Protein AF-0000000085218684 (afdb_homodimer)

Structure (mmCIF, N/CA/C/O backbone):
data_AF-0000000085218684-model_v1
#
loop_
_entity.id
_entity.type
_entity.pdbx_description
1 polymer 'NAD(+) kinase'
#
loop_
_atom_site.group_PDB
_atom_site.id
_atom_site.type_symbol
_atom_site.label_atom_id
_atom_site.label_alt_id
_atom_site.label_comp_id
_atom_site.label_asym_id
_atom_site.label_entity_id
_atom_site.label_seq_id
_atom_site.pdbx_PDB_ins_code
_atom_site.Cartn_x
_atom_site.Cartn_y
_atom_site.Cartn_z
_atom_site.occupancy
_atom_site.B_iso_or_equiv
_atom_site.auth_seq_id
_atom_site.auth_comp_id
_atom_site.auth_asym_id
_atom_site.auth_atom_id
_atom_site.pdbx_PDB_model_num
ATOM 1 N N . MET A 1 1 ? -45.062 -2.961 -18.984 1 17.36 1 MET A N 1
ATOM 2 C CA . MET A 1 1 ? -44.469 -3.299 -20.281 1 17.36 1 MET A CA 1
ATOM 3 C C . MET A 1 1 ? -45.031 -2.42 -21.391 1 17.36 1 MET A C 1
ATOM 5 O O . MET A 1 1 ? -44.969 -2.783 -22.562 1 17.36 1 MET A O 1
ATOM 9 N N . GLU A 1 2 ? -45.312 -1.374 -21.031 1 16.19 2 GLU A N 1
ATOM 10 C CA . GLU A 1 2 ? -46.094 -0.461 -21.875 1 16.19 2 GLU A CA 1
ATOM 11 C C . GLU A 1 2 ? -45.25 0.004 -23.078 1 16.19 2 GLU A C 1
ATOM 13 O O . GLU A 1 2 ? -44.031 0.17 -22.969 1 16.19 2 GLU A O 1
ATOM 18 N N . ASN A 1 3 ? -45.75 0.349 -24.219 1 16.25 3 ASN A N 1
ATOM 19 C CA . ASN A 1 3 ? -45.938 0.4 -25.672 1 16.25 3 ASN A CA 1
ATOM 20 C C . ASN A 1 3 ? -45.25 1.626 -26.281 1 16.25 3 ASN A C 1
ATOM 22 O O . ASN A 1 3 ? -45.125 1.727 -27.5 1 16.25 3 ASN A O 1
ATOM 26 N N . SER A 1 4 ? -45.125 2.756 -25.594 1 16.97 4 SER A N 1
ATOM 27 C CA . SER A 1 4 ? -45.562 3.881 -26.406 1 16.97 4 SER A CA 1
ATOM 28 C C . SER A 1 4 ? -44.5 4.262 -27.438 1 16.97 4 SER A C 1
ATOM 30 O O . SER A 1 4 ? -43.281 4.211 -27.141 1 16.97 4 SER A O 1
ATOM 32 N N . GLU A 1 5 ? -44.719 4.805 -28.719 1 16.39 5 GLU A N 1
ATOM 33 C CA . GLU A 1 5 ? -44.5 4.762 -30.156 1 16.39 5 GLU A CA 1
ATOM 34 C C . GLU A 1 5 ? -43.5 5.816 -30.594 1 16.39 5 GLU A C 1
ATOM 36 O O . GLU A 1 5 ? -42.656 5.555 -31.453 1 16.39 5 GLU A O 1
ATOM 41 N N . THR A 1 6 ? -43.531 7.148 -30.031 1 16.45 6 THR A N 1
ATOM 42 C CA . THR A 1 6 ? -43.781 8.109 -31.094 1 16.45 6 THR A CA 1
ATOM 43 C C . THR A 1 6 ? -42.531 8.422 -31.875 1 16.45 6 THR A C 1
ATOM 45 O O . THR A 1 6 ? -41.406 8.25 -31.359 1 16.45 6 THR A O 1
ATOM 48 N N . SER A 1 7 ? -42.469 9.562 -32.875 1 16.61 7 SER A N 1
ATOM 49 C CA . SER A 1 7 ? -42.281 9.781 -34.312 1 16.61 7 SER A CA 1
ATOM 50 C C . SER A 1 7 ? -40.938 10.477 -34.594 1 16.61 7 SER A C 1
ATOM 52 O O . SER A 1 7 ? -40.531 11.375 -33.844 1 16.61 7 SER A O 1
ATOM 54 N N . PRO A 1 8 ? -39.938 10.148 -35.562 1 18.09 8 PRO A N 1
ATOM 55 C CA . PRO A 1 8 ? -38.5 10.195 -35.875 1 18.09 8 PRO A CA 1
ATOM 56 C C . PRO A 1 8 ? -38.125 11.422 -36.688 1 18.09 8 PRO A C 1
ATOM 58 O O . PRO A 1 8 ? -36.969 11.57 -37.094 1 18.09 8 PRO A O 1
ATOM 61 N N . SER A 1 9 ? -38.75 12.617 -36.594 1 15.48 9 SER A N 1
ATOM 62 C CA . SER A 1 9 ? -38.719 13.227 -37.906 1 15.48 9 SER A CA 1
ATOM 63 C C . SER A 1 9 ? -37.312 13.688 -38.281 1 15.48 9 SER A C 1
ATOM 65 O O . SER A 1 9 ? -36.531 14.055 -37.406 1 15.48 9 SER A O 1
ATOM 67 N N . VAL A 1 10 ? -36.844 13.695 -39.625 1 16.7 10 VAL A N 1
ATOM 68 C CA . VAL A 1 10 ? -35.812 13.539 -40.656 1 16.7 10 VAL A CA 1
ATOM 69 C C . VAL A 1 10 ? -35.25 14.906 -41.031 1 16.7 10 VAL A C 1
ATOM 71 O O . VAL A 1 10 ? -34.438 15.016 -41.969 1 16.7 10 VAL A O 1
ATOM 74 N N . ARG A 1 11 ? -34.812 15.906 -40.156 1 15.86 11 ARG A N 1
ATOM 75 C CA . ARG A 1 11 ? -34.844 17.188 -40.875 1 15.86 11 ARG A CA 1
ATOM 76 C C . ARG A 1 11 ? -33.719 17.25 -41.906 1 15.86 11 ARG A C 1
ATOM 78 O O . ARG A 1 11 ? -32.625 16.75 -41.688 1 15.86 11 ARG A O 1
ATOM 85 N N . PRO A 1 12 ? -33.938 18.109 -43.094 1 16.27 12 PRO A N 1
ATOM 86 C CA . PRO A 1 12 ? -33.5 18.141 -44.5 1 16.27 12 PRO A CA 1
ATOM 87 C C . PRO A 1 12 ? -32.125 18.812 -44.688 1 16.27 12 PRO A C 1
ATOM 89 O O . PRO A 1 12 ? -31.672 19.531 -43.781 1 16.27 12 PRO A O 1
ATOM 92 N N . LEU A 1 13 ? -31.578 18.953 -45.969 1 16.33 13 LEU A N 1
ATOM 93 C CA . LEU A 1 13 ? -30.484 18.828 -46.906 1 16.33 13 LEU A CA 1
ATOM 94 C C . LEU A 1 13 ? -29.844 20.172 -47.219 1 16.33 13 LEU A C 1
ATOM 96 O O . LEU A 1 13 ? -28.625 20.266 -47.375 1 16.33 13 LEU A O 1
ATOM 100 N N . ALA A 1 14 ? -30.406 21.453 -47.219 1 15.35 14 ALA A N 1
ATOM 101 C CA . ALA A 1 14 ? -30.234 22.094 -48.531 1 15.35 14 ALA A CA 1
ATOM 102 C C . ALA A 1 14 ? -28.859 22.734 -48.625 1 15.35 14 ALA A C 1
ATOM 104 O O . ALA A 1 14 ? -28.234 23.078 -47.625 1 15.35 14 ALA A O 1
ATOM 105 N N . VAL A 1 15 ? -28.344 23.125 -49.969 1 16.92 15 VAL A N 1
ATOM 106 C CA . VAL A 1 15 ? -27.359 23.172 -51.031 1 16.92 15 VAL A CA 1
ATOM 107 C C . VAL A 1 15 ? -26.766 24.578 -51.125 1 16.92 15 VAL A C 1
ATOM 109 O O . VAL A 1 15 ? -25.75 24.781 -51.781 1 16.92 15 VAL A O 1
ATOM 112 N N . PRO A 1 16 ? -27 25.766 -50.25 1 15.36 16 PRO A N 1
ATOM 113 C CA . PRO A 1 16 ? -27.094 26.859 -51.219 1 15.36 16 PRO A CA 1
ATOM 114 C C . PRO A 1 16 ? -25.734 27.297 -51.75 1 15.36 16 PRO A C 1
ATOM 116 O O . PRO A 1 16 ? -24.719 27.078 -51.094 1 15.36 16 PRO A O 1
ATOM 119 N N . ASP A 1 17 ? -25.797 28.109 -52.844 1 15.56 17 ASP A N 1
ATOM 120 C CA . ASP A 1 17 ? -25.188 28.609 -54.094 1 15.56 17 ASP A CA 1
ATOM 121 C C . ASP A 1 17 ? -24.203 29.75 -53.781 1 15.56 17 ASP A C 1
ATOM 123 O O . ASP A 1 17 ? -24.5 30.625 -52.969 1 15.56 17 ASP A O 1
ATOM 127 N N . ARG A 1 18 ? -22.906 29.672 -54.219 1 17.03 18 ARG A N 1
ATOM 128 C CA . ARG A 1 18 ? -21.609 30.344 -54.188 1 17.03 18 ARG A CA 1
ATOM 129 C C . ARG A 1 18 ? -21.641 31.641 -54.969 1 17.03 18 ARG A C 1
ATOM 131 O O . ARG A 1 18 ? -20.594 32.156 -55.406 1 17.03 18 ARG A O 1
ATOM 138 N N . GLY A 1 19 ? -22.828 32.281 -55 1 14.34 19 GLY A N 1
ATOM 139 C CA . GLY A 1 19 ? -22.844 33.188 -56.125 1 14.34 19 GLY A CA 1
ATOM 140 C C . GLY A 1 19 ? -21.672 34.156 -56.125 1 14.34 19 GLY A C 1
ATOM 141 O O . GLY A 1 19 ? -20.953 34.281 -55.094 1 14.34 19 GLY A O 1
ATOM 142 N N . MET A 1 20 ? -21.938 35.344 -56.75 1 15.02 20 MET A N 1
ATOM 143 C CA . MET A 1 20 ? -21.594 36.125 -57.906 1 15.02 20 MET A CA 1
ATOM 144 C C . MET A 1 20 ? -20.609 37.25 -57.562 1 15.02 20 MET A C 1
ATOM 146 O O . MET A 1 20 ? -20.359 37.5 -56.375 1 15.02 20 MET A O 1
ATOM 150 N N . VAL A 1 21 ? -21.016 38.531 -57.875 1 15.02 21 VAL A N 1
ATOM 151 C CA . VAL A 1 21 ? -20.672 39.375 -59 1 15.02 21 VAL A CA 1
ATOM 152 C C . VAL A 1 21 ? -19.719 40.469 -58.562 1 15.02 21 VAL A C 1
ATOM 154 O O . VAL A 1 21 ? -18.641 40.656 -59.125 1 15.02 21 VAL A O 1
ATOM 157 N N . GLN A 1 22 ? -20.219 41.75 -58.469 1 14.76 22 GLN A N 1
ATOM 158 C CA . GLN A 1 22 ? -19.969 42.75 -59.5 1 14.76 22 GLN A CA 1
ATOM 159 C C . GLN A 1 22 ? -18.859 43.719 -59.062 1 14.76 22 GLN A C 1
ATOM 161 O O . GLN A 1 22 ? -18.531 43.812 -57.875 1 14.76 22 GLN A O 1
ATOM 166 N N . PRO A 1 23 ? -18.969 45.062 -59.5 1 14.96 23 PRO A N 1
ATOM 167 C CA . PRO A 1 23 ? -18.25 45.906 -60.438 1 14.96 23 PRO A CA 1
ATOM 168 C C . PRO A 1 23 ? -17.344 46.938 -59.75 1 14.96 23 PRO A C 1
ATOM 170 O O . PRO A 1 23 ? -16.156 47.031 -60.062 1 14.96 23 PRO A O 1
ATOM 173 N N . SER A 1 24 ? -17.953 48.062 -59.156 1 14.5 24 SER A N 1
ATOM 174 C CA . SER A 1 24 ? -17.875 49.312 -59.906 1 14.5 24 SER A CA 1
ATOM 175 C C . SER A 1 24 ? -16.672 50.156 -59.5 1 14.5 24 SER A C 1
ATOM 177 O O . SER A 1 24 ? -16.031 49.844 -58.5 1 14.5 24 SER A O 1
ATOM 179 N N . GLY A 1 25 ? -16.969 51.469 -59.156 1 14.05 25 GLY A N 1
ATOM 180 C CA . GLY A 1 25 ? -16.703 52.719 -59.844 1 14.05 25 GLY A CA 1
ATOM 181 C C . GLY A 1 25 ? -15.516 53.469 -59.281 1 14.05 25 GLY A C 1
ATOM 182 O O . GLY A 1 25 ? -14.367 53.094 -59.562 1 14.05 25 GLY A O 1
ATOM 183 N N . SER A 1 26 ? -15.773 54.625 -58.625 1 14.73 26 SER A N 1
ATOM 184 C CA . SER A 1 26 ? -15.523 55.938 -59.25 1 14.73 26 SER A CA 1
ATOM 185 C C . SER A 1 26 ? -14.195 56.531 -58.75 1 14.73 26 SER A C 1
ATOM 187 O O . SER A 1 26 ? -13.633 56.062 -57.75 1 14.73 26 SER A O 1
ATOM 189 N N . THR A 1 27 ? -14.203 57.844 -58.562 1 14.65 27 THR A N 1
ATOM 190 C CA . THR A 1 27 ? -13.625 59 -59.25 1 14.65 27 THR A CA 1
ATOM 191 C C . THR A 1 27 ? -12.43 59.531 -58.469 1 14.65 27 THR A C 1
ATOM 193 O O . THR A 1 27 ? -11.336 59.688 -59.031 1 14.65 27 THR A O 1
ATOM 196 N N . GLY A 1 28 ? -12.555 60.812 -57.875 1 14.15 28 GLY A N 1
ATOM 197 C CA . GLY A 1 28 ? -12.016 62.062 -58.406 1 14.15 28 GLY A CA 1
ATOM 198 C C . GLY A 1 28 ? -10.758 62.5 -57.656 1 14.15 28 GLY A C 1
ATOM 199 O O . GLY A 1 28 ? -9.648 62.281 -58.156 1 14.15 28 GLY A O 1
ATOM 200 N N . GLN A 1 29 ? -10.891 63.562 -56.688 1 14.84 29 GLN A N 1
ATOM 201 C CA . GLN A 1 29 ? -10.383 64.875 -56.969 1 14.84 29 GLN A CA 1
ATOM 202 C C . GLN A 1 29 ? -8.992 65.125 -56.375 1 14.84 29 GLN A C 1
ATOM 204 O O . GLN A 1 29 ? -8.602 64.375 -55.438 1 14.84 29 GLN A O 1
ATOM 209 N N . LEU A 1 30 ? -8.43 66.312 -56.5 1 15.15 30 LEU A N 1
ATOM 210 C CA . LEU A 1 30 ? -7.312 67.125 -57.031 1 15.15 30 LEU A CA 1
ATOM 211 C C . LEU A 1 30 ? -6.34 67.5 -55.906 1 15.15 30 LEU A C 1
ATOM 213 O O . LEU A 1 30 ? -5.133 67.312 -56.031 1 15.15 30 LEU A O 1
ATOM 217 N N . SER A 1 31 ? -6.719 68.375 -54.812 1 14.02 31 SER A N 1
ATOM 218 C CA . SER A 1 31 ? -6.086 69.688 -54.938 1 14.02 31 SER A CA 1
ATOM 219 C C . SER A 1 31 ? -4.734 69.688 -54.219 1 14.02 31 SER A C 1
ATOM 221 O O . SER A 1 31 ? -4.426 68.812 -53.438 1 14.02 31 SER A O 1
ATOM 223 N N . GLU A 1 32 ? -4.453 70.875 -53.406 1 14.28 32 GLU A N 1
ATOM 224 C CA . GLU A 1 32 ? -3.541 72 -53.688 1 14.28 32 GLU A CA 1
ATOM 225 C C . GLU A 1 32 ? -2.291 71.938 -52.812 1 14.28 32 GLU A C 1
ATOM 227 O O . GLU A 1 32 ? -1.17 71.938 -53.312 1 14.28 32 GLU A O 1
ATOM 232 N N . SER A 1 33 ? -2.215 72.75 -51.562 1 14.23 33 SER A N 1
ATOM 233 C CA . SER A 1 33 ? -1.42 74 -51.562 1 14.23 33 SER A CA 1
ATOM 234 C C . SER A 1 33 ? -0.083 73.75 -50.844 1 14.23 33 SER A C 1
ATOM 236 O O . SER A 1 33 ? 0.133 72.75 -50.219 1 14.23 33 SER A O 1
ATOM 238 N N . THR A 1 34 ? 0.212 74.688 -49.656 1 14.41 34 THR A N 1
ATOM 239 C CA . THR A 1 34 ? 1.141 75.812 -49.625 1 14.41 34 THR A CA 1
ATOM 240 C C . THR A 1 34 ? 2.426 75.438 -48.906 1 14.41 34 THR A C 1
ATOM 242 O O . THR A 1 34 ? 2.391 74.688 -47.938 1 14.41 34 THR A O 1
ATOM 245 N N . ARG A 1 35 ? 3.65 75.938 -49.25 1 15.3 35 ARG A N 1
ATOM 246 C CA . ARG A 1 35 ? 5.105 75.875 -49.281 1 15.3 35 ARG A CA 1
ATOM 247 C C . ARG A 1 35 ? 5.715 76.312 -47.969 1 15.3 35 ARG A C 1
ATOM 249 O O . ARG A 1 35 ? 6.883 76.062 -47.688 1 15.3 35 ARG A O 1
ATOM 256 N N . SER A 1 36 ? 5.133 77.25 -46.938 1 13.74 36 SER A N 1
ATOM 257 C CA . SER A 1 36 ? 5.891 78.5 -46.812 1 13.74 36 SER A CA 1
ATOM 258 C C . SER A 1 36 ? 7.184 78.25 -46.031 1 13.74 36 SER A C 1
ATOM 260 O O . SER A 1 36 ? 7.34 77.25 -45.375 1 13.74 36 SER A O 1
ATOM 262 N N . SER A 1 37 ? 7.613 79.375 -44.969 1 14.23 37 SER A N 1
ATOM 263 C CA . SER A 1 37 ? 8.594 80.5 -44.938 1 14.23 37 SER A CA 1
ATOM 264 C C . SER A 1 37 ? 9.734 80.125 -43.969 1 14.23 37 SER A C 1
ATOM 266 O O . SER A 1 37 ? 9.57 79.312 -43.062 1 14.23 37 SER A O 1
ATOM 268 N N . LYS A 1 38 ? 10.867 81.062 -43.938 1 16.23 38 LYS A N 1
ATOM 269 C CA . LYS A 1 38 ? 12.312 81.25 -43.938 1 16.23 38 LYS A CA 1
ATOM 270 C C . LYS A 1 38 ? 12.82 81.5 -42.5 1 16.23 38 LYS A C 1
ATOM 272 O O . LYS A 1 38 ? 13.859 80.938 -42.125 1 16.23 38 LYS A O 1
ATOM 277 N N . HIS A 1 39 ? 12.297 82.562 -41.594 1 14.15 39 HIS A N 1
ATOM 278 C CA . HIS A 1 39 ? 13.164 83.688 -41.312 1 14.15 39 HIS A CA 1
ATOM 279 C C . HIS A 1 39 ? 14.133 83.375 -40.188 1 14.15 39 HIS A C 1
ATOM 281 O O . HIS A 1 39 ? 13.914 82.438 -39.406 1 14.15 39 HIS A O 1
ATOM 287 N N . ARG A 1 40 ? 14.406 84.562 -39.188 1 15.59 40 ARG A N 1
ATOM 288 C CA . ARG A 1 40 ? 15.5 85.5 -38.938 1 15.59 40 ARG A CA 1
ATOM 289 C C . ARG A 1 40 ? 16.188 85.188 -37.625 1 15.59 40 ARG A C 1
ATOM 291 O O . ARG A 1 40 ? 15.805 84.25 -36.906 1 15.59 40 ARG A O 1
ATOM 298 N N . GLU A 1 41 ? 16.141 86.125 -36.438 1 14.98 41 GLU A N 1
ATOM 299 C CA . GLU A 1 41 ? 17.109 87.125 -36 1 14.98 41 GLU A CA 1
ATOM 300 C C . GLU A 1 41 ? 17.828 86.688 -34.719 1 14.98 41 GLU A C 1
ATOM 302 O O . GLU A 1 41 ? 17.438 85.75 -34.094 1 14.98 41 GLU A O 1
ATOM 307 N N . GLN A 1 42 ? 17.891 87.688 -33.562 1 15.09 42 GLN A N 1
ATOM 308 C CA . GLN A 1 42 ? 18.938 88.562 -33 1 15.09 42 GLN A CA 1
ATOM 309 C C . GLN A 1 42 ? 19.406 88 -31.641 1 15.09 42 GLN A C 1
ATOM 311 O O . GLN A 1 42 ? 18.75 87.188 -31.031 1 15.09 42 GLN A O 1
ATOM 316 N N . PRO A 1 43 ? 19.688 89 -30.5 1 16.62 43 PRO A N 1
ATOM 317 C CA . PRO A 1 43 ? 20.906 89.5 -29.859 1 16.62 43 PRO A CA 1
ATOM 318 C C . PRO A 1 43 ? 21.078 88.938 -28.438 1 16.62 43 PRO A C 1
ATOM 320 O O . PRO A 1 43 ? 22.109 88.312 -28.125 1 16.62 43 PRO A O 1
ATOM 323 N N . SER A 1 44 ? 20.531 89.688 -27.219 1 14.55 44 SER A N 1
ATOM 324 C CA . SER A 1 44 ? 21.203 90.625 -26.328 1 14.55 44 SER A CA 1
ATOM 325 C C . SER A 1 44 ? 21.547 90 -24.984 1 14.55 44 SER A C 1
ATOM 327 O O . SER A 1 44 ? 20.938 88.938 -24.609 1 14.55 44 SER A O 1
ATOM 329 N N . LYS A 1 45 ? 22.234 90.75 -23.984 1 16.98 45 LYS A N 1
ATOM 330 C CA . LYS A 1 45 ? 23.312 91 -23.031 1 16.98 45 LYS A CA 1
ATOM 331 C C . LYS A 1 45 ? 22.844 90.75 -21.609 1 16.98 45 LYS A C 1
ATOM 333 O O . LYS A 1 45 ? 23.516 90.062 -20.859 1 16.98 45 LYS A O 1
ATOM 338 N N . SER A 1 46 ? 22.031 91.625 -20.688 1 14.68 46 SER A N 1
ATOM 339 C CA . SER A 1 46 ? 22.656 92.375 -19.594 1 14.68 46 SER A CA 1
ATOM 340 C C . SER A 1 46 ? 22.5 91.625 -18.266 1 14.68 46 SER A C 1
ATOM 342 O O . SER A 1 46 ? 23.484 91.375 -17.562 1 14.68 46 SER A O 1
ATOM 344 N N . PRO A 1 47 ? 21.578 92.125 -17.172 1 15.78 47 PRO A N 1
ATOM 345 C CA . PRO A 1 47 ? 21.891 93 -16.016 1 15.78 47 PRO A CA 1
ATOM 346 C C . PRO A 1 47 ? 21.922 92.188 -14.711 1 15.78 47 PRO A C 1
ATOM 348 O O . PRO A 1 47 ? 22.938 92.188 -14.016 1 15.78 47 PRO A O 1
ATOM 351 N N . ARG A 1 48 ? 20.812 92.375 -13.719 1 16.33 48 ARG A N 1
ATOM 352 C CA . ARG A 1 48 ? 20.797 93.062 -12.453 1 16.33 48 ARG A CA 1
ATOM 353 C C . ARG A 1 48 ? 21.016 92.125 -11.281 1 16.33 48 ARG A C 1
ATOM 355 O O . ARG A 1 48 ? 20.781 90.938 -11.406 1 16.33 48 ARG A O 1
ATOM 362 N N . ARG A 1 49 ? 20.75 92.625 -9.867 1 17.55 49 ARG A N 1
ATOM 363 C CA . ARG A 1 49 ? 21.359 93.062 -8.602 1 17.55 49 ARG A CA 1
ATOM 364 C C . ARG A 1 49 ? 20.969 92.125 -7.477 1 17.55 49 ARG A C 1
ATOM 366 O O . ARG A 1 49 ? 21.828 91.625 -6.734 1 17.55 49 ARG A O 1
ATOM 373 N N . ARG A 1 50 ? 19.672 92.062 -6.879 1 15.97 50 ARG A N 1
ATOM 374 C CA . ARG A 1 50 ? 19.5 92.625 -5.543 1 15.97 50 ARG A CA 1
ATOM 375 C C . ARG A 1 50 ? 19.703 91.562 -4.477 1 15.97 50 ARG A C 1
ATOM 377 O O . ARG A 1 50 ? 19.609 90.375 -4.766 1 15.97 50 ARG A O 1
ATOM 384 N N . ARG A 1 51 ? 18.844 91.5 -3.322 1 16.53 51 ARG A N 1
ATOM 385 C CA . ARG A 1 51 ? 19.047 91.938 -1.938 1 16.53 51 ARG A CA 1
ATOM 386 C C . ARG A 1 51 ? 19.203 90.75 -1.021 1 16.53 51 ARG A C 1
ATOM 388 O O . ARG A 1 51 ? 18.969 89.625 -1.438 1 16.53 51 ARG A O 1
ATOM 395 N N . GLU A 1 52 ? 18.266 90.562 0.068 1 15.76 52 GLU A N 1
ATOM 396 C CA . GLU A 1 52 ? 18.391 90.875 1.488 1 15.76 52 GLU A CA 1
ATOM 397 C C . GLU A 1 52 ? 18.578 89.625 2.32 1 15.76 52 GLU A C 1
ATOM 399 O O . GLU A 1 52 ? 18.438 88.5 1.806 1 15.76 52 GLU A O 1
ATOM 404 N N . GLY A 1 53 ? 17.641 89.25 3.451 1 15.27 53 GLY A N 1
ATOM 405 C CA . GLY A 1 53 ? 17.797 89.312 4.895 1 15.27 53 GLY A CA 1
ATOM 406 C C . GLY A 1 53 ? 18.016 87.938 5.539 1 15.27 53 GLY A C 1
ATOM 407 O O . GLY A 1 53 ? 17.641 86.938 4.98 1 15.27 53 GLY A O 1
ATOM 408 N N . LYS A 1 54 ? 18.938 87.75 6.617 1 17.92 54 LYS A N 1
ATOM 409 C CA . LYS A 1 54 ? 19.781 86.812 7.383 1 17.92 54 LYS A CA 1
ATOM 410 C C . LYS A 1 54 ? 18.953 86 8.406 1 17.92 54 LYS A C 1
ATOM 412 O O . LYS A 1 54 ? 19.469 85.125 9.07 1 17.92 54 LYS A O 1
ATOM 417 N N . ARG A 1 55 ? 17.641 86.125 8.867 1 16.23 55 ARG A N 1
ATOM 418 C CA . ARG A 1 55 ? 17.484 86.188 10.32 1 16.23 55 ARG A CA 1
ATOM 419 C C . ARG A 1 55 ? 17.641 84.75 10.906 1 16.23 55 ARG A C 1
ATOM 421 O O . ARG A 1 55 ? 17.328 83.75 10.242 1 16.23 55 ARG A O 1
ATOM 428 N N . SER A 1 56 ? 18.156 84.562 12.305 1 17.89 56 SER A N 1
ATOM 429 C CA . SER A 1 56 ? 18.938 83.875 13.328 1 17.89 56 SER A CA 1
ATOM 430 C C . SER A 1 56 ? 18.078 82.875 14.102 1 17.89 56 SER A C 1
ATOM 432 O O . SER A 1 56 ? 18.578 82.125 14.938 1 17.89 56 SER A O 1
ATOM 434 N N . GLN A 1 57 ? 16.734 82.688 13.977 1 17.08 57 GLN A N 1
ATOM 435 C CA . GLN A 1 57 ? 16.062 82.5 15.266 1 17.08 57 GLN A CA 1
ATOM 436 C C . GLN A 1 57 ? 16.453 81.188 15.906 1 17.08 57 GLN A C 1
ATOM 438 O O . GLN A 1 57 ? 16.609 80.188 15.211 1 17.08 57 GLN A O 1
ATOM 443 N N . ARG A 1 58 ? 16.578 81 17.359 1 17.8 58 ARG A N 1
ATOM 444 C CA . ARG A 1 58 ? 17.188 80.438 18.562 1 17.8 58 ARG A CA 1
ATOM 445 C C . ARG A 1 58 ? 16.531 79.125 18.953 1 17.8 58 ARG A C 1
ATOM 447 O O . ARG A 1 58 ? 17.125 78.312 19.672 1 17.8 58 ARG A O 1
ATOM 454 N N . ARG A 1 59 ? 15.242 78.75 18.703 1 17.91 59 ARG A N 1
ATOM 455 C CA . ARG A 1 59 ? 14.523 78.375 19.906 1 17.91 59 ARG A CA 1
ATOM 456 C C . ARG A 1 59 ? 15.062 77 20.453 1 17.91 59 ARG A C 1
ATOM 458 O O . ARG A 1 59 ? 15.664 76.25 19.703 1 17.91 59 ARG A O 1
ATOM 465 N N . GLY A 1 60 ? 14.477 76.438 21.688 1 17.94 60 GLY A N 1
ATOM 466 C CA . GLY A 1 60 ? 14.656 75.812 23 1 17.94 60 GLY A CA 1
ATOM 467 C C . GLY A 1 60 ? 14.828 74.312 22.984 1 17.94 60 GLY A C 1
ATOM 468 O O . GLY A 1 60 ? 14.406 73.688 22.031 1 17.94 60 GLY A O 1
ATOM 469 N N . ASP A 1 61 ? 15.625 73.562 23.906 1 18.22 61 ASP A N 1
ATOM 470 C CA . ASP A 1 61 ? 16.547 72.5 24.312 1 18.22 61 ASP A CA 1
ATOM 471 C C . ASP A 1 61 ? 15.797 71.25 24.703 1 18.22 61 ASP A C 1
ATOM 473 O O . ASP A 1 61 ? 16.359 70.125 24.656 1 18.22 61 ASP A O 1
ATOM 477 N N . GLY A 1 62 ? 14.688 71.188 25.547 1 17.73 62 GLY A N 1
ATOM 478 C CA . GLY A 1 62 ? 14.773 70.5 26.797 1 17.73 62 GLY A CA 1
ATOM 479 C C . GLY A 1 62 ? 14.664 69 26.625 1 17.73 62 GLY A C 1
ATOM 480 O O . GLY A 1 62 ? 15.508 68.25 27.109 1 17.73 62 GLY A O 1
ATOM 481 N N . HIS A 1 63 ? 13.359 68.25 26.781 1 18.7 63 HIS A N 1
ATOM 482 C CA . HIS A 1 63 ? 12.938 67.188 27.719 1 18.7 63 HIS A CA 1
ATOM 483 C C . HIS A 1 63 ? 13.195 65.812 27.141 1 18.7 63 HIS A C 1
ATOM 485 O O . HIS A 1 63 ? 12.414 65.312 26.328 1 18.7 63 HIS A O 1
ATOM 491 N N . GLU A 1 64 ? 14.367 65.25 26.797 1 18.97 64 GLU A N 1
ATOM 492 C CA . GLU A 1 64 ? 14.828 64.062 26.141 1 18.97 64 GLU A CA 1
ATOM 493 C C . GLU A 1 64 ? 14.484 62.812 26.969 1 18.97 64 GLU A C 1
ATOM 495 O O . GLU A 1 64 ? 14.453 61.719 26.453 1 18.97 64 GLU A O 1
ATOM 500 N N . GLN A 1 65 ? 14.68 62.75 28.344 1 19.73 65 GLN A N 1
ATOM 501 C CA . GLN A 1 65 ? 15.383 61.656 29 1 19.73 65 GLN A CA 1
ATOM 502 C C . GLN A 1 65 ? 14.492 60.438 29.109 1 19.73 65 GLN A C 1
ATOM 504 O O . GLN A 1 65 ? 14.984 59.312 29.281 1 19.73 65 GLN A O 1
ATOM 509 N N . LEU A 1 66 ? 13.242 60.406 29.594 1 19.73 66 LEU A N 1
ATOM 510 C CA . LEU A 1 66 ? 12.719 59.469 30.578 1 19.73 66 LEU A CA 1
ATOM 511 C C . LEU A 1 66 ? 12.445 58.094 29.969 1 19.73 66 LEU A C 1
ATOM 513 O O . LEU A 1 66 ? 12.125 57.156 30.672 1 19.73 66 LEU A O 1
ATOM 517 N N . LEU A 1 67 ? 12.188 57.812 28.719 1 18.55 67 LEU A N 1
ATOM 518 C CA . LEU A 1 67 ? 11.266 56.719 28.438 1 18.55 67 LEU A CA 1
ATOM 519 C C . LEU A 1 67 ? 11.977 55.375 28.531 1 18.55 67 LEU A C 1
ATOM 521 O O . LEU A 1 67 ? 11.43 54.344 28.125 1 18.55 67 LEU A O 1
ATOM 525 N N . TRP A 1 68 ? 13.32 55.125 28.875 1 20.81 68 TRP A N 1
ATOM 526 C CA . TRP A 1 68 ? 13.992 53.906 28.406 1 20.81 68 TRP A CA 1
ATOM 527 C C . TRP A 1 68 ? 13.578 52.719 29.25 1 20.81 68 TRP A C 1
ATOM 529 O O . TRP A 1 68 ? 13.914 51.562 28.906 1 20.81 68 TRP A O 1
ATOM 539 N N . GLU A 1 69 ? 13.195 52.75 30.547 1 21.61 69 GLU A N 1
ATOM 540 C CA . GLU A 1 69 ? 13.555 51.719 31.5 1 21.61 69 GLU A CA 1
ATOM 541 C C . GLU A 1 69 ? 12.719 50.469 31.297 1 21.61 69 GLU A C 1
ATOM 543 O O . GLU A 1 69 ? 12.469 49.719 32.25 1 21.61 69 GLU A O 1
ATOM 548 N N . ILE A 1 70 ? 11.789 50.281 30.422 1 22.14 70 ILE A N 1
ATOM 549 C CA . ILE A 1 70 ? 10.891 49.156 30.719 1 22.14 70 ILE A CA 1
ATOM 550 C C . ILE A 1 70 ? 11.688 47.844 30.797 1 22.14 70 ILE A C 1
ATOM 552 O O . ILE A 1 70 ? 12.312 47.438 29.828 1 22.14 70 ILE A O 1
ATOM 556 N N . VAL A 1 71 ? 12.125 47.281 32 1 23.81 71 VAL A N 1
ATOM 557 C CA . VAL A 1 71 ? 12.836 46.125 32.531 1 23.81 71 VAL A CA 1
ATOM 558 C C . VAL A 1 71 ? 12.297 44.844 31.906 1 23.81 71 VAL A C 1
ATOM 560 O O . VAL A 1 71 ? 11.109 44.562 32 1 23.81 71 VAL A O 1
ATOM 563 N N . ARG A 1 72 ? 12.891 44.219 30.906 1 24.03 72 ARG A N 1
ATOM 564 C CA . ARG A 1 72 ? 12.68 42.969 30.203 1 24.03 72 ARG A CA 1
ATOM 565 C C . ARG A 1 72 ? 12.617 41.812 31.188 1 24.03 72 ARG A C 1
ATOM 567 O O . ARG A 1 72 ? 13.617 41.469 31.828 1 24.03 72 ARG A O 1
ATOM 574 N N . ARG A 1 73 ? 11.516 41.5 31.875 1 26.72 73 ARG A N 1
ATOM 575 C CA . ARG A 1 73 ? 11.305 40.406 32.812 1 26.72 73 ARG A CA 1
ATOM 576 C C . ARG A 1 73 ? 11.82 39.094 32.25 1 26.72 73 ARG A C 1
ATOM 578 O O . ARG A 1 73 ? 11.383 38.656 31.188 1 26.72 73 ARG A O 1
ATOM 585 N N . ARG A 1 74 ? 13.094 38.688 32.5 1 26.3 74 ARG A N 1
ATOM 586 C CA . ARG A 1 74 ? 13.82 37.469 32.188 1 26.3 74 ARG A CA 1
ATOM 587 C C . ARG A 1 74 ? 13.047 36.25 32.688 1 26.3 74 ARG A C 1
ATOM 589 O O . ARG A 1 74 ? 12.383 36.281 33.719 1 26.3 74 ARG A O 1
ATOM 596 N N . LEU A 1 75 ? 12.734 35.375 31.859 1 24.33 75 LEU A N 1
ATOM 597 C CA . LEU A 1 75 ? 12.023 34.125 32.125 1 24.33 75 LEU A CA 1
ATOM 598 C C . LEU A 1 75 ? 12.773 33.281 33.156 1 24.33 75 LEU A C 1
ATOM 600 O O . LEU A 1 75 ? 13.984 33.125 33.031 1 24.33 75 LEU A O 1
ATOM 604 N N . PRO A 1 76 ? 12.469 33.219 34.5 1 24.38 76 PRO A N 1
ATOM 605 C CA . PRO A 1 76 ? 13.117 32.719 35.719 1 24.38 76 PRO A CA 1
ATOM 606 C C . PRO A 1 76 ? 13.75 31.344 35.5 1 24.38 76 PRO A C 1
ATOM 608 O O . PRO A 1 76 ? 14.75 31.031 36.156 1 24.38 76 PRO A O 1
ATOM 611 N N . GLY A 1 77 ? 13.164 30.359 35.125 1 25.53 77 GLY A N 1
ATOM 612 C CA . GLY A 1 77 ? 13.227 29.031 35.719 1 25.53 77 GLY A CA 1
ATOM 613 C C . GLY A 1 77 ? 14.516 28.297 35.438 1 25.53 77 GLY A C 1
ATOM 614 O O . GLY A 1 77 ? 14.562 27.078 35.469 1 25.53 77 GLY A O 1
ATOM 615 N N . GLN A 1 78 ? 15.625 28.969 35.188 1 23.59 78 GLN A N 1
ATOM 616 C CA . GLN A 1 78 ? 16.734 28.141 34.75 1 23.59 78 GLN A CA 1
ATOM 617 C C . GLN A 1 78 ? 17.359 27.375 35.906 1 23.59 78 GLN A C 1
ATOM 619 O O . GLN A 1 78 ? 18.031 27.953 36.75 1 23.59 78 GLN A O 1
ATOM 624 N N . HIS A 1 79 ? 16.625 26.641 36.688 1 22.92 79 HIS A N 1
ATOM 625 C CA . HIS A 1 79 ? 17.328 25.969 37.781 1 22.92 79 HIS A CA 1
ATOM 626 C C . HIS A 1 79 ? 18.562 25.25 37.25 1 22.92 79 HIS A C 1
ATOM 628 O O . HIS A 1 79 ? 18.547 24.672 36.156 1 22.92 79 HIS A O 1
ATOM 634 N N . GLU A 1 80 ? 19.719 25.641 37.75 1 26.56 80 GLU A N 1
ATOM 635 C CA . GLU A 1 80 ? 21.031 25.031 37.531 1 26.56 80 GLU A CA 1
ATOM 636 C C . GLU A 1 80 ? 21.047 23.578 37.969 1 26.56 80 GLU A C 1
ATOM 638 O O . GLU A 1 80 ? 20.844 23.266 39.156 1 26.56 80 GLU A O 1
ATOM 643 N N . HIS A 1 81 ? 20.375 22.672 37.344 1 23.59 81 HIS A N 1
ATOM 644 C CA . HIS A 1 81 ? 20.5 21.281 37.75 1 23.59 81 HIS A CA 1
ATOM 645 C C . HIS A 1 81 ? 21.969 20.891 37.938 1 23.59 81 HIS A C 1
ATOM 647 O O . HIS A 1 81 ? 22.812 21.219 37.094 1 23.59 81 HIS A O 1
ATOM 653 N N . LEU A 1 82 ? 22.469 20.969 39.125 1 24.69 82 LEU A N 1
ATOM 654 C CA . LEU A 1 82 ? 23.75 20.484 39.625 1 24.69 82 LEU A CA 1
ATOM 655 C C . LEU A 1 82 ? 24.141 19.172 38.938 1 24.69 82 LEU A C 1
ATOM 657 O O . LEU A 1 82 ? 23.281 18.328 38.656 1 24.69 82 LEU A O 1
ATOM 661 N N . GLU A 1 83 ? 25.359 19.141 38.438 1 25.58 83 GLU A N 1
ATOM 662 C CA . GLU A 1 83 ? 26.078 18.109 37.688 1 25.58 83 GLU A CA 1
ATOM 663 C C . GLU A 1 83 ? 26.172 16.828 38.5 1 25.58 83 GLU A C 1
ATOM 665 O O . GLU A 1 83 ? 26.766 16.812 39.594 1 25.58 83 GLU A O 1
ATOM 670 N N . PRO A 1 84 ? 25.109 16.141 38.844 1 26.75 84 PRO A N 1
ATOM 671 C CA . PRO A 1 84 ? 25.438 14.969 39.656 1 26.75 84 PRO A CA 1
ATOM 672 C C . PRO A 1 84 ? 26.703 14.266 39.188 1 26.75 84 PRO A C 1
ATOM 674 O O . PRO A 1 84 ? 27.109 14.398 38.031 1 26.75 84 PRO A O 1
ATOM 677 N N . SER A 1 85 ? 27.594 13.914 40.094 1 27.41 85 SER A N 1
ATOM 678 C CA . SER A 1 85 ? 28.844 13.148 40.094 1 27.41 85 SER A CA 1
ATOM 679 C C . SER A 1 85 ? 28.703 11.914 39.188 1 27.41 85 SER A C 1
ATOM 681 O O . SER A 1 85 ? 27.625 11.336 39.062 1 27.41 85 SER A O 1
ATOM 683 N N . GLY A 1 86 ? 29.719 11.688 38.312 1 24.83 86 GLY A N 1
ATOM 684 C CA . GLY A 1 86 ? 29.984 10.805 37.188 1 24.83 86 GLY A CA 1
ATOM 685 C C . GLY A 1 86 ? 29.922 9.336 37.562 1 24.83 86 GLY A C 1
ATOM 686 O O . GLY A 1 86 ? 30.875 8.773 38.094 1 24.83 86 GLY A O 1
ATOM 687 N N . SER A 1 87 ? 29 8.922 38.469 1 26.34 87 SER A N 1
ATOM 688 C CA . SER A 1 87 ? 29.188 7.488 38.656 1 26.34 87 SER A CA 1
ATOM 689 C C . SER A 1 87 ? 29.531 6.773 37.375 1 26.34 87 SER A C 1
ATOM 691 O O . SER A 1 87 ? 29.078 7.18 36.281 1 26.34 87 SER A O 1
ATOM 693 N N . THR A 1 88 ? 30.766 6.105 37.344 1 27.12 88 THR A N 1
ATOM 694 C CA . THR A 1 88 ? 31.391 5.258 36.344 1 27.12 88 THR A CA 1
ATOM 695 C C . THR A 1 88 ? 30.344 4.316 35.719 1 27.12 88 THR A C 1
ATOM 697 O O . THR A 1 88 ? 29.906 3.369 36.375 1 27.12 88 THR A O 1
ATOM 700 N N . SER A 1 89 ? 29.297 4.926 35.312 1 25.67 89 SER A N 1
ATOM 701 C CA . SER A 1 89 ? 28.297 4.031 34.75 1 25.67 89 SER A CA 1
ATOM 702 C C . SER A 1 89 ? 28.906 3.084 33.75 1 25.67 89 SER A C 1
ATOM 704 O O . SER A 1 89 ? 29.719 3.498 32.906 1 25.67 89 SER A O 1
ATOM 706 N N . ASP A 1 90 ? 29.125 1.811 34.219 1 26.73 90 ASP A N 1
ATOM 707 C CA . ASP A 1 90 ? 29.438 0.682 33.344 1 26.73 90 ASP A CA 1
ATOM 708 C C . ASP A 1 90 ? 28.766 0.843 31.969 1 26.73 90 ASP A C 1
ATOM 710 O O . ASP A 1 90 ? 27.547 0.79 31.859 1 26.73 90 ASP A O 1
ATOM 714 N N . THR A 1 91 ? 29.266 1.781 31.234 1 25.94 91 THR A N 1
ATOM 715 C CA . THR A 1 91 ? 28.953 2.027 29.828 1 25.94 91 THR A CA 1
ATOM 716 C C . THR A 1 91 ? 29 0.728 29.031 1 25.94 91 THR A C 1
ATOM 718 O O . THR A 1 91 ? 30.047 0.369 28.469 1 25.94 91 THR A O 1
ATOM 721 N N . ALA A 1 92 ? 28.781 -0.519 29.672 1 28.75 92 ALA A N 1
ATOM 722 C CA . ALA A 1 92 ? 28.656 -1.519 28.609 1 28.75 92 ALA A CA 1
ATOM 723 C C . ALA A 1 92 ? 27.969 -0.93 27.375 1 28.75 92 ALA A C 1
ATOM 725 O O . ALA A 1 92 ? 26.844 -0.442 27.453 1 28.75 92 ALA A O 1
ATOM 726 N N . GLU A 1 93 ? 28.703 -0.19 26.594 1 28.08 93 GLU A N 1
ATOM 727 C CA . GLU A 1 93 ? 28.375 0.213 25.234 1 28.08 93 GLU A CA 1
ATOM 728 C C . GLU A 1 93 ? 27.391 -0.756 24.594 1 28.08 93 GLU A C 1
ATOM 730 O O . GLU A 1 93 ? 27.75 -1.862 24.203 1 28.08 93 GLU A O 1
ATOM 735 N N . SER A 1 94 ? 26.312 -0.973 25.281 1 29.59 94 SER A N 1
ATOM 736 C CA . SER A 1 94 ? 25.359 -1.815 24.547 1 29.59 94 SER A CA 1
ATOM 737 C C . SER A 1 94 ? 25.375 -1.496 23.062 1 29.59 94 SER A C 1
ATOM 739 O O . SER A 1 94 ? 25.359 -0.326 22.672 1 29.59 94 SER A O 1
ATOM 741 N N . SER A 1 95 ? 26.25 -2.217 22.344 1 30.69 95 SER A N 1
ATOM 742 C CA . SER A 1 95 ? 26.25 -2.125 20.891 1 30.69 95 SER A CA 1
ATOM 743 C C . SER A 1 95 ? 24.922 -1.607 20.359 1 30.69 95 SER A C 1
ATOM 745 O O . SER A 1 95 ? 23.859 -1.94 20.906 1 30.69 95 SER A O 1
ATOM 747 N N . PRO A 1 96 ? 25 -0.381 19.891 1 33.59 96 PRO A N 1
ATOM 748 C CA . PRO A 1 96 ? 23.719 0.084 19.328 1 33.59 96 PRO A CA 1
ATOM 749 C C . PRO A 1 96 ? 22.859 -1.06 18.812 1 33.59 96 PRO A C 1
ATOM 751 O O . PRO A 1 96 ? 23.328 -1.901 18.047 1 33.59 96 PRO A O 1
ATOM 754 N N . LYS A 1 97 ? 22.172 -1.632 19.625 1 32.88 97 LYS A N 1
ATOM 755 C CA . LYS A 1 97 ? 21.25 -2.666 19.188 1 32.88 97 LYS A CA 1
ATOM 756 C C . LYS A 1 97 ? 20.766 -2.406 17.766 1 32.88 97 LYS A C 1
ATOM 758 O O . LYS A 1 97 ? 20.203 -1.348 17.469 1 32.88 97 LYS A O 1
ATOM 763 N N . ARG A 1 98 ? 21.5 -2.75 16.812 1 35.66 98 ARG A N 1
ATOM 764 C CA . ARG A 1 98 ? 21.031 -2.709 15.43 1 35.66 98 ARG A CA 1
ATOM 765 C C . ARG A 1 98 ? 19.516 -2.824 15.367 1 35.66 98 ARG A C 1
ATOM 767 O O . ARG A 1 98 ? 18.938 -3.824 15.805 1 35.66 98 ARG A O 1
ATOM 774 N N . ARG A 1 99 ? 18.734 -1.74 15.672 1 38.62 99 ARG A N 1
ATOM 775 C CA . ARG A 1 99 ? 17.281 -1.731 15.523 1 38.62 99 ARG A CA 1
ATOM 776 C C . ARG A 1 99 ? 16.844 -2.621 14.359 1 38.62 99 ARG A C 1
ATOM 778 O O . ARG A 1 99 ? 17.344 -2.479 13.242 1 38.62 99 ARG A O 1
ATOM 785 N N . ALA A 1 100 ? 16.422 -3.789 14.602 1 45.66 100 ALA A N 1
ATOM 786 C CA . ALA A 1 100 ? 15.945 -4.852 13.727 1 45.66 100 ALA A CA 1
ATOM 787 C C . ALA A 1 100 ? 15.102 -4.285 12.586 1 45.66 100 ALA A C 1
ATOM 789 O O . ALA A 1 100 ? 14.211 -3.465 12.812 1 45.66 100 ALA A O 1
ATOM 790 N N . HIS A 1 101 ? 15.727 -4.102 11.383 1 57.69 101 HIS A N 1
ATOM 791 C CA . HIS A 1 101 ? 15.094 -3.721 10.117 1 57.69 101 HIS A CA 1
ATOM 792 C C . HIS A 1 101 ? 13.789 -4.473 9.906 1 57.69 101 HIS A C 1
ATOM 794 O O . HIS A 1 101 ? 13.758 -5.707 9.969 1 57.69 101 HIS A O 1
ATOM 800 N N . PHE A 1 102 ? 12.625 -3.734 10.219 1 72 102 PHE A N 1
ATOM 801 C CA . PHE A 1 102 ? 11.312 -4.309 9.93 1 72 102 PHE A CA 1
ATOM 802 C C . PHE A 1 102 ? 10.797 -3.824 8.578 1 72 102 PHE A C 1
ATOM 804 O O . PHE A 1 102 ? 10.75 -2.619 8.32 1 72 102 PHE A O 1
ATOM 811 N N . LEU A 1 103 ? 10.555 -4.734 7.793 1 73.44 103 LEU A N 1
ATOM 812 C CA . LEU A 1 103 ? 10.156 -4.426 6.422 1 73.44 103 LEU A CA 1
ATOM 813 C C . LEU A 1 103 ? 8.906 -3.555 6.402 1 73.44 103 LEU A C 1
ATOM 815 O O . LEU A 1 103 ? 8.688 -2.789 5.461 1 73.44 103 LEU A O 1
ATOM 819 N N . HIS A 1 104 ? 8.133 -3.605 7.461 1 78 104 HIS A N 1
ATOM 820 C CA . HIS A 1 104 ? 6.914 -2.807 7.492 1 78 104 HIS A CA 1
ATOM 821 C C . HIS A 1 104 ? 7.176 -1.429 8.086 1 78 104 HIS A C 1
ATOM 823 O O . HIS A 1 104 ? 6.246 -0.628 8.234 1 78 104 HIS A O 1
ATOM 829 N N . GLY A 1 105 ? 8.422 -1.125 8.414 1 82.56 105 GLY A N 1
ATOM 830 C CA . GLY A 1 105 ? 8.773 0.192 8.922 1 82.56 105 GLY A CA 1
ATOM 831 C C . GLY A 1 105 ? 9.148 0.184 10.391 1 82.56 105 GLY A C 1
ATOM 832 O O . GLY A 1 105 ? 8.992 -0.833 11.07 1 82.56 105 GLY A O 1
ATOM 833 N N . PRO A 1 106 ? 9.68 1.286 10.844 1 83.81 106 PRO A N 1
ATOM 834 C CA . PRO A 1 106 ? 10.023 1.394 12.266 1 83.81 106 PRO A CA 1
ATOM 835 C C . PRO A 1 106 ? 8.789 1.486 13.164 1 83.81 106 PRO A C 1
ATOM 837 O O . PRO A 1 106 ? 7.719 1.885 12.703 1 83.81 106 PRO A O 1
ATOM 840 N N . TYR A 1 107 ? 8.984 1.052 14.344 1 82.69 107 TYR A N 1
ATOM 841 C CA . TYR A 1 107 ? 7.922 1.265 15.312 1 82.69 107 TYR A CA 1
ATOM 842 C C . TYR A 1 107 ? 7.703 2.752 15.562 1 82.69 107 TYR A C 1
ATOM 844 O O . TYR A 1 107 ? 8.648 3.479 15.883 1 82.69 107 TYR A O 1
ATOM 852 N N . PRO A 1 108 ? 6.547 3.135 15.43 1 88.25 108 PRO A N 1
ATOM 853 C CA . PRO A 1 108 ? 6.293 4.566 15.609 1 88.25 108 PRO A CA 1
ATOM 854 C C . PRO A 1 108 ? 6.398 5.004 17.062 1 88.25 108 PRO A C 1
ATOM 856 O O . PRO A 1 108 ? 6.066 4.234 17.969 1 88.25 108 PRO A O 1
ATOM 859 N N . ALA A 1 109 ? 6.902 6.215 17.234 1 90.56 109 ALA A N 1
ATOM 860 C CA . ALA A 1 109 ? 6.844 6.84 18.562 1 90.56 109 ALA A CA 1
ATOM 861 C C . ALA A 1 109 ? 5.402 6.977 19.031 1 90.56 109 ALA A C 1
ATOM 863 O O . ALA A 1 109 ? 4.512 7.32 18.25 1 90.56 109 ALA A O 1
ATOM 864 N N . THR A 1 110 ? 5.223 6.676 20.328 1 90.75 110 THR A N 1
ATOM 865 C CA . THR A 1 110 ? 3.859 6.664 20.844 1 90.75 110 THR A CA 1
ATOM 866 C C . THR A 1 110 ? 3.617 7.855 21.766 1 90.75 110 THR A C 1
ATOM 868 O O . THR A 1 110 ? 2.553 7.969 22.375 1 90.75 110 THR A O 1
ATOM 871 N N . HIS A 1 111 ? 4.605 8.695 21.922 1 93.88 111 HIS A N 1
ATOM 872 C CA . HIS A 1 111 ? 4.473 9.953 22.656 1 93.88 111 HIS A CA 1
ATOM 873 C C . HIS A 1 111 ? 4.438 11.141 21.703 1 93.88 111 HIS A C 1
ATOM 875 O O . HIS A 1 111 ? 5.242 11.219 20.766 1 93.88 111 HIS A O 1
ATOM 881 N N . PHE A 1 112 ? 3.547 11.977 21.969 1 96.81 112 PHE A N 1
ATOM 882 C CA . PHE A 1 112 ? 3.301 13.102 21.078 1 96.81 112 PHE A CA 1
ATOM 883 C C . PHE A 1 112 ? 3.393 14.422 21.828 1 96.81 112 PHE A C 1
ATOM 885 O O . PHE A 1 112 ? 2.498 14.766 22.609 1 96.81 112 PHE A O 1
ATOM 892 N N . GLY A 1 113 ? 4.41 15.18 21.516 1 95.44 113 GLY A N 1
ATOM 893 C CA . GLY A 1 113 ? 4.629 16.359 22.328 1 95.44 113 GLY A CA 1
ATOM 894 C C . GLY A 1 113 ? 4.895 16.047 23.781 1 95.44 113 GLY A C 1
ATOM 895 O O . GLY A 1 113 ? 5.344 14.945 24.109 1 95.44 113 GLY A O 1
ATOM 896 N N . PRO A 1 114 ? 4.637 17.031 24.594 1 95.81 114 PRO A N 1
ATOM 897 C CA . PRO A 1 114 ? 5.039 16.875 26 1 95.81 114 PRO A CA 1
ATOM 898 C C . PRO A 1 114 ? 4.035 16.062 26.812 1 95.81 114 PRO A C 1
ATOM 900 O O . PRO A 1 114 ? 4.402 15.438 27.812 1 95.81 114 PRO A O 1
ATOM 903 N N . LYS A 1 115 ? 2.799 16 26.344 1 97 115 LYS A N 1
ATOM 904 C CA . LYS A 1 115 ? 1.822 15.523 27.328 1 97 115 LYS A CA 1
ATOM 905 C C . LYS A 1 115 ? 0.895 14.477 26.719 1 97 115 LYS A C 1
ATOM 907 O O . LYS A 1 115 ? 0.046 13.914 27.406 1 97 115 LYS A O 1
ATOM 912 N N . ALA A 1 116 ? 1.011 14.18 25.453 1 96.81 116 ALA A N 1
ATOM 913 C CA . ALA A 1 116 ? 0.092 13.25 24.797 1 96.81 116 ALA A CA 1
ATOM 914 C C . ALA A 1 116 ? 0.782 11.93 24.484 1 96.81 116 ALA A C 1
ATOM 916 O O . ALA A 1 116 ? 1.982 11.898 24.203 1 96.81 116 ALA A O 1
ATOM 917 N N . CYS A 1 117 ? 0.015 10.82 24.531 1 94.5 117 CYS A N 1
ATOM 918 C CA . CYS A 1 117 ? 0.508 9.508 24.141 1 94.5 117 CYS A CA 1
ATOM 919 C C . CYS A 1 117 ? -0.637 8.602 23.703 1 94.5 117 CYS A C 1
ATOM 921 O O . CYS A 1 117 ? -1.803 9 23.766 1 94.5 117 CYS A O 1
ATOM 923 N N . ILE A 1 118 ? -0.306 7.5 23.172 1 90.38 118 ILE A N 1
ATOM 924 C CA . ILE A 1 118 ? -1.312 6.516 22.797 1 90.38 118 ILE A CA 1
ATOM 925 C C . ILE A 1 118 ? -1.833 5.809 24.047 1 90.38 118 ILE A C 1
ATOM 927 O O . ILE A 1 118 ? -1.057 5.457 24.938 1 90.38 118 ILE A O 1
ATOM 931 N N . LEU A 1 119 ? -3.098 5.605 24.078 1 85.38 119 LEU A N 1
ATOM 932 C CA . LEU A 1 119 ? -3.697 4.816 25.141 1 85.38 119 LEU A CA 1
ATOM 933 C C . LEU A 1 119 ? -3.297 3.35 25.031 1 85.38 119 LEU A C 1
ATOM 935 O O . LEU A 1 119 ? -3.51 2.725 24 1 85.38 119 LEU A O 1
ATOM 939 N N . PRO A 1 120 ? -2.646 2.861 26.047 1 77.19 120 PRO A N 1
ATOM 940 C CA . PRO A 1 120 ? -2.24 1.454 25.984 1 77.19 120 PRO A CA 1
ATOM 941 C C . PRO A 1 120 ? -3.43 0.5 25.891 1 77.19 120 PRO A C 1
ATOM 943 O O . PRO A 1 120 ? -4.473 0.739 26.5 1 77.19 120 PRO A O 1
ATOM 946 N N . ASN A 1 121 ? -3.453 -0.292 24.859 1 68.88 121 ASN A N 1
ATOM 947 C CA . ASN A 1 121 ? -4.457 -1.337 24.703 1 68.88 121 ASN A CA 1
ATOM 948 C C . ASN A 1 121 ? -3.914 -2.705 25.094 1 68.88 121 ASN A C 1
ATOM 950 O O . ASN A 1 121 ? -3.008 -3.23 24.453 1 68.88 121 ASN A O 1
ATOM 954 N N . PRO A 1 122 ? -4.402 -3.236 26.266 1 57.78 122 PRO A N 1
ATOM 955 C CA . PRO A 1 122 ? -3.896 -4.512 26.781 1 57.78 122 PRO A CA 1
ATOM 956 C C . PRO A 1 122 ? -4.023 -5.648 25.781 1 57.78 122 PRO A C 1
ATOM 958 O O . PRO A 1 122 ? -3.299 -6.645 25.875 1 57.78 122 PRO A O 1
ATOM 961 N N . THR A 1 123 ? -5.09 -5.574 25.047 1 52.72 123 THR A N 1
ATOM 962 C CA . THR A 1 123 ? -5.293 -6.688 24.125 1 52.72 123 THR A CA 1
ATOM 963 C C . THR A 1 123 ? -4.238 -6.684 23.016 1 52.72 123 THR A C 1
ATOM 965 O O . THR A 1 123 ? -4.176 -7.605 22.203 1 52.72 123 THR A O 1
ATOM 968 N N . SER A 1 124 ? -3.592 -5.602 23.062 1 50.97 124 SER A N 1
ATOM 969 C CA . SER A 1 124 ? -2.617 -5.543 21.984 1 50.97 124 SER A CA 1
ATOM 970 C C . SER A 1 124 ? -1.461 -6.508 22.219 1 50.97 124 SER A C 1
ATOM 972 O O . SER A 1 124 ? -0.743 -6.387 23.219 1 50.97 124 SER A O 1
ATOM 974 N N . VAL A 1 125 ? -1.797 -7.727 22.031 1 44.12 125 VAL A N 1
ATOM 975 C CA . VAL A 1 125 ? -0.757 -8.75 22.078 1 44.12 125 VAL A CA 1
ATOM 976 C C . VAL A 1 125 ? 0.472 -8.281 21.312 1 44.12 125 VAL A C 1
ATOM 978 O O . VAL A 1 125 ? 1.594 -8.703 21.594 1 44.12 125 VAL A O 1
ATOM 981 N N . MET A 1 126 ? 0.065 -7.449 20.281 1 48.41 126 MET A N 1
ATOM 982 C CA . MET A 1 126 ? 1.126 -7.156 19.328 1 48.41 126 MET A CA 1
ATOM 983 C C . MET A 1 126 ? 1.82 -5.844 19.672 1 48.41 126 MET A C 1
ATOM 985 O O . MET A 1 126 ? 1.227 -4.969 20.312 1 48.41 126 MET A O 1
ATOM 989 N N . HIS A 1 127 ? 3.109 -5.816 19.719 1 49.66 127 HIS A N 1
ATOM 990 C CA . HIS A 1 127 ? 3.902 -4.605 19.906 1 49.66 127 HIS A CA 1
ATOM 991 C C . HIS A 1 127 ? 3.34 -3.441 19.109 1 49.66 127 HIS A C 1
ATOM 993 O O . HIS A 1 127 ? 3.561 -2.279 19.453 1 49.66 127 HIS A O 1
ATOM 999 N N . ILE A 1 128 ? 2.715 -3.762 18 1 58.38 128 ILE A N 1
ATOM 1000 C CA . ILE A 1 128 ? 2.105 -2.643 17.281 1 58.38 128 ILE A CA 1
ATOM 1001 C C . ILE A 1 128 ? 0.587 -2.703 17.422 1 58.38 128 ILE A C 1
ATOM 1003 O O . ILE A 1 128 ? -0.037 -3.707 17.078 1 58.38 128 ILE A O 1
ATOM 1007 N N . GLN A 1 129 ? 0.063 -1.819 18.172 1 65.12 129 GLN A N 1
ATOM 1008 C CA . GLN A 1 129 ? -1.382 -1.718 18.344 1 65.12 129 GLN A CA 1
ATOM 1009 C C . GLN A 1 129 ? -2.092 -1.56 17 1 65.12 129 GLN A C 1
ATOM 1011 O O . GLN A 1 129 ? -1.578 -0.899 16.094 1 65.12 129 GLN A O 1
ATOM 1016 N N . ASP A 1 130 ? -3.119 -2.209 16.891 1 76.56 130 ASP A N 1
ATOM 1017 C CA . ASP A 1 130 ? -3.99 -2.029 15.734 1 76.56 130 ASP A CA 1
ATOM 1018 C C . ASP A 1 130 ? -4.363 -0.561 15.547 1 76.56 130 ASP A C 1
ATOM 1020 O O . ASP A 1 130 ? -4.855 0.082 16.484 1 76.56 130 ASP A O 1
ATOM 1024 N N . PRO A 1 131 ? -4.148 -0.082 14.375 1 78.88 131 PRO A N 1
ATOM 1025 C CA . PRO A 1 131 ? -4.473 1.325 14.133 1 78.88 131 PRO A CA 1
ATOM 1026 C C . PRO A 1 131 ? -5.926 1.66 14.453 1 78.88 131 PRO A C 1
ATOM 1028 O O . PRO A 1 131 ? -6.223 2.766 14.914 1 78.88 131 PRO A O 1
ATOM 1031 N N . ALA A 1 132 ? -6.789 0.771 14.305 1 79.44 132 ALA A N 1
ATOM 1032 C CA . ALA A 1 132 ? -8.211 1.021 14.539 1 79.44 132 ALA A CA 1
ATOM 1033 C C . ALA A 1 132 ? -8.492 1.215 16.031 1 79.44 132 ALA A C 1
ATOM 1035 O O . ALA A 1 132 ? -9.516 1.797 16.406 1 79.44 132 ALA A O 1
ATOM 1036 N N . SER A 1 133 ? -7.602 0.757 16.828 1 80.31 133 SER A N 1
ATOM 1037 C CA . SER A 1 133 ? -7.812 0.827 18.266 1 80.31 133 SER A CA 1
ATOM 1038 C C . SER A 1 133 ? -6.969 1.929 18.891 1 80.31 133 SER A C 1
ATOM 1040 O O . SER A 1 133 ? -7 2.123 20.109 1 80.31 133 SER A O 1
ATOM 1042 N N . GLN A 1 134 ? -6.316 2.666 18.109 1 85.56 134 GLN A N 1
ATOM 1043 C CA . GLN A 1 134 ? -5.434 3.697 18.641 1 85.56 134 GLN A CA 1
ATOM 1044 C C . GLN A 1 134 ? -6.223 4.93 19.078 1 85.56 134 GLN A C 1
ATOM 1046 O O . GLN A 1 134 ? -7.023 5.461 18.312 1 85.56 134 GLN A O 1
ATOM 1051 N N . ARG A 1 135 ? -5.938 5.281 20.375 1 91.94 135 ARG A N 1
ATOM 1052 C CA . ARG A 1 135 ? -6.594 6.445 20.969 1 91.94 135 ARG A CA 1
ATOM 1053 C C . ARG A 1 135 ? -5.582 7.355 21.656 1 91.94 135 ARG A C 1
ATOM 1055 O O . ARG A 1 135 ? -4.582 6.879 22.203 1 91.94 135 ARG A O 1
ATOM 1062 N N . LEU A 1 136 ? -5.93 8.617 21.594 1 93.88 136 LEU A N 1
ATOM 1063 C CA . LEU A 1 136 ? -5.105 9.633 22.25 1 93.88 136 LEU A CA 1
ATOM 1064 C C . LEU A 1 136 ? -5.465 9.766 23.719 1 93.88 136 LEU A C 1
ATOM 1066 O O . LEU A 1 136 ? -6.645 9.758 24.078 1 93.88 136 LEU A O 1
ATOM 1070 N N . THR A 1 137 ? -4.496 9.758 24.547 1 94.56 137 THR A N 1
ATOM 1071 C CA . THR A 1 137 ? -4.684 10.07 25.969 1 94.56 137 THR A CA 1
ATOM 1072 C C . THR A 1 137 ? -3.668 11.117 26.422 1 94.56 137 THR A C 1
ATOM 1074 O O . THR A 1 137 ? -2.641 11.32 25.781 1 94.56 137 THR A O 1
ATOM 1077 N N . TRP A 1 138 ? -4.09 11.859 27.484 1 96.56 138 TRP A N 1
ATOM 1078 C CA . TRP A 1 138 ? -3.223 12.883 28.062 1 96.56 138 TRP A CA 1
ATOM 1079 C C . TRP A 1 138 ? -2.613 12.398 29.375 1 96.56 138 TRP A C 1
ATOM 1081 O O . TRP A 1 138 ? -3.328 11.93 30.25 1 96.56 138 TRP A O 1
ATOM 1091 N N . ASN A 1 139 ? -1.337 12.484 29.484 1 94.69 139 ASN A N 1
ATOM 1092 C CA . ASN A 1 139 ? -0.698 12.242 30.766 1 94.69 139 ASN A CA 1
ATOM 1093 C C . ASN A 1 139 ? -0.998 13.359 31.766 1 94.69 139 ASN A C 1
ATOM 1095 O O . ASN A 1 139 ? -1.17 13.102 32.969 1 94.69 139 ASN A O 1
ATOM 1099 N N . LYS A 1 140 ? -0.915 14.539 31.312 1 95.62 140 LYS A N 1
ATOM 1100 C CA . LYS A 1 140 ? -1.35 15.766 31.984 1 95.62 140 LYS A CA 1
ATOM 1101 C C . LYS A 1 140 ? -2.26 16.594 31.078 1 95.62 140 LYS A C 1
ATOM 1103 O O . LYS A 1 140 ? -2.113 16.562 29.859 1 95.62 140 LYS A O 1
ATOM 1108 N N . PRO A 1 141 ? -3.139 17.203 31.672 1 95.31 141 PRO A N 1
ATOM 1109 C CA . PRO A 1 141 ? -4.043 18 30.844 1 95.31 141 PRO A CA 1
ATOM 1110 C C . PRO A 1 141 ? -3.299 19.016 29.969 1 95.31 141 PRO A C 1
ATOM 1112 O O . PRO A 1 141 ? -2.352 19.656 30.422 1 95.31 141 PRO A O 1
ATOM 1115 N N . PRO A 1 142 ? -3.703 19.094 28.766 1 97.31 142 PRO A N 1
ATOM 1116 C CA . PRO A 1 142 ? -3.053 20.062 27.891 1 97.31 142 PRO A CA 1
ATOM 1117 C C . PRO A 1 142 ? -3.32 21.516 28.312 1 97.31 142 PRO A C 1
ATOM 1119 O O . PRO A 1 142 ? -4.41 21.828 28.797 1 97.31 142 PRO A O 1
ATOM 1122 N N . VAL A 1 143 ? -2.352 22.375 28.078 1 97.75 143 VAL A N 1
ATOM 1123 C CA . VAL A 1 143 ? -2.457 23.781 28.469 1 97.75 143 VAL A CA 1
ATOM 1124 C C . VAL A 1 143 ? -2.02 24.688 27.312 1 97.75 143 VAL A C 1
ATOM 1126 O O . VAL A 1 143 ? -2.596 25.75 27.094 1 97.75 143 VAL A O 1
ATOM 1129 N N . ASN A 1 144 ? -0.996 24.344 26.562 1 98.38 144 ASN A N 1
ATOM 1130 C CA . ASN A 1 144 ? -0.438 25.125 25.469 1 98.38 144 ASN A CA 1
ATOM 1131 C C . ASN A 1 144 ? -0.964 24.656 24.109 1 98.38 144 ASN A C 1
ATOM 1133 O O . ASN A 1 144 ? -0.7 23.516 23.703 1 98.38 144 ASN A O 1
ATOM 1137 N N . VAL A 1 145 ? -1.628 25.516 23.469 1 98.62 145 VAL A N 1
ATOM 1138 C CA . VAL A 1 145 ? -2.221 25.188 22.172 1 98.62 145 VAL A CA 1
ATOM 1139 C C . VAL A 1 145 ? -1.627 26.078 21.078 1 98.62 145 VAL A C 1
ATOM 1141 O O . VAL A 1 145 ? -1.597 27.297 21.219 1 98.62 145 VAL A O 1
ATOM 1144 N N . LEU A 1 146 ? -1.103 25.453 20.062 1 98.62 146 LEU A N 1
ATOM 1145 C CA . LEU A 1 146 ? -0.654 26.188 18.875 1 98.62 146 LEU A CA 1
ATOM 1146 C C . LEU A 1 146 ? -1.767 26.281 17.844 1 98.62 146 LEU A C 1
ATOM 1148 O O . LEU A 1 146 ? -2.311 25.25 17.422 1 98.62 146 LEU A O 1
ATOM 1152 N N . VAL A 1 147 ? -2.123 27.484 17.453 1 97.94 147 VAL A N 1
ATOM 1153 C CA . VAL A 1 147 ? -3.113 27.688 16.406 1 97.94 147 VAL A CA 1
ATOM 1154 C C . VAL A 1 147 ? -2.42 28.156 15.125 1 97.94 147 VAL A C 1
ATOM 1156 O O . VAL A 1 147 ? -1.729 29.172 15.117 1 97.94 147 VAL A O 1
ATOM 1159 N N . ILE A 1 148 ? -2.596 27.312 14.07 1 96.12 148 ILE A N 1
ATOM 1160 C CA . ILE A 1 148 ? -2.006 27.594 12.773 1 96.12 148 ILE A CA 1
ATOM 1161 C C . ILE A 1 148 ? -3.102 27.984 11.781 1 96.12 148 ILE A C 1
ATOM 1163 O O . ILE A 1 148 ? -4.105 27.266 11.648 1 96.12 148 ILE A O 1
ATOM 1167 N N . ARG A 1 149 ? -2.975 29.047 11.148 1 91.44 149 ARG A N 1
ATOM 1168 C CA . ARG A 1 149 ? -3.889 29.453 10.086 1 91.44 149 ARG A CA 1
ATOM 1169 C C . ARG A 1 149 ? -3.123 29.859 8.828 1 91.44 149 ARG A C 1
ATOM 1171 O O . ARG A 1 149 ? -1.983 30.328 8.922 1 91.44 149 ARG A O 1
ATOM 1178 N N . LYS A 1 150 ? -3.764 29.625 7.688 1 82.25 150 LYS A N 1
ATOM 1179 C CA . LYS A 1 150 ? -3.195 30.156 6.445 1 82.25 150 LYS A CA 1
ATOM 1180 C C . LYS A 1 150 ? -3.154 31.688 6.461 1 82.25 150 LYS A C 1
ATOM 1182 O O . LYS A 1 150 ? -4.16 32.344 6.75 1 82.25 150 LYS A O 1
ATOM 1187 N N . ILE A 1 151 ? -2.035 32.188 6.023 1 76.06 151 ILE A N 1
ATOM 1188 C CA . ILE A 1 151 ? -1.85 33.625 6.094 1 76.06 151 ILE A CA 1
ATOM 1189 C C . ILE A 1 151 ? -2.527 34.281 4.898 1 76.06 151 ILE A C 1
ATOM 1191 O O . ILE A 1 151 ? -2.666 33.688 3.836 1 76.06 151 ILE A O 1
ATOM 1195 N N . ARG A 1 152 ? -3.059 35.406 5.004 1 74.31 152 ARG A N 1
ATOM 1196 C CA . ARG A 1 152 ? -3.58 36.312 3.967 1 74.31 152 ARG A CA 1
ATOM 1197 C C . ARG A 1 152 ? -4.957 35.844 3.498 1 74.31 152 ARG A C 1
ATOM 1199 O O . ARG A 1 152 ? -5.406 36.219 2.412 1 74.31 152 ARG A O 1
ATOM 1206 N N . ASP A 1 153 ? -5.422 34.875 4.098 1 81.62 153 ASP A N 1
ATOM 1207 C CA . ASP A 1 153 ? -6.805 34.5 3.809 1 81.62 153 ASP A CA 1
ATOM 1208 C C . ASP A 1 153 ? -7.773 35.219 4.754 1 81.62 153 ASP A C 1
ATOM 1210 O O . ASP A 1 153 ? -7.945 34.781 5.902 1 81.62 153 ASP A O 1
ATOM 1214 N N . GLU A 1 154 ? -8.422 36.125 4.285 1 83.06 154 GLU A N 1
ATOM 1215 C CA . GLU A 1 154 ? -9.305 37 5.082 1 83.06 154 GLU A CA 1
ATOM 1216 C C . GLU A 1 154 ? -10.492 36.188 5.613 1 83.06 154 GLU A C 1
ATOM 1218 O O . GLU A 1 154 ? -11.039 36.5 6.668 1 83.06 154 GLU A O 1
ATOM 1223 N N . SER A 1 155 ? -10.812 35.188 4.914 1 86.81 155 SER A N 1
ATOM 1224 C CA . SER A 1 155 ? -11.977 34.375 5.316 1 86.81 155 SER A CA 1
ATOM 1225 C C . SER A 1 155 ? -11.695 33.625 6.602 1 86.81 155 SER A C 1
ATOM 1227 O O . SER A 1 155 ? -12.625 33.156 7.273 1 86.81 155 SER A O 1
ATOM 1229 N N . LEU A 1 156 ? -10.484 33.562 6.953 1 91 156 LEU A N 1
ATOM 1230 C CA . LEU A 1 156 ? -10.109 32.781 8.109 1 91 156 LEU A CA 1
ATOM 1231 C C . LEU A 1 156 ? -9.953 33.656 9.352 1 91 156 LEU A C 1
ATOM 1233 O O . LEU A 1 156 ? -9.766 33.125 10.461 1 91 156 LEU A O 1
ATOM 1237 N N . VAL A 1 157 ? -10.117 34.938 9.219 1 90.19 157 VAL A N 1
ATOM 1238 C CA . VAL A 1 157 ? -9.867 35.844 10.32 1 90.19 157 VAL A CA 1
ATOM 1239 C C . VAL A 1 157 ? -10.922 35.656 11.406 1 90.19 157 VAL A C 1
ATOM 1241 O O . VAL A 1 157 ? -10.602 35.531 12.586 1 90.19 157 VAL A O 1
ATOM 1244 N N . GLU A 1 158 ? -12.133 35.625 10.992 1 92.19 158 GLU A N 1
ATOM 1245 C CA . GLU A 1 158 ? -13.211 35.531 11.977 1 92.19 158 GLU A CA 1
ATOM 1246 C C . GLU A 1 158 ? -13.172 34.188 12.711 1 92.19 158 GLU A C 1
ATOM 1248 O O . GLU A 1 158 ? -13.25 34.156 13.938 1 92.19 158 GLU A O 1
ATOM 1253 N N . PRO A 1 159 ? -13.086 33.062 11.922 1 94.5 159 PRO A N 1
ATOM 1254 C CA . PRO A 1 159 ? -12.953 31.797 12.625 1 94.5 159 PRO A CA 1
ATOM 1255 C C . PRO A 1 159 ? -11.758 31.766 13.578 1 94.5 159 PRO A C 1
ATOM 1257 O O . PRO A 1 159 ? -11.844 31.172 14.656 1 94.5 159 PRO A O 1
ATOM 1260 N N . PHE A 1 160 ? -10.766 32.375 13.219 1 95.25 160 PHE A N 1
ATOM 1261 C CA . PHE A 1 160 ? -9.562 32.438 14.047 1 95.25 160 PHE A CA 1
ATOM 1262 C C . PHE A 1 160 ? -9.844 33.188 15.344 1 95.25 160 PHE A C 1
ATOM 1264 O O . PHE A 1 160 ? -9.477 32.719 16.422 1 95.25 160 PHE A O 1
ATOM 1271 N N . LYS A 1 161 ? -10.469 34.281 15.258 1 94.44 161 LYS A N 1
ATOM 1272 C CA . LYS A 1 161 ? -10.828 35.062 16.422 1 94.44 161 LYS A CA 1
ATOM 1273 C C . LYS A 1 161 ? -11.742 34.281 17.359 1 94.44 161 LYS A C 1
ATOM 1275 O O . LYS A 1 161 ? -11.555 34.312 18.578 1 94.44 161 LYS A O 1
ATOM 1280 N N . GLU A 1 162 ? -12.68 33.656 16.75 1 95.69 162 GLU A N 1
ATOM 1281 C CA . GLU A 1 162 ? -13.641 32.875 17.531 1 95.69 162 GLU A CA 1
ATOM 1282 C C . GLU A 1 162 ? -12.953 31.75 18.297 1 95.69 162 GLU A C 1
ATOM 1284 O O . GLU A 1 162 ? -13.211 31.547 19.484 1 95.69 162 GLU A O 1
ATOM 1289 N N . LEU A 1 163 ? -12.102 31.078 17.609 1 97.38 163 LEU A N 1
ATOM 1290 C CA . LEU A 1 163 ? -11.391 29.969 18.234 1 97.38 163 LEU A CA 1
ATOM 1291 C C . LEU A 1 163 ? -10.492 30.469 19.359 1 97.38 163 LEU A C 1
ATOM 1293 O O . LEU A 1 163 ? -10.477 29.891 20.453 1 97.38 163 LEU A O 1
ATOM 1297 N N . CYS A 1 164 ? -9.781 31.562 19.141 1 96.44 164 CYS A N 1
ATOM 1298 C CA . CYS A 1 164 ? -8.883 32.094 20.156 1 96.44 164 CYS A CA 1
ATOM 1299 C C . CYS A 1 164 ? -9.656 32.562 21.375 1 96.44 164 CYS A C 1
ATOM 1301 O O . CYS A 1 164 ? -9.227 32.344 22.516 1 96.44 164 CYS A O 1
ATOM 1303 N N . ARG A 1 165 ? -10.773 33.188 21.141 1 96.06 165 ARG A N 1
ATOM 1304 C CA . ARG A 1 165 ? -11.625 33.594 22.25 1 96.06 165 ARG A CA 1
ATOM 1305 C C . ARG A 1 165 ? -12.07 32.406 23.094 1 96.06 165 ARG A C 1
ATOM 1307 O O . ARG A 1 165 ? -12 32.438 24.312 1 96.06 165 ARG A O 1
ATOM 1314 N N . PHE A 1 166 ? -12.531 31.453 22.422 1 97.69 166 PHE A N 1
ATOM 1315 C CA . PHE A 1 166 ? -13 30.25 23.094 1 97.69 166 PHE A CA 1
ATOM 1316 C C . PHE A 1 166 ? -11.883 29.609 23.906 1 97.69 166 PHE A C 1
ATOM 1318 O O . PHE A 1 166 ? -12.078 29.25 25.062 1 97.69 166 PHE A O 1
ATOM 1325 N N . LEU A 1 167 ? -10.664 29.453 23.312 1 98.25 167 LEU A N 1
ATOM 1326 C CA . LEU A 1 167 ? -9.531 28.797 23.953 1 98.25 167 LEU A CA 1
ATOM 1327 C C . LEU A 1 167 ? -9.031 29.609 25.141 1 98.25 167 LEU A C 1
ATOM 1329 O O . LEU A 1 167 ? -8.742 29.062 26.203 1 98.25 167 LEU A O 1
ATOM 1333 N N . VAL A 1 168 ? -8.961 30.969 25.031 1 96.94 168 VAL A N 1
ATOM 1334 C CA . VAL A 1 168 ? -8.375 31.844 26.047 1 96.94 168 VAL A CA 1
ATOM 1335 C C . VAL A 1 168 ? -9.383 32.094 27.172 1 96.94 168 VAL A C 1
ATOM 1337 O O . VAL A 1 168 ? -9.078 31.906 28.344 1 96.94 168 VAL A O 1
ATOM 1340 N N . GLU A 1 169 ? -10.562 32.375 26.797 1 95.69 169 GLU A N 1
ATOM 1341 C CA . GLU A 1 169 ? -11.531 32.844 27.781 1 95.69 169 GLU A CA 1
ATOM 1342 C C . GLU A 1 169 ? -12.305 31.688 28.391 1 95.69 169 GLU A C 1
ATOM 1344 O O . GLU A 1 169 ? -12.508 31.625 29.594 1 95.69 169 GLU A O 1
ATOM 1349 N N . GLU A 1 170 ? -12.75 30.781 27.578 1 96 170 GLU A N 1
ATOM 1350 C CA . GLU A 1 170 ? -13.617 29.719 28.094 1 96 170 GLU A CA 1
ATOM 1351 C C . GLU A 1 170 ? -12.797 28.531 28.578 1 96 170 GLU A C 1
ATOM 1353 O O . GLU A 1 170 ? -13.125 27.938 29.609 1 96 170 GLU A O 1
ATOM 1358 N N . LYS A 1 171 ? -11.734 28.172 27.906 1 96.81 171 LYS A N 1
ATOM 1359 C CA . LYS A 1 171 ? -10.977 26.984 28.25 1 96.81 171 LYS A CA 1
ATOM 1360 C C . LYS A 1 171 ? -9.703 27.344 29.016 1 96.81 171 LYS A C 1
ATOM 1362 O O . LYS A 1 171 ? -9.023 26.469 29.547 1 96.81 171 LYS A O 1
ATOM 1367 N N . GLN A 1 172 ? -9.336 28.625 29.141 1 96.25 172 GLN A N 1
ATOM 1368 C CA . GLN A 1 172 ? -8.195 29.141 29.875 1 96.25 172 GLN A CA 1
ATOM 1369 C C . GLN A 1 172 ? -6.895 28.5 29.406 1 96.25 172 GLN A C 1
ATOM 1371 O O . GLN A 1 172 ? -6.102 28.031 30.234 1 96.25 172 GLN A O 1
ATOM 1376 N N . MET A 1 173 ? -6.758 28.375 28.109 1 97.56 173 MET A N 1
ATOM 1377 C CA . MET A 1 173 ? -5.555 27.828 27.5 1 97.56 173 MET A CA 1
ATOM 1378 C C . MET A 1 173 ? -4.555 28.922 27.172 1 97.56 173 MET A C 1
ATOM 1380 O O . MET A 1 173 ? -4.934 30.078 27.016 1 97.56 173 MET A O 1
ATOM 1384 N N . MET A 1 174 ? -3.26 28.578 27.172 1 97.88 174 MET A N 1
ATOM 1385 C CA . MET A 1 174 ? -2.229 29.406 26.562 1 97.88 174 MET A CA 1
ATOM 1386 C C . MET A 1 174 ? -2.162 29.172 25.062 1 97.88 174 MET A C 1
ATOM 1388 O O . MET A 1 174 ? -1.873 28.062 24.609 1 97.88 174 MET A O 1
ATOM 1392 N N . VAL A 1 175 ? -2.377 30.234 24.281 1 98.06 175 VAL A N 1
ATOM 1393 C CA . VAL A 1 175 ? -2.492 30.094 22.844 1 98.06 175 VAL A CA 1
ATOM 1394 C C . VAL A 1 175 ? -1.246 30.656 22.156 1 98.06 175 VAL A C 1
ATOM 1396 O O . VAL A 1 175 ? -0.88 31.812 22.391 1 98.06 175 VAL A O 1
ATOM 1399 N N . TYR A 1 176 ? -0.569 29.812 21.406 1 97.5 176 TYR A N 1
ATOM 1400 C CA . TYR A 1 176 ? 0.603 30.188 20.625 1 97.5 176 TYR A CA 1
ATOM 1401 C C . TYR A 1 176 ? 0.229 30.453 19.172 1 97.5 17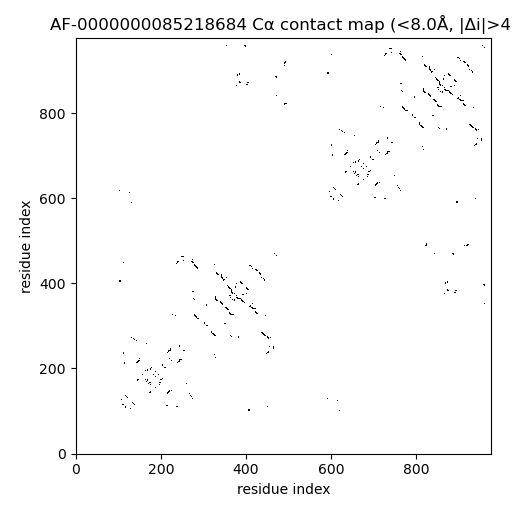6 TYR A C 1
ATOM 1403 O O . TYR A 1 176 ? -0.569 29.719 18.594 1 97.5 176 TYR A O 1
ATOM 1411 N N . VAL A 1 177 ? 0.743 31.547 18.562 1 95.62 177 VAL A N 1
ATOM 1412 C CA . VAL A 1 177 ? 0.536 31.891 17.156 1 95.62 177 VAL A CA 1
ATOM 1413 C C . VAL A 1 177 ? 1.834 32.438 16.562 1 95.62 177 VAL A C 1
ATOM 1415 O O . VAL A 1 177 ? 2.695 32.938 17.281 1 95.62 177 VAL A O 1
ATOM 1418 N N . GLU A 1 178 ? 1.955 32.25 15.273 1 93.88 178 GLU A N 1
ATOM 1419 C CA . GLU A 1 178 ? 3.098 32.875 14.609 1 93.88 178 GLU A CA 1
ATOM 1420 C C . GLU A 1 178 ? 3.021 34.375 14.672 1 93.88 178 GLU A C 1
ATOM 1422 O O . GLU A 1 178 ? 1.947 34.969 14.508 1 93.88 178 GLU A O 1
ATOM 1427 N N . ARG A 1 179 ? 4.109 35 14.797 1 91.5 179 ARG A N 1
ATOM 1428 C CA . ARG A 1 179 ? 4.164 36.469 14.969 1 91.5 179 ARG A CA 1
ATOM 1429 C C . ARG A 1 179 ? 3.494 37.188 13.805 1 91.5 179 ARG A C 1
ATOM 1431 O O . ARG A 1 179 ? 2.775 38.156 14 1 91.5 179 ARG A O 1
ATOM 1438 N N . ARG A 1 180 ? 3.707 36.688 12.664 1 87.62 180 ARG A N 1
ATOM 1439 C CA . ARG A 1 180 ? 3.15 37.312 11.477 1 87.62 180 ARG A CA 1
ATOM 1440 C C . ARG A 1 180 ? 1.626 37.281 11.508 1 87.62 180 ARG A C 1
ATOM 1442 O O . ARG A 1 180 ? 0.975 38.188 10.969 1 87.62 180 ARG A O 1
ATOM 1449 N N . VAL A 1 181 ? 1.109 36.312 12.094 1 87.06 181 VAL A N 1
ATOM 1450 C CA . VAL A 1 181 ? -0.339 36.156 12.203 1 87.06 181 VAL A CA 1
ATOM 1451 C C . VAL A 1 181 ? -0.877 37.156 13.234 1 87.06 181 VAL A C 1
ATOM 1453 O O . VAL A 1 181 ? -1.916 37.781 13.016 1 87.06 181 VAL A O 1
ATOM 1456 N N . ALA A 1 182 ? -0.21 37.344 14.297 1 83.88 182 ALA A N 1
ATOM 1457 C CA . ALA A 1 182 ? -0.611 38.281 15.344 1 83.88 182 ALA A CA 1
ATOM 1458 C C . ALA A 1 182 ? -0.517 39.719 14.859 1 83.88 182 ALA A C 1
ATOM 1460 O O . ALA A 1 182 ? -1.296 40.594 15.281 1 83.88 182 ALA A O 1
ATOM 1461 N N . ASP A 1 183 ? 0.434 39.906 13.945 1 81.62 183 ASP A N 1
ATOM 1462 C CA . ASP A 1 183 ? 0.674 41.281 13.461 1 81.62 183 ASP A CA 1
ATOM 1463 C C . ASP A 1 183 ? -0.231 41.594 12.273 1 81.62 183 ASP A C 1
ATOM 1465 O O . ASP A 1 183 ? -0.175 42.719 11.727 1 81.62 183 ASP A O 1
ATOM 1469 N N . ASP A 1 184 ? -0.936 40.688 11.977 1 80.38 184 ASP A N 1
ATOM 1470 C CA . ASP A 1 184 ? -1.867 40.906 10.875 1 80.38 184 ASP A CA 1
ATOM 1471 C C . ASP A 1 184 ? -2.729 42.125 11.117 1 80.38 184 ASP A C 1
ATOM 1473 O O . ASP A 1 184 ? -3.375 42.25 12.164 1 80.38 184 ASP A O 1
ATOM 1477 N N . ALA A 1 185 ? -2.799 43.031 10.273 1 69.69 185 ALA A N 1
ATOM 1478 C CA . ALA A 1 185 ? -3.451 44.344 10.375 1 69.69 185 ALA A CA 1
ATOM 1479 C C . ALA A 1 185 ? -4.938 44.188 10.68 1 69.69 185 ALA A C 1
ATOM 1481 O O . ALA A 1 185 ? -5.508 44.969 11.43 1 69.69 185 ALA A O 1
ATOM 1482 N N . THR A 1 186 ? -5.473 43.25 10.07 1 75.81 186 THR A N 1
ATOM 1483 C CA . THR A 1 186 ? -6.902 43.031 10.273 1 75.81 186 THR A CA 1
ATOM 1484 C C . THR A 1 186 ? -7.195 42.688 11.734 1 75.81 186 THR A C 1
ATOM 1486 O O . THR A 1 186 ? -8.219 43.125 12.281 1 75.81 186 THR A O 1
ATOM 1489 N N . LEU A 1 187 ? -6.344 42.062 12.32 1 79.38 187 LEU A N 1
ATOM 1490 C CA . LEU A 1 187 ? -6.52 41.688 13.719 1 79.38 187 LEU A CA 1
ATOM 1491 C C . LEU A 1 187 ? -6.234 42.875 14.648 1 79.38 187 LEU A C 1
ATOM 1493 O O . LEU A 1 187 ? -6.902 43.031 15.672 1 79.38 187 LEU A O 1
ATOM 1497 N N . SER A 1 188 ? -5.309 43.688 14.18 1 76.81 188 SER A N 1
ATOM 1498 C CA . SER A 1 188 ? -4.898 44.812 15.016 1 76.81 188 SER A CA 1
ATOM 1499 C C . SER A 1 188 ? -5.977 45.906 15.055 1 76.81 188 SER A C 1
ATOM 1501 O O . SER A 1 188 ? -6.07 46.656 16.031 1 76.81 188 SER A O 1
ATOM 1503 N N . LYS A 1 189 ? -6.707 45.875 14.062 1 78.81 189 LYS A N 1
ATOM 1504 C CA . LYS A 1 189 ? -7.715 46.906 13.953 1 78.81 189 LYS A CA 1
ATOM 1505 C C . LYS A 1 189 ? -8.977 46.531 14.727 1 78.81 189 LYS A C 1
ATOM 1507 O O . LYS A 1 189 ? -9.828 47.406 14.984 1 78.81 189 LYS A O 1
ATOM 1512 N N . ASP A 1 190 ? -9.055 45.344 15.055 1 82.38 190 ASP A N 1
ATOM 1513 C CA . ASP A 1 190 ? -10.242 44.906 15.781 1 82.38 190 ASP A CA 1
ATOM 1514 C C . ASP A 1 190 ? -10.078 45.125 17.281 1 82.38 190 ASP A C 1
ATOM 1516 O O . ASP A 1 190 ? -9.43 44.312 17.969 1 82.38 190 ASP A O 1
ATOM 1520 N N . GLU A 1 191 ? -10.703 46.094 17.828 1 81.5 191 GLU A N 1
ATOM 1521 C CA . GLU A 1 191 ? -10.586 46.469 19.234 1 81.5 191 GLU A CA 1
ATOM 1522 C C . GLU A 1 191 ? -11.133 45.375 20.141 1 81.5 191 GLU A C 1
ATOM 1524 O O . GLU A 1 191 ? -10.602 45.156 21.234 1 81.5 191 GLU A O 1
ATOM 1529 N N . ALA A 1 192 ? -12.133 44.75 19.594 1 80.31 192 ALA A N 1
ATOM 1530 C CA . ALA A 1 192 ? -12.758 43.688 20.406 1 80.31 192 ALA A CA 1
ATOM 1531 C C . ALA A 1 192 ? -11.812 42.5 20.594 1 80.31 192 ALA A C 1
ATOM 1533 O O . ALA A 1 192 ? -11.891 41.781 21.594 1 80.31 192 ALA A O 1
ATOM 1534 N N . PHE A 1 193 ? -10.914 42.375 19.672 1 88.56 193 PHE A N 1
ATOM 1535 C CA . PHE A 1 193 ? -9.977 41.25 19.734 1 88.56 193 PHE A CA 1
ATOM 1536 C C . PHE A 1 193 ? -8.68 41.656 20.422 1 88.56 193 PHE A C 1
ATOM 1538 O O . PHE A 1 193 ? -7.836 40.812 20.719 1 88.56 193 PHE A O 1
ATOM 1545 N N . GLY A 1 194 ? -8.578 42.938 20.703 1 85.38 194 GLY A N 1
ATOM 1546 C CA . GLY A 1 194 ? -7.355 43.469 21.281 1 85.38 194 GLY A CA 1
ATOM 1547 C C . GLY A 1 194 ? -6.98 42.844 22.609 1 85.38 194 GLY A C 1
ATOM 1548 O O . GLY A 1 194 ? -5.809 42.531 22.828 1 85.38 194 GLY A O 1
ATOM 1549 N N . SER A 1 195 ? -7.973 42.688 23.406 1 88.06 195 SER A N 1
ATOM 1550 C CA . SER A 1 195 ? -7.723 42.062 24.703 1 88.06 195 SER A CA 1
ATOM 1551 C C . SER A 1 195 ? -7.184 40.656 24.562 1 88.06 195 SER A C 1
ATOM 1553 O O . SER A 1 195 ? -6.289 40.25 25.297 1 88.06 195 SER A O 1
ATOM 1555 N N . ILE A 1 196 ? -7.73 39.938 23.672 1 91.56 196 ILE A N 1
ATOM 1556 C CA . ILE A 1 196 ? -7.305 38.562 23.422 1 91.56 196 ILE A CA 1
ATOM 1557 C C . ILE A 1 196 ? -5.926 38.562 22.766 1 91.56 196 ILE A C 1
ATOM 1559 O O . ILE A 1 196 ? -5.066 37.75 23.109 1 91.56 196 ILE A O 1
ATOM 1563 N N . ARG A 1 197 ? -5.73 39.438 21.844 1 90.5 197 ARG A N 1
ATOM 1564 C CA . ARG A 1 197 ? -4.465 39.531 21.125 1 90.5 197 ARG A CA 1
ATOM 1565 C C . ARG A 1 197 ? -3.295 39.719 22.078 1 90.5 197 ARG A C 1
ATOM 1567 O O . ARG A 1 197 ? -2.229 39.125 21.875 1 90.5 197 ARG A O 1
ATOM 1574 N N . ASN A 1 198 ? -3.537 40.438 23.125 1 89.5 198 ASN A N 1
ATOM 1575 C CA . ASN A 1 198 ? -2.494 40.719 24.109 1 89.5 198 ASN A CA 1
ATOM 1576 C C . ASN A 1 198 ? -2.178 39.5 24.953 1 89.5 198 ASN A C 1
ATOM 1578 O O . ASN A 1 198 ? -1.139 39.438 25.609 1 89.5 198 ASN A O 1
ATOM 1582 N N . GLN A 1 199 ? -3.045 38.531 24.891 1 93.25 199 GLN A N 1
ATOM 1583 C CA . GLN A 1 199 ? -2.867 37.344 25.703 1 93.25 199 GLN A CA 1
ATOM 1584 C C . GLN A 1 199 ? -2.248 36.219 24.875 1 93.25 199 GLN A C 1
ATOM 1586 O O . GLN A 1 199 ? -1.922 35.156 25.406 1 93.25 199 GLN A O 1
ATOM 1591 N N . LEU A 1 200 ? -2.086 36.406 23.609 1 94.62 200 LEU A N 1
ATOM 1592 C CA . LEU A 1 200 ? -1.525 35.375 22.734 1 94.62 200 LEU A CA 1
ATOM 1593 C C . LEU A 1 200 ? -0.007 35.312 22.875 1 94.62 200 LEU A C 1
ATOM 1595 O O . LEU A 1 200 ? 0.648 36.344 23.031 1 94.62 200 LEU A O 1
ATOM 1599 N N . CYS A 1 201 ? 0.522 34.094 22.922 1 95.56 201 CYS A N 1
ATOM 1600 C CA . CYS A 1 201 ? 1.965 33.906 22.844 1 95.56 201 CYS A CA 1
ATOM 1601 C C . CYS A 1 201 ? 2.422 33.812 21.391 1 95.56 201 CYS A C 1
ATOM 1603 O O . CYS A 1 201 ? 1.839 33.094 20.594 1 95.56 201 CYS A O 1
ATOM 1605 N N . THR A 1 202 ? 3.428 34.562 21.016 1 94.5 202 THR A N 1
ATOM 1606 C CA . THR A 1 202 ? 3.877 34.594 19.625 1 94.5 202 THR A CA 1
ATOM 1607 C C . THR A 1 202 ? 5.238 33.906 19.484 1 94.5 202 THR A C 1
ATOM 1609 O O . THR A 1 202 ? 6.016 33.875 20.438 1 94.5 202 THR A O 1
ATOM 1612 N N . PHE A 1 203 ? 5.43 33.281 18.344 1 94.69 203 PHE A N 1
ATOM 1613 C CA . PHE A 1 203 ? 6.727 32.719 18.031 1 94.69 203 PHE A CA 1
ATOM 1614 C C . PHE A 1 203 ? 7.121 33 16.594 1 94.69 203 PHE A C 1
ATOM 1616 O O . PHE A 1 203 ? 6.285 33.438 15.789 1 94.69 203 PHE A O 1
ATOM 1623 N N . ARG A 1 204 ? 8.438 32.969 16.328 1 93.19 204 ARG A N 1
ATOM 1624 C CA . ARG A 1 204 ? 8.977 33.125 14.984 1 93.19 204 ARG A CA 1
ATOM 1625 C C . ARG A 1 204 ? 9.641 31.828 14.508 1 93.19 204 ARG A C 1
ATOM 1627 O O . ARG A 1 204 ? 10.523 31.281 15.188 1 93.19 204 ARG A O 1
ATOM 1634 N N . GLU A 1 205 ? 9.164 31.375 13.352 1 88.5 205 GLU A N 1
ATOM 1635 C CA . GLU A 1 205 ? 9.734 30.156 12.758 1 88.5 205 GLU A CA 1
ATOM 1636 C C . GLU A 1 205 ? 11.242 30.312 12.562 1 88.5 205 GLU A C 1
ATOM 1638 O O . GLU A 1 205 ? 11.711 31.344 12.078 1 88.5 205 GLU A O 1
ATOM 1643 N N . GLY A 1 206 ? 12 29.312 12.875 1 85.19 206 GLY A N 1
ATOM 1644 C CA . GLY A 1 206 ? 13.445 29.312 12.688 1 85.19 206 GLY A CA 1
ATOM 1645 C C . GLY A 1 206 ? 14.188 29.984 13.836 1 85.19 206 GLY A C 1
ATOM 1646 O O . GLY A 1 206 ? 15.398 29.797 13.977 1 85.19 206 GLY A O 1
ATOM 1647 N N . TYR A 1 207 ? 13.461 30.781 14.656 1 85.75 207 TYR A N 1
ATOM 1648 C CA . TYR A 1 207 ? 14.102 31.516 15.742 1 85.75 207 TYR A CA 1
ATOM 1649 C C . TYR A 1 207 ? 13.719 30.938 17.094 1 85.75 207 TYR A C 1
ATOM 1651 O O . TYR A 1 207 ? 14.57 30.797 17.984 1 85.75 207 TYR A O 1
ATOM 1659 N N . ASP A 1 208 ? 12.516 30.625 17.188 1 91.31 208 ASP A N 1
ATOM 1660 C CA . ASP A 1 208 ? 12.016 30.094 18.453 1 91.31 208 ASP A CA 1
ATOM 1661 C C . ASP A 1 208 ? 11.742 28.594 18.359 1 91.31 208 ASP A C 1
ATOM 1663 O O . ASP A 1 208 ? 11.102 28.141 17.406 1 91.31 208 ASP A O 1
ATOM 1667 N N . ASP A 1 209 ? 12.266 27.828 19.312 1 92 209 ASP A N 1
ATOM 1668 C CA . ASP A 1 209 ? 11.977 26.406 19.391 1 92 209 ASP A CA 1
ATOM 1669 C C . ASP A 1 209 ? 10.781 26.125 20.281 1 92 209 ASP A C 1
ATOM 1671 O O . ASP A 1 209 ? 10.859 26.297 21.5 1 92 209 ASP A O 1
ATOM 1675 N N . ILE A 1 210 ? 9.727 25.672 19.734 1 93.62 210 ILE A N 1
ATOM 1676 C CA . ILE A 1 210 ? 8.5 25.453 20.484 1 93.62 210 ILE A CA 1
ATOM 1677 C C . ILE A 1 210 ? 8.25 23.953 20.609 1 93.62 210 ILE A C 1
ATOM 1679 O O . ILE A 1 210 ? 7.148 23.531 20.984 1 93.62 210 ILE A O 1
ATOM 1683 N N . SER A 1 211 ? 9.156 23.031 20.391 1 91.25 211 SER A N 1
ATOM 1684 C CA . SER A 1 211 ? 9 21.578 20.281 1 91.25 211 SER A CA 1
ATOM 1685 C C . SER A 1 211 ? 8.562 20.969 21.594 1 91.25 211 SER A C 1
ATOM 1687 O O . SER A 1 211 ? 7.781 20.016 21.625 1 91.25 211 SER A O 1
ATOM 1689 N N . ASP A 1 212 ? 8.984 21.531 22.672 1 92.31 212 ASP A N 1
ATOM 1690 C CA . ASP A 1 212 ? 8.68 20.938 23.969 1 92.31 212 ASP A CA 1
ATOM 1691 C C . ASP A 1 212 ? 7.641 21.766 24.734 1 92.31 212 ASP A C 1
ATOM 1693 O O . ASP A 1 212 ? 7.414 21.531 25.922 1 92.31 212 ASP A O 1
ATOM 1697 N N . CYS A 1 213 ? 7.004 22.672 24.031 1 94.81 213 CYS A N 1
ATOM 1698 C CA . CYS A 1 213 ? 6.094 23.578 24.703 1 94.81 213 CYS A CA 1
ATOM 1699 C C . CYS A 1 213 ? 4.652 23.312 24.297 1 94.81 213 CYS A C 1
ATOM 1701 O O . CYS A 1 213 ? 3.732 23.5 25.094 1 94.81 213 CYS A O 1
ATOM 1703 N N . ILE A 1 214 ? 4.457 22.812 23.156 1 98.31 214 ILE A N 1
ATOM 1704 C CA . ILE A 1 214 ? 3.115 22.75 22.578 1 98.31 214 ILE A CA 1
ATOM 1705 C C . ILE A 1 214 ? 2.484 21.406 22.891 1 98.31 214 ILE A C 1
ATOM 1707 O O . ILE A 1 214 ? 3.092 20.359 22.656 1 98.31 214 ILE A O 1
ATOM 1711 N N . ASP A 1 215 ? 1.27 21.422 23.375 1 98.19 215 ASP A N 1
ATOM 1712 C CA . ASP A 1 215 ? 0.56 20.188 23.719 1 98.19 215 ASP A CA 1
ATOM 1713 C C . ASP A 1 215 ? -0.371 19.766 22.594 1 98.19 215 ASP A C 1
ATOM 1715 O O . ASP A 1 215 ? -0.592 18.562 22.375 1 98.19 215 ASP A O 1
ATOM 1719 N N . LEU A 1 216 ? -0.922 20.672 22 1 98.44 216 LEU A N 1
ATOM 1720 C CA . LEU A 1 216 ? -1.921 20.438 20.969 1 98.44 216 LEU A CA 1
ATOM 1721 C C . LEU A 1 216 ? -1.788 21.469 19.844 1 98.44 216 LEU A C 1
ATOM 1723 O O . LEU A 1 216 ? -1.529 22.641 20.109 1 98.44 216 LEU A O 1
ATOM 1727 N N . ILE A 1 217 ? -1.975 21 18.656 1 98.69 217 ILE A N 1
ATOM 1728 C CA . ILE A 1 217 ? -1.98 21.891 17.484 1 98.69 217 ILE A CA 1
ATOM 1729 C C . ILE A 1 217 ? -3.377 21.922 16.875 1 98.69 217 ILE A C 1
ATOM 1731 O O . ILE A 1 217 ? -3.992 20.875 16.656 1 98.69 217 ILE A O 1
ATOM 1735 N N . ILE A 1 218 ? -3.879 23.094 16.641 1 98.44 218 ILE A N 1
ATOM 1736 C CA . ILE A 1 218 ? -5.133 23.266 15.906 1 98.44 218 ILE A CA 1
ATOM 1737 C C . ILE A 1 218 ? -4.875 24.016 14.602 1 98.44 218 ILE A C 1
ATOM 1739 O O . ILE A 1 218 ? -4.383 25.141 14.617 1 98.44 218 ILE A O 1
ATOM 1743 N N . CYS A 1 219 ? -5.227 23.359 13.523 1 96.62 219 CYS A N 1
ATOM 1744 C CA . CYS A 1 219 ? -5.035 23.938 12.195 1 96.62 219 CYS A CA 1
ATOM 1745 C C . CYS A 1 219 ? -6.352 24.469 11.641 1 96.62 219 CYS A C 1
ATOM 1747 O O . CYS A 1 219 ? -7.371 23.781 11.688 1 96.62 219 CYS A O 1
ATOM 1749 N N . LEU A 1 220 ? -6.277 25.719 11.156 1 95.19 220 LEU A N 1
ATOM 1750 C CA . LEU A 1 220 ? -7.395 26.344 10.453 1 95.19 220 LEU A CA 1
ATOM 1751 C C . LEU A 1 220 ? -7.051 26.594 8.992 1 95.19 220 LEU A C 1
ATOM 1753 O O . LEU A 1 220 ? -6.32 27.531 8.664 1 95.19 220 LEU A O 1
ATOM 1757 N N . GLY A 1 221 ? -7.582 25.781 8.125 1 92.25 221 GLY A N 1
ATOM 1758 C CA . GLY A 1 221 ? -7.293 25.922 6.707 1 92.25 221 GLY A CA 1
ATOM 1759 C C . GLY A 1 221 ? -7.277 24.594 5.969 1 92.25 221 GLY A C 1
ATOM 1760 O O . GLY A 1 221 ? -8.07 23.703 6.27 1 92.25 221 GLY A O 1
ATOM 1761 N N . GLY A 1 222 ? -6.441 24.531 4.918 1 91.19 222 GLY A N 1
ATOM 1762 C CA . GLY A 1 222 ? -6.332 23.312 4.121 1 91.19 222 GLY A CA 1
ATOM 1763 C C . GLY A 1 222 ? -5.145 22.453 4.512 1 91.19 222 GLY A C 1
ATOM 1764 O O . GLY A 1 222 ? -4.586 22.609 5.598 1 91.19 222 GLY A O 1
ATOM 1765 N N . ASP A 1 223 ? -4.777 21.516 3.574 1 92.75 223 ASP A N 1
ATOM 1766 C CA . ASP A 1 223 ? -3.713 20.547 3.824 1 92.75 223 ASP A CA 1
ATOM 1767 C C . ASP A 1 223 ? -2.385 21.25 4.098 1 92.75 223 ASP A C 1
ATOM 1769 O O . ASP A 1 223 ? -1.562 20.75 4.867 1 92.75 223 ASP A O 1
ATOM 1773 N N . GLY A 1 224 ? -2.24 22.406 3.523 1 92.88 224 GLY A N 1
ATOM 1774 C CA . GLY A 1 224 ? -1.001 23.141 3.707 1 92.88 224 GLY A CA 1
ATOM 1775 C C . GLY A 1 224 ? -0.708 23.469 5.16 1 92.88 224 GLY 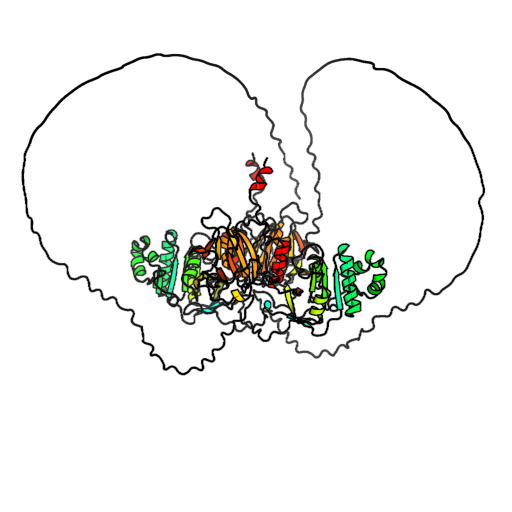A C 1
ATOM 1776 O O . GLY A 1 224 ? 0.455 23.562 5.559 1 92.88 224 GLY A O 1
ATOM 1777 N N . THR A 1 225 ? -1.683 23.688 5.988 1 93.62 225 THR A N 1
ATOM 1778 C CA . THR A 1 225 ? -1.491 24.016 7.398 1 93.62 225 THR A CA 1
ATOM 1779 C C . THR A 1 225 ? -0.916 22.828 8.156 1 93.62 225 THR A C 1
ATOM 1781 O O . THR A 1 225 ? -0.106 23 9.07 1 93.62 225 THR A O 1
ATOM 1784 N N . LEU A 1 226 ? -1.345 21.641 7.773 1 94.94 226 LEU A N 1
ATOM 1785 C CA . LEU A 1 226 ? -0.786 20.453 8.414 1 94.94 226 LEU A CA 1
ATOM 1786 C C . LEU A 1 226 ? 0.654 20.234 7.969 1 94.94 226 LEU A C 1
ATOM 1788 O O . LEU A 1 226 ? 1.488 19.781 8.758 1 94.94 226 LEU A O 1
ATOM 1792 N N . LEU A 1 227 ? 0.895 20.484 6.688 1 96.12 227 LEU A N 1
ATOM 1793 C CA . LEU A 1 227 ? 2.27 20.375 6.207 1 96.12 227 LEU A CA 1
ATOM 1794 C C . LEU A 1 227 ? 3.178 21.344 6.969 1 96.12 227 LEU A C 1
ATOM 1796 O O . LEU A 1 227 ? 4.301 20.984 7.328 1 96.12 227 LEU A O 1
ATOM 1800 N N . TYR A 1 228 ? 2.672 22.5 7.195 1 95.25 228 TYR A N 1
ATOM 1801 C CA . TYR A 1 228 ? 3.428 23.484 7.961 1 95.25 228 TYR A CA 1
ATOM 1802 C C . TYR A 1 228 ? 3.643 23.016 9.398 1 95.25 228 TYR A C 1
ATOM 1804 O O . TYR A 1 228 ? 4.75 23.109 9.93 1 95.25 228 TYR A O 1
ATOM 1812 N N . ALA A 1 229 ? 2.596 22.516 10.031 1 96 229 ALA A N 1
ATOM 1813 C CA . ALA A 1 229 ? 2.721 21.969 11.383 1 96 229 ALA A CA 1
ATOM 1814 C C . ALA A 1 229 ? 3.811 20.906 11.445 1 96 229 ALA A C 1
ATOM 1816 O O . ALA A 1 229 ? 4.645 20.906 12.352 1 96 229 ALA A O 1
ATOM 1817 N N . SER A 1 230 ? 3.744 19.969 10.469 1 96.94 230 SER A N 1
ATOM 1818 C CA . SER A 1 230 ? 4.75 18.922 10.398 1 96.94 230 SER A CA 1
ATOM 1819 C C . SER A 1 230 ? 6.156 19.5 10.289 1 96.94 230 SER A C 1
ATOM 1821 O O . SER A 1 230 ? 7.102 18.969 10.883 1 96.94 230 SER A O 1
ATOM 1823 N N . SER A 1 231 ? 6.324 20.594 9.578 1 95.56 231 SER A N 1
ATOM 1824 C CA . SER A 1 231 ? 7.633 21.188 9.344 1 95.56 231 SER A CA 1
ATOM 1825 C C . SER A 1 231 ? 8.156 21.859 10.609 1 95.56 231 SER A C 1
ATOM 1827 O O . SER A 1 231 ? 9.367 21.984 10.797 1 95.56 231 SER A O 1
ATOM 1829 N N . LEU A 1 232 ? 7.328 22.328 11.484 1 95.5 232 LEU A N 1
ATOM 1830 C CA . LEU A 1 232 ? 7.719 23.016 12.711 1 95.5 232 LEU A CA 1
ATOM 1831 C C . LEU A 1 232 ? 8.273 22.047 13.734 1 95.5 232 LEU A C 1
ATOM 1833 O O . LEU A 1 232 ? 9.094 22.422 14.578 1 95.5 232 LEU A O 1
ATOM 1837 N N . PHE A 1 233 ? 7.844 20.781 13.656 1 96.81 233 PHE A N 1
ATOM 1838 C CA . PHE A 1 233 ? 8.234 19.781 14.633 1 96.81 233 PHE A CA 1
ATOM 1839 C C . PHE A 1 233 ? 8.992 18.641 13.961 1 96.81 233 PHE A C 1
ATOM 1841 O O . PHE A 1 233 ? 8.383 17.781 13.328 1 96.81 233 PHE A O 1
ATOM 1848 N N . GLN A 1 234 ? 10.234 18.5 14.18 1 94.88 234 GLN A N 1
ATOM 1849 C CA . GLN A 1 234 ? 11.07 17.562 13.445 1 94.88 234 GLN A CA 1
ATOM 1850 C C . GLN A 1 234 ? 11.383 16.328 14.289 1 94.88 234 GLN A C 1
ATOM 1852 O O . GLN A 1 234 ? 12.148 15.461 13.867 1 94.88 234 GLN A O 1
ATOM 1857 N N . GLY A 1 235 ? 10.852 16.172 15.406 1 95.44 235 GLY A N 1
ATOM 1858 C CA . GLY A 1 235 ? 10.758 14.992 16.266 1 95.44 235 GLY A CA 1
ATOM 1859 C C . GLY A 1 235 ? 9.328 14.578 16.562 1 95.44 235 GLY A C 1
ATOM 1860 O O . GLY A 1 235 ? 8.531 14.391 15.641 1 95.44 235 GLY A O 1
ATOM 1861 N N . SER A 1 236 ? 9.141 14.547 17.812 1 96.12 236 SER A N 1
ATOM 1862 C CA . SER A 1 236 ? 7.773 14.25 18.234 1 96.12 236 SER A CA 1
ATOM 1863 C C . SER A 1 236 ? 6.824 15.391 17.875 1 96.12 236 SER A C 1
ATOM 1865 O O . SER A 1 236 ? 7.125 16.562 18.141 1 96.12 236 SER A O 1
ATOM 1867 N N . VAL A 1 237 ? 5.758 15.016 17.25 1 98 237 VAL A N 1
ATOM 1868 C CA . VAL A 1 237 ? 4.754 16.016 16.875 1 98 237 VAL A CA 1
ATOM 1869 C C . VAL A 1 237 ? 3.572 15.945 17.844 1 98 237 VAL A C 1
ATOM 1871 O O . VAL A 1 237 ? 3.051 14.859 18.125 1 98 237 VAL A O 1
ATOM 1874 N N . PRO A 1 238 ? 3.168 17.109 18.438 1 98.38 238 PRO A N 1
ATOM 1875 C CA . PRO A 1 238 ? 1.923 17.094 19.203 1 98.38 238 PRO A CA 1
ATOM 1876 C C . PRO A 1 238 ? 0.714 16.688 18.359 1 98.38 238 PRO A C 1
ATOM 1878 O O . PRO A 1 238 ? 0.752 16.781 17.141 1 98.38 238 PRO A O 1
ATOM 1881 N N . PRO A 1 239 ? -0.374 16.188 19.047 1 98.19 239 PRO A N 1
ATOM 1882 C CA . PRO A 1 239 ? -1.582 15.867 18.281 1 98.19 239 PRO A CA 1
ATOM 1883 C C . PRO A 1 239 ? -2.113 17.047 17.484 1 98.19 239 PRO A C 1
ATOM 1885 O O . PRO A 1 239 ? -2.066 18.188 17.953 1 98.19 239 PRO A O 1
ATOM 1888 N N . VAL A 1 240 ? -2.627 16.75 16.312 1 98.5 240 VAL A N 1
ATOM 1889 C CA . VAL A 1 240 ? -3.076 17.797 15.414 1 98.5 240 VAL A CA 1
ATOM 1890 C C . VAL A 1 240 ? -4.574 17.656 15.156 1 98.5 240 VAL A C 1
ATOM 1892 O O . VAL A 1 240 ? -5.039 16.594 14.734 1 98.5 240 VAL A O 1
ATOM 1895 N N . MET A 1 241 ? -5.27 18.625 15.469 1 98.06 241 MET A N 1
ATOM 1896 C CA . MET A 1 241 ? -6.668 18.766 15.078 1 98.06 241 MET A CA 1
ATOM 1897 C C . MET A 1 241 ? -6.816 19.75 13.914 1 98.06 241 MET A C 1
ATOM 1899 O O . MET A 1 241 ? -6.41 20.906 14.023 1 98.06 241 MET A O 1
ATOM 1903 N N . ALA A 1 242 ? -7.43 19.328 12.812 1 96.69 242 ALA A N 1
ATOM 1904 C CA . ALA A 1 242 ? -7.441 20.156 11.617 1 96.69 242 ALA A CA 1
ATOM 1905 C C . ALA A 1 242 ? -8.867 20.453 11.156 1 96.69 242 ALA A C 1
ATOM 1907 O O . ALA A 1 242 ? -9.625 19.531 10.828 1 96.69 242 ALA A O 1
ATOM 1908 N N . PHE A 1 243 ? -9.211 21.734 11.148 1 95.44 243 PHE A N 1
ATOM 1909 C CA . PHE A 1 243 ? -10.508 22.203 10.68 1 95.44 243 PHE A CA 1
ATOM 1910 C C . PHE A 1 243 ? -10.43 22.656 9.234 1 95.44 243 PHE A C 1
ATOM 1912 O O . PHE A 1 243 ? -9.531 23.422 8.867 1 95.44 243 PHE A O 1
ATOM 1919 N N . HIS A 1 244 ? -11.336 22.094 8.516 1 90.81 244 HIS A N 1
ATOM 1920 C CA . HIS A 1 244 ? -11.398 22.5 7.117 1 90.81 244 HIS A CA 1
ATOM 1921 C C . HIS A 1 244 ? -12.07 23.859 6.969 1 90.81 244 HIS A C 1
ATOM 1923 O O . HIS A 1 244 ? -13.25 24.016 7.297 1 90.81 244 HIS A O 1
ATOM 1929 N N . LEU A 1 245 ? -11.344 24.828 6.594 1 87.81 245 LEU A N 1
ATOM 1930 C CA . LEU A 1 245 ? -11.844 26.141 6.246 1 87.81 245 LEU A CA 1
ATOM 1931 C C . LEU A 1 245 ? -11.367 26.562 4.859 1 87.81 245 LEU A C 1
ATOM 1933 O O . LEU A 1 245 ? -10.164 26.578 4.59 1 87.81 245 LEU A O 1
ATOM 1937 N N . GLY A 1 246 ? -12.281 26.781 3.928 1 73.75 246 GLY A N 1
ATOM 1938 C CA . GLY A 1 246 ? -11.945 27.109 2.553 1 73.75 246 GLY A CA 1
ATOM 1939 C C . GLY A 1 246 ? -12.07 25.938 1.607 1 73.75 246 GLY A C 1
ATOM 1940 O O . GLY A 1 246 ? -13.109 25.281 1.559 1 73.75 246 GLY A O 1
ATOM 1941 N N . SER A 1 247 ? -10.906 25.719 0.979 1 68.88 247 SER A N 1
ATOM 1942 C CA . SER A 1 247 ? -10.938 24.641 -0.006 1 68.88 247 SER A CA 1
ATOM 1943 C C . SER A 1 247 ? -10.859 23.281 0.665 1 68.88 247 SER A C 1
ATOM 1945 O O . SER A 1 247 ? -10.227 23.141 1.713 1 68.88 247 SER A O 1
ATOM 1947 N N . LEU A 1 248 ? -11.555 22.312 0.099 1 71.62 248 LEU A N 1
ATOM 1948 C CA . LEU A 1 248 ? -11.617 20.953 0.617 1 71.62 248 LEU A CA 1
ATOM 1949 C C . LEU A 1 248 ? -10.234 20.312 0.603 1 71.62 248 LEU A C 1
ATOM 1951 O O . LEU A 1 248 ? -9.469 20.484 -0.349 1 71.62 248 LEU A O 1
ATOM 1955 N N . GLY A 1 249 ? -9.883 19.719 1.795 1 82.81 249 GLY A N 1
ATOM 1956 C CA . GLY A 1 249 ? -8.602 19.031 1.901 1 82.81 249 GLY A CA 1
ATOM 1957 C C . GLY A 1 249 ? -8.727 17.578 2.328 1 82.81 249 GLY A C 1
ATOM 1958 O O . GLY A 1 249 ? -9.781 17.156 2.809 1 82.81 249 GLY A O 1
ATOM 1959 N N . PHE A 1 250 ? -7.703 16.812 2.107 1 87.81 250 PHE A N 1
ATOM 1960 C CA . PHE A 1 250 ? -7.652 15.406 2.469 1 87.81 250 PHE A CA 1
ATOM 1961 C C . PHE A 1 250 ? -7.273 15.234 3.934 1 87.81 250 PHE A C 1
ATOM 1963 O O . PHE A 1 250 ? -7.555 14.195 4.535 1 87.81 250 PHE A O 1
ATOM 1970 N N . LEU A 1 251 ? -6.691 16.281 4.484 1 94.12 251 LEU A N 1
ATOM 1971 C CA . LEU A 1 251 ? -6.094 16.125 5.805 1 94.12 251 LEU A CA 1
ATOM 1972 C C . LEU A 1 251 ? -6.906 16.859 6.867 1 94.12 251 LEU A C 1
ATOM 1974 O O . LEU A 1 251 ? -6.531 16.875 8.039 1 94.12 251 LEU A O 1
ATOM 1978 N N . THR A 1 252 ? -8.016 17.484 6.516 1 94.06 252 THR A N 1
ATOM 1979 C CA . THR A 1 252 ? -8.75 18.344 7.441 1 94.06 252 THR A CA 1
ATOM 1980 C C . THR A 1 252 ? -10.172 17.828 7.637 1 94.06 252 THR A C 1
ATOM 1982 O O . THR A 1 252 ? -11.117 18.344 7.047 1 94.06 252 THR A O 1
ATOM 1985 N N . PRO A 1 253 ? -10.391 16.891 8.523 1 93.5 253 PRO A N 1
ATOM 1986 C CA . PRO A 1 253 ? -11.672 16.188 8.617 1 93.5 253 PRO A CA 1
ATOM 1987 C C . PRO A 1 253 ? -12.719 16.969 9.398 1 93.5 253 PRO A C 1
ATOM 1989 O O . PRO A 1 253 ? -13.914 16.688 9.297 1 93.5 253 PRO A O 1
ATOM 1992 N N . PHE A 1 254 ? -12.383 18.016 10.18 1 95.38 254 PHE A N 1
ATOM 1993 C CA . PHE A 1 254 ? -13.328 18.672 11.062 1 95.38 254 PHE A CA 1
ATOM 1994 C C . PHE A 1 254 ? -13.977 19.859 10.352 1 95.38 254 PHE A C 1
ATOM 1996 O O . PHE A 1 254 ? -13.312 20.594 9.625 1 95.38 254 PHE A O 1
ATOM 2003 N N . LYS A 1 255 ? -15.219 19.969 10.664 1 93.12 255 LYS A N 1
ATOM 2004 C CA . LYS A 1 255 ? -15.938 21.172 10.281 1 93.12 255 LYS A CA 1
ATOM 2005 C C . LYS A 1 255 ? -15.867 22.219 11.391 1 93.12 255 LYS A C 1
ATOM 2007 O O . LYS A 1 255 ? -15.984 21.891 12.57 1 93.12 255 LYS A O 1
ATOM 2012 N N . PHE A 1 256 ? -15.766 23.438 11.031 1 94.94 256 PHE A N 1
ATOM 2013 C CA . PHE A 1 256 ? -15.547 24.484 12.023 1 94.94 256 PHE A CA 1
ATOM 2014 C C . PHE A 1 256 ? -16.844 24.812 12.766 1 94.94 256 PHE A C 1
ATOM 2016 O O . PHE A 1 256 ? -16.812 25.359 13.867 1 94.94 256 PHE A O 1
ATOM 2023 N N . GLU A 1 257 ? -17.969 24.469 12.273 1 94.44 257 GLU A N 1
ATOM 2024 C CA . GLU A 1 257 ? -19.25 24.766 12.891 1 94.44 257 GLU A CA 1
ATOM 2025 C C . GLU A 1 257 ? -19.359 24.125 14.273 1 94.44 257 GLU A C 1
ATOM 2027 O O . GLU A 1 257 ? -20.016 24.656 15.164 1 94.44 257 GLU A O 1
ATOM 2032 N N . SER A 1 258 ? -18.688 23.031 14.391 1 94.44 258 SER A N 1
ATOM 2033 C CA . SER A 1 258 ? -18.781 22.312 15.648 1 94.44 258 SER A CA 1
ATOM 2034 C C . SER A 1 258 ? -17.469 22.375 16.422 1 94.44 258 SER A C 1
ATOM 2036 O O . SER A 1 258 ? -17.156 21.453 17.172 1 94.44 258 SER A O 1
ATOM 2038 N N . TYR A 1 259 ? -16.719 23.438 16.266 1 96.69 259 TYR A N 1
ATOM 2039 C CA . TYR A 1 259 ? -15.367 23.469 16.797 1 96.69 259 TYR A CA 1
ATOM 2040 C C . TYR A 1 259 ? -15.359 23.438 18.312 1 96.69 259 TYR A C 1
ATOM 2042 O O . TYR A 1 259 ? -14.508 22.781 18.922 1 96.69 259 TYR A O 1
ATOM 2050 N N . LYS A 1 260 ? -16.328 24.094 19.031 1 97.56 260 LYS A N 1
ATOM 2051 C CA . LYS A 1 260 ? -16.344 24.125 20.484 1 97.56 260 LYS A CA 1
ATOM 2052 C C . LYS A 1 260 ? -16.484 22.719 21.062 1 97.56 260 LYS A C 1
ATOM 2054 O O . LYS A 1 260 ? -15.719 22.312 21.938 1 97.56 260 LYS A O 1
ATOM 2059 N N . THR A 1 261 ? -17.422 22.031 20.469 1 96.25 261 THR A N 1
ATOM 2060 C CA . THR A 1 261 ? -17.703 20.672 20.953 1 96.25 261 THR A CA 1
ATOM 2061 C C . THR A 1 261 ? -16.547 19.734 20.641 1 96.25 261 THR A C 1
ATOM 2063 O O . THR A 1 261 ? -16.125 18.938 21.484 1 96.25 261 THR A O 1
ATOM 2066 N N . GLU A 1 262 ? -16.047 19.844 19.453 1 96.44 262 GLU A N 1
ATOM 2067 C CA . GLU A 1 262 ? -14.984 18.953 19 1 96.44 262 GLU A CA 1
ATOM 2068 C C . GLU A 1 262 ? -13.703 19.188 19.797 1 96.44 262 GLU A C 1
ATOM 2070 O O . GLU A 1 262 ? -13.023 18.234 20.188 1 96.44 262 GLU A O 1
ATOM 2075 N N . VAL A 1 263 ? -13.375 20.406 20.031 1 97.5 263 VAL A N 1
ATOM 2076 C CA . VAL A 1 263 ? -12.164 20.734 20.766 1 97.5 263 VAL A CA 1
ATOM 2077 C C . VAL A 1 263 ? -12.297 20.266 22.219 1 97.5 263 VAL A C 1
ATOM 2079 O O . VAL A 1 263 ? -11.344 19.719 22.797 1 97.5 263 VAL A O 1
ATOM 2082 N N . ALA A 1 264 ? -13.414 20.469 22.797 1 96.12 264 ALA A N 1
ATOM 2083 C CA . ALA A 1 264 ? -13.664 20.031 24.172 1 96.12 264 ALA A CA 1
ATOM 2084 C C . ALA A 1 264 ? -13.484 18.516 24.297 1 96.12 264 ALA A C 1
ATOM 2086 O O . ALA A 1 264 ? -12.906 18.031 25.281 1 96.12 264 ALA A O 1
ATOM 2087 N N . LYS A 1 265 ? -13.945 17.812 23.328 1 95.12 265 LYS A N 1
ATOM 2088 C CA . LYS A 1 265 ? -13.812 16.359 23.328 1 95.12 265 LYS A CA 1
ATOM 2089 C C . LYS A 1 265 ? -12.344 15.945 23.312 1 95.12 265 LYS A C 1
ATOM 2091 O O . LYS A 1 265 ? -11.953 14.992 23.984 1 95.12 265 LYS A O 1
ATOM 2096 N N . VAL A 1 266 ? -11.594 16.625 22.547 1 96.56 266 VAL A N 1
ATOM 2097 C CA . VAL A 1 266 ? -10.172 16.297 22.422 1 96.56 266 VAL A CA 1
ATOM 2098 C C . VAL A 1 266 ? -9.469 16.547 23.75 1 96.56 266 VAL A C 1
ATOM 2100 O O . VAL A 1 266 ? -8.586 15.789 24.156 1 96.56 266 VAL A O 1
ATOM 2103 N N . PHE A 1 267 ? -9.875 17.609 24.516 1 96.44 267 PHE A N 1
ATOM 2104 C CA . PHE A 1 267 ? -9.273 17.938 25.797 1 96.44 267 PHE A CA 1
ATOM 2105 C C . PHE A 1 267 ? -9.562 16.844 26.828 1 96.44 267 PHE A C 1
ATOM 2107 O O . PHE A 1 267 ? -8.773 16.625 27.75 1 96.44 267 PHE A O 1
ATOM 2114 N N . GLU A 1 268 ? -10.641 16.141 26.625 1 93.44 268 GLU A N 1
ATOM 2115 C CA . GLU A 1 268 ? -11.016 15.062 27.547 1 93.44 268 GLU A CA 1
ATOM 2116 C C . GLU A 1 268 ? -10.18 13.805 27.297 1 93.44 268 GLU A C 1
ATOM 2118 O O . GLU A 1 268 ? -10.086 12.938 28.172 1 93.44 268 GLU A O 1
ATOM 2123 N N . GLY A 1 269 ? -9.688 13.711 26.094 1 92.5 269 GLY A N 1
ATOM 2124 C CA . GLY A 1 269 ? -8.906 12.539 25.734 1 92.5 269 GLY A CA 1
ATOM 2125 C C . GLY A 1 269 ? -9.727 11.453 25.078 1 92.5 269 GLY A C 1
ATOM 2126 O O . GLY A 1 269 ? -10.828 11.711 24.578 1 92.5 269 GLY A O 1
ATOM 2127 N N . ASN A 1 270 ? -9.094 10.305 24.797 1 90.69 270 ASN A N 1
ATOM 2128 C CA . ASN A 1 270 ? -9.711 9.117 24.203 1 90.69 270 ASN A CA 1
ATOM 2129 C C . ASN A 1 270 ? -10.156 9.375 22.781 1 90.69 270 ASN A C 1
ATOM 2131 O O . ASN A 1 270 ? -11.219 8.906 22.359 1 90.69 270 ASN A O 1
ATOM 2135 N N . ALA A 1 271 ? -9.484 10.258 22.188 1 92.81 271 ALA A N 1
ATOM 2136 C CA . ALA A 1 271 ? -9.805 10.586 20.797 1 92.81 271 ALA A CA 1
ATOM 2137 C C . ALA A 1 271 ? -9.109 9.617 19.844 1 92.81 271 ALA A C 1
ATOM 2139 O O . ALA A 1 271 ? -7.957 9.242 20.047 1 92.81 271 ALA A O 1
ATOM 2140 N N . ALA A 1 272 ? -9.914 9.164 18.766 1 93.31 272 ALA A N 1
ATOM 2141 C CA . ALA A 1 272 ? -9.297 8.367 17.719 1 93.31 272 ALA A CA 1
ATOM 2142 C C . ALA A 1 272 ? -8.227 9.164 16.984 1 93.31 272 ALA A C 1
ATOM 2144 O O . ALA A 1 272 ? -8.406 10.352 16.703 1 93.31 272 ALA A O 1
ATOM 2145 N N . ILE A 1 273 ? -7.129 8.516 16.719 1 94.44 273 ILE A N 1
ATOM 2146 C CA . ILE A 1 273 ? -6.035 9.211 16.047 1 94.44 273 ILE A CA 1
ATOM 2147 C C . ILE A 1 273 ? -5.523 8.359 14.883 1 94.44 273 ILE A C 1
ATOM 2149 O O . ILE A 1 273 ? -5.578 7.133 14.93 1 94.44 273 ILE A O 1
ATOM 2153 N N . THR A 1 274 ? -5.156 8.953 13.844 1 94.75 274 THR A N 1
ATOM 2154 C CA . THR A 1 274 ? -4.414 8.359 12.742 1 94.75 274 THR A CA 1
ATOM 2155 C C . THR A 1 274 ? -2.947 8.781 12.781 1 94.75 274 THR A C 1
ATOM 2157 O O . THR A 1 274 ? -2.643 9.977 12.773 1 94.75 274 THR A O 1
ATOM 2160 N N . LEU A 1 275 ? -2.066 7.816 12.906 1 95.12 275 LEU A N 1
ATOM 2161 C CA . LEU A 1 275 ? -0.639 8.109 12.836 1 95.12 275 LEU A CA 1
ATOM 2162 C C . LEU A 1 275 ? -0.174 8.195 11.383 1 95.12 275 LEU A C 1
ATOM 2164 O O . LEU A 1 275 ? 0.032 7.172 10.727 1 95.12 275 LEU A O 1
ATOM 2168 N N . ARG A 1 276 ? -0.024 9.391 10.883 1 97.25 276 ARG A N 1
ATOM 2169 C CA . ARG A 1 276 ? 0.429 9.609 9.516 1 97.25 276 ARG A CA 1
ATOM 2170 C C . ARG A 1 276 ? 1.949 9.539 9.422 1 97.25 276 ARG A C 1
ATOM 2172 O O . ARG A 1 276 ? 2.65 10.344 10.039 1 97.25 276 ARG A O 1
ATOM 2179 N N . SER A 1 277 ? 2.398 8.57 8.633 1 97.25 277 SER A N 1
ATOM 2180 C CA . SER A 1 277 ? 3.838 8.359 8.516 1 97.25 277 SER A CA 1
ATOM 2181 C C . SER A 1 277 ? 4.52 9.555 7.852 1 97.25 277 SER A C 1
ATOM 2183 O O . SER A 1 277 ? 3.891 10.289 7.082 1 97.25 277 SER A O 1
ATOM 2185 N N . ARG A 1 278 ? 5.754 9.75 8.219 1 98.62 278 ARG A N 1
ATOM 2186 C CA . ARG A 1 278 ? 6.633 10.727 7.574 1 98.62 278 ARG A CA 1
ATOM 2187 C C . ARG A 1 278 ? 7.867 10.047 6.996 1 98.62 278 ARG A C 1
ATOM 2189 O O . ARG A 1 278 ? 8.172 8.898 7.336 1 98.62 278 ARG A O 1
ATOM 2196 N N . LEU A 1 279 ? 8.484 10.703 6.102 1 98.62 279 LEU A N 1
ATOM 2197 C CA . LEU A 1 279 ? 9.773 10.25 5.602 1 98.62 279 LEU A CA 1
ATOM 2198 C C . LEU A 1 279 ? 10.914 10.945 6.332 1 98.62 279 LEU A C 1
ATOM 2200 O O . LEU A 1 279 ? 10.852 12.156 6.586 1 98.62 279 LEU A O 1
ATOM 2204 N N . LYS A 1 280 ? 11.852 10.203 6.805 1 98.38 280 LYS A N 1
ATOM 2205 C CA . LYS A 1 280 ? 13.133 10.734 7.25 1 98.38 280 LYS A CA 1
ATOM 2206 C C . LYS A 1 280 ? 14.117 10.844 6.082 1 98.38 280 LYS A C 1
ATOM 2208 O O . LYS A 1 280 ? 14.445 9.844 5.441 1 98.38 280 LYS A O 1
ATOM 2213 N N . VAL A 1 281 ? 14.617 12.031 5.848 1 98.31 281 VAL A N 1
ATOM 2214 C CA . VAL A 1 281 ? 15.43 12.289 4.66 1 98.31 281 VAL A CA 1
ATOM 2215 C C . VAL A 1 281 ? 16.781 12.844 5.078 1 98.31 281 VAL A C 1
ATOM 2217 O O . VAL A 1 281 ? 16.875 13.703 5.957 1 98.31 281 VAL A O 1
ATOM 2220 N N . LYS A 1 282 ? 17.812 12.336 4.488 1 97.25 282 LYS A N 1
ATOM 2221 C CA . LYS A 1 282 ? 19.172 12.82 4.664 1 97.25 282 LYS A CA 1
ATOM 2222 C C . LYS A 1 282 ? 19.812 13.164 3.322 1 97.25 282 LYS A C 1
ATOM 2224 O O . LYS A 1 282 ? 19.797 12.359 2.395 1 97.25 282 LYS A O 1
ATOM 2229 N N . VAL A 1 283 ? 20.297 14.352 3.223 1 96.56 283 VAL A N 1
ATOM 2230 C CA . VAL A 1 283 ? 21.078 14.742 2.059 1 96.56 283 VAL A CA 1
ATOM 2231 C C . VAL A 1 283 ? 22.578 14.664 2.391 1 96.56 283 VAL A C 1
ATOM 2233 O O . VAL A 1 283 ? 23.031 15.32 3.326 1 96.56 283 VAL A O 1
ATOM 2236 N N . VAL A 1 284 ? 23.25 13.836 1.632 1 94.94 284 VAL A N 1
ATOM 2237 C CA . VAL A 1 284 ? 24.672 13.625 1.841 1 94.94 284 VAL A CA 1
ATOM 2238 C C . VAL A 1 284 ? 25.469 14.203 0.666 1 94.94 284 VAL A C 1
ATOM 2240 O O . VAL A 1 284 ? 25.188 13.875 -0.491 1 94.94 284 VAL A O 1
ATOM 2243 N N . LYS A 1 285 ? 26.422 15.031 0.98 1 91.19 285 LYS A N 1
ATOM 2244 C CA . LYS A 1 285 ? 27.25 15.641 -0.065 1 91.19 285 LYS A CA 1
ATOM 2245 C C . LYS A 1 285 ? 28.641 15.023 -0.097 1 91.19 285 LYS A C 1
ATOM 2247 O O . LYS A 1 285 ? 29.172 14.609 0.937 1 91.19 285 LYS A O 1
ATOM 2252 N N . ASP A 1 286 ? 29.344 14.977 -1.341 1 76.94 286 ASP A N 1
ATOM 2253 C CA . ASP A 1 286 ? 30.719 14.602 -1.642 1 76.94 286 ASP A CA 1
ATOM 2254 C C . ASP A 1 286 ? 30.984 13.156 -1.233 1 76.94 286 ASP A C 1
ATOM 2256 O O . ASP A 1 286 ? 31.969 12.875 -0.545 1 76.94 286 ASP A O 1
ATOM 2260 N N . MET A 1 287 ? 30.125 12.32 -1.49 1 63.44 287 MET A N 1
ATOM 2261 C CA . MET A 1 287 ? 30.359 10.922 -1.144 1 63.44 287 MET A CA 1
ATOM 2262 C C . MET A 1 287 ? 31.562 10.367 -1.902 1 63.44 287 MET A C 1
ATOM 2264 O O . MET A 1 287 ? 32.25 9.492 -1.398 1 63.44 287 MET A O 1
ATOM 2268 N N . LEU A 1 288 ? 31.891 10.727 -3.182 1 54.72 288 LEU A N 1
ATOM 2269 C CA . LEU A 1 288 ? 33.031 10.234 -3.973 1 54.72 288 LEU A CA 1
ATOM 2270 C C . LEU A 1 288 ? 34.312 10.891 -3.535 1 54.72 288 LEU A C 1
ATOM 2272 O O . LEU A 1 288 ? 35.406 10.367 -3.797 1 54.72 288 LEU A O 1
ATOM 2276 N N . GLN A 1 289 ? 34.344 12.219 -3.203 1 44.94 289 GLN A N 1
ATOM 2277 C CA . GLN A 1 289 ? 35.656 12.82 -3.109 1 44.94 289 GLN A CA 1
ATOM 2278 C C . GLN A 1 289 ? 36.562 12.039 -2.143 1 44.94 289 GLN A C 1
ATOM 2280 O O . GLN A 1 289 ? 37.781 12.18 -2.168 1 44.94 289 GLN A O 1
ATOM 2285 N N . ARG A 1 290 ? 36.188 11.656 -0.979 1 38.03 290 ARG A N 1
ATOM 2286 C CA . ARG A 1 290 ? 37.312 11.164 -0.169 1 38.03 290 ARG A CA 1
ATOM 2287 C C . ARG A 1 290 ? 37.75 9.781 -0.632 1 38.03 290 ARG A C 1
ATOM 2289 O O . ARG A 1 290 ? 38.562 9.125 0.034 1 38.03 290 ARG A O 1
ATOM 2296 N N . THR A 1 291 ? 36.938 9.039 -1.405 1 38.12 291 THR A N 1
ATOM 2297 C CA . THR A 1 291 ? 37.781 7.941 -1.908 1 38.12 291 THR A CA 1
ATOM 2298 C C . THR A 1 291 ? 38.906 8.477 -2.777 1 38.12 291 THR A C 1
ATOM 2300 O O . THR A 1 291 ? 38.656 9.148 -3.785 1 38.12 291 THR A O 1
ATOM 2303 N N . GLY A 1 292 ? 40.062 9.016 -2.361 1 33.41 292 GLY A N 1
ATOM 2304 C CA . GLY A 1 292 ? 41.25 9.25 -3.145 1 33.41 292 GLY A CA 1
ATOM 2305 C C . GLY A 1 292 ? 41.219 8.609 -4.52 1 33.41 292 GLY A C 1
ATOM 2306 O O . GLY A 1 292 ? 40.25 7.91 -4.852 1 33.41 292 GLY A O 1
ATOM 2307 N N . GLN A 1 293 ? 42.625 8.43 -5.191 1 32.44 293 GLN A N 1
ATOM 2308 C CA . GLN A 1 293 ? 43.312 7.988 -6.414 1 32.44 293 GLN A CA 1
ATOM 2309 C C . GLN A 1 293 ? 42.75 6.641 -6.875 1 32.44 293 GLN A C 1
ATOM 2311 O O . GLN A 1 293 ? 43.25 6.055 -7.836 1 32.44 293 GLN A O 1
ATOM 2316 N N . GLN A 1 294 ? 42.344 5.746 -6.094 1 32.28 294 GLN A N 1
ATOM 2317 C CA . GLN A 1 294 ? 42.219 4.516 -6.871 1 32.28 294 GLN A CA 1
ATOM 2318 C C . GLN A 1 294 ? 41.188 4.656 -7.977 1 32.28 294 GLN A C 1
ATOM 2320 O O . GLN A 1 294 ? 40.094 5.199 -7.746 1 32.28 294 GLN A O 1
ATOM 2325 N N . SER A 1 295 ? 41.656 4.84 -9.297 1 31.67 295 SER A N 1
ATOM 2326 C CA . SER A 1 295 ? 41.062 4.695 -10.617 1 31.67 295 SER A CA 1
ATOM 2327 C C . SER A 1 295 ? 39.812 3.82 -10.578 1 31.67 295 SER A C 1
ATOM 2329 O O . SER A 1 295 ? 39.906 2.623 -10.297 1 31.67 295 SER A O 1
ATOM 2331 N N . TYR A 1 296 ? 38.844 4.277 -10.055 1 30.67 296 TYR A N 1
ATOM 2332 C CA . TYR A 1 296 ? 37.594 3.537 -10.344 1 30.67 296 TYR A CA 1
ATOM 2333 C C . TYR A 1 296 ? 37.531 3.143 -11.812 1 30.67 296 TYR A C 1
ATOM 2335 O O . TYR A 1 296 ? 37.344 3.994 -12.68 1 30.67 296 TYR A O 1
ATOM 2343 N N . SER A 1 297 ? 38.562 2.48 -12.375 1 30.22 297 SER A N 1
ATOM 2344 C CA . SER A 1 297 ? 38.344 1.833 -13.664 1 30.22 297 SER A CA 1
ATOM 2345 C C . SER A 1 297 ? 36.906 1.396 -13.844 1 30.22 297 SER A C 1
ATOM 2347 O O . SER A 1 297 ? 36.281 0.927 -12.891 1 30.22 297 SER A O 1
ATOM 2349 N N . ARG A 1 298 ? 36.219 1.994 -14.758 1 33 298 ARG A N 1
ATOM 2350 C CA . ARG A 1 298 ? 34.938 1.687 -15.406 1 33 298 ARG A CA 1
ATOM 2351 C C . ARG A 1 298 ? 34.562 0.222 -15.203 1 33 298 ARG A C 1
ATOM 2353 O O . ARG A 1 298 ? 33.469 -0.197 -15.562 1 33 298 ARG A O 1
ATOM 2360 N N . GLU A 1 299 ? 35.594 -0.595 -15.125 1 30.88 299 GLU A N 1
ATOM 2361 C CA . GLU A 1 299 ? 35.281 -2.021 -15.07 1 30.88 299 GLU A CA 1
ATOM 2362 C C . GLU A 1 299 ? 34.656 -2.398 -13.727 1 30.88 299 GLU A C 1
ATOM 2364 O O . GLU A 1 299 ? 34.75 -3.547 -13.297 1 30.88 299 GLU A O 1
ATOM 2369 N N . GLN A 1 300 ? 34.625 -1.477 -12.789 1 32.78 300 GLN A N 1
ATOM 2370 C CA . GLN A 1 300 ? 34.125 -2.111 -11.562 1 32.78 300 GLN A CA 1
ATOM 2371 C C . GLN A 1 300 ? 32.812 -2.814 -11.805 1 32.78 300 GLN A C 1
ATOM 2373 O O . GLN A 1 300 ? 31.812 -2.174 -12.172 1 32.78 300 GLN A O 1
ATOM 2378 N N . GLN A 1 301 ? 32.875 -3.98 -12.094 1 30.78 301 GLN A N 1
ATOM 2379 C CA . GLN A 1 301 ? 31.859 -5.023 -12.273 1 30.78 301 GLN A CA 1
ATOM 2380 C C . GLN A 1 301 ? 30.734 -4.891 -11.258 1 30.78 301 GLN A C 1
ATOM 2382 O O . GLN A 1 301 ? 30.984 -4.902 -10.047 1 30.78 301 GLN A O 1
ATOM 2387 N N . HIS A 1 302 ? 29.766 -3.924 -11.398 1 33.72 302 HIS A N 1
ATOM 2388 C CA . HIS A 1 302 ? 28.547 -4.309 -10.688 1 33.72 302 HIS A CA 1
ATOM 2389 C C . HIS A 1 302 ? 28.625 -5.758 -10.227 1 33.72 302 HIS A C 1
ATOM 2391 O O . HIS A 1 302 ? 28.922 -6.652 -11.016 1 33.72 302 HIS A O 1
ATOM 2397 N N . GLU A 1 303 ? 29.156 -5.867 -9.094 1 37.5 303 GLU A N 1
ATOM 2398 C CA . GLU A 1 303 ? 29 -7.281 -8.758 1 37.5 303 GLU A CA 1
ATOM 2399 C C . GLU A 1 303 ? 27.703 -7.848 -9.336 1 37.5 303 GLU A C 1
ATOM 2401 O O . GLU A 1 303 ? 26.766 -7.105 -9.586 1 37.5 303 GLU A O 1
ATOM 2406 N N . GLN A 1 304 ? 27.812 -8.945 -9.969 1 37.75 304 GLN A N 1
ATOM 2407 C CA . GLN A 1 304 ? 26.703 -9.656 -10.602 1 37.75 304 GLN A CA 1
ATOM 2408 C C . GLN A 1 304 ? 25.391 -9.352 -9.898 1 37.75 304 GLN A C 1
ATOM 2410 O O . GLN A 1 304 ? 24.312 -9.422 -10.516 1 37.75 304 GLN A O 1
ATOM 2415 N N . ASN A 1 305 ? 25.406 -9.117 -8.523 1 41.09 305 ASN A N 1
ATOM 2416 C CA . ASN A 1 305 ? 24.109 -9.133 -7.871 1 41.09 305 ASN A CA 1
ATOM 2417 C C . ASN A 1 305 ? 23.578 -7.727 -7.633 1 41.09 305 ASN A C 1
ATOM 2419 O O . ASN A 1 305 ? 22.656 -7.531 -6.836 1 41.09 305 ASN A O 1
ATOM 2423 N N . GLY A 1 306 ? 24.031 -6.648 -8.391 1 44.81 306 GLY A N 1
ATOM 2424 C CA . GLY A 1 306 ? 23.469 -5.312 -8.336 1 44.81 306 GLY A CA 1
ATOM 2425 C C . GLY A 1 306 ? 23.766 -4.594 -7.035 1 44.81 306 GLY A C 1
ATOM 2426 O O . GLY A 1 306 ? 23.234 -3.518 -6.773 1 44.81 306 GLY A O 1
ATOM 2427 N N . LEU A 1 307 ? 24.344 -5.293 -6.098 1 43.22 307 LEU A N 1
ATOM 2428 C CA . LEU A 1 307 ? 24.625 -4.668 -4.809 1 43.22 307 LEU A CA 1
ATOM 2429 C C . LEU A 1 307 ? 25.75 -3.646 -4.93 1 43.22 307 LEU A C 1
ATOM 2431 O O . LEU A 1 307 ? 26.688 -3.836 -5.715 1 43.22 307 LEU A O 1
ATOM 2435 N N . LEU A 1 308 ? 25.5 -2.449 -4.539 1 46.97 308 LEU A N 1
ATOM 2436 C CA . LEU A 1 308 ? 26.578 -1.484 -4.426 1 46.97 308 LEU A CA 1
ATOM 2437 C C . LEU A 1 308 ? 27.75 -2.068 -3.631 1 46.97 308 LEU A C 1
ATOM 2439 O O . LEU A 1 308 ? 27.547 -2.861 -2.709 1 46.97 308 LEU A O 1
ATOM 2443 N N . PRO A 1 309 ? 28.938 -2.213 -4.145 1 40.25 309 PRO A N 1
ATOM 2444 C CA . PRO A 1 309 ? 30.062 -2.662 -3.316 1 40.25 309 PRO A CA 1
ATOM 2445 C C . PRO A 1 309 ? 30 -2.102 -1.896 1 40.25 309 PRO A C 1
ATOM 2447 O O . PRO A 1 309 ? 29.5 -0.994 -1.685 1 40.25 309 PRO A O 1
ATOM 2450 N N . HIS A 1 310 ? 29.812 -3.082 -0.847 1 38 310 HIS A N 1
ATOM 2451 C CA . HIS A 1 310 ? 29.797 -2.811 0.586 1 38 310 HIS A CA 1
ATOM 2452 C C . HIS A 1 310 ? 30.656 -1.6 0.927 1 38 310 HIS A C 1
ATOM 2454 O O . HIS A 1 310 ? 30.656 -1.141 2.072 1 38 310 HIS A O 1
ATOM 2460 N N . GLY A 1 311 ? 31.719 -1.333 0.17 1 38.28 311 GLY A N 1
ATOM 2461 C CA . GLY A 1 311 ? 32.562 -0.235 0.614 1 38.28 311 GLY A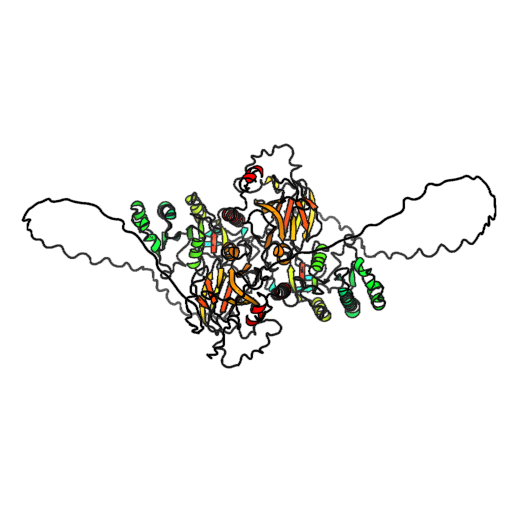 CA 1
ATOM 2462 C C . GLY A 1 311 ? 31.828 1.088 0.7 1 38.28 311 GLY A C 1
ATOM 2463 O O . GLY A 1 311 ? 32.375 2.084 1.168 1 38.28 311 GLY A O 1
ATOM 2464 N N . HIS A 1 312 ? 30.719 1.215 -0.068 1 38.34 312 HIS A N 1
ATOM 2465 C CA . HIS A 1 312 ? 30.062 2.514 -0.154 1 38.34 312 HIS A CA 1
ATOM 2466 C C . HIS A 1 312 ? 29.047 2.689 0.962 1 38.34 312 HIS A C 1
ATOM 2468 O O . HIS A 1 312 ? 28.391 3.734 1.057 1 38.34 312 HIS A O 1
ATOM 2474 N N . THR A 1 313 ? 28.531 1.682 1.585 1 38.06 313 THR A N 1
ATOM 2475 C CA . THR A 1 313 ? 27.531 1.842 2.621 1 38.06 313 THR A CA 1
ATOM 2476 C C . THR A 1 313 ? 28.109 2.516 3.855 1 38.06 313 THR A C 1
ATOM 2478 O O . THR A 1 313 ? 27.406 3.221 4.582 1 38.06 313 THR A O 1
ATOM 2481 N N . ASN A 1 314 ? 29.141 1.919 4.457 1 36.59 314 ASN A N 1
ATOM 2482 C CA . ASN A 1 314 ? 29.703 2.443 5.691 1 36.59 314 ASN A CA 1
ATOM 2483 C C . ASN A 1 314 ? 30.391 3.791 5.469 1 36.59 314 ASN A C 1
ATOM 2485 O O . ASN A 1 314 ? 31.172 4.242 6.309 1 36.59 314 ASN A O 1
ATOM 2489 N N . SER A 1 315 ? 30.844 4.098 4.25 1 38.91 315 SER A N 1
ATOM 2490 C CA . SER A 1 315 ? 31.703 5.277 4.25 1 38.91 315 SER A CA 1
ATOM 2491 C C . SER A 1 315 ? 30.922 6.523 4.672 1 38.91 315 SER A C 1
ATOM 2493 O O . SER A 1 315 ? 30.078 7.02 3.924 1 38.91 315 SER A O 1
ATOM 2495 N N . GLU A 1 316 ? 30.531 6.719 5.824 1 46.12 316 GLU A N 1
ATOM 2496 C CA . GLU A 1 316 ? 30.484 7.941 6.621 1 46.12 316 GLU A CA 1
ATOM 2497 C C . GLU A 1 316 ? 31.266 9.07 5.945 1 46.12 316 GLU A C 1
ATOM 2499 O O . GLU A 1 316 ? 31.578 10.078 6.578 1 46.12 316 GLU A O 1
ATOM 2504 N N . ALA A 1 317 ? 31.672 8.812 4.742 1 55.69 317 ALA A N 1
ATOM 2505 C CA . ALA A 1 317 ? 32.656 9.789 4.27 1 55.69 317 ALA A CA 1
ATOM 2506 C C . ALA A 1 317 ? 31.969 11.078 3.809 1 55.69 317 ALA A C 1
ATOM 2508 O O . ALA A 1 317 ? 32.562 12.156 3.887 1 55.69 317 ALA A O 1
ATOM 2509 N N . GLY A 1 318 ? 30.562 10.898 3.391 1 72.56 318 GLY A N 1
ATOM 2510 C CA . GLY A 1 318 ? 30 12.188 3.01 1 72.56 318 GLY A CA 1
ATOM 2511 C C . GLY A 1 318 ? 29.422 12.953 4.18 1 72.56 318 GLY A C 1
ATOM 2512 O O . GLY A 1 318 ? 29.328 12.43 5.289 1 72.56 318 GLY A O 1
ATOM 2513 N N . LYS A 1 319 ? 29.438 14.227 4.02 1 87.12 319 LYS A N 1
ATOM 2514 C CA . LYS A 1 319 ? 28.906 15.133 5.031 1 87.12 319 LYS A CA 1
ATOM 2515 C C . LYS A 1 319 ? 27.391 15.273 4.891 1 87.12 319 LYS A C 1
ATOM 2517 O O . LYS A 1 319 ? 26.891 15.625 3.818 1 87.12 319 LYS A O 1
ATOM 2522 N N . VAL A 1 320 ? 26.719 14.844 5.922 1 89.19 320 VAL A N 1
ATOM 2523 C CA . VAL A 1 320 ? 25.281 15.102 5.953 1 89.19 320 VAL A CA 1
ATOM 2524 C C . VAL A 1 320 ? 25.016 16.609 6.066 1 89.19 320 VAL A C 1
ATOM 2526 O O . VAL A 1 320 ? 25.391 17.234 7.062 1 89.19 320 VAL A O 1
ATOM 2529 N N . THR A 1 321 ? 24.422 17.156 5.062 1 90.69 321 THR A N 1
ATOM 2530 C CA . THR A 1 321 ? 24.219 18.609 5.035 1 90.69 321 THR A CA 1
ATOM 2531 C C . THR A 1 321 ? 22.797 18.953 5.457 1 90.69 321 THR A C 1
ATOM 2533 O O . THR A 1 321 ? 22.516 20.094 5.855 1 90.69 321 THR A O 1
ATOM 2536 N N . LEU A 1 322 ? 21.922 18 5.316 1 93.31 322 LEU A N 1
ATOM 2537 C CA . LEU A 1 322 ? 20.516 18.25 5.66 1 93.31 322 LEU A CA 1
ATOM 2538 C C . LEU A 1 322 ? 19.828 16.984 6.137 1 93.31 322 LEU A C 1
ATOM 2540 O O . LEU A 1 322 ? 20.031 15.906 5.562 1 93.31 322 LEU A O 1
ATOM 2544 N N . GLN A 1 323 ? 19.141 17.047 7.227 1 95.56 323 GLN A N 1
ATOM 2545 C CA . GLN A 1 323 ? 18.281 15.977 7.738 1 95.56 323 GLN A CA 1
ATOM 2546 C C . GLN A 1 323 ? 16.938 16.516 8.195 1 95.56 323 GLN A C 1
ATOM 2548 O O . GLN A 1 323 ? 16.875 17.469 8.977 1 95.56 323 GLN A O 1
ATOM 2553 N N . LEU A 1 324 ? 15.891 15.992 7.672 1 96.69 324 LEU A N 1
ATOM 2554 C CA . LEU A 1 324 ? 14.57 16.484 8.062 1 96.69 324 LEU A CA 1
ATOM 2555 C C . LEU A 1 324 ? 13.508 15.406 7.863 1 96.69 324 LEU A C 1
ATOM 2557 O O . LEU A 1 324 ? 13.766 14.391 7.215 1 96.69 324 LEU A O 1
ATOM 2561 N N . GLN A 1 325 ? 12.344 15.555 8.477 1 97.81 325 GLN A N 1
ATOM 2562 C CA . GLN A 1 325 ? 11.148 14.734 8.289 1 97.81 325 GLN A CA 1
ATOM 2563 C C . GLN A 1 325 ? 10.141 15.43 7.383 1 97.81 325 GLN A C 1
ATOM 2565 O O . GLN A 1 325 ? 9.953 16.641 7.473 1 97.81 325 GLN A O 1
ATOM 2570 N N . VAL A 1 326 ? 9.594 14.672 6.473 1 98.06 326 VAL A N 1
ATOM 2571 C CA . VAL A 1 326 ? 8.602 15.242 5.566 1 98.06 326 VAL A CA 1
ATOM 2572 C C . VAL A 1 326 ? 7.309 14.438 5.637 1 98.06 326 VAL A C 1
ATOM 2574 O O . VAL A 1 326 ? 7.344 13.203 5.758 1 98.06 326 VAL A O 1
ATOM 2577 N N . LEU A 1 327 ? 6.184 15.109 5.512 1 98.62 327 LEU A N 1
ATOM 2578 C CA . LEU A 1 327 ? 4.879 14.477 5.656 1 98.62 327 LEU A CA 1
ATOM 2579 C C . LEU A 1 327 ? 4.379 13.953 4.312 1 98.62 327 LEU A C 1
ATOM 2581 O O . LEU A 1 327 ? 3.82 12.852 4.242 1 98.62 327 LEU A O 1
ATOM 2585 N N . ASN A 1 328 ? 4.582 14.711 3.252 1 98.31 328 ASN A N 1
ATOM 2586 C CA . ASN A 1 328 ? 4.051 14.32 1.948 1 98.31 328 ASN A CA 1
ATOM 2587 C C . ASN A 1 328 ? 5.105 13.609 1.104 1 98.31 328 ASN A C 1
ATOM 2589 O O . ASN A 1 328 ? 5 12.406 0.856 1 98.31 328 ASN A O 1
ATOM 2593 N N . GLU A 1 329 ? 6.109 14.398 0.673 1 98.75 329 GLU A N 1
ATOM 2594 C CA . GLU A 1 329 ? 6.953 13.758 -0.331 1 98.75 329 GLU A CA 1
ATOM 2595 C C . GLU A 1 329 ? 8.305 14.461 -0.444 1 98.75 329 GLU A C 1
ATOM 2597 O O . GLU A 1 329 ? 8.461 15.594 0.009 1 98.75 329 GLU A O 1
ATOM 2602 N N . VAL A 1 330 ? 9.25 13.734 -0.961 1 98.75 330 VAL A N 1
ATOM 2603 C CA . VAL A 1 330 ? 10.508 14.211 -1.525 1 98.75 330 VAL A CA 1
ATOM 2604 C C . VAL A 1 330 ? 10.438 14.188 -3.051 1 98.75 330 VAL A C 1
ATOM 2606 O O . VAL A 1 330 ? 10.078 13.164 -3.646 1 98.75 330 VAL A O 1
ATOM 2609 N N . VAL A 1 331 ? 10.734 15.336 -3.662 1 98.69 331 VAL A N 1
ATOM 2610 C CA . VAL A 1 331 ? 10.688 15.414 -5.117 1 98.69 331 VAL A CA 1
ATOM 2611 C C . VAL A 1 331 ? 12.078 15.734 -5.668 1 98.69 331 VAL A C 1
ATOM 2613 O O . VAL A 1 331 ? 12.703 16.703 -5.25 1 98.69 331 VAL A O 1
ATOM 2616 N N . VAL A 1 332 ? 12.578 14.914 -6.504 1 98.31 332 VAL A N 1
ATOM 2617 C CA . VAL A 1 332 ? 13.789 15.195 -7.277 1 98.31 332 VAL A CA 1
ATOM 2618 C C . VAL A 1 332 ? 13.414 15.492 -8.727 1 98.31 332 VAL A C 1
ATOM 2620 O O . VAL A 1 332 ? 12.781 14.672 -9.398 1 98.31 332 VAL A O 1
ATOM 2623 N N . ASP A 1 333 ? 13.781 16.641 -9.188 1 97.31 333 ASP A N 1
ATOM 2624 C CA . ASP A 1 333 ? 13.383 17.031 -10.539 1 97.31 333 ASP A CA 1
ATOM 2625 C C . ASP A 1 333 ? 14.516 17.766 -11.258 1 97.31 333 ASP A C 1
ATOM 2627 O O . ASP A 1 333 ? 15.609 17.906 -10.711 1 97.31 333 ASP A O 1
ATOM 2631 N N . ARG A 1 334 ? 14.289 18.188 -12.461 1 95.19 334 ARG A N 1
ATOM 2632 C CA . ARG A 1 334 ? 15.312 18.75 -13.336 1 95.19 334 ARG A CA 1
ATOM 2633 C C . ARG A 1 334 ? 15.562 20.219 -13.016 1 95.19 334 ARG A C 1
ATOM 2635 O O . ARG A 1 334 ? 16.516 20.812 -13.531 1 95.19 334 ARG A O 1
ATOM 2642 N N . GLY A 1 335 ? 14.781 20.812 -12.211 1 94.44 335 GLY A N 1
ATOM 2643 C CA . GLY A 1 335 ? 14.953 22.219 -11.914 1 94.44 335 GLY A CA 1
ATOM 2644 C C . GLY A 1 335 ? 14.797 23.109 -13.133 1 94.44 335 GLY A C 1
ATOM 2645 O O . GLY A 1 335 ? 13.828 22.984 -13.883 1 94.44 335 GLY A O 1
ATOM 2646 N N . PRO A 1 336 ? 15.773 23.984 -13.203 1 90.19 336 PRO A N 1
ATOM 2647 C CA . PRO A 1 336 ? 15.672 24.938 -14.312 1 90.19 336 PRO A CA 1
ATOM 2648 C C . PRO A 1 336 ? 16.141 24.344 -15.641 1 90.19 336 PRO A C 1
ATOM 2650 O O . PRO A 1 336 ? 15.984 24.984 -16.688 1 90.19 336 PRO A O 1
ATOM 2653 N N . SER A 1 337 ? 16.562 23.203 -15.586 1 89.56 337 SER A N 1
ATOM 2654 C CA . SER A 1 337 ? 17.109 22.594 -16.797 1 89.56 337 SER A CA 1
ATOM 2655 C C . SER A 1 337 ? 16.016 22.297 -17.812 1 89.56 337 SER A C 1
ATOM 2657 O O . SER A 1 337 ? 14.922 21.875 -17.453 1 89.56 337 SER A O 1
ATOM 2659 N N . SER A 1 338 ? 16.281 22.469 -19.125 1 88.81 338 SER A N 1
ATOM 2660 C CA . SER A 1 338 ? 15.359 22.141 -20.203 1 88.81 338 SER A CA 1
ATOM 2661 C C . SER A 1 338 ? 15.453 20.672 -20.594 1 88.81 338 SER A C 1
ATOM 2663 O O . SER A 1 338 ? 14.672 20.188 -21.406 1 88.81 338 SER A O 1
ATOM 2665 N N . TYR A 1 339 ? 16.375 20.031 -20.062 1 88.62 339 TYR A N 1
ATOM 2666 C CA . TYR A 1 339 ? 16.609 18.641 -20.406 1 88.62 339 TYR A CA 1
ATOM 2667 C C . TYR A 1 339 ? 16.094 17.703 -19.328 1 88.62 339 TYR A C 1
ATOM 2669 O O . TYR A 1 339 ? 15.797 18.141 -18.219 1 88.62 339 TYR A O 1
ATOM 2677 N N . LEU A 1 340 ? 16.031 16.438 -19.672 1 91.12 340 LEU A N 1
ATOM 2678 C CA . LEU A 1 340 ? 15.555 15.414 -18.75 1 91.12 340 LEU A CA 1
ATOM 2679 C C . LEU A 1 340 ? 16.531 15.234 -17.578 1 91.12 340 LEU A C 1
ATOM 2681 O O . LEU A 1 340 ? 17.734 15.375 -17.75 1 91.12 340 LEU A O 1
ATOM 2685 N N . SER A 1 341 ? 15.945 14.938 -16.422 1 93.62 341 SER A N 1
ATOM 2686 C CA . SER A 1 341 ? 16.766 14.477 -15.312 1 93.62 341 SER A CA 1
ATOM 2687 C C . SER A 1 341 ? 17.094 12.992 -15.445 1 93.62 341 SER A C 1
ATOM 2689 O O . SER A 1 341 ? 16.312 12.227 -16.016 1 93.62 341 SER A O 1
ATOM 2691 N N . ASN A 1 342 ? 18.281 12.648 -15.047 1 94.94 342 ASN A N 1
ATOM 2692 C CA . ASN A 1 342 ? 18.75 11.266 -15.008 1 94.94 342 ASN A CA 1
ATOM 2693 C C . ASN A 1 342 ? 19.234 10.883 -13.609 1 94.94 342 ASN A C 1
ATOM 2695 O O . ASN A 1 342 ? 20.359 11.219 -13.234 1 94.94 342 ASN A O 1
ATOM 2699 N N . VAL A 1 343 ? 18.406 10.125 -12.922 1 95.44 343 VAL A N 1
ATOM 2700 C CA . VAL A 1 343 ? 18.75 9.797 -11.539 1 95.44 343 VAL A CA 1
ATOM 2701 C C . VAL A 1 343 ? 18.672 8.289 -11.336 1 95.44 343 VAL A C 1
ATOM 2703 O O . VAL A 1 343 ? 17.875 7.605 -11.984 1 95.44 343 VAL A O 1
ATOM 2706 N N . ASP A 1 344 ? 19.547 7.844 -10.461 1 94.31 344 ASP A N 1
ATOM 2707 C CA . ASP A 1 344 ? 19.531 6.438 -10.07 1 94.31 344 ASP A CA 1
ATOM 2708 C C . ASP A 1 344 ? 18.781 6.234 -8.758 1 94.31 344 ASP A C 1
ATOM 2710 O O . ASP A 1 344 ? 18.938 7.016 -7.82 1 94.31 344 ASP A O 1
ATOM 2714 N N . LEU A 1 345 ? 17.938 5.258 -8.797 1 94.44 345 LEU A N 1
ATOM 2715 C CA . LEU A 1 345 ? 17.188 4.875 -7.609 1 94.44 345 LEU A CA 1
ATOM 2716 C C . LEU A 1 345 ? 17.688 3.553 -7.043 1 94.44 345 LEU A C 1
ATOM 2718 O O . LEU A 1 345 ? 17.734 2.547 -7.754 1 94.44 345 LEU A O 1
ATOM 2722 N N . TYR A 1 346 ? 18.062 3.619 -5.781 1 93.06 346 TYR A N 1
ATOM 2723 C CA . TYR A 1 346 ? 18.531 2.434 -5.074 1 93.06 346 TYR A CA 1
ATOM 2724 C C . TYR A 1 346 ? 17.562 2.037 -3.969 1 93.06 346 TYR A C 1
ATOM 2726 O O . TYR A 1 346 ? 16.922 2.896 -3.354 1 93.06 346 TYR A O 1
ATOM 2734 N N . LEU A 1 347 ? 17.422 0.814 -3.76 1 91.62 347 LEU A N 1
ATOM 2735 C CA . LEU A 1 347 ? 16.672 0.258 -2.643 1 91.62 347 LEU A CA 1
ATOM 2736 C C . LEU A 1 347 ? 17.531 -0.71 -1.836 1 91.62 347 LEU A C 1
ATOM 2738 O O . LEU A 1 347 ? 17.984 -1.721 -2.365 1 91.62 347 LEU A O 1
ATOM 2742 N N . ASP A 1 348 ? 17.672 -0.367 -0.567 1 88.12 348 ASP A N 1
ATOM 2743 C CA . ASP A 1 348 ? 18.5 -1.167 0.329 1 88.12 348 ASP A CA 1
ATOM 2744 C C . ASP A 1 348 ? 19.859 -1.468 -0.302 1 88.12 348 ASP A C 1
ATOM 2746 O O . ASP A 1 348 ? 20.297 -2.619 -0.319 1 88.12 348 ASP A O 1
ATOM 2750 N N . GLY A 1 349 ? 20.406 -0.448 -0.941 1 86.5 349 GLY A N 1
ATOM 2751 C CA . GLY A 1 349 ? 21.766 -0.516 -1.457 1 86.5 349 GLY A CA 1
ATOM 2752 C C . GLY A 1 349 ? 21.844 -1.09 -2.859 1 86.5 349 GLY A C 1
ATOM 2753 O O . GLY A 1 349 ? 22.922 -1.098 -3.475 1 86.5 349 GLY A O 1
ATOM 2754 N N . ARG A 1 350 ? 20.75 -1.504 -3.355 1 86.62 350 ARG A N 1
ATOM 2755 C CA . ARG A 1 350 ? 20.734 -2.109 -4.684 1 86.62 350 ARG A CA 1
ATOM 2756 C C . ARG A 1 350 ? 20.125 -1.167 -5.711 1 86.62 350 ARG A C 1
ATOM 2758 O O . ARG A 1 350 ? 19.078 -0.559 -5.453 1 86.62 350 ARG A O 1
ATOM 2765 N N . LEU A 1 351 ? 20.781 -1.093 -6.848 1 88.69 351 LEU A N 1
ATOM 2766 C CA . LEU A 1 351 ? 20.25 -0.275 -7.926 1 88.69 351 LEU A CA 1
ATOM 2767 C C . LEU A 1 351 ? 18.984 -0.907 -8.508 1 88.69 351 LEU A C 1
ATOM 2769 O O . LEU A 1 351 ? 19.016 -2.045 -8.977 1 88.69 351 LEU A O 1
ATOM 2773 N N . ILE A 1 352 ? 17.969 -0.197 -8.438 1 86.69 352 ILE A N 1
ATOM 2774 C CA . ILE A 1 352 ? 16.703 -0.683 -8.945 1 86.69 352 ILE A CA 1
ATOM 2775 C C . ILE A 1 352 ? 16.5 -0.219 -10.391 1 86.69 352 ILE A C 1
ATOM 2777 O O . ILE A 1 352 ? 16.141 -1.015 -11.258 1 86.69 352 ILE A O 1
ATOM 2781 N N . THR A 1 353 ? 16.641 1.064 -10.539 1 87.06 353 THR A N 1
ATOM 2782 C CA . THR A 1 353 ? 16.453 1.614 -11.883 1 87.06 353 THR A CA 1
ATOM 2783 C C . THR A 1 353 ? 17.078 3.004 -11.984 1 87.06 353 THR A C 1
ATOM 2785 O O . THR A 1 353 ? 17.484 3.584 -10.984 1 87.06 353 THR A O 1
ATOM 2788 N N . SER A 1 354 ? 17.219 3.391 -13.25 1 90.25 354 SER A N 1
ATOM 2789 C CA . SER A 1 354 ? 17.531 4.781 -13.555 1 90.25 354 SER A CA 1
ATOM 2790 C C . SER A 1 354 ? 16.328 5.5 -14.156 1 90.25 354 SER A C 1
ATOM 2792 O O . SER A 1 354 ? 15.727 5.023 -15.117 1 90.25 354 SER A O 1
ATOM 2794 N N . VAL A 1 355 ? 16.016 6.59 -13.547 1 91.31 355 VAL A N 1
ATOM 2795 C CA . VAL A 1 355 ? 14.836 7.328 -13.977 1 91.31 355 VAL A CA 1
ATOM 2796 C C . VAL A 1 355 ? 15.25 8.5 -14.859 1 91.31 355 VAL A C 1
ATOM 2798 O O . VAL A 1 355 ? 15.945 9.414 -14.406 1 91.31 355 VAL A O 1
ATOM 2801 N N . GLN A 1 356 ? 14.859 8.406 -16.062 1 91.88 356 GLN A N 1
ATOM 2802 C CA . GLN A 1 356 ? 15.016 9.516 -17 1 91.88 356 GLN A CA 1
ATOM 2803 C C . GLN A 1 356 ? 13.68 10.188 -17.297 1 91.88 356 GLN A C 1
ATOM 2805 O O . GLN A 1 356 ? 12.734 9.531 -17.75 1 91.88 356 GLN A O 1
ATOM 2810 N N . GLY A 1 357 ? 13.555 11.398 -16.984 1 94 357 GLY A N 1
ATOM 2811 C CA . GLY A 1 357 ? 12.32 12.148 -17.141 1 94 357 GLY A CA 1
ATOM 2812 C C . GLY A 1 357 ? 12.359 13.508 -16.469 1 94 357 GLY A C 1
ATOM 2813 O O . GLY A 1 357 ? 13.43 14.102 -16.312 1 94 357 GLY A O 1
ATOM 2814 N N . ASP A 1 358 ? 11.188 14.023 -16.156 1 95.69 358 ASP A N 1
ATOM 2815 C CA . ASP A 1 358 ? 11.125 15.289 -15.43 1 95.69 358 ASP A CA 1
ATOM 2816 C C . ASP A 1 358 ? 11.586 15.117 -13.984 1 95.69 358 ASP A C 1
ATOM 2818 O O . ASP A 1 358 ? 12.031 16.078 -13.352 1 95.69 358 ASP A O 1
ATOM 2822 N N . GLY A 1 359 ? 11.367 13.938 -13.492 1 96.62 359 GLY A N 1
ATOM 2823 C CA . GLY A 1 359 ? 11.82 13.68 -12.133 1 96.62 359 GLY A CA 1
ATOM 2824 C C . GLY A 1 359 ? 11.18 12.461 -11.508 1 96.62 359 GLY A C 1
ATOM 2825 O O . GLY A 1 359 ? 10.664 11.586 -12.211 1 96.62 359 GLY A O 1
ATOM 2826 N N . VAL A 1 360 ? 11.312 12.398 -10.156 1 97.81 360 VAL A N 1
ATOM 2827 C CA . VAL A 1 360 ? 10.758 11.289 -9.391 1 97.81 360 VAL A CA 1
ATOM 2828 C C . VAL A 1 360 ? 10.25 11.789 -8.039 1 97.81 360 VAL A C 1
ATOM 2830 O O . VAL A 1 360 ? 10.875 12.648 -7.418 1 97.81 360 VAL A O 1
ATOM 2833 N N . ILE A 1 361 ? 9.109 11.281 -7.656 1 98.69 361 ILE A N 1
ATOM 2834 C CA . ILE A 1 361 ? 8.5 11.609 -6.371 1 98.69 361 ILE A CA 1
ATOM 2835 C C . ILE A 1 361 ? 8.586 10.406 -5.434 1 98.69 361 ILE A C 1
ATOM 2837 O O . ILE A 1 361 ? 8.242 9.289 -5.816 1 98.69 361 ILE A O 1
ATOM 2841 N N . VAL A 1 362 ? 9.125 10.539 -4.258 1 98.81 362 VAL A N 1
ATOM 2842 C CA . VAL A 1 362 ? 9.008 9.562 -3.172 1 98.81 362 VAL A CA 1
ATOM 2843 C C . VAL A 1 362 ? 8.039 10.086 -2.111 1 98.81 362 VAL A C 1
ATOM 2845 O O . VAL A 1 362 ? 8.312 11.094 -1.456 1 98.81 362 VAL A O 1
ATOM 2848 N N . SER A 1 363 ? 6.949 9.383 -1.953 1 98.81 363 SER A N 1
ATOM 2849 C CA . SER A 1 363 ? 5.91 9.961 -1.105 1 98.81 363 SER A CA 1
ATOM 2850 C C . SER A 1 363 ? 5.438 8.961 -0.056 1 98.81 363 SER A C 1
ATOM 2852 O O . SER A 1 363 ? 5.625 7.75 -0.211 1 98.81 363 SER A O 1
ATOM 2854 N N . THR A 1 364 ? 4.949 9.492 1.054 1 98.69 364 THR A N 1
ATOM 2855 C CA . THR A 1 364 ? 4.215 8.727 2.053 1 98.69 364 THR A CA 1
ATOM 2856 C C . THR A 1 364 ? 2.816 8.375 1.552 1 98.69 364 THR A C 1
ATOM 2858 O O . THR A 1 364 ? 2.385 8.875 0.51 1 98.69 364 THR A O 1
ATOM 2861 N N . PRO A 1 365 ? 2.09 7.496 2.311 1 98.19 365 PRO A N 1
ATOM 2862 C CA . PRO A 1 365 ? 0.677 7.297 1.979 1 98.19 365 PRO A CA 1
ATOM 2863 C C . PRO A 1 365 ? -0.126 8.594 2.018 1 98.19 365 PRO A C 1
ATOM 2865 O O . PRO A 1 365 ? -0.949 8.844 1.132 1 98.19 365 PRO A O 1
ATOM 2868 N N . THR A 1 366 ? 0.158 9.414 2.975 1 98.06 366 THR A N 1
ATOM 2869 C CA . THR A 1 366 ? -0.501 10.719 3.043 1 98.06 366 THR A CA 1
ATOM 2870 C C . THR A 1 366 ? -0.207 11.539 1.792 1 98.06 366 THR A C 1
ATOM 2872 O O . THR A 1 366 ? -1.117 12.117 1.191 1 98.06 366 THR A O 1
ATOM 2875 N N . GLY A 1 367 ? 1.028 11.547 1.382 1 98.19 367 GLY A N 1
ATOM 2876 C CA . GLY A 1 367 ? 1.446 12.312 0.217 1 98.19 367 GLY A CA 1
ATOM 2877 C C . GLY A 1 367 ? 0.936 11.727 -1.09 1 98.19 367 GLY A C 1
ATOM 2878 O O . GLY A 1 367 ? 0.978 12.391 -2.127 1 98.19 367 GLY A O 1
ATOM 2879 N N . SER A 1 368 ? 0.447 10.516 -1.082 1 97.81 368 SER A N 1
ATOM 2880 C CA . SER A 1 368 ? -0.034 9.867 -2.297 1 97.81 368 SER A CA 1
ATOM 2881 C C . SER A 1 368 ? -1.238 10.594 -2.877 1 97.81 368 SER A C 1
ATOM 2883 O O . SER A 1 368 ? -1.57 10.422 -4.051 1 97.81 368 SER A O 1
ATOM 2885 N N . THR A 1 369 ? -1.949 11.438 -2.121 1 94.81 369 THR A N 1
ATOM 2886 C CA . THR A 1 369 ? -3.129 12.156 -2.584 1 94.81 369 THR A CA 1
ATOM 2887 C C . THR A 1 369 ? -2.75 13.547 -3.086 1 94.81 369 THR A C 1
ATOM 2889 O O . THR A 1 369 ? -3.611 14.312 -3.531 1 94.81 369 THR A O 1
ATOM 2892 N N . ALA A 1 370 ? -1.546 13.844 -3.07 1 95.62 370 ALA A N 1
ATOM 2893 C CA . ALA A 1 370 ? -1.073 15.172 -3.469 1 95.62 370 ALA A CA 1
ATOM 2894 C C . ALA A 1 370 ? -0.385 15.125 -4.828 1 95.62 370 ALA A C 1
ATOM 2896 O O . ALA A 1 370 ? -0.988 14.711 -5.824 1 95.62 370 ALA A O 1
ATOM 2897 N N . TYR A 1 371 ? 0.954 15.484 -4.93 1 97 371 TYR A N 1
ATOM 2898 C CA . TYR A 1 371 ? 1.664 15.57 -6.199 1 97 371 TYR A CA 1
ATOM 2899 C C . TYR A 1 371 ? 1.739 14.203 -6.871 1 97 371 TYR A C 1
ATOM 2901 O O . TYR A 1 371 ? 1.645 14.094 -8.094 1 97 371 TYR A O 1
ATOM 2909 N N . ALA A 1 372 ? 1.915 13.148 -6.066 1 97.44 372 ALA A N 1
ATOM 2910 C CA . ALA A 1 372 ? 1.979 11.797 -6.617 1 97.44 372 ALA A CA 1
ATOM 2911 C C . ALA A 1 372 ? 0.707 11.453 -7.387 1 97.44 372 ALA A C 1
ATOM 2913 O O . ALA A 1 372 ? 0.768 10.875 -8.469 1 97.44 372 ALA A O 1
ATOM 2914 N N . ALA A 1 373 ? -0.391 11.781 -6.793 1 94.81 373 ALA A N 1
ATOM 2915 C CA . ALA A 1 373 ? -1.661 11.523 -7.469 1 94.81 373 ALA A CA 1
ATOM 2916 C C . ALA A 1 373 ? -1.733 12.273 -8.797 1 94.81 373 ALA A C 1
ATOM 2918 O O . ALA A 1 373 ? -2.195 11.719 -9.797 1 94.81 373 ALA A O 1
ATOM 2919 N N . ALA A 1 374 ? -1.332 13.508 -8.828 1 93.88 374 ALA A N 1
ATOM 2920 C CA . ALA A 1 374 ? -1.328 14.328 -10.031 1 93.88 374 ALA A CA 1
ATOM 2921 C C . ALA A 1 374 ? -0.414 13.734 -11.102 1 93.88 374 ALA A C 1
ATOM 2923 O O . ALA A 1 374 ? -0.656 13.906 -12.297 1 93.88 374 ALA A O 1
ATOM 2924 N N . ALA A 1 375 ? 0.585 13.023 -10.625 1 95.56 375 ALA A N 1
ATOM 2925 C CA . ALA A 1 375 ? 1.544 12.414 -11.539 1 95.56 375 ALA A CA 1
ATOM 2926 C C . ALA A 1 375 ? 1.091 11.016 -11.953 1 95.56 375 ALA A C 1
ATOM 2928 O O . ALA A 1 375 ? 1.829 10.289 -12.625 1 95.56 375 ALA A O 1
ATOM 2929 N N . GLY A 1 376 ? -0.037 10.562 -11.5 1 93.19 376 GLY A N 1
ATOM 2930 C CA . GLY A 1 376 ? -0.625 9.344 -12.023 1 93.19 376 GLY A CA 1
ATOM 2931 C C . GLY A 1 376 ? -0.571 8.18 -11.047 1 93.19 376 GLY A C 1
ATOM 2932 O O . GLY A 1 376 ? -0.926 7.055 -11.398 1 93.19 376 GLY A O 1
ATOM 2933 N N . ALA A 1 377 ? -0.17 8.391 -9.875 1 97 377 ALA A N 1
ATOM 2934 C CA . ALA A 1 377 ? -0.065 7.309 -8.898 1 97 377 ALA A CA 1
ATOM 2935 C C . ALA A 1 377 ? -1.418 7.023 -8.25 1 97 377 ALA A C 1
ATOM 2937 O O . ALA A 1 377 ? -2.305 7.879 -8.242 1 97 377 ALA A O 1
ATOM 2938 N N . SER A 1 378 ? -1.568 5.797 -7.73 1 97.44 378 SER A N 1
ATOM 2939 C CA . SER A 1 378 ? -2.715 5.43 -6.906 1 97.44 378 SER A CA 1
ATOM 2940 C C . SER A 1 378 ? -2.689 6.152 -5.566 1 97.44 378 SER A C 1
ATOM 2942 O O . SER A 1 378 ? -1.63 6.586 -5.109 1 97.44 378 SER A O 1
ATOM 2944 N N . MET A 1 379 ? -3.846 6.312 -5.027 1 97 379 MET A N 1
ATOM 2945 C CA . MET A 1 379 ? -3.93 6.918 -3.699 1 97 379 MET A CA 1
ATOM 2946 C C . MET A 1 379 ? -3.908 5.852 -2.611 1 97 379 MET A C 1
ATOM 2948 O O . MET A 1 379 ? -4.59 4.828 -2.725 1 97 379 MET A O 1
ATOM 2952 N N . ILE A 1 380 ? -3.15 6.086 -1.544 1 98.06 380 ILE A N 1
ATOM 2953 C CA . ILE A 1 380 ? -2.922 5.078 -0.515 1 98.06 380 ILE A CA 1
ATOM 2954 C C . ILE A 1 380 ? -3.486 5.562 0.819 1 98.06 380 ILE A C 1
ATOM 2956 O O . ILE A 1 380 ? -3.189 6.68 1.255 1 98.06 380 ILE A O 1
ATOM 2960 N N . HIS A 1 381 ? -4.262 4.746 1.417 1 96.62 381 HIS A N 1
ATOM 2961 C CA . HIS A 1 381 ? -4.727 5.039 2.768 1 96.62 381 HIS A CA 1
ATOM 2962 C C . HIS A 1 381 ? -3.559 5.211 3.729 1 96.62 381 HIS A C 1
ATOM 2964 O O . HIS A 1 381 ? -2.576 4.469 3.662 1 96.62 381 HIS A O 1
ATOM 2970 N N . PRO A 1 382 ? -3.658 6.121 4.711 1 96.12 382 PRO A N 1
ATOM 2971 C CA . PRO A 1 382 ? -2.529 6.453 5.582 1 96.12 382 PRO A CA 1
ATOM 2972 C C . PRO A 1 382 ? -2.074 5.27 6.438 1 96.12 382 PRO A C 1
ATOM 2974 O O . PRO A 1 382 ? -0.935 5.25 6.91 1 96.12 382 PRO A O 1
ATOM 2977 N N . ASN A 1 383 ? -2.879 4.305 6.648 1 93.31 383 ASN A N 1
ATOM 2978 C CA . ASN A 1 383 ? -2.527 3.197 7.527 1 93.31 383 ASN A CA 1
ATOM 2979 C C . ASN A 1 383 ? -1.919 2.035 6.75 1 93.31 383 ASN A C 1
ATOM 2981 O O . ASN A 1 383 ? -1.674 0.966 7.309 1 93.31 383 ASN A O 1
ATOM 2985 N N . VAL A 1 384 ? -1.732 2.129 5.52 1 95.25 384 VAL A N 1
ATOM 2986 C CA . VAL A 1 384 ? -0.938 1.176 4.754 1 95.25 384 VAL A CA 1
ATOM 2987 C C . VAL A 1 384 ? 0.548 1.493 4.914 1 95.25 384 VAL A C 1
ATOM 2989 O O . VAL A 1 384 ? 1.003 2.574 4.531 1 95.25 384 VAL A O 1
ATOM 2992 N N . PRO A 1 385 ? 1.301 0.618 5.547 1 94.31 385 PRO A N 1
ATOM 2993 C CA . PRO A 1 385 ? 2.729 0.885 5.734 1 94.31 385 PRO A CA 1
ATOM 2994 C C . PRO A 1 385 ? 3.529 0.765 4.441 1 94.31 385 PRO A C 1
ATOM 2996 O O . PRO A 1 385 ? 4.02 -0.319 4.113 1 94.31 385 PRO A O 1
ATOM 2999 N N . ALA A 1 386 ? 3.707 1.872 3.811 1 97.31 386 ALA A N 1
ATOM 3000 C CA . ALA A 1 386 ? 4.305 1.816 2.479 1 97.31 386 ALA A CA 1
ATOM 3001 C C . ALA A 1 386 ? 4.988 3.135 2.129 1 97.31 386 ALA A C 1
ATOM 3003 O O . ALA A 1 386 ? 4.797 4.141 2.814 1 97.31 386 ALA A O 1
ATOM 3004 N N . ILE A 1 387 ? 5.867 3.086 1.159 1 98.25 387 ILE A N 1
ATOM 3005 C CA . ILE A 1 387 ? 6.434 4.223 0.446 1 98.25 387 ILE A CA 1
ATOM 3006 C C . ILE A 1 387 ? 6.086 4.129 -1.038 1 98.25 387 ILE A C 1
ATOM 3008 O O . ILE A 1 387 ? 6.156 3.051 -1.631 1 98.25 387 ILE A O 1
ATOM 3012 N N . MET A 1 388 ? 5.668 5.215 -1.574 1 98.5 388 MET A N 1
ATOM 3013 C CA . MET A 1 388 ? 5.309 5.258 -2.988 1 98.5 388 MET A CA 1
ATOM 3014 C C . MET A 1 388 ? 6.375 5.977 -3.803 1 98.5 388 MET A C 1
ATOM 3016 O O . MET A 1 388 ? 6.836 7.055 -3.418 1 98.5 388 MET A O 1
ATOM 3020 N N . VAL A 1 389 ? 6.852 5.359 -4.883 1 97.94 389 VAL A N 1
ATOM 3021 C CA . VAL A 1 389 ? 7.773 5.965 -5.84 1 97.94 389 VAL A CA 1
ATOM 3022 C C . VAL A 1 389 ? 7.047 6.234 -7.156 1 97.94 389 VAL A C 1
ATOM 3024 O O . VAL A 1 389 ? 6.52 5.312 -7.781 1 97.94 389 VAL A O 1
ATOM 3027 N N . THR A 1 390 ? 7.023 7.5 -7.586 1 98 390 THR A N 1
ATOM 3028 C CA . THR A 1 390 ? 6.258 7.914 -8.758 1 98 390 THR A CA 1
ATOM 3029 C C . THR A 1 390 ? 7.141 8.695 -9.734 1 98 390 THR A C 1
ATOM 3031 O O . THR A 1 390 ? 7.598 9.797 -9.422 1 98 390 THR A O 1
ATOM 3034 N N . PRO A 1 391 ? 7.395 8.164 -10.914 1 96.19 391 PRO A N 1
ATOM 3035 C CA . PRO A 1 391 ? 8.102 8.953 -11.93 1 96.19 391 PRO A CA 1
ATOM 3036 C C . PRO A 1 391 ? 7.262 10.109 -12.477 1 96.19 391 PRO A C 1
ATOM 3038 O O . PRO A 1 391 ? 6.039 9.984 -12.578 1 96.19 391 PRO A O 1
ATOM 3041 N N . ILE A 1 392 ? 7.91 11.18 -12.758 1 96.44 392 ILE A N 1
ATOM 3042 C CA . ILE A 1 392 ? 7.25 12.312 -13.391 1 96.44 392 ILE A CA 1
ATOM 3043 C C . ILE A 1 392 ? 7.586 12.344 -14.875 1 96.44 392 ILE A C 1
ATOM 3045 O O . ILE A 1 392 ? 8.719 12.633 -15.258 1 96.44 392 ILE A O 1
ATOM 3049 N N . CYS A 1 393 ? 6.648 12.031 -15.75 1 93.31 393 CYS A N 1
ATOM 3050 C CA . CYS A 1 393 ? 6.805 12.039 -17.203 1 93.31 393 CYS A CA 1
ATOM 3051 C C . CYS A 1 393 ? 8.055 11.273 -17.609 1 93.31 393 CYS A C 1
ATOM 3053 O O . CYS A 1 393 ? 8.93 11.828 -18.297 1 93.31 393 CYS A O 1
ATOM 3055 N N . PRO A 1 394 ? 8.102 10.047 -17.25 1 92.12 394 PRO A N 1
ATOM 3056 C CA . PRO A 1 394 ? 9.289 9.266 -17.609 1 92.12 394 PRO A CA 1
ATOM 3057 C C . PRO A 1 394 ? 9.438 9.047 -19.109 1 92.12 394 PRO A C 1
ATOM 3059 O O . PRO A 1 394 ? 8.43 8.977 -19.828 1 92.12 394 PRO A O 1
ATOM 3062 N N . HIS A 1 395 ? 10.609 8.953 -19.469 1 87.56 395 HIS A N 1
ATOM 3063 C CA . HIS A 1 395 ? 10.906 8.641 -20.859 1 87.56 395 HIS A CA 1
ATOM 3064 C C . HIS A 1 395 ? 10.477 7.223 -21.219 1 87.56 395 HIS A C 1
ATOM 3066 O O . HIS A 1 395 ? 10.023 6.969 -22.344 1 87.56 395 HIS A O 1
ATOM 3072 N N . SER A 1 396 ? 10.727 6.34 -20.312 1 81.19 396 SER A N 1
ATOM 3073 C CA . SER A 1 396 ? 10.234 4.98 -20.516 1 81.19 396 SER A CA 1
ATOM 3074 C C . SER A 1 396 ? 8.727 4.91 -20.312 1 81.19 396 SER A C 1
ATOM 3076 O O . SER A 1 396 ? 8.219 5.242 -19.234 1 81.19 396 SER A O 1
ATOM 3078 N N . LEU A 1 397 ? 8.117 4.352 -21.219 1 70.31 397 LEU A N 1
ATOM 3079 C CA . LEU A 1 397 ? 6.656 4.293 -21.188 1 70.31 397 LEU A CA 1
ATOM 3080 C C . LEU A 1 397 ? 6.18 3.236 -20.188 1 70.31 397 LEU A C 1
ATOM 3082 O O . LEU A 1 397 ? 5.027 3.268 -19.75 1 70.31 397 LEU A O 1
ATOM 3086 N N . SER A 1 398 ? 7.074 2.461 -19.828 1 77.44 398 SER A N 1
ATOM 3087 C CA . SER A 1 398 ? 6.637 1.35 -18.984 1 77.44 398 SER A CA 1
ATOM 3088 C C . SER A 1 398 ? 6.926 1.618 -17.516 1 77.44 398 SER A C 1
ATOM 3090 O O . SER A 1 398 ? 6.523 0.841 -16.656 1 77.44 398 SER A O 1
ATOM 3092 N N . PHE A 1 399 ? 7.523 2.732 -17.344 1 83.44 399 PHE A N 1
ATOM 3093 C CA . PHE A 1 399 ? 7.793 3.033 -15.938 1 83.44 399 PHE A CA 1
ATOM 3094 C C . PHE A 1 399 ? 6.531 3.514 -15.234 1 83.44 399 PHE A C 1
ATOM 3096 O O . PHE A 1 399 ? 6.016 4.59 -15.539 1 83.44 399 PHE A O 1
ATOM 3103 N N . ARG A 1 400 ? 6.09 2.689 -14.273 1 90.75 400 ARG A N 1
ATOM 3104 C CA . ARG A 1 400 ? 4.875 2.959 -13.508 1 90.75 400 ARG A CA 1
ATOM 3105 C C . ARG A 1 400 ? 5.195 3.252 -12.047 1 90.75 400 ARG A C 1
ATOM 3107 O O . ARG A 1 400 ? 6.266 2.889 -11.562 1 90.75 400 ARG A O 1
ATOM 3114 N N . PRO A 1 401 ? 4.242 3.982 -11.422 1 96.44 401 PRO A N 1
ATOM 3115 C CA . PRO A 1 401 ? 4.422 4.137 -9.977 1 96.44 401 PRO A CA 1
ATOM 3116 C C . PRO A 1 401 ? 4.449 2.799 -9.242 1 96.44 401 PRO A C 1
ATOM 3118 O O . PRO A 1 401 ? 3.699 1.883 -9.594 1 96.44 401 PRO A O 1
ATOM 3121 N N . ILE A 1 402 ? 5.309 2.746 -8.266 1 96.56 402 ILE A N 1
ATOM 3122 C CA . ILE A 1 402 ? 5.422 1.511 -7.492 1 96.56 402 ILE A CA 1
ATOM 3123 C C . ILE A 1 402 ? 5.254 1.812 -6.008 1 96.56 402 ILE A C 1
ATOM 3125 O O . ILE A 1 402 ? 5.609 2.898 -5.543 1 96.56 402 ILE A O 1
ATOM 3129 N N . VAL A 1 403 ? 4.695 0.871 -5.293 1 98.06 403 VAL A N 1
ATOM 3130 C CA . VAL A 1 403 ? 4.527 0.926 -3.844 1 98.06 403 VAL A CA 1
ATOM 3131 C C . VAL A 1 403 ? 5.422 -0.122 -3.182 1 98.06 403 VAL A C 1
ATOM 3133 O O . VAL A 1 403 ? 5.324 -1.312 -3.49 1 98.06 403 VAL A O 1
ATOM 3136 N N . VAL A 1 404 ? 6.289 0.32 -2.289 1 96.88 404 VAL A N 1
ATOM 3137 C CA . VAL A 1 404 ? 7.215 -0.577 -1.604 1 96.88 404 VAL A CA 1
ATOM 3138 C C . VAL A 1 404 ? 6.957 -0.534 -0.099 1 96.88 404 VAL A C 1
ATOM 3140 O O . VAL A 1 404 ? 6.297 0.383 0.398 1 96.88 404 VAL A O 1
ATOM 3143 N N . PRO A 1 405 ? 7.43 -1.564 0.62 1 94.75 405 PRO A N 1
ATOM 3144 C CA . PRO A 1 405 ? 7.211 -1.581 2.068 1 94.75 405 PRO A CA 1
ATOM 3145 C C . PRO A 1 405 ? 7.832 -0.375 2.771 1 94.75 405 PRO A C 1
ATOM 3147 O O . PRO A 1 405 ? 8.867 0.133 2.338 1 94.75 405 PRO A O 1
ATOM 3150 N N . ALA A 1 406 ? 7.246 -0.011 3.852 1 94.88 406 ALA A N 1
ATOM 3151 C CA . ALA A 1 406 ? 7.66 1.177 4.594 1 94.88 406 ALA A CA 1
ATOM 3152 C C . ALA A 1 406 ? 9.055 0.995 5.188 1 94.88 406 ALA A C 1
ATOM 3154 O O . ALA A 1 406 ? 9.75 1.975 5.469 1 94.88 406 ALA A O 1
ATOM 3155 N N . GLY A 1 407 ? 9.516 -0.189 5.355 1 92.06 407 GLY A N 1
ATOM 3156 C CA . GLY A 1 407 ? 10.758 -0.451 6.062 1 92.06 407 GLY A CA 1
ATOM 3157 C C . GLY A 1 407 ? 11.977 -0.386 5.168 1 92.06 407 GLY A C 1
ATOM 3158 O O . GLY A 1 407 ? 13.109 -0.548 5.633 1 92.06 407 GLY A O 1
ATOM 3159 N N . VAL A 1 408 ? 11.812 -0.081 3.965 1 93.19 408 VAL A N 1
ATOM 3160 C CA . VAL A 1 408 ? 12.938 -0.063 3.035 1 93.19 408 VAL A CA 1
ATOM 3161 C C . VAL A 1 408 ? 13.688 1.258 3.164 1 93.19 408 VAL A C 1
ATOM 3163 O O . VAL A 1 408 ? 13.164 2.229 3.713 1 93.19 408 VAL A O 1
ATOM 3166 N N . GLU A 1 409 ? 14.906 1.244 2.707 1 94.88 409 GLU A N 1
ATOM 3167 C CA . GLU A 1 409 ? 15.703 2.461 2.547 1 94.88 409 GLU A CA 1
ATOM 3168 C C . GLU A 1 409 ? 15.938 2.779 1.073 1 94.88 409 GLU A C 1
ATOM 3170 O O . GLU A 1 409 ? 16.5 1.968 0.342 1 94.88 409 GLU A O 1
ATOM 3175 N N . LEU A 1 410 ? 15.523 3.928 0.679 1 96.94 410 LEU A N 1
ATOM 3176 C CA . LEU A 1 410 ? 15.719 4.391 -0.69 1 96.94 410 LEU A CA 1
ATOM 3177 C C . LEU A 1 410 ? 16.875 5.387 -0.765 1 96.94 410 LEU A C 1
ATOM 3179 O O . LEU A 1 410 ? 17.141 6.102 0.203 1 96.94 410 LEU A O 1
ATOM 3183 N N . MET A 1 411 ? 17.516 5.359 -1.85 1 97.19 411 MET A N 1
ATOM 3184 C CA . MET A 1 411 ? 18.578 6.324 -2.121 1 97.19 411 MET A CA 1
ATOM 3185 C C . MET A 1 411 ? 18.516 6.816 -3.562 1 97.19 411 MET A C 1
ATOM 3187 O O . MET A 1 411 ? 18.297 6.027 -4.484 1 97.19 411 MET A O 1
ATOM 3191 N N . ILE A 1 412 ? 18.609 8.086 -3.723 1 97.56 412 ILE A N 1
ATOM 3192 C CA . ILE A 1 412 ? 18.609 8.688 -5.051 1 97.56 412 ILE A CA 1
ATOM 3193 C C . ILE A 1 412 ? 19.922 9.43 -5.285 1 97.56 412 ILE A C 1
ATOM 3195 O O . ILE A 1 412 ? 20.375 10.188 -4.426 1 97.56 412 ILE A O 1
ATOM 3199 N N . THR A 1 413 ? 20.547 9.188 -6.395 1 96.56 413 THR A N 1
ATOM 3200 C CA . THR A 1 413 ? 21.75 9.883 -6.84 1 96.56 413 THR A CA 1
ATOM 3201 C C . THR A 1 413 ? 21.641 10.258 -8.312 1 96.56 413 THR A C 1
ATOM 3203 O O . THR A 1 413 ? 20.766 9.742 -9.031 1 96.56 413 THR A O 1
ATOM 3206 N N . LEU A 1 414 ? 22.5 11.195 -8.648 1 95.94 414 LEU A N 1
ATOM 3207 C CA . LEU A 1 414 ? 22.625 11.406 -10.086 1 95.94 414 LEU A CA 1
ATOM 3208 C C . LEU A 1 414 ? 23.266 10.203 -10.758 1 95.94 414 LEU A C 1
ATOM 3210 O O . LEU A 1 414 ? 24.219 9.617 -10.219 1 95.94 414 LEU A O 1
ATOM 3214 N N . SER A 1 415 ? 22.625 9.844 -11.875 1 93.94 415 SER A N 1
ATOM 3215 C CA . SER A 1 415 ? 23.281 8.797 -12.656 1 93.94 415 SER A CA 1
ATOM 3216 C C . SER A 1 415 ? 24.688 9.234 -13.102 1 93.94 415 SER A C 1
ATOM 3218 O O . SER A 1 415 ? 24.906 10.414 -13.367 1 93.94 415 SER A O 1
ATOM 3220 N N . PRO A 1 416 ? 25.609 8.352 -13.227 1 90.62 416 PRO A N 1
ATOM 3221 C CA . PRO A 1 416 ? 26.953 8.719 -13.688 1 90.62 416 PRO A CA 1
ATOM 3222 C C . PRO A 1 416 ? 26.953 9.383 -15.062 1 90.62 416 PRO A C 1
ATOM 3224 O O . PRO A 1 416 ? 27.812 10.227 -15.344 1 90.62 416 PRO A O 1
ATOM 3227 N N . ASP A 1 417 ? 26.016 9.055 -15.844 1 89.12 417 ASP A N 1
ATOM 3228 C CA . ASP A 1 417 ? 25.953 9.57 -17.219 1 89.12 417 ASP A CA 1
ATOM 3229 C C . ASP A 1 417 ? 25.078 10.812 -17.297 1 89.12 417 ASP A C 1
ATOM 3231 O O . ASP A 1 417 ? 24.797 11.32 -18.375 1 89.12 417 ASP A O 1
ATOM 3235 N N . ALA A 1 418 ? 24.688 11.258 -16.156 1 92.38 418 ALA A N 1
ATOM 3236 C CA . ALA A 1 418 ? 23.828 12.43 -16.172 1 92.38 418 ALA A CA 1
ATOM 3237 C C . ALA A 1 418 ? 24.578 13.664 -16.672 1 92.38 418 ALA A C 1
ATOM 3239 O O . ALA A 1 418 ? 25.672 13.961 -16.203 1 92.38 418 ALA A O 1
ATOM 3240 N N . ARG A 1 419 ? 24.016 14.367 -17.562 1 90.5 419 ARG A N 1
ATOM 3241 C CA . ARG A 1 419 ? 24.641 15.547 -18.141 1 90.5 419 ARG A CA 1
ATOM 3242 C C . ARG A 1 419 ? 24.328 16.797 -17.312 1 90.5 419 ARG A C 1
ATOM 3244 O O . ARG A 1 419 ? 25.078 17.766 -17.344 1 90.5 419 ARG A O 1
ATOM 3251 N N . ASN A 1 420 ? 23.188 16.75 -16.734 1 92.62 420 ASN A N 1
ATOM 3252 C CA . ASN A 1 420 ? 22.734 17.875 -15.938 1 92.62 420 ASN A CA 1
ATOM 3253 C C . ASN A 1 420 ? 22.531 17.484 -14.477 1 92.62 420 ASN A C 1
ATOM 3255 O O . ASN A 1 420 ? 22.406 16.312 -14.156 1 92.62 420 ASN A O 1
ATOM 3259 N N . THR A 1 421 ? 22.547 18.5 -13.672 1 95.06 421 THR A N 1
ATOM 3260 C CA . THR A 1 421 ? 22.25 18.297 -12.258 1 95.06 421 THR A CA 1
ATOM 3261 C C . THR A 1 421 ? 20.75 18.156 -12.031 1 95.06 421 THR A C 1
ATOM 3263 O O . THR A 1 421 ? 19.953 18.234 -12.984 1 95.06 421 THR A O 1
ATOM 3266 N N . ALA A 1 422 ? 20.375 17.828 -10.797 1 96.56 422 ALA A N 1
ATOM 3267 C CA . ALA A 1 422 ? 18.969 17.75 -10.391 1 96.56 422 ALA A CA 1
ATOM 3268 C C . ALA A 1 422 ? 18.703 18.609 -9.148 1 96.56 422 ALA A C 1
ATOM 3270 O O . ALA A 1 422 ? 19.625 19.188 -8.578 1 96.56 422 ALA A O 1
ATOM 3271 N N . TRP A 1 423 ? 17.5 18.75 -8.898 1 97.75 423 TRP A N 1
ATOM 3272 C CA . TRP A 1 423 ? 17.078 19.516 -7.73 1 97.75 423 TRP A CA 1
ATOM 3273 C C . TRP A 1 423 ? 16.156 18.672 -6.84 1 97.75 423 TRP A C 1
ATOM 3275 O O . TRP A 1 423 ? 15.391 17.844 -7.332 1 97.75 423 TRP A O 1
ATOM 3285 N N . VAL A 1 424 ? 16.25 18.922 -5.543 1 98 424 VAL A N 1
ATOM 3286 C CA . VAL A 1 424 ? 15.414 18.188 -4.598 1 98 424 VAL A CA 1
ATOM 3287 C C . VAL A 1 424 ? 14.602 19.172 -3.758 1 98 424 VAL A C 1
ATOM 3289 O O . VAL A 1 424 ? 15.078 20.266 -3.432 1 98 424 VAL A O 1
ATOM 3292 N N . SER A 1 425 ? 13.367 18.844 -3.506 1 98.06 425 SER A N 1
ATOM 3293 C CA . SER A 1 425 ? 12.484 19.609 -2.629 1 98.06 425 SER A CA 1
ATOM 3294 C C . SER A 1 425 ? 11.797 18.703 -1.609 1 98.06 425 SER A C 1
ATOM 3296 O O . SER A 1 425 ? 11.68 17.5 -1.823 1 98.06 425 SER A O 1
ATOM 3298 N N . PHE A 1 426 ? 11.406 19.25 -0.466 1 98.06 426 PHE A N 1
ATOM 3299 C CA . PHE A 1 426 ? 10.82 18.547 0.668 1 98.06 426 PHE A CA 1
ATOM 3300 C C . PHE A 1 426 ? 9.477 19.156 1.055 1 98.06 426 PHE A C 1
ATOM 3302 O O . PHE A 1 426 ? 9.43 20.25 1.626 1 98.06 426 PHE A O 1
ATOM 3309 N N . ASP A 1 427 ? 8.422 18.438 0.763 1 97.5 427 ASP A N 1
ATOM 3310 C CA . ASP A 1 427 ? 7.074 18.984 0.906 1 97.5 427 ASP A CA 1
ATOM 3311 C C . ASP A 1 427 ? 6.941 20.328 0.21 1 97.5 427 ASP A C 1
ATOM 3313 O O . ASP A 1 427 ? 6.332 21.266 0.75 1 97.5 427 ASP A O 1
ATOM 3317 N N . GLY A 1 428 ? 7.598 20.422 -0.88 1 94.94 428 GLY A N 1
ATOM 3318 C CA . GLY A 1 428 ? 7.512 21.625 -1.684 1 94.94 428 GLY A CA 1
ATOM 3319 C C . GLY A 1 428 ? 8.359 22.766 -1.14 1 94.94 428 GLY A C 1
ATOM 3320 O O . GLY A 1 428 ? 8.289 23.891 -1.637 1 94.94 428 GLY A O 1
ATOM 3321 N N . ARG A 1 429 ? 9.117 22.484 -0.16 1 92.44 429 ARG A N 1
ATOM 3322 C CA . ARG A 1 429 ? 9.945 23.5 0.486 1 92.44 429 ARG A CA 1
ATOM 3323 C C . ARG A 1 429 ? 11.422 23.125 0.426 1 92.44 429 ARG A C 1
ATOM 3325 O O . ARG A 1 429 ? 11.773 22.031 -0.02 1 92.44 429 ARG A O 1
ATOM 3332 N N . LYS A 1 430 ? 12.305 24.078 0.757 1 93.38 430 LYS A N 1
ATOM 3333 C CA . LYS A 1 430 ? 13.734 23.906 0.959 1 93.38 430 LYS A CA 1
ATOM 3334 C C . LYS A 1 430 ? 14.391 23.297 -0.274 1 93.38 430 LYS A C 1
ATOM 3336 O O . LYS A 1 430 ? 15.125 22.312 -0.167 1 93.38 430 LYS A O 1
ATOM 3341 N N . ARG A 1 431 ? 14.188 23.812 -1.327 1 95.31 431 ARG A N 1
ATOM 3342 C CA . ARG A 1 431 ? 14.719 23.328 -2.594 1 95.31 431 ARG A CA 1
ATOM 3343 C C . ARG A 1 431 ? 16.234 23.516 -2.652 1 95.31 431 ARG A C 1
ATOM 3345 O O . ARG A 1 431 ? 16.766 24.531 -2.213 1 95.31 431 ARG A O 1
ATOM 3352 N N . GLN A 1 432 ? 16.953 22.531 -3.131 1 95.44 432 GLN A N 1
ATOM 3353 C CA . GLN A 1 432 ? 18.391 22.641 -3.285 1 95.44 432 GLN A CA 1
ATOM 3354 C C . GLN A 1 432 ? 18.891 21.781 -4.445 1 95.44 432 GLN A C 1
ATOM 3356 O O . GLN A 1 432 ? 18.25 20.781 -4.805 1 95.44 432 GLN A O 1
ATOM 3361 N N . GLU A 1 433 ? 20.016 22.141 -4.941 1 95.94 433 GLU A N 1
ATOM 3362 C CA . GLU A 1 433 ? 20.625 21.438 -6.074 1 95.94 433 GLU A CA 1
ATOM 3363 C C . GLU A 1 433 ? 21.406 20.219 -5.613 1 95.94 433 GLU A C 1
ATOM 3365 O O . GLU A 1 433 ? 22.047 20.234 -4.559 1 95.94 433 GLU A O 1
ATOM 3370 N N . ILE A 1 434 ? 21.297 19.188 -6.395 1 94.38 434 ILE A N 1
ATOM 3371 C CA . ILE A 1 434 ? 22.047 17.953 -6.168 1 94.38 434 ILE A CA 1
ATOM 3372 C C . ILE A 1 434 ? 23.047 17.75 -7.297 1 94.38 434 ILE A C 1
ATOM 3374 O O . ILE A 1 434 ? 22.688 17.781 -8.477 1 94.38 434 ILE A O 1
ATOM 3378 N N . GLN A 1 435 ? 24.297 17.5 -6.891 1 94.31 435 GLN A N 1
ATOM 3379 C CA . GLN A 1 435 ? 25.391 17.312 -7.844 1 94.31 435 GLN A CA 1
ATOM 3380 C C . GLN A 1 435 ? 25.906 15.867 -7.809 1 94.31 435 GLN A C 1
ATOM 3382 O O . GLN A 1 435 ? 25.484 15.078 -6.965 1 94.31 435 GLN A O 1
ATOM 3387 N N . HIS A 1 436 ? 26.75 15.602 -8.852 1 93.69 436 HIS A N 1
ATOM 3388 C CA . HIS A 1 436 ? 27.375 14.281 -8.828 1 93.69 436 HIS A CA 1
ATOM 3389 C C . HIS A 1 436 ? 28.094 14.031 -7.504 1 93.69 436 HIS A C 1
ATOM 3391 O O . HIS A 1 436 ? 28.766 14.922 -6.977 1 93.69 436 HIS A O 1
ATOM 3397 N N . GLY A 1 437 ? 27.875 12.875 -6.961 1 91.5 437 GLY A N 1
ATOM 3398 C CA . GLY A 1 437 ? 28.484 12.555 -5.68 1 91.5 437 GLY A CA 1
ATOM 3399 C C . GLY A 1 437 ? 27.547 12.758 -4.508 1 91.5 437 GLY A C 1
ATOM 3400 O O . GLY A 1 437 ? 27.781 12.234 -3.416 1 91.5 437 GLY A O 1
ATOM 3401 N N . ASP A 1 438 ? 26.516 13.609 -4.707 1 94.81 438 ASP A N 1
ATOM 3402 C CA . ASP A 1 438 ? 25.516 13.797 -3.664 1 94.81 438 ASP A CA 1
ATOM 3403 C C . ASP A 1 438 ? 24.562 12.609 -3.611 1 94.81 438 ASP A C 1
ATOM 3405 O O . ASP A 1 438 ? 24.375 11.906 -4.609 1 94.81 438 ASP A O 1
ATOM 3409 N N . CYS A 1 439 ? 24 12.414 -2.439 1 95 439 CYS A N 1
ATOM 3410 C CA . CYS A 1 439 ? 23.031 11.336 -2.268 1 95 439 CYS A CA 1
ATOM 3411 C C . CYS A 1 439 ? 21.891 11.766 -1.344 1 95 439 CYS A C 1
ATOM 3413 O O . CYS A 1 439 ? 22.125 12.492 -0.374 1 95 439 CYS A O 1
ATOM 3415 N N . ILE A 1 440 ? 20.734 11.336 -1.725 1 97.75 440 ILE A N 1
ATOM 3416 C CA . ILE A 1 440 ? 19.562 11.562 -0.891 1 97.75 440 ILE A CA 1
ATOM 3417 C C . ILE A 1 440 ? 19.078 10.234 -0.318 1 97.75 440 ILE A C 1
ATOM 3419 O O . ILE A 1 440 ? 18.641 9.352 -1.062 1 97.75 440 ILE A O 1
ATOM 3423 N N . LYS A 1 441 ? 19.125 10.055 0.949 1 97.69 441 LYS A N 1
ATOM 3424 C CA . LYS A 1 441 ? 18.641 8.852 1.62 1 97.69 441 LYS A CA 1
ATOM 3425 C C . LYS A 1 441 ? 17.266 9.07 2.223 1 97.69 441 LYS A C 1
ATOM 3427 O O . LYS A 1 441 ? 17.016 10.078 2.883 1 97.69 441 LYS A O 1
ATOM 3432 N N . ILE A 1 442 ? 16.375 8.172 1.937 1 98.38 442 ILE A N 1
ATOM 3433 C CA . ILE A 1 442 ? 14.984 8.328 2.342 1 98.38 442 ILE A CA 1
ATOM 3434 C C . ILE A 1 442 ? 14.5 7.047 3.021 1 98.38 442 ILE A C 1
ATOM 3436 O O . ILE A 1 442 ? 14.672 5.949 2.484 1 98.38 442 ILE A O 1
ATOM 3440 N N . THR A 1 443 ? 13.938 7.113 4.156 1 97 443 THR A N 1
ATOM 3441 C CA . THR A 1 443 ? 13.305 6.008 4.863 1 97 443 THR A CA 1
ATOM 3442 C C . THR A 1 443 ? 12.109 6.492 5.672 1 97 443 THR A C 1
ATOM 3444 O O . THR A 1 443 ? 11.828 7.691 5.715 1 97 443 THR A O 1
ATOM 3447 N N . THR A 1 444 ? 11.336 5.566 6.164 1 97.19 444 THR A N 1
ATOM 3448 C CA . THR A 1 444 ? 10.203 5.938 7.008 1 97.19 444 THR A CA 1
ATOM 3449 C C . THR A 1 444 ? 10.68 6.398 8.383 1 97.19 444 THR A C 1
ATOM 3451 O O . THR A 1 444 ? 11.562 5.781 8.977 1 97.19 444 THR A O 1
ATOM 3454 N N . SER A 1 445 ? 10.141 7.48 8.836 1 97.31 445 SER A N 1
ATOM 3455 C CA . SER A 1 445 ? 10.5 8.039 10.141 1 97.31 445 SER A CA 1
ATOM 3456 C C . SER A 1 445 ? 9.812 7.289 11.273 1 97.31 445 SER A C 1
ATOM 3458 O O . SER A 1 445 ? 8.719 6.75 11.086 1 97.31 445 SER A O 1
ATOM 3460 N N . CYS A 1 446 ? 10.453 7.254 12.43 1 94.94 446 CYS A N 1
ATOM 3461 C CA . CYS A 1 446 ? 9.797 6.715 13.617 1 94.94 446 CYS A CA 1
ATOM 3462 C C . CYS A 1 446 ? 8.844 7.734 14.227 1 94.94 446 CYS A C 1
ATOM 3464 O O . CYS A 1 446 ? 8.078 7.406 15.141 1 94.94 446 CYS A O 1
ATOM 3466 N N . TYR A 1 447 ? 8.844 9.008 13.734 1 96.75 447 TYR A N 1
ATOM 3467 C CA . TYR A 1 447 ? 7.992 10.062 14.266 1 96.75 447 TYR A CA 1
ATOM 3468 C C . TYR A 1 447 ? 6.836 10.367 13.312 1 96.75 447 TYR A C 1
ATOM 3470 O O . TYR A 1 447 ? 6.977 11.18 12.398 1 96.75 447 TYR A O 1
ATOM 3478 N N . PRO A 1 448 ? 5.719 9.781 13.555 1 96.94 448 PRO A N 1
ATOM 3479 C CA . PRO A 1 448 ? 4.551 10.109 12.734 1 96.94 448 PRO A CA 1
ATOM 3480 C C . PRO A 1 448 ? 3.883 11.422 13.156 1 96.94 448 PRO A C 1
ATOM 3482 O O . PRO A 1 448 ? 4.262 12.016 14.164 1 96.94 448 PRO A O 1
ATOM 3485 N N . VAL A 1 449 ? 2.99 11.914 12.312 1 98.06 449 VAL A N 1
ATOM 3486 C CA . VAL A 1 449 ? 2.102 13.008 12.68 1 98.06 449 VAL A CA 1
ATOM 3487 C C . VAL A 1 449 ? 0.783 12.445 13.211 1 98.06 449 VAL A C 1
ATOM 3489 O O . VAL A 1 449 ? 0.008 11.859 12.453 1 98.06 449 VAL A O 1
ATOM 3492 N N . PRO A 1 450 ? 0.532 12.625 14.516 1 97.5 450 PRO A N 1
ATOM 3493 C CA . PRO A 1 450 ? -0.75 12.164 15.055 1 97.5 450 PRO A CA 1
ATOM 3494 C C . PRO A 1 450 ? -1.909 13.086 14.68 1 97.5 450 PRO A C 1
ATOM 3496 O O . PRO A 1 450 ? -2.037 14.18 15.234 1 97.5 450 PRO A O 1
ATOM 3499 N N . SER A 1 451 ? -2.725 12.633 13.82 1 97.38 451 SER A N 1
ATOM 3500 C CA . SER A 1 451 ? -3.877 13.406 13.367 1 97.38 451 SER A CA 1
ATOM 3501 C C . SER A 1 451 ? -5.164 12.922 14.031 1 97.38 451 SER A C 1
ATOM 3503 O O . SER A 1 451 ? -5.52 11.75 13.914 1 97.38 451 SER A O 1
ATOM 3505 N N . ILE A 1 452 ? -5.828 13.828 14.672 1 97.19 452 ILE A N 1
ATOM 3506 C CA . ILE A 1 452 ? -7.059 13.469 15.367 1 97.19 452 ILE A CA 1
ATOM 3507 C C . ILE A 1 452 ? -8.172 13.219 14.352 1 97.19 452 ILE A C 1
ATOM 3509 O O . ILE A 1 452 ? -8.336 13.984 13.398 1 97.19 452 ILE A O 1
ATOM 3513 N N . CYS A 1 453 ? -8.867 12.148 14.562 1 95.88 453 CYS A N 1
ATOM 3514 C CA . CYS A 1 453 ? -9.961 11.781 13.672 1 95.88 453 CYS A CA 1
ATOM 3515 C C . CYS A 1 453 ? -11.266 12.438 14.102 1 95.88 453 CYS A C 1
ATOM 3517 O O . CYS A 1 453 ? -11.484 12.68 15.289 1 95.88 453 CYS A O 1
ATOM 3519 N N . CYS A 1 454 ? -12.07 12.742 13.125 1 94 454 CYS A N 1
ATOM 3520 C CA . CYS A 1 454 ? -13.414 13.227 13.422 1 94 454 CYS A CA 1
ATOM 3521 C C . CYS A 1 454 ? -14.352 12.07 13.75 1 94 454 CYS A C 1
ATOM 3523 O O . CYS A 1 454 ? -15 12.07 14.797 1 94 454 CYS A O 1
ATOM 3525 N N . HIS A 1 455 ? -14.422 11.039 12.938 1 89.31 455 HIS A N 1
ATOM 3526 C CA . HIS A 1 455 ? -15.227 9.844 13.156 1 89.31 455 HIS A CA 1
ATOM 3527 C C . HIS A 1 455 ? -14.344 8.625 13.406 1 89.31 455 HIS A C 1
ATOM 3529 O O . HIS A 1 455 ? -14.344 8.062 14.5 1 89.31 455 HIS A O 1
ATOM 3535 N N . ASP A 1 456 ? -13.648 8.234 12.461 1 87.56 456 ASP A N 1
ATOM 3536 C CA . ASP A 1 456 ? -12.633 7.188 12.57 1 87.56 456 ASP A CA 1
ATOM 3537 C C . ASP A 1 456 ? -11.656 7.258 11.406 1 87.56 456 ASP A C 1
ATOM 3539 O O . ASP A 1 456 ? -11.812 8.086 10.5 1 87.56 456 ASP A O 1
ATOM 3543 N N . LEU A 1 457 ? -10.672 6.445 11.523 1 85.5 457 LEU A N 1
ATOM 3544 C CA . LEU A 1 457 ? -9.539 6.535 10.602 1 85.5 457 LEU A CA 1
ATOM 3545 C C . LEU A 1 457 ? -9.969 6.16 9.188 1 85.5 457 LEU A C 1
ATOM 3547 O O . LEU A 1 457 ? -9.477 6.734 8.211 1 85.5 457 LEU A O 1
ATOM 3551 N N . VAL A 1 458 ? -10.844 5.242 9.031 1 84 458 VAL A N 1
ATOM 3552 C CA . VAL A 1 458 ? -11.242 4.762 7.711 1 84 458 VAL A CA 1
ATOM 3553 C C . VAL A 1 458 ? -12.297 5.695 7.117 1 84 458 VAL A C 1
ATOM 3555 O O . VAL A 1 458 ? -12.133 6.199 6.004 1 84 458 VAL A O 1
ATOM 3558 N N . TYR A 1 459 ? -13.227 6.055 7.879 1 86.06 459 TYR A N 1
ATOM 3559 C CA . TYR A 1 459 ? -14.336 6.875 7.395 1 86.06 459 TYR A CA 1
ATOM 3560 C C . TYR A 1 459 ? -13.859 8.281 7.043 1 86.06 459 TYR A C 1
ATOM 3562 O O . TYR A 1 459 ? -14.258 8.844 6.023 1 86.06 459 TYR A O 1
ATOM 3570 N N . ASP A 1 460 ? -13.062 8.836 7.871 1 92.31 460 ASP A N 1
ATOM 3571 C CA . ASP A 1 460 ? -12.578 10.195 7.617 1 92.31 460 ASP A CA 1
ATOM 3572 C C . ASP A 1 460 ? -11.844 10.273 6.281 1 92.31 460 ASP A C 1
ATOM 3574 O O . ASP A 1 460 ? -12.016 11.234 5.527 1 92.31 460 ASP A O 1
ATOM 3578 N N . TRP A 1 461 ? -11.078 9.305 5.996 1 93 461 TRP A N 1
ATOM 3579 C CA . TRP A 1 461 ? -10.305 9.312 4.754 1 93 461 TRP A CA 1
ATOM 3580 C C . TRP A 1 461 ? -11.227 9.203 3.543 1 93 461 TRP A C 1
ATOM 3582 O O . TRP A 1 461 ? -11.062 9.922 2.559 1 93 461 TRP A O 1
ATOM 3592 N N . PHE A 1 462 ? -12.211 8.422 3.607 1 89.94 462 PHE A N 1
ATOM 3593 C CA . PHE A 1 462 ? -13.109 8.227 2.473 1 89.94 462 PHE A CA 1
ATOM 3594 C C . PHE A 1 462 ? -14.031 9.422 2.301 1 89.94 462 PHE A C 1
ATOM 3596 O O . PHE A 1 462 ? -14.391 9.781 1.178 1 89.94 462 PHE A O 1
ATOM 3603 N N . GLU A 1 463 ? -14.383 9.977 3.393 1 88.62 463 GLU A N 1
ATOM 3604 C CA . GLU A 1 463 ? -15.156 11.211 3.295 1 88.62 463 GLU A CA 1
ATOM 3605 C C . GLU A 1 463 ? -14.359 12.297 2.576 1 88.62 463 GLU A C 1
ATOM 3607 O O . GLU A 1 463 ? -14.914 13.039 1.762 1 88.62 463 GLU A O 1
ATOM 3612 N N . SER A 1 464 ? -13.117 12.359 2.922 1 90.31 464 SER A N 1
ATOM 3613 C CA . SER A 1 464 ? -12.258 13.328 2.248 1 90.31 464 SER A CA 1
ATOM 3614 C C . SER A 1 464 ? -12.133 13.008 0.76 1 90.31 464 SER A C 1
ATOM 3616 O O . SER A 1 464 ? -12.133 13.922 -0.073 1 90.31 464 SER A O 1
ATOM 3618 N N . LEU A 1 465 ? -12.008 11.758 0.452 1 87.69 465 LEU A N 1
ATOM 3619 C CA . LEU A 1 465 ? -11.938 11.344 -0.945 1 87.69 465 LEU A CA 1
ATOM 3620 C C . LEU A 1 465 ? -13.203 11.727 -1.693 1 87.69 465 LEU A C 1
ATOM 3622 O O . LEU A 1 465 ? -13.141 12.25 -2.807 1 87.69 465 LEU A O 1
ATOM 3626 N N . ALA A 1 466 ? -14.336 11.445 -1.084 1 84.38 466 ALA A N 1
ATOM 3627 C CA . ALA A 1 466 ? -15.625 11.75 -1.701 1 84.38 466 ALA A CA 1
ATOM 3628 C C . ALA A 1 466 ? -15.781 13.25 -1.941 1 84.38 466 ALA A C 1
ATOM 3630 O O . ALA A 1 466 ? -16.25 13.664 -3.004 1 84.38 466 ALA A O 1
ATOM 3631 N N . GLN A 1 467 ? -15.359 13.969 -1.036 1 83.19 467 GLN A N 1
ATOM 3632 C CA . GLN A 1 467 ? -15.523 15.414 -1.114 1 83.19 467 GLN A CA 1
ATOM 3633 C C . GLN A 1 467 ? -14.547 16.016 -2.121 1 83.19 467 GLN A C 1
ATOM 3635 O O . GLN A 1 467 ? -14.922 16.891 -2.908 1 83.19 467 GLN A O 1
ATOM 3640 N N . CYS A 1 468 ? -13.375 15.508 -2.096 1 79.81 468 CYS A N 1
ATOM 3641 C CA . CYS A 1 468 ? -12.336 16.109 -2.926 1 79.81 468 CYS A CA 1
ATOM 3642 C C . CYS A 1 468 ? -12.445 15.625 -4.367 1 79.81 468 CYS A C 1
ATOM 3644 O O . CYS A 1 468 ? -12.141 16.375 -5.301 1 79.81 468 CYS A O 1
ATOM 3646 N N . LEU A 1 469 ? -12.859 14.391 -4.52 1 76.25 469 LEU A N 1
ATOM 3647 C CA . LEU A 1 469 ? -12.852 13.82 -5.859 1 76.25 469 LEU A CA 1
ATOM 3648 C C . LEU A 1 469 ? -14.273 13.672 -6.391 1 76.25 469 LEU A C 1
ATOM 3650 O O . LEU A 1 469 ? -14.477 13.195 -7.512 1 76.25 469 LEU A O 1
ATOM 3654 N N . HIS A 1 470 ? -15.258 14.094 -5.676 1 68.19 470 HIS A N 1
ATOM 3655 C CA . HIS A 1 470 ? -16.656 14.039 -6.059 1 68.19 470 HIS A CA 1
ATOM 3656 C C . HIS A 1 470 ? -17.062 12.625 -6.469 1 68.19 470 HIS A C 1
ATOM 3658 O O . HIS A 1 470 ? -17.719 12.43 -7.488 1 68.19 470 HIS A O 1
ATOM 3664 N N . TRP A 1 471 ? -16.562 11.578 -5.902 1 62.97 471 TRP A N 1
ATOM 3665 C CA . TRP A 1 471 ? -16.828 10.18 -6.207 1 62.97 471 TRP A CA 1
ATOM 3666 C C . TRP A 1 471 ? -18.312 9.867 -6.012 1 62.97 471 TRP A C 1
ATOM 3668 O O . TRP A 1 471 ? -18.875 9.047 -6.738 1 62.97 471 TRP A O 1
ATOM 3678 N N . ASN A 1 472 ? -19.031 10.266 -5.008 1 54.78 472 ASN A N 1
ATOM 3679 C CA . ASN A 1 472 ? -20.391 9.852 -4.676 1 54.78 472 ASN A CA 1
ATOM 3680 C C . ASN A 1 472 ? -21.422 10.742 -5.34 1 54.78 472 ASN A C 1
ATOM 3682 O O . ASN A 1 472 ? -22.609 10.703 -4.984 1 54.78 472 ASN A O 1
ATOM 3686 N N . VAL A 1 473 ? -21 11.68 -6.125 1 46.91 473 VAL A N 1
ATOM 3687 C CA . VAL A 1 473 ? -22.094 12.516 -6.602 1 46.91 473 VAL A CA 1
ATOM 3688 C C . VAL A 1 473 ? -22.859 11.781 -7.695 1 46.91 473 VAL A C 1
ATOM 3690 O O . VAL A 1 473 ? -22.312 11.5 -8.766 1 46.91 473 VAL A O 1
ATOM 3693 N N . ARG A 1 474 ? -23.781 11.016 -7.164 1 41.47 474 ARG A N 1
ATOM 3694 C CA . ARG A 1 474 ? -24.766 10.461 -8.094 1 41.47 474 ARG A CA 1
ATOM 3695 C C . ARG A 1 474 ? -25.188 11.5 -9.125 1 41.47 474 ARG A C 1
ATOM 3697 O O . ARG A 1 474 ? -25.859 12.484 -8.789 1 41.47 474 ARG A O 1
ATOM 3704 N N . LYS A 1 475 ? -24.328 11.836 -10.117 1 39.41 475 LYS A N 1
ATOM 3705 C CA . LYS A 1 475 ? -25.031 12.641 -11.125 1 39.41 475 LYS A CA 1
ATOM 3706 C C . LYS A 1 475 ? -26.219 11.883 -11.711 1 39.41 475 LYS A C 1
ATOM 3708 O O . LYS A 1 475 ? -26.047 10.789 -12.258 1 39.41 475 LYS A O 1
ATOM 3713 N N . SER A 1 476 ? -27.328 11.945 -11.188 1 35.06 476 SER A N 1
ATOM 3714 C CA . SER A 1 476 ? -28.5 11.469 -11.898 1 35.06 476 SER A CA 1
ATOM 3715 C C . SER A 1 476 ? -28.391 11.734 -13.398 1 35.06 476 SER A C 1
ATOM 3717 O O . SER A 1 476 ? -28.141 12.875 -13.812 1 35.06 476 SER A O 1
ATOM 3719 N N . CYS A 1 477 ? -27.859 10.844 -14.125 1 34.59 477 CYS A N 1
ATOM 3720 C CA . CYS A 1 477 ? -27.922 10.953 -15.586 1 34.59 477 CYS A CA 1
ATOM 3721 C C . CYS A 1 477 ? -29.203 11.633 -16.031 1 34.59 477 CYS A C 1
ATOM 3723 O O . CYS A 1 477 ? -30.297 11.156 -15.727 1 34.59 477 CYS A O 1
ATOM 3725 N N . LEU A 1 478 ? -29.219 12.867 -16.266 1 33.19 478 LEU A N 1
ATOM 3726 C CA . LEU A 1 478 ? -30.312 13.43 -17.031 1 33.19 478 LEU A CA 1
ATOM 3727 C C . LEU A 1 478 ? -30.594 12.578 -18.266 1 33.19 478 LEU A C 1
ATOM 3729 O O . LEU A 1 478 ? -29.688 11.984 -18.844 1 33.19 478 LEU A O 1
ATOM 3733 N N . PRO A 1 479 ? -31.781 12.102 -18.516 1 32 479 PRO A N 1
ATOM 3734 C CA . PRO A 1 479 ? -32.125 11.43 -19.766 1 32 479 PRO A CA 1
ATOM 3735 C C . PRO A 1 479 ? -31.422 12.047 -20.969 1 32 479 PRO A C 1
ATOM 3737 O O . PRO A 1 479 ? -31.219 13.258 -21.016 1 32 479 PRO A O 1
ATOM 3740 N N . ILE A 1 480 ? -30.625 11.32 -21.672 1 35.16 480 ILE A N 1
ATOM 3741 C CA . ILE A 1 480 ? -29.953 11.625 -22.938 1 35.16 480 ILE A CA 1
ATOM 3742 C C . ILE A 1 480 ? -30.844 12.539 -23.781 1 35.16 480 ILE A C 1
ATOM 3744 O O . ILE A 1 480 ? -30.406 13.062 -24.812 1 35.16 480 ILE A O 1
ATOM 3748 N N . ASN A 1 481 ? -32.125 12.688 -23.562 1 32.31 481 ASN A N 1
ATOM 3749 C CA . ASN A 1 481 ? -32.844 13.523 -24.5 1 32.31 481 ASN A CA 1
ATOM 3750 C C . ASN A 1 481 ? -32.312 14.945 -24.531 1 32.31 481 ASN A C 1
ATOM 3752 O O . ASN A 1 481 ? -32.594 15.711 -25.453 1 32.31 481 ASN A O 1
ATOM 3756 N N . GLN A 1 482 ? -31.812 15.477 -23.516 1 32.12 482 GLN A N 1
ATOM 3757 C CA . GLN A 1 482 ? -31.547 16.906 -23.688 1 32.12 482 GLN A CA 1
ATOM 3758 C C . GLN A 1 482 ? -30.172 17.141 -24.312 1 32.12 482 GLN A C 1
ATOM 3760 O O . GLN A 1 482 ? -29.859 18.25 -24.734 1 32.12 482 GLN A O 1
ATOM 3765 N N . PHE A 1 483 ? -29.203 16.281 -24.266 1 30.69 483 PHE A N 1
ATOM 3766 C CA . PHE A 1 483 ? -27.938 16.703 -24.875 1 30.69 483 PHE A CA 1
ATOM 3767 C C . PHE A 1 483 ? -27.953 16.453 -26.375 1 30.69 483 PHE A C 1
ATOM 3769 O O . PHE A 1 483 ? -26.938 16.641 -27.062 1 30.69 483 PHE A O 1
ATOM 3776 N N . VAL A 1 484 ? -29.047 16.125 -27.062 1 28.69 484 VAL A N 1
ATOM 3777 C CA . VAL A 1 484 ? -29.094 16.156 -28.516 1 28.69 484 VAL A CA 1
ATOM 3778 C C . VAL A 1 484 ? -28.719 17.547 -29.016 1 28.69 484 VAL A C 1
ATOM 3780 O O . VAL A 1 484 ? -28.312 17.719 -30.156 1 28.69 484 VAL A O 1
ATOM 3783 N N . ASN A 1 485 ? -28.922 18.672 -28.297 1 26.64 485 ASN A N 1
ATOM 3784 C CA . ASN A 1 485 ? -28.797 19.938 -29.031 1 26.64 485 ASN A CA 1
ATOM 3785 C C . ASN A 1 485 ? -27.344 20.391 -29.125 1 26.64 485 ASN A C 1
ATOM 3787 O O . ASN A 1 485 ? -27.062 21.453 -29.688 1 26.64 485 ASN A O 1
ATOM 3791 N N . LEU A 1 486 ? -26.453 19.984 -28.297 1 25.14 486 LEU A N 1
ATOM 3792 C CA . LEU A 1 486 ? -25.219 20.75 -28.484 1 25.14 486 LEU A CA 1
ATOM 3793 C C . LEU A 1 486 ? -24.422 20.188 -29.656 1 25.14 486 LEU A C 1
ATOM 3795 O O . LEU A 1 486 ? -23.406 20.781 -30.047 1 25.14 486 LEU A O 1
ATOM 3799 N N . TYR A 1 487 ? -24.594 18.906 -30.109 1 22.36 487 TYR A N 1
ATOM 3800 C CA . TYR A 1 487 ? -23.766 18.625 -31.281 1 22.36 487 TYR A CA 1
ATOM 3801 C C . TYR A 1 487 ? -24.391 19.234 -32.531 1 22.36 487 TYR A C 1
ATOM 3803 O O . TYR A 1 487 ? -23.891 19.016 -33.656 1 22.36 487 TYR A O 1
ATOM 3811 N N . ILE A 1 488 ? -25.484 20.031 -32.5 1 20.09 488 ILE A N 1
ATOM 3812 C CA . ILE A 1 488 ? -25.641 20.719 -33.781 1 20.09 488 ILE A CA 1
ATOM 3813 C C . ILE A 1 488 ? -24.688 21.906 -33.844 1 20.09 488 ILE A C 1
ATOM 3815 O O . ILE A 1 488 ? -24.594 22.688 -32.906 1 20.09 488 ILE A O 1
ATOM 3819 N N . MET B 1 1 ? -13.656 -13.344 -13.297 1 12.2 1 MET B N 1
ATOM 3820 C CA . MET B 1 1 ? -13.18 -13.555 -14.656 1 12.2 1 MET B CA 1
ATOM 3821 C C . MET B 1 1 ? -14.328 -13.922 -15.594 1 12.2 1 MET B C 1
ATOM 3823 O O . MET B 1 1 ? -15.312 -14.523 -15.164 1 12.2 1 MET B O 1
ATOM 3827 N N . GLU B 1 2 ? -14.391 -13.234 -16.75 1 14.48 2 GLU B N 1
ATOM 3828 C CA . GLU B 1 2 ? -15.219 -12.172 -17.312 1 14.48 2 GLU B CA 1
ATOM 3829 C C . GLU B 1 2 ? -16.172 -12.727 -18.375 1 14.48 2 GLU B C 1
ATOM 3831 O O . GLU B 1 2 ? -16.047 -12.391 -19.562 1 14.48 2 GLU B O 1
ATOM 3836 N N . ASN B 1 3 ? -16.578 -14.453 -17.969 1 15.88 3 ASN B N 1
ATOM 3837 C CA . ASN B 1 3 ? -17.359 -15.25 -18.906 1 15.88 3 ASN B CA 1
ATOM 3838 C C . ASN B 1 3 ? -18.656 -14.547 -19.297 1 15.88 3 ASN B C 1
ATOM 3840 O O . ASN B 1 3 ? -18.922 -14.352 -20.484 1 15.88 3 ASN B O 1
ATOM 3844 N N . SER B 1 4 ? -19.766 -14.539 -18.828 1 16.03 4 SER B N 1
ATOM 3845 C CA . SER B 1 4 ? -20.969 -14.984 -19.531 1 16.03 4 SER B CA 1
ATOM 3846 C C . SER B 1 4 ? -21.734 -13.805 -20.125 1 16.03 4 SER B C 1
ATOM 3848 O O . SER B 1 4 ? -22.891 -13.945 -20.516 1 16.03 4 SER B O 1
ATOM 3850 N N . GLU B 1 5 ? -21.266 -12.914 -20.734 1 16.52 5 GLU B N 1
ATOM 3851 C CA . GLU B 1 5 ? -22.484 -12.109 -20.75 1 16.52 5 GLU B CA 1
ATOM 3852 C C . GLU B 1 5 ? -23.297 -12.391 -22.016 1 16.52 5 GLU B C 1
ATOM 3854 O O . GLU B 1 5 ? -22.844 -12.133 -23.125 1 16.52 5 GLU B O 1
ATOM 3859 N N . THR B 1 6 ? -23.797 -13.336 -22.25 1 15.6 6 THR B N 1
ATOM 3860 C CA . THR B 1 6 ? -24.359 -13.93 -23.453 1 15.6 6 THR B CA 1
ATOM 3861 C C . THR B 1 6 ? -25.297 -12.953 -24.156 1 15.6 6 THR B C 1
ATOM 3863 O O . THR B 1 6 ? -25.172 -12.695 -25.344 1 15.6 6 THR B O 1
ATOM 3866 N N . SER B 1 7 ? -26.438 -12.656 -23.625 1 15.02 7 SER B N 1
ATOM 3867 C CA . SER B 1 7 ? -27.578 -12.961 -24.469 1 15.02 7 SER B CA 1
ATOM 3868 C C . SER B 1 7 ? -27.938 -11.773 -25.359 1 15.02 7 SER B C 1
ATOM 3870 O O . SER B 1 7 ? -28.094 -11.922 -26.578 1 15.02 7 SER B O 1
ATOM 3872 N N . PRO B 1 8 ? -28.984 -10.758 -25.188 1 15.93 8 PRO B N 1
ATOM 3873 C CA . PRO B 1 8 ? -30.219 -10.906 -25.969 1 15.93 8 PRO B CA 1
ATOM 3874 C C . PRO B 1 8 ? -30.344 -9.867 -27.078 1 15.93 8 PRO B C 1
ATOM 3876 O O . PRO B 1 8 ? -30.141 -8.68 -26.828 1 15.93 8 PRO B O 1
ATOM 3879 N N . SER B 1 9 ? -30.359 -10.109 -28.25 1 16.55 9 SER B N 1
ATOM 3880 C CA . SER B 1 9 ? -30.109 -9.586 -29.594 1 16.55 9 SER B CA 1
ATOM 3881 C C . SER B 1 9 ? -31.297 -8.797 -30.125 1 16.55 9 SER B C 1
ATOM 3883 O O . SER B 1 9 ? -32.125 -9.336 -30.859 1 16.55 9 SER B O 1
ATOM 3885 N N . VAL B 1 10 ? -31.438 -7.691 -29.578 1 14.47 10 VAL B N 1
ATOM 3886 C CA . VAL B 1 10 ? -32.75 -7.164 -29.875 1 14.47 10 VAL B CA 1
ATOM 3887 C C . VAL B 1 10 ? -32.844 -6.715 -31.328 1 14.47 10 VAL B C 1
ATOM 3889 O O . VAL B 1 10 ? -31.922 -6.059 -31.828 1 14.47 10 VAL B O 1
ATOM 3892 N N . ARG B 1 11 ? -34 -6.688 -31.875 1 14.77 11 ARG B N 1
ATOM 3893 C CA . ARG B 1 11 ? -34.688 -6.91 -33.156 1 14.77 11 ARG B CA 1
ATOM 3894 C C . ARG B 1 11 ? -34.719 -5.637 -34 1 14.77 11 ARG B C 1
ATOM 3896 O O . ARG B 1 11 ? -34.406 -4.555 -33.5 1 14.77 11 ARG B O 1
ATOM 3903 N N . PRO B 1 12 ? -35.875 -5.227 -34.594 1 15.17 12 PRO B N 1
ATOM 3904 C CA . PRO B 1 12 ? -36.344 -5.309 -35.969 1 15.17 12 PRO B CA 1
ATOM 3905 C C . PRO B 1 12 ? -36.5 -3.936 -36.625 1 15.17 12 PRO B C 1
ATOM 3907 O O . PRO B 1 12 ? -36.188 -3.773 -37.812 1 15.17 12 PRO B O 1
ATOM 3910 N N . LEU B 1 13 ? -37 -2.742 -35.969 1 15.2 13 LEU B N 1
ATOM 3911 C CA . LEU B 1 13 ? -38.25 -2.348 -36.656 1 15.2 13 LEU B CA 1
ATOM 3912 C C . LEU B 1 13 ? -37.938 -1.406 -37.812 1 15.2 13 LEU B C 1
ATOM 3914 O O . LEU B 1 13 ? -37.125 -0.487 -37.688 1 15.2 13 LEU B O 1
ATOM 3918 N N . ALA B 1 14 ? -38.594 -1.622 -38.906 1 15.52 14 ALA B N 1
ATOM 3919 C CA . ALA B 1 14 ? -38.781 -1.4 -40.344 1 15.52 14 ALA B CA 1
ATOM 3920 C C . ALA B 1 14 ? -39.375 -0.027 -40.625 1 15.52 14 ALA B C 1
ATOM 3922 O O . ALA B 1 14 ? -39.75 0.279 -41.75 1 15.52 14 ALA B O 1
ATOM 3923 N N . VAL B 1 15 ? -39 1.056 -40.219 1 16.41 15 VAL B N 1
ATOM 3924 C CA . VAL B 1 15 ? -40.062 1.987 -40.531 1 16.41 15 VAL B CA 1
ATOM 3925 C C . VAL B 1 15 ? -40.094 2.277 -42 1 16.41 15 VAL B C 1
ATOM 3927 O O . VAL B 1 15 ? -39.062 2.424 -42.656 1 16.41 15 VAL B O 1
ATOM 3930 N N . PRO B 1 16 ? -41.188 2.533 -42.719 1 15.01 16 PRO B N 1
ATOM 3931 C CA . PRO B 1 16 ? -41.938 2.336 -43.969 1 15.01 16 PRO B CA 1
ATOM 3932 C C . PRO B 1 16 ? -41.531 3.332 -45.062 1 15.01 16 PRO B C 1
ATOM 3934 O O . PRO B 1 16 ? -40.844 2.969 -46 1 15.01 16 PRO B O 1
ATOM 3937 N N . ASP B 1 17 ? -42.375 4.242 -45.5 1 14.56 17 ASP B N 1
ATOM 3938 C CA . ASP B 1 17 ? -43.219 4.215 -46.688 1 14.56 17 ASP B CA 1
ATOM 3939 C C . ASP B 1 17 ? -42.75 5.211 -47.719 1 14.56 17 ASP B C 1
ATOM 3941 O O . ASP B 1 17 ? -42.625 4.871 -48.906 1 14.56 17 ASP B O 1
ATOM 3945 N N . ARG B 1 18 ? -42.875 6.617 -47.625 1 15.34 18 ARG B N 1
ATOM 3946 C CA . ARG B 1 18 ? -43.906 7.203 -48.5 1 15.34 18 ARG B CA 1
ATOM 3947 C C . ARG B 1 18 ? -43.281 7.625 -49.812 1 15.34 18 ARG B C 1
ATOM 3949 O O . ARG B 1 18 ? -42.062 7.781 -49.938 1 15.34 18 ARG B O 1
ATOM 3956 N N . GLY B 1 19 ? -43.75 8.672 -50.531 1 14 19 GLY B N 1
ATOM 3957 C CA . GLY B 1 19 ? -44.594 8.914 -51.688 1 14 19 GLY B CA 1
ATOM 3958 C C . GLY B 1 19 ? -43.812 9.508 -52.875 1 14 19 GLY B C 1
ATOM 3959 O O . GLY B 1 19 ? -44.031 9.125 -54 1 14 19 GLY B O 1
ATOM 3960 N N . MET B 1 20 ? -43.125 10.617 -52.656 1 14.83 20 MET B N 1
ATOM 3961 C CA . MET B 1 20 ? -43.562 11.625 -53.594 1 14.83 20 MET B CA 1
ATOM 3962 C C . MET B 1 20 ? -42.906 11.414 -54.969 1 14.83 20 MET B C 1
ATOM 3964 O O . MET B 1 20 ? -41.844 10.789 -55.062 1 14.83 20 MET B O 1
ATOM 3968 N N . VAL B 1 21 ? -42.969 12.344 -55.844 1 14.59 21 VAL B N 1
ATOM 3969 C CA . VAL B 1 21 ? -43.656 12.586 -57.094 1 14.59 21 VAL B CA 1
ATOM 3970 C C . VAL B 1 21 ? -42.688 12.477 -58.281 1 14.59 21 VAL B C 1
ATOM 3972 O O . VAL B 1 21 ? -42.938 11.734 -59.219 1 14.59 21 VAL B O 1
ATOM 3975 N N . GLN B 1 22 ? -42.094 13.531 -58.781 1 14.37 22 GLN B N 1
ATOM 3976 C CA . GLN B 1 22 ? -42.469 13.875 -60.156 1 14.37 22 GLN B CA 1
ATOM 3977 C C . GLN B 1 22 ? -41.5 13.312 -61.156 1 14.37 22 GLN B C 1
ATOM 3979 O O . GLN B 1 22 ? -40.375 12.898 -60.781 1 14.37 22 GLN B O 1
ATOM 3984 N N . PRO B 1 23 ? -40.719 14.07 -62.031 1 14.8 23 PRO B N 1
ATOM 3985 C CA . PRO B 1 23 ? -41.156 14.195 -63.438 1 14.8 23 PRO B CA 1
ATOM 3986 C C . PRO B 1 23 ? -40.312 13.383 -64.375 1 14.8 23 PRO B C 1
ATOM 3988 O O . PRO B 1 23 ? -40.844 12.578 -65.188 1 14.8 23 PRO B O 1
ATOM 3991 N N . SER B 1 24 ? -39.25 13.953 -65.062 1 14.48 24 SER B N 1
ATOM 3992 C CA . SER B 1 24 ? -39.281 14.227 -66.438 1 14.48 24 SER B CA 1
ATOM 3993 C C . SER B 1 24 ? -38.531 13.164 -67.25 1 14.48 24 SER B C 1
ATOM 3995 O O . SER B 1 24 ? -37.688 12.453 -66.688 1 14.48 24 SER B O 1
ATOM 3997 N N . GLY B 1 25 ? -38.031 13.312 -68.562 1 14.79 25 GLY B N 1
ATOM 3998 C CA . GLY B 1 25 ? -38.469 12.844 -69.875 1 14.79 25 GLY B CA 1
ATOM 3999 C C . GLY B 1 25 ? -37.594 11.711 -70.375 1 14.79 25 GLY B C 1
ATOM 4000 O O . GLY B 1 25 ? -36.75 11.172 -69.625 1 14.79 25 GLY B O 1
ATOM 4001 N N . SER B 1 26 ? -36.938 11.883 -71.562 1 14.46 26 SER B N 1
ATOM 4002 C CA . SER B 1 26 ? -37.062 11.383 -72.938 1 14.46 26 SER B CA 1
ATOM 4003 C C . SER B 1 26 ? -35.969 10.375 -73.312 1 14.46 26 SER B C 1
ATOM 4005 O O . SER B 1 26 ? -36.25 9.258 -73.688 1 14.46 26 SER B O 1
ATOM 4007 N N . THR B 1 27 ? -35.031 10.625 -74.375 1 14.66 27 THR B N 1
ATOM 4008 C CA . THR B 1 27 ? -35.094 10.109 -75.688 1 14.66 27 THR B CA 1
ATOM 4009 C C . THR B 1 27 ? -34.062 9 -75.875 1 14.66 27 THR B C 1
ATOM 4011 O O . THR B 1 27 ? -34.406 7.875 -76.25 1 14.66 27 THR B O 1
ATOM 4014 N N . GLY B 1 28 ? -33.062 9.07 -76.938 1 14.49 28 GLY B N 1
ATOM 4015 C CA . GLY B 1 28 ? -33 8.406 -78.188 1 14.49 28 GLY B CA 1
ATOM 4016 C C . GLY B 1 28 ? -32.094 7.203 -78.188 1 14.49 28 GLY B C 1
ATOM 4017 O O . GLY B 1 28 ? -31.391 6.926 -77.25 1 14.49 28 GLY B O 1
ATOM 4018 N N . GLN B 1 29 ? -31.266 6.938 -79.375 1 14.35 29 GLN B N 1
ATOM 4019 C CA . GLN B 1 29 ? -31.188 5.988 -80.5 1 14.35 29 GLN B CA 1
ATOM 4020 C C . GLN B 1 29 ? -29.984 5.047 -80.312 1 14.35 29 GLN B C 1
ATOM 4022 O O . GLN B 1 29 ? -30.125 3.832 -80.5 1 14.35 29 GLN B O 1
ATOM 4027 N N . LEU B 1 30 ? -28.672 5.449 -80.5 1 14.66 30 LEU B N 1
ATOM 4028 C CA . LEU B 1 30 ? -28.016 5.039 -81.688 1 14.66 30 LEU B CA 1
ATOM 4029 C C . LEU B 1 30 ? -27.391 3.656 -81.562 1 14.66 30 LEU B C 1
ATOM 4031 O O . LEU B 1 30 ? -27.141 3.205 -80.438 1 14.66 30 LEU B O 1
ATOM 4035 N N . SER B 1 31 ? -26.281 3.273 -82.375 1 14.24 31 SER B N 1
ATOM 4036 C CA . SER B 1 31 ? -26 2.422 -83.5 1 14.24 31 SER B CA 1
ATOM 4037 C C . SER B 1 31 ? -25.234 1.175 -83.125 1 14.24 31 SER B C 1
ATOM 4039 O O . SER B 1 31 ? -25.641 0.053 -83.438 1 14.24 31 SER B O 1
ATOM 4041 N N . GLU B 1 32 ? -23.859 1.017 -83.5 1 14.1 32 GLU B N 1
ATOM 4042 C CA . GLU B 1 32 ? -23.422 0.24 -84.625 1 14.1 32 GLU B CA 1
ATOM 4043 C C . GLU B 1 32 ? -22.938 -1.146 -84.25 1 14.1 32 GLU B C 1
ATOM 4045 O O . GLU B 1 32 ? -22.812 -1.432 -83.062 1 14.1 32 GLU B O 1
ATOM 4050 N N . SER B 1 33 ? -21.609 -1.539 -84.562 1 14.51 33 SER B N 1
ATOM 4051 C CA . SER B 1 33 ? -21.156 -2.449 -85.625 1 14.51 33 SER B CA 1
ATOM 4052 C C . SER B 1 33 ? -20.781 -3.811 -85.062 1 14.51 33 SER B C 1
ATOM 4054 O O . SER B 1 33 ? -20.578 -3.945 -83.875 1 14.51 33 SER B O 1
ATOM 4056 N N . THR B 1 34 ? -20.125 -4.727 -85.938 1 13.93 34 THR B N 1
ATOM 4057 C CA . THR B 1 34 ? -20.188 -6.016 -86.625 1 13.93 34 THR B CA 1
ATOM 4058 C C . THR B 1 34 ? -19.312 -7.043 -85.938 1 13.93 34 THR B C 1
ATOM 4060 O O . THR B 1 34 ? -19.531 -8.25 -86 1 13.93 34 THR B O 1
ATOM 4063 N N . ARG B 1 35 ? -18.094 -6.785 -85.312 1 14.72 35 ARG B N 1
ATOM 4064 C CA . ARG B 1 35 ? -17.016 -7.512 -85.938 1 14.72 35 ARG B CA 1
ATOM 4065 C C . ARG B 1 35 ? -17.141 -9.016 -85.75 1 14.72 35 ARG B C 1
ATOM 4067 O O . ARG B 1 35 ? -17.547 -9.445 -84.625 1 14.72 35 ARG B O 1
ATOM 4074 N N . SER B 1 36 ? -16.516 -9.883 -86.625 1 13.88 36 SER B N 1
ATOM 4075 C CA . SER B 1 36 ? -16.578 -11.109 -87.375 1 13.88 36 SER B CA 1
ATOM 4076 C C . SER B 1 36 ? -16.219 -12.32 -86.562 1 13.88 36 SER B C 1
ATOM 4078 O O . SER B 1 36 ? -17 -12.75 -85.688 1 13.88 36 SER B O 1
ATOM 4080 N N . SER B 1 37 ? -15.078 -13.148 -87 1 13.98 37 SER B N 1
ATOM 4081 C CA . SER B 1 37 ? -15.102 -14.375 -87.812 1 13.98 37 SER B CA 1
ATOM 4082 C C . SER B 1 37 ? -14.828 -15.594 -86.938 1 13.98 37 SER B C 1
ATOM 4084 O O . SER B 1 37 ? -15.578 -16.562 -87 1 13.98 37 SER B O 1
ATOM 4086 N N . LYS B 1 38 ? -13.383 -15.984 -86.812 1 14.55 38 LYS B N 1
ATOM 4087 C CA . LYS B 1 38 ? -12.812 -17.078 -87.625 1 14.55 38 LYS B CA 1
ATOM 4088 C C . LYS B 1 38 ? -13.023 -18.422 -86.938 1 14.55 38 LYS B C 1
ATOM 4090 O O . LYS B 1 38 ? -13.312 -18.453 -85.688 1 14.55 38 LYS B O 1
ATOM 4095 N N . HIS B 1 39 ? -11.844 -19.328 -86.938 1 14.67 39 HIS B N 1
ATOM 4096 C CA . HIS B 1 39 ? -11.648 -20.578 -87.625 1 14.67 39 HIS B CA 1
ATOM 4097 C C . HIS B 1 39 ? -11.969 -21.781 -86.75 1 14.67 39 HIS B C 1
ATOM 4099 O O . HIS B 1 39 ? -12.031 -21.672 -85.562 1 14.67 39 HIS B O 1
ATOM 4105 N N . ARG B 1 40 ? -11.117 -22.938 -87 1 15.3 40 ARG B N 1
ATOM 4106 C CA . ARG B 1 40 ? -11.25 -24.25 -87.625 1 15.3 40 ARG B CA 1
ATOM 4107 C C . ARG B 1 40 ? -11.367 -25.344 -86.625 1 15.3 40 ARG B C 1
ATOM 4109 O O . ARG B 1 40 ? -11.133 -25.109 -85.438 1 15.3 40 ARG B O 1
ATOM 4116 N N . GLU B 1 41 ? -10.375 -26.484 -86.688 1 14.45 41 GLU B N 1
ATOM 4117 C CA . GLU B 1 41 ? -10.531 -27.828 -87.25 1 14.45 41 GLU B CA 1
ATOM 4118 C C . GLU B 1 41 ? -10.688 -28.859 -86.125 1 14.45 41 GLU B C 1
ATOM 4120 O O . GLU B 1 41 ? -11.688 -29.594 -86.125 1 14.45 41 GLU B O 1
ATOM 4125 N N . GLN B 1 42 ? -9.547 -29.828 -85.938 1 14.84 42 GLN B N 1
ATOM 4126 C CA . GLN B 1 42 ? -9.523 -31.219 -86.438 1 14.84 42 GLN B CA 1
ATOM 4127 C C . GLN B 1 42 ? -9.914 -32.188 -85.312 1 14.84 42 GLN B C 1
ATOM 4129 O O . GLN B 1 42 ? -9.875 -31.812 -84.125 1 14.84 42 GLN B O 1
ATOM 4134 N N . PRO B 1 43 ? -9.336 -33.562 -85.438 1 15.37 43 PRO B N 1
ATOM 4135 C CA . PRO B 1 43 ? -9.898 -34.906 -85.625 1 15.37 43 PRO B CA 1
ATOM 4136 C C . PRO B 1 43 ? -10.094 -35.688 -84.375 1 15.37 43 PRO B C 1
ATOM 4138 O O . PRO B 1 43 ? -11.156 -35.625 -83.75 1 15.37 43 PRO B O 1
ATOM 4141 N N . SER B 1 44 ? -9.258 -36.938 -84.25 1 14.38 44 SER B N 1
ATOM 4142 C CA . SER B 1 44 ? -9.57 -38.344 -84.5 1 14.38 44 SER B CA 1
ATOM 4143 C C . SER B 1 44 ? -9.711 -39.125 -83.188 1 14.38 44 SER B C 1
ATOM 4145 O O . SER B 1 44 ? -10.695 -39.844 -83 1 14.38 44 SER B O 1
ATOM 4147 N N . LYS B 1 45 ? -8.445 -39.656 -82.625 1 15.2 45 LYS B N 1
ATOM 4148 C CA . LYS B 1 45 ? -8.031 -41.062 -82.688 1 15.2 45 LYS B CA 1
ATOM 4149 C C . LYS B 1 45 ? -8.664 -41.875 -81.562 1 15.2 45 LYS B C 1
ATOM 4151 O O . LYS B 1 45 ? -9.039 -41.344 -80.5 1 15.2 45 LYS B O 1
ATOM 4156 N N . SER B 1 46 ? -8.094 -43.344 -81.188 1 14.59 46 SER B N 1
ATOM 4157 C CA . SER B 1 46 ? -8.555 -44.719 -81.25 1 14.59 46 SER B CA 1
ATOM 4158 C C . SER B 1 46 ? -8.953 -45.281 -79.875 1 14.59 46 SER B C 1
ATOM 4160 O O . SER B 1 46 ? -10.086 -45.719 -79.688 1 14.59 46 SER B O 1
ATOM 4162 N N . PRO B 1 47 ? -8.062 -46.375 -79.188 1 15.73 47 PRO B N 1
ATOM 4163 C CA . PRO B 1 47 ? -8.297 -47.812 -79.25 1 15.73 47 PRO B CA 1
ATOM 4164 C C . PRO B 1 47 ? -8.961 -48.344 -77.938 1 15.73 47 PRO B C 1
ATOM 4166 O O . PRO B 1 47 ? -9.031 -47.594 -76.938 1 15.73 47 PRO B O 1
ATOM 4169 N N . ARG B 1 48 ? -8.438 -49.781 -77.438 1 16.12 48 ARG B N 1
ATOM 4170 C CA . ARG B 1 48 ? -8.953 -51.125 -77.25 1 16.12 48 ARG B CA 1
ATOM 4171 C C . ARG B 1 48 ? -9.281 -51.406 -75.812 1 16.12 48 ARG B C 1
ATOM 4173 O O . ARG B 1 48 ? -10.406 -51.781 -75.438 1 16.12 48 ARG B O 1
ATOM 4180 N N . ARG B 1 49 ? -8.469 -52.5 -75.062 1 16.39 49 ARG B N 1
ATOM 4181 C CA . ARG B 1 49 ? -8.789 -53.906 -74.875 1 16.39 49 ARG B CA 1
ATOM 4182 C C . ARG B 1 49 ? -9.312 -54.188 -73.438 1 16.39 49 ARG B C 1
ATOM 4184 O O . ARG B 1 49 ? -9.281 -53.281 -72.562 1 16.39 49 ARG B O 1
ATOM 4191 N N . ARG B 1 50 ? -8.523 -55.188 -72.562 1 15.7 50 ARG B N 1
ATOM 4192 C CA . ARG B 1 50 ? -8.711 -56.594 -72.25 1 15.7 50 ARG B CA 1
ATOM 4193 C C . ARG B 1 50 ? -9.242 -56.75 -70.812 1 15.7 50 ARG B C 1
ATOM 4195 O O . ARG B 1 50 ? -9.125 -55.844 -70 1 15.7 50 ARG B O 1
ATOM 4202 N N . ARG B 1 51 ? -8.852 -58 -70.062 1 15.82 51 ARG B N 1
ATOM 4203 C CA . ARG B 1 51 ? -9.422 -59.281 -69.625 1 15.82 51 ARG B CA 1
ATOM 4204 C C . ARG B 1 51 ? -9.703 -59.281 -68.125 1 15.82 51 ARG B C 1
ATOM 4206 O O . ARG B 1 51 ? -10.828 -59.562 -67.688 1 15.82 51 ARG B O 1
ATOM 4213 N N . GLU B 1 52 ? -8.875 -60.188 -67.312 1 15.09 52 GLU B N 1
ATOM 4214 C CA . GLU B 1 52 ? -9.086 -61.531 -66.812 1 15.09 52 GLU B CA 1
ATOM 4215 C C . GLU B 1 52 ? -9.445 -61.469 -65.312 1 15.09 52 GLU B C 1
ATOM 4217 O O . GLU B 1 52 ? -9.312 -60.438 -64.688 1 15.09 52 GLU B O 1
ATOM 4222 N N . GLY B 1 53 ? -8.859 -62.562 -64.375 1 14.49 53 GLY B N 1
ATOM 4223 C CA . GLY B 1 53 ? -9.25 -63.781 -63.688 1 14.49 53 GLY B CA 1
ATOM 4224 C C . GLY B 1 53 ? -9.273 -63.625 -62.188 1 14.49 53 GLY B C 1
ATOM 4225 O O . GLY B 1 53 ? -9.828 -64.438 -61.469 1 14.49 53 GLY B O 1
ATOM 4226 N N . LYS B 1 54 ? -8.32 -62.906 -61.469 1 15.35 54 LYS B N 1
ATOM 4227 C CA . LYS B 1 54 ? -7.605 -63.656 -60.438 1 15.35 54 LYS B CA 1
ATOM 4228 C C . LYS B 1 54 ? -8.547 -64.125 -59.312 1 15.35 54 LYS B C 1
ATOM 4230 O O . LYS B 1 54 ? -9.508 -63.406 -59 1 15.35 54 LYS B O 1
ATOM 4235 N N . ARG B 1 55 ? -7.957 -64.938 -58.188 1 15.01 55 ARG B N 1
ATOM 4236 C CA . ARG B 1 55 ? -8.047 -66.188 -57.406 1 15.01 55 ARG B CA 1
ATOM 4237 C C . ARG B 1 55 ? -8.844 -65.938 -56.125 1 15.01 55 ARG B C 1
ATOM 4239 O O . ARG B 1 55 ? -9.008 -64.812 -55.656 1 15.01 55 ARG B O 1
ATOM 4246 N N . SER B 1 56 ? -8.641 -67 -55.125 1 15.38 56 SER B N 1
ATOM 4247 C CA . SER B 1 56 ? -9.281 -68.125 -54.375 1 15.38 56 SER B CA 1
ATOM 4248 C C . SER B 1 56 ? -9.539 -67.688 -52.938 1 15.38 56 SER B C 1
ATOM 4250 O O . SER B 1 56 ? -10.664 -67.812 -52.438 1 15.38 56 SER B O 1
ATOM 4252 N N . GLN B 1 57 ? -8.516 -68 -51.938 1 15.58 57 GLN B N 1
ATOM 4253 C CA . GLN B 1 57 ? -8.625 -69.125 -50.969 1 15.58 57 GLN B CA 1
ATOM 4254 C C . GLN B 1 57 ? -9.25 -68.625 -49.656 1 15.58 57 GLN B C 1
ATOM 4256 O O . GLN B 1 57 ? -9.242 -67.438 -49.375 1 15.58 57 GLN B O 1
ATOM 4261 N N . ARG B 1 58 ? -9.117 -69.562 -48.5 1 16.56 58 ARG B N 1
ATOM 4262 C CA . ARG B 1 58 ? -9.852 -70.375 -47.531 1 16.56 58 ARG B CA 1
ATOM 4263 C C . ARG B 1 58 ? -9.938 -69.625 -46.188 1 16.56 58 ARG B C 1
ATOM 4265 O O . ARG B 1 58 ? -11.039 -69.438 -45.656 1 16.56 58 ARG B O 1
ATOM 4272 N N . ARG B 1 59 ? -9.18 -70.25 -45.062 1 16.5 59 ARG B N 1
ATOM 4273 C CA . ARG B 1 59 ? -9.641 -71.125 -44 1 16.5 59 ARG B CA 1
ATOM 4274 C C . ARG B 1 59 ? -9.828 -70.375 -42.688 1 16.5 59 ARG B C 1
ATOM 4276 O O . ARG B 1 59 ? -10.883 -70.438 -42.062 1 16.5 59 ARG B O 1
ATOM 4283 N N . GLY B 1 60 ? -8.734 -70.375 -41.688 1 16.2 60 GLY B N 1
ATOM 4284 C CA . GLY B 1 60 ? -8.68 -71.125 -40.469 1 16.2 60 GLY B CA 1
ATOM 4285 C C . GLY B 1 60 ? -9.273 -70.375 -39.281 1 16.2 60 GLY B C 1
ATOM 4286 O O . GLY B 1 60 ? -9.453 -69.125 -39.344 1 16.2 60 GLY B O 1
ATOM 4287 N N . ASP B 1 61 ? -9.266 -71 -37.906 1 17.48 61 ASP B N 1
ATOM 4288 C CA . ASP B 1 61 ? -9.953 -71.5 -36.719 1 17.48 61 ASP B CA 1
ATOM 4289 C C . ASP B 1 61 ? -9.867 -70.562 -35.562 1 17.48 61 ASP B C 1
ATOM 4291 O O . ASP B 1 61 ? -10.891 -70.125 -35 1 17.48 61 ASP B O 1
ATOM 4295 N N . GLY B 1 62 ? -8.898 -70.75 -34.406 1 16.89 62 GLY B N 1
ATOM 4296 C CA . GLY B 1 62 ? -9.055 -71.25 -33.062 1 16.89 62 GLY B CA 1
ATOM 4297 C C . GLY B 1 62 ? -9.055 -70.188 -31.984 1 16.89 62 GLY B C 1
ATOM 4298 O O . GLY B 1 62 ? -9.781 -70.25 -31 1 16.89 62 GLY B O 1
ATOM 4299 N N . HIS B 1 63 ? -7.98 -69.312 -31.688 1 18.2 63 HIS B N 1
ATOM 4300 C CA . HIS B 1 63 ? -7.387 -69.25 -30.359 1 18.2 63 HIS B CA 1
ATOM 4301 C C . HIS B 1 63 ? -8.258 -68.438 -29.422 1 18.2 63 HIS B C 1
ATOM 4303 O O . HIS B 1 63 ? -8.828 -67.375 -29.812 1 18.2 63 HIS B O 1
ATOM 4309 N N . GLU B 1 64 ? -8.438 -68.812 -27.969 1 19.12 64 GLU B N 1
ATOM 4310 C CA . GLU B 1 64 ? -9.094 -69 -26.688 1 19.12 64 GLU B CA 1
ATOM 4311 C C . GLU B 1 64 ? -9.141 -67.625 -25.906 1 19.12 64 GLU B C 1
ATOM 4313 O O . GLU B 1 64 ? -8.453 -66.688 -26.266 1 19.12 64 GLU B O 1
ATOM 4318 N N . GLN B 1 65 ? -9.117 -67.688 -24.297 1 19.14 65 GLN B N 1
ATOM 4319 C CA . GLN B 1 65 ? -9.812 -67.5 -23.031 1 19.14 65 GLN B CA 1
ATOM 4320 C C . GLN B 1 65 ? -9.211 -66.312 -22.25 1 19.14 65 GLN B C 1
ATOM 4322 O O . GLN B 1 65 ? -9.844 -65.812 -21.344 1 19.14 65 GLN B O 1
ATOM 4327 N N . LEU B 1 66 ? -7.867 -66 -22.062 1 18.59 66 LEU B N 1
ATOM 4328 C CA . LEU B 1 66 ? -7.211 -65.688 -20.797 1 18.59 66 LEU B CA 1
ATOM 4329 C C . LEU B 1 66 ? -7.492 -64.25 -20.375 1 18.59 66 LEU B C 1
ATOM 4331 O O . LEU B 1 66 ? -6.723 -63.656 -19.609 1 18.59 66 LEU B O 1
ATOM 4335 N N . LEU B 1 67 ? -8.375 -63.469 -20.781 1 18.34 67 LEU B N 1
ATOM 4336 C CA . LEU B 1 67 ? -8.266 -62.031 -20.484 1 18.34 67 LEU B CA 1
ATOM 4337 C C . LEU B 1 67 ? -8.742 -61.75 -19.062 1 18.34 67 LEU B C 1
ATOM 4339 O O . LEU B 1 67 ? -9.008 -60.594 -18.719 1 18.34 67 LEU B O 1
ATOM 4343 N N . TRP B 1 68 ? -9 -62.812 -18.125 1 20.31 68 TRP B N 1
ATOM 4344 C CA . TRP B 1 68 ? -9.891 -62.469 -17.031 1 20.31 68 TRP B CA 1
ATOM 4345 C C . TRP B 1 68 ? -9.266 -61.375 -16.156 1 20.31 68 TRP B C 1
ATOM 4347 O O . TRP B 1 68 ? -9.914 -60.344 -15.859 1 20.31 68 TRP B O 1
ATOM 4357 N N . GLU B 1 69 ? -8.383 -61.719 -15.039 1 20.67 69 GLU B N 1
ATOM 4358 C CA . GLU B 1 69 ? -8.461 -61.594 -13.594 1 20.67 69 GLU B CA 1
ATOM 4359 C C . GLU B 1 69 ? -7.766 -60.312 -13.133 1 20.67 69 GLU B C 1
ATOM 4361 O O . GLU B 1 69 ? -6.926 -60.344 -12.234 1 20.67 69 GLU B O 1
ATOM 4366 N N . ILE B 1 70 ? -7.215 -59.406 -13.836 1 21.41 70 ILE B N 1
ATOM 4367 C CA . ILE B 1 70 ? -6.285 -58.531 -13.125 1 21.41 70 ILE B CA 1
ATOM 4368 C C . ILE B 1 70 ? -7.016 -57.781 -12.008 1 21.41 70 ILE B C 1
ATOM 4370 O O . ILE B 1 70 ? -7.926 -57 -12.266 1 21.41 70 ILE B O 1
ATOM 4374 N N . VAL B 1 71 ? -7.066 -58.312 -10.68 1 22.97 71 VAL B N 1
ATOM 4375 C CA . VAL B 1 71 ? -7.586 -57.969 -9.367 1 22.97 71 VAL B CA 1
ATOM 4376 C C . VAL B 1 71 ? -7.207 -56.5 -9.039 1 22.97 71 VAL B C 1
ATOM 4378 O O . VAL B 1 71 ? -6.031 -56.156 -9.078 1 22.97 71 VAL B O 1
ATOM 4381 N N . ARG B 1 72 ? -8.094 -55.562 -8.984 1 23.62 72 ARG B N 1
ATOM 4382 C CA . ARG B 1 72 ? -8.141 -54.156 -8.625 1 23.62 72 ARG B CA 1
ATOM 4383 C C . ARG B 1 72 ? -7.594 -53.938 -7.215 1 23.62 72 ARG B C 1
ATOM 4385 O O . ARG B 1 72 ? -8.219 -54.344 -6.23 1 23.62 72 ARG B O 1
ATOM 4392 N N . ARG B 1 73 ? -6.285 -54.031 -6.914 1 25.72 73 ARG B N 1
ATOM 4393 C CA . ARG B 1 73 ? -5.684 -53.812 -5.602 1 25.72 73 ARG B CA 1
ATOM 4394 C C . ARG B 1 73 ? -6.215 -52.531 -4.953 1 25.72 73 ARG B C 1
ATOM 4396 O O . ARG B 1 73 ? -6.082 -51.438 -5.512 1 25.72 73 ARG B O 1
ATOM 4403 N N . ARG B 1 74 ? -7.316 -52.625 -4.156 1 25.62 74 ARG B N 1
ATOM 4404 C CA . ARG B 1 74 ? -7.965 -51.625 -3.303 1 25.62 74 ARG B CA 1
ATOM 4405 C C . ARG B 1 74 ? -6.957 -50.969 -2.379 1 25.62 74 ARG B C 1
ATOM 4407 O O . ARG B 1 74 ? -6.008 -51.594 -1.918 1 25.62 74 ARG B O 1
ATOM 4414 N N . LEU B 1 75 ? -6.809 -49.75 -2.457 1 23.88 75 LEU B N 1
ATOM 4415 C CA . LEU B 1 75 ? -5.938 -48.906 -1.64 1 23.88 75 LEU B CA 1
ATOM 4416 C C . LEU B 1 75 ? -6.227 -49.125 -0.156 1 23.88 75 LEU B C 1
ATOM 4418 O O . LEU B 1 75 ? -7.383 -49.031 0.27 1 23.88 75 LEU B O 1
ATOM 4422 N N . PRO B 1 76 ? -5.535 -50.062 0.667 1 24.28 76 PRO B N 1
ATOM 4423 C CA . PRO B 1 76 ? -5.742 -50.594 2.012 1 24.28 76 PRO B CA 1
ATOM 4424 C C . PRO B 1 76 ? -6.191 -49.531 3.014 1 24.28 76 PRO B C 1
ATOM 4426 O O . PRO B 1 76 ? -6.891 -49.844 3.98 1 24.28 76 PRO B O 1
ATOM 4429 N N . GLY B 1 77 ? -5.566 -48.562 3.248 1 24.78 77 GLY B N 1
ATOM 4430 C CA . GLY B 1 77 ? -5.273 -48.031 4.574 1 24.78 77 GLY B CA 1
ATOM 4431 C C . GLY B 1 77 ? -6.48 -47.438 5.262 1 24.78 77 GLY B C 1
ATOM 4432 O O . GLY B 1 77 ? -6.383 -46.375 5.883 1 24.78 77 GLY B O 1
ATOM 4433 N N . GLN B 1 78 ? -7.699 -47.875 4.988 1 23.44 78 GLN B N 1
ATOM 4434 C CA . GLN B 1 78 ? -8.797 -47.156 5.605 1 23.44 78 GLN B CA 1
ATOM 4435 C C . GLN B 1 78 ? -8.883 -47.438 7.102 1 23.44 78 GLN B C 1
ATOM 4437 O O . GLN B 1 78 ? -9.312 -48.531 7.504 1 23.44 78 GLN B O 1
ATOM 4442 N N . HIS B 1 79 ? -7.852 -47.406 7.859 1 22.67 79 HIS B N 1
ATOM 4443 C CA . HIS B 1 79 ? -8.086 -47.75 9.258 1 22.67 79 HIS B CA 1
ATOM 4444 C C . HIS B 1 79 ? -9.312 -47.031 9.805 1 22.67 79 HIS B C 1
ATOM 4446 O O . HIS B 1 79 ? -9.562 -45.875 9.469 1 22.67 79 HIS B O 1
ATOM 4452 N N . GLU B 1 80 ? -10.297 -47.781 10.18 1 26.31 80 GLU B N 1
ATOM 4453 C CA . GLU B 1 80 ? -11.516 -47.375 10.875 1 26.31 80 GLU B CA 1
ATOM 4454 C C . GLU B 1 80 ? -11.188 -46.656 12.172 1 26.31 80 GLU B C 1
ATOM 4456 O O . GLU B 1 80 ? -10.586 -47.219 13.086 1 26.31 80 GLU B O 1
ATOM 4461 N N . HIS B 1 81 ? -10.672 -45.5 12.164 1 23.55 81 HIS B N 1
ATOM 4462 C CA . HIS B 1 81 ? -10.469 -44.781 13.43 1 23.55 81 HIS B CA 1
ATOM 4463 C C . HIS B 1 81 ? -11.719 -44.844 14.297 1 23.55 81 HIS B C 1
ATOM 4465 O O . HIS B 1 81 ? -12.82 -44.594 13.812 1 23.55 81 HIS B O 1
ATOM 4471 N N . LEU B 1 82 ? -11.797 -45.812 15.148 1 24.48 82 LEU B N 1
ATOM 4472 C CA . LEU B 1 82 ? -12.766 -46 16.219 1 24.48 82 LEU B CA 1
ATOM 4473 C C . LEU B 1 82 ? -13.148 -44.656 16.844 1 24.48 82 LEU B C 1
ATOM 4475 O O . LEU B 1 82 ? -12.297 -43.781 16.984 1 24.48 82 LEU B O 1
ATOM 4479 N N . GLU B 1 83 ? -14.453 -44.469 16.938 1 25.69 83 GLU B N 1
ATOM 4480 C CA . GLU B 1 83 ? -15.195 -43.312 17.453 1 25.69 83 GLU B CA 1
ATOM 4481 C C . GLU B 1 83 ? -14.852 -43.031 18.906 1 25.69 83 GLU B C 1
ATOM 4483 O O . GLU B 1 83 ? -15.086 -43.875 19.781 1 25.69 83 GLU B O 1
ATOM 4488 N N . PRO B 1 84 ? -13.641 -42.656 19.266 1 26.75 84 PRO B N 1
ATOM 4489 C CA . PRO B 1 84 ? -13.523 -42.5 20.719 1 26.75 84 PRO B CA 1
ATOM 4490 C C . PRO B 1 84 ? -14.75 -41.844 21.344 1 26.75 84 PRO B C 1
ATOM 4492 O O . PRO B 1 84 ? -15.508 -41.156 20.656 1 26.75 84 PRO B O 1
ATOM 4495 N N . SER B 1 85 ? -15.273 -42.406 22.406 1 27.08 85 SER B N 1
ATOM 4496 C CA . SER B 1 85 ? -16.328 -42 23.328 1 27.08 85 SER B CA 1
ATOM 4497 C C . SER B 1 85 ? -16.266 -40.531 23.656 1 27.08 85 SER B C 1
ATOM 4499 O O . SER B 1 85 ? -15.18 -39.938 23.703 1 27.08 85 SER B O 1
ATOM 4501 N N . GLY B 1 86 ? -17.438 -39.844 23.562 1 24.66 86 GLY B N 1
ATOM 4502 C CA . GLY B 1 86 ? -17.859 -38.469 23.609 1 24.66 86 GLY B CA 1
ATOM 4503 C C . GLY B 1 86 ? -17.484 -37.781 24.906 1 24.66 86 GLY B C 1
ATOM 4504 O O . GLY B 1 86 ? -18.172 -37.969 25.922 1 24.66 86 GLY B O 1
ATOM 4505 N N . SER B 1 87 ? -16.281 -38.062 25.484 1 26 87 SER B N 1
ATOM 4506 C CA . SER B 1 87 ? -16.172 -37.281 26.703 1 26 87 SER B CA 1
ATOM 4507 C C . SER B 1 87 ? -16.797 -35.906 26.547 1 26 87 SER B C 1
ATOM 4509 O O . SER B 1 87 ? -16.75 -35.312 25.469 1 26 87 SER B O 1
ATOM 4511 N N . THR B 1 88 ? -17.891 -35.656 27.375 1 27.03 88 THR B N 1
ATOM 4512 C CA . THR B 1 88 ? -18.656 -34.406 27.562 1 27.03 88 THR B CA 1
ATOM 4513 C C . THR B 1 88 ? -17.719 -33.219 27.609 1 27.03 88 THR B C 1
ATOM 4515 O O . THR B 1 88 ? -17.016 -33 28.594 1 27.03 88 THR B O 1
ATOM 4518 N N . SER B 1 89 ? -16.859 -33.188 26.688 1 25.45 89 SER B N 1
ATOM 4519 C CA . SER B 1 89 ? -15.961 -32.062 26.781 1 25.45 89 SER B CA 1
ATOM 4520 C C . SER B 1 89 ? -16.734 -30.766 27.016 1 25.45 89 SER B C 1
ATOM 4522 O O . SER B 1 89 ? -17.828 -30.578 26.453 1 25.45 89 SER B O 1
ATOM 4524 N N . ASP B 1 90 ? -16.641 -30.281 28.297 1 26.62 90 ASP B N 1
ATOM 4525 C CA . ASP B 1 90 ? -17.047 -28.938 28.672 1 26.62 90 ASP B CA 1
ATOM 4526 C C . ASP B 1 90 ? -16.875 -27.953 27.516 1 26.62 90 ASP B C 1
ATOM 4528 O O . ASP B 1 90 ? -15.758 -27.703 27.078 1 26.62 90 ASP B O 1
ATOM 4532 N N . THR B 1 91 ? -17.75 -28.078 26.562 1 25.73 91 THR B N 1
ATOM 4533 C CA . THR B 1 91 ? -17.969 -27.172 25.438 1 25.73 91 THR B CA 1
ATOM 4534 C C . THR B 1 91 ? -18 -25.734 25.922 1 25.73 91 THR B C 1
ATOM 4536 O O . THR B 1 91 ? -19.078 -25.188 26.188 1 25.73 91 THR B O 1
ATOM 4539 N N . ALA B 1 92 ? -17.406 -25.375 27.156 1 28.47 92 ALA B N 1
ATOM 4540 C CA . ALA B 1 92 ? -17.438 -23.906 27.203 1 28.47 92 ALA B CA 1
ATOM 4541 C C . ALA B 1 92 ? -17.219 -23.328 25.812 1 28.47 92 ALA B C 1
ATOM 4543 O O . ALA B 1 92 ? -16.188 -23.578 25.172 1 28.47 92 ALA B O 1
ATOM 4544 N N . GLU B 1 93 ? -18.25 -23.344 25 1 27.67 93 GLU B N 1
ATOM 4545 C CA . GLU B 1 93 ? -18.375 -22.578 23.766 1 27.67 93 GLU B CA 1
ATOM 4546 C C . GLU B 1 93 ? -17.484 -21.344 23.781 1 27.67 93 GLU B C 1
ATOM 4548 O O . GLU B 1 93 ? -17.781 -20.359 24.469 1 27.67 93 GLU B O 1
ATOM 4553 N N . SER B 1 94 ? -16.234 -21.562 24.047 1 29.59 94 SER B N 1
ATOM 4554 C CA . SER B 1 94 ? -15.438 -20.359 23.938 1 29.59 94 SER B CA 1
ATOM 4555 C C . SER B 1 94 ? -15.938 -19.469 22.797 1 29.59 94 SER B C 1
ATOM 4557 O O . SER B 1 94 ? -16.219 -19.953 21.703 1 29.59 94 SER B O 1
ATOM 4559 N N . SER B 1 95 ? -16.875 -18.562 23.172 1 30.81 95 SER B N 1
ATOM 4560 C CA . SER B 1 95 ? -17.328 -17.562 22.219 1 30.81 95 SER B CA 1
ATOM 4561 C C . SER B 1 95 ? -16.328 -17.375 21.094 1 30.81 95 SER B C 1
ATOM 4563 O O . SER B 1 95 ? -15.109 -17.422 21.312 1 30.81 95 SER B O 1
ATOM 4565 N N . PRO B 1 96 ? -16.719 -17.859 19.938 1 33.69 96 PRO B N 1
ATOM 4566 C CA . PRO B 1 96 ? -15.766 -17.594 18.844 1 33.69 96 PRO B CA 1
ATOM 4567 C C . PRO B 1 96 ? -14.914 -16.359 19.094 1 33.69 96 PRO B C 1
ATOM 4569 O O . PRO B 1 96 ? -15.453 -15.281 19.375 1 33.69 96 PRO B O 1
ATOM 4572 N N . LYS B 1 97 ? -13.945 -16.5 19.797 1 32.97 97 LYS B N 1
ATOM 4573 C CA . LYS B 1 97 ? -13.031 -15.367 20 1 32.97 97 LYS B CA 1
ATOM 4574 C C . LYS B 1 97 ? -13.062 -14.422 18.797 1 32.97 97 LYS B C 1
ATOM 4576 O O . LYS B 1 97 ? -12.781 -14.836 17.672 1 32.97 97 LYS B O 1
ATOM 4581 N N . ARG B 1 98 ? -13.977 -13.602 18.719 1 35.34 98 ARG B N 1
ATOM 4582 C CA . ARG B 1 98 ? -13.953 -12.539 17.719 1 35.34 98 ARG B CA 1
ATOM 4583 C C . ARG B 1 98 ? -12.523 -12.219 17.297 1 35.34 98 ARG B C 1
ATOM 4585 O O . ARG B 1 98 ? -11.711 -11.789 18.109 1 35.34 98 ARG B O 1
ATOM 4592 N N . ARG B 1 99 ? -11.859 -13.062 16.469 1 38.88 99 ARG B N 1
ATOM 4593 C CA . ARG B 1 99 ? -10.539 -12.758 15.922 1 38.88 99 ARG B CA 1
ATOM 4594 C C . ARG B 1 99 ? -10.359 -11.258 15.719 1 38.88 99 ARG B C 1
ATOM 4596 O O . ARG B 1 99 ? -11.188 -10.609 15.078 1 38.88 99 ARG B O 1
ATOM 4603 N N . ALA B 1 100 ? -9.727 -10.609 16.594 1 45.5 100 ALA B N 1
ATOM 4604 C CA . ALA B 1 100 ? -9.406 -9.188 16.672 1 45.5 100 ALA B CA 1
ATOM 4605 C C . ALA B 1 100 ? -9.055 -8.633 15.289 1 45.5 100 ALA B C 1
ATOM 4607 O O . ALA B 1 100 ? -8.258 -9.227 14.562 1 45.5 100 ALA B O 1
ATOM 4608 N N . HIS B 1 101 ? -10.023 -7.977 14.609 1 57.75 101 HIS B N 1
ATOM 4609 C CA . HIS B 1 101 ? -9.883 -7.238 13.359 1 57.75 101 HIS B CA 1
ATOM 4610 C C . HIS B 1 101 ? -8.617 -6.387 13.367 1 57.75 101 HIS B C 1
ATOM 4612 O O . HIS B 1 101 ? -8.398 -5.594 14.281 1 57.75 101 HIS B O 1
ATOM 4618 N N . PHE B 1 102 ? -7.516 -6.945 12.672 1 72.5 102 PHE B N 1
ATOM 4619 C CA . PHE B 1 102 ? -6.293 -6.164 12.5 1 72.5 102 PHE B CA 1
ATOM 4620 C C . PHE B 1 102 ? -6.297 -5.445 11.164 1 72.5 102 PHE B C 1
ATOM 4622 O O . PHE B 1 102 ? -6.5 -6.066 10.117 1 72.5 102 PHE B O 1
ATOM 4629 N N . LEU B 1 103 ? -6.199 -4.23 11.258 1 74 103 LEU B N 1
ATOM 4630 C CA . LEU B 1 103 ? -6.297 -3.389 10.07 1 74 103 LEU B CA 1
ATOM 4631 C C . LEU B 1 103 ? -5.254 -3.789 9.031 1 74 103 LEU B C 1
ATOM 4633 O O . LEU B 1 103 ? -5.457 -3.588 7.832 1 74 103 LEU B O 1
ATOM 4637 N N . HIS B 1 104 ? -4.184 -4.41 9.461 1 78.12 104 HIS B N 1
ATOM 4638 C CA . HIS B 1 104 ? -3.143 -4.797 8.523 1 78.12 104 HIS B CA 1
ATOM 4639 C C . HIS B 1 104 ? -3.389 -6.199 7.977 1 78.12 104 HIS B C 1
ATOM 4641 O O . HIS B 1 104 ? -2.578 -6.723 7.207 1 78.12 104 HIS B O 1
ATOM 4647 N N . GLY B 1 105 ? -4.504 -6.82 8.352 1 82.94 105 GLY B N 1
ATOM 4648 C CA . GLY B 1 105 ? -4.863 -8.125 7.82 1 82.94 105 GLY B CA 1
ATOM 4649 C C . GLY B 1 105 ? -4.754 -9.234 8.844 1 82.94 105 GLY B C 1
ATOM 4650 O O . GLY B 1 105 ? -4.262 -9.023 9.953 1 82.94 105 GLY B O 1
ATOM 4651 N N . PRO B 1 106 ? -5.266 -10.383 8.492 1 84.38 106 PRO B N 1
ATOM 4652 C CA . PRO B 1 106 ? -5.16 -11.531 9.391 1 84.38 106 PRO B CA 1
ATOM 4653 C C . PRO B 1 106 ? -3.734 -12.07 9.492 1 84.38 106 PRO B C 1
ATOM 4655 O O . PRO B 1 106 ? -2.922 -11.859 8.586 1 84.38 106 PRO B O 1
ATOM 4658 N N . TYR B 1 107 ? -3.5 -12.664 10.586 1 82.94 107 TYR B N 1
ATOM 4659 C CA . TYR B 1 107 ? -2.223 -13.359 10.695 1 82.94 107 TYR B CA 1
ATOM 4660 C C . TYR B 1 107 ? -2.146 -14.516 9.711 1 82.94 107 TYR B C 1
ATOM 4662 O O . TYR B 1 107 ? -3.039 -15.367 9.672 1 82.94 107 TYR B O 1
ATOM 4670 N N . PRO B 1 108 ? -1.156 -14.516 8.984 1 88.5 108 PRO B N 1
ATOM 4671 C CA . PRO B 1 108 ? -1.063 -15.578 7.98 1 88.5 108 PRO B CA 1
ATOM 4672 C C . PRO B 1 108 ? -0.773 -16.938 8.594 1 88.5 108 PRO B C 1
ATOM 4674 O O . PRO B 1 108 ? -0.076 -17.031 9.602 1 88.5 108 PRO B O 1
ATOM 4677 N N . ALA B 1 109 ? -1.355 -17.953 7.969 1 90.69 109 ALA B N 1
ATOM 4678 C CA . ALA B 1 109 ? -0.98 -19.312 8.305 1 90.69 109 ALA B CA 1
ATOM 4679 C C . ALA B 1 109 ? 0.504 -19.562 8.047 1 90.69 109 ALA B C 1
ATOM 4681 O O . ALA B 1 109 ? 1.047 -19.109 7.039 1 90.69 109 ALA B O 1
ATOM 4682 N N . THR B 1 110 ? 1.116 -20.266 9 1 90.81 110 THR B N 1
ATOM 4683 C CA . THR B 1 110 ? 2.561 -20.438 8.898 1 90.81 110 THR B CA 1
ATOM 4684 C C . THR B 1 110 ? 2.904 -21.875 8.523 1 90.81 110 THR B C 1
ATOM 4686 O O . THR B 1 110 ? 4.078 -22.25 8.477 1 90.81 110 THR B O 1
ATOM 4689 N N . HIS B 1 111 ? 1.912 -22.703 8.344 1 93.94 111 HIS B N 1
ATOM 4690 C CA . HIS B 1 111 ? 2.082 -24.062 7.836 1 93.94 111 HIS B CA 1
ATOM 4691 C C . HIS B 1 111 ? 1.653 -24.172 6.379 1 93.94 111 HIS B C 1
ATOM 4693 O O . HIS B 1 111 ? 0.589 -23.672 6.004 1 93.94 111 HIS B O 1
ATOM 4699 N N . PHE B 1 112 ? 2.459 -24.797 5.648 1 96.81 112 PHE B N 1
ATOM 4700 C CA . PHE B 1 112 ? 2.256 -24.859 4.207 1 96.81 112 PHE B CA 1
ATOM 4701 C C . PHE B 1 112 ? 2.217 -26.312 3.74 1 96.81 112 PHE B C 1
ATOM 4703 O O . PHE B 1 112 ? 3.252 -26.984 3.684 1 96.81 112 PHE B O 1
ATOM 4710 N N . GLY B 1 113 ? 1.054 -26.75 3.32 1 95.5 113 GLY B N 1
ATOM 4711 C CA . GLY B 1 113 ? 0.936 -28.172 3.029 1 95.5 113 GLY B CA 1
ATOM 4712 C C . GLY B 1 113 ? 1.183 -29.047 4.238 1 95.5 113 GLY B C 1
ATOM 4713 O O . GLY B 1 113 ? 1.024 -28.609 5.379 1 95.5 113 GLY B O 1
ATOM 4714 N N . PRO B 1 114 ? 1.553 -30.266 3.943 1 95.88 114 PRO B N 1
ATOM 4715 C CA . PRO B 1 114 ? 1.629 -31.219 5.047 1 95.88 114 PRO B CA 1
ATOM 4716 C C . PRO B 1 114 ? 2.943 -31.125 5.82 1 95.88 114 PRO B C 1
ATOM 4718 O O . PRO B 1 114 ? 3 -31.484 6.996 1 95.88 114 PRO B O 1
ATOM 4721 N N . LYS B 1 115 ? 3.971 -30.562 5.184 1 97 115 LYS B N 1
ATOM 4722 C CA . LYS B 1 115 ? 5.258 -30.828 5.82 1 97 115 LYS B CA 1
ATOM 4723 C C . LYS B 1 115 ? 6.09 -29.547 5.914 1 97 115 LYS B C 1
ATOM 4725 O O . LYS B 1 115 ? 7.191 -29.562 6.469 1 97 115 LYS B O 1
ATOM 4730 N N . ALA B 1 116 ? 5.621 -28.453 5.402 1 96.88 116 ALA B N 1
ATOM 4731 C CA . ALA B 1 116 ? 6.41 -27.219 5.391 1 96.88 116 ALA B CA 1
ATOM 4732 C C . ALA B 1 116 ? 5.848 -26.203 6.371 1 96.88 116 ALA B C 1
ATOM 4734 O O . ALA B 1 116 ? 4.637 -26.141 6.594 1 96.88 116 ALA B O 1
ATOM 4735 N N . CYS B 1 117 ? 6.738 -25.375 6.973 1 94.56 117 CYS B N 1
ATOM 4736 C CA . CYS B 1 117 ? 6.336 -24.281 7.84 1 94.56 117 CYS B CA 1
ATOM 4737 C C . CYS B 1 117 ? 7.402 -23.188 7.867 1 94.56 117 CYS B C 1
ATOM 4739 O O . CYS B 1 117 ? 8.461 -23.344 7.258 1 94.56 117 CYS B O 1
ATOM 4741 N N . ILE B 1 118 ? 7.086 -22.109 8.438 1 90.31 118 ILE B N 1
ATOM 4742 C CA . ILE B 1 118 ? 8.055 -21.016 8.609 1 90.31 118 ILE B CA 1
ATOM 4743 C C . ILE B 1 118 ? 9.031 -21.375 9.719 1 90.31 118 ILE B C 1
ATOM 4745 O O . ILE B 1 118 ? 8.633 -21.891 10.766 1 90.31 118 ILE B O 1
ATOM 4749 N N . LEU B 1 119 ? 10.258 -21.094 9.492 1 85.38 119 LEU B N 1
ATOM 4750 C CA . LEU B 1 119 ? 11.266 -21.25 10.531 1 85.38 119 LEU B CA 1
ATOM 4751 C C . LEU B 1 119 ? 11.062 -20.234 11.648 1 85.38 119 LEU B C 1
ATOM 4753 O O . LEU B 1 119 ? 11.023 -19.016 11.391 1 85.38 119 LEU B O 1
ATOM 4757 N N . PRO B 1 120 ? 10.828 -20.719 12.828 1 77.19 120 PRO B N 1
ATOM 4758 C CA . PRO B 1 120 ? 10.633 -19.781 13.945 1 77.19 120 PRO B CA 1
ATOM 4759 C C . PRO B 1 120 ? 11.852 -18.906 14.195 1 77.19 120 PRO B C 1
ATOM 4761 O O . PRO B 1 120 ? 12.984 -19.359 14.07 1 77.19 120 PRO B O 1
ATOM 4764 N N . ASN B 1 121 ? 11.664 -17.609 14.117 1 69.06 121 ASN B N 1
ATOM 4765 C CA . ASN B 1 121 ? 12.703 -16.641 14.461 1 69.06 121 ASN B CA 1
ATOM 4766 C C . ASN B 1 121 ? 12.508 -16.078 15.859 1 69.06 121 ASN B C 1
ATOM 4768 O O . ASN B 1 121 ? 11.523 -15.391 16.125 1 69.06 121 ASN B O 1
ATOM 4772 N N . PRO B 1 122 ? 13.406 -16.516 16.828 1 57.78 122 PRO B N 1
ATOM 4773 C CA . PRO B 1 122 ? 13.273 -16.094 18.219 1 57.78 122 PRO B CA 1
ATOM 4774 C C . PRO B 1 122 ? 13.227 -14.57 18.375 1 57.78 122 PRO B C 1
ATOM 4776 O O . PRO B 1 122 ? 12.711 -14.062 19.375 1 57.78 122 PRO B O 1
ATOM 4779 N N . THR B 1 123 ? 13.992 -13.938 17.531 1 52.91 123 THR B N 1
ATOM 4780 C CA . THR B 1 123 ? 14.055 -12.492 17.703 1 52.91 123 THR B CA 1
ATOM 4781 C C . THR B 1 123 ? 12.711 -11.852 17.344 1 52.91 123 THR B C 1
ATOM 4783 O O . THR B 1 123 ? 12.523 -10.648 17.531 1 52.91 123 THR B O 1
ATOM 4786 N N . SER B 1 124 ? 11.977 -12.719 16.797 1 50.88 124 SER B N 1
ATOM 4787 C CA . SER B 1 124 ? 10.711 -12.117 16.391 1 50.88 124 SER B CA 1
ATOM 4788 C C . SER B 1 124 ? 9.836 -11.797 17.594 1 50.88 124 SER B C 1
ATOM 4790 O O . SER B 1 124 ? 9.461 -12.688 18.344 1 50.88 124 SER B O 1
ATOM 4792 N N . VAL B 1 125 ? 10.258 -10.781 18.234 1 44.28 125 VAL B N 1
ATOM 4793 C CA . VAL B 1 125 ? 9.445 -10.273 19.344 1 44.28 125 VAL B CA 1
ATOM 4794 C C . VAL B 1 125 ? 7.98 -10.242 18.922 1 44.28 125 VAL B C 1
ATOM 4796 O O . VAL B 1 125 ? 7.086 -10.32 19.766 1 44.28 125 VAL B O 1
ATOM 4799 N N . MET B 1 126 ? 7.879 -9.961 17.594 1 48.09 126 MET B N 1
ATOM 4800 C CA . MET B 1 126 ? 6.527 -9.633 17.141 1 48.09 126 MET B CA 1
ATOM 4801 C C . MET B 1 126 ? 5.805 -10.867 16.625 1 48.09 126 MET B C 1
ATOM 4803 O O . MET B 1 126 ? 6.445 -11.82 16.188 1 48.09 126 MET B O 1
ATOM 4807 N N . HIS B 1 127 ? 4.629 -11.125 17.062 1 49.34 127 HIS B N 1
ATOM 4808 C CA . HIS B 1 127 ? 3.777 -12.188 16.547 1 49.34 127 HIS B CA 1
ATOM 4809 C C . HIS B 1 127 ? 3.885 -12.297 15.023 1 49.34 127 HIS B C 1
ATOM 4811 O O . HIS B 1 127 ? 3.574 -13.336 14.445 1 49.34 127 HIS B O 1
ATOM 4817 N N . ILE B 1 128 ? 4.191 -11.18 14.391 1 57.75 128 ILE B N 1
ATOM 4818 C CA . ILE B 1 128 ? 4.383 -11.328 12.945 1 57.75 128 ILE B CA 1
ATOM 4819 C C . ILE B 1 128 ? 5.863 -11.18 12.609 1 57.75 128 ILE B C 1
ATOM 4821 O O . ILE B 1 128 ? 6.484 -10.164 12.93 1 57.75 128 ILE B O 1
ATOM 4825 N N . GLN B 1 129 ? 6.469 -12.227 12.242 1 64.44 129 GLN B N 1
ATOM 4826 C CA . GLN B 1 129 ? 7.867 -12.227 11.828 1 64.44 129 GLN B CA 1
ATOM 4827 C C . GLN B 1 129 ? 8.094 -11.258 10.664 1 64.44 129 GLN B C 1
ATOM 4829 O O . GLN B 1 129 ? 7.242 -11.125 9.789 1 64.44 129 GLN B O 1
ATOM 4834 N N . ASP B 1 130 ? 9.117 -10.594 10.742 1 76.31 130 ASP B N 1
ATOM 4835 C CA . ASP B 1 130 ? 9.555 -9.758 9.633 1 76.31 130 ASP B CA 1
ATOM 4836 C C . ASP B 1 130 ? 9.641 -10.562 8.336 1 76.31 130 ASP B C 1
ATOM 4838 O O . ASP B 1 130 ? 10.305 -11.602 8.289 1 76.31 130 ASP B O 1
ATOM 4842 N N . PRO B 1 131 ? 9.008 -10.07 7.34 1 78.5 131 PRO B N 1
ATOM 4843 C CA . PRO B 1 131 ? 9.047 -10.805 6.066 1 78.5 131 PRO B CA 1
ATOM 4844 C C . PRO B 1 131 ? 10.461 -11.055 5.57 1 78.5 131 PRO B C 1
ATOM 4846 O O . PRO B 1 131 ? 10.734 -12.094 4.961 1 78.5 131 PRO B O 1
ATOM 4849 N N . ALA B 1 132 ? 11.352 -10.227 5.852 1 79.19 132 ALA B N 1
ATOM 4850 C CA . ALA B 1 132 ? 12.727 -10.367 5.375 1 79.19 132 ALA B CA 1
ATOM 4851 C C . ALA B 1 132 ? 13.43 -11.539 6.059 1 79.19 132 ALA B C 1
ATOM 4853 O O . ALA B 1 132 ? 14.422 -12.062 5.543 1 79.19 132 ALA B O 1
ATOM 4854 N N . SER B 1 133 ? 12.898 -11.938 7.156 1 80 133 SER B N 1
ATOM 4855 C CA . SER B 1 133 ? 13.539 -13 7.926 1 80 133 SER B CA 1
ATOM 4856 C C . SER B 1 133 ? 12.781 -14.32 7.777 1 80 133 SER B C 1
ATOM 4858 O O . SER B 1 133 ? 13.156 -15.328 8.375 1 80 133 SER B O 1
ATOM 4860 N N . GLN B 1 134 ? 11.82 -14.328 6.957 1 85.44 134 GLN B N 1
ATOM 4861 C CA . GLN B 1 134 ? 11.008 -15.539 6.809 1 85.44 134 GLN B CA 1
ATOM 4862 C C . GLN B 1 134 ? 11.719 -16.578 5.941 1 85.44 134 GLN B C 1
ATOM 4864 O O . GLN B 1 134 ? 12.156 -16.266 4.828 1 85.44 134 GLN B O 1
ATOM 4869 N N . ARG B 1 135 ? 11.812 -17.797 6.57 1 91.81 135 ARG B N 1
ATOM 4870 C CA . ARG B 1 135 ? 12.445 -18.906 5.879 1 91.81 135 ARG B CA 1
ATOM 4871 C C . ARG B 1 135 ? 11.586 -20.172 5.965 1 91.81 135 ARG B C 1
ATOM 4873 O O . ARG B 1 135 ? 10.883 -20.375 6.953 1 91.81 135 ARG B O 1
ATOM 4880 N N . LEU B 1 136 ? 11.719 -20.922 4.902 1 93.81 136 LEU B N 1
ATOM 4881 C CA . LEU B 1 136 ? 11.008 -22.203 4.824 1 93.81 136 LEU B CA 1
ATOM 4882 C C . LEU B 1 136 ? 11.789 -23.297 5.527 1 93.81 136 LEU B C 1
ATOM 4884 O O . LEU B 1 136 ? 13.008 -23.391 5.387 1 93.81 136 LEU B O 1
ATOM 4888 N N . THR B 1 137 ? 11.133 -24.031 6.34 1 94.56 137 THR B N 1
ATOM 4889 C CA . THR B 1 137 ? 11.711 -25.25 6.918 1 94.56 137 THR B CA 1
ATOM 4890 C C . THR B 1 137 ? 10.758 -26.422 6.77 1 94.56 137 THR B C 1
ATOM 4892 O O . THR B 1 137 ? 9.555 -26.234 6.543 1 94.56 137 THR B O 1
ATOM 4895 N N . TRP B 1 138 ? 11.367 -27.641 6.742 1 96.56 138 TRP B N 1
ATOM 4896 C CA . TRP B 1 138 ? 10.594 -28.875 6.625 1 96.56 138 TRP B CA 1
ATOM 4897 C C . TRP B 1 138 ? 10.492 -29.578 7.969 1 96.56 138 TRP B C 1
ATOM 4899 O O . TRP B 1 138 ? 11.508 -29.797 8.641 1 96.56 138 TRP B O 1
ATOM 4909 N N . ASN B 1 139 ? 9.32 -29.891 8.375 1 94.75 139 ASN B N 1
ATOM 4910 C CA . ASN B 1 139 ? 9.148 -30.75 9.539 1 94.75 139 ASN B CA 1
ATOM 4911 C C . ASN B 1 139 ? 9.578 -32.188 9.25 1 94.75 139 ASN B C 1
ATOM 4913 O O . ASN B 1 139 ? 10.141 -32.844 10.117 1 94.75 139 ASN B O 1
ATOM 4917 N N . LYS B 1 140 ? 9.195 -32.656 8.141 1 95.69 140 LYS B N 1
ATOM 4918 C CA . LYS B 1 140 ? 9.633 -33.906 7.527 1 95.69 140 LYS B CA 1
ATOM 4919 C C . LYS B 1 140 ? 10.094 -33.688 6.09 1 95.69 140 LYS B C 1
ATOM 4921 O O . LYS B 1 140 ? 9.578 -32.812 5.398 1 95.69 140 LYS B O 1
ATOM 4926 N N . PRO B 1 141 ? 11.031 -34.406 5.738 1 95.25 141 PRO B N 1
ATOM 4927 C CA . PRO B 1 141 ? 11.508 -34.219 4.363 1 95.25 141 PRO B CA 1
ATOM 4928 C C . PRO B 1 141 ? 10.398 -34.375 3.328 1 95.25 141 PRO B C 1
ATOM 4930 O O . PRO B 1 141 ? 9.555 -35.281 3.441 1 95.25 141 PRO B O 1
ATOM 4933 N N . PRO B 1 142 ? 10.398 -33.5 2.412 1 97.31 142 PRO B N 1
ATOM 4934 C CA . PRO B 1 142 ? 9.375 -33.625 1.366 1 97.31 142 PRO B CA 1
ATOM 4935 C C . PRO B 1 142 ? 9.555 -34.844 0.493 1 97.31 142 PRO B C 1
ATOM 4937 O O . PRO B 1 142 ? 10.688 -35.25 0.222 1 97.31 142 PRO B O 1
ATOM 4940 N N . VAL B 1 143 ? 8.453 -35.406 0.025 1 97.75 143 VAL B N 1
ATOM 4941 C CA . VAL B 1 143 ? 8.484 -36.625 -0.781 1 97.75 143 VAL B CA 1
ATOM 4942 C C . VAL B 1 143 ? 7.582 -36.438 -2.004 1 97.75 143 VAL B C 1
ATOM 4944 O O . VAL B 1 143 ? 7.902 -36.938 -3.09 1 97.75 143 VAL B O 1
ATOM 4947 N N . ASN B 1 144 ? 6.438 -35.812 -1.904 1 98.38 144 ASN B N 1
ATOM 4948 C CA . ASN B 1 144 ? 5.461 -35.625 -2.973 1 98.38 144 ASN B CA 1
ATOM 4949 C C . ASN B 1 144 ? 5.598 -34.25 -3.623 1 98.38 144 ASN B C 1
ATOM 4951 O O . ASN B 1 144 ? 5.387 -33.25 -2.973 1 98.38 144 ASN B O 1
ATOM 4955 N N . VAL B 1 145 ? 5.898 -34.281 -4.863 1 98.62 145 VAL B N 1
ATOM 4956 C CA . VAL B 1 145 ? 6.098 -33.031 -5.598 1 98.62 145 VAL B CA 1
ATOM 4957 C C . VAL B 1 145 ? 5.074 -32.938 -6.727 1 98.62 145 VAL B C 1
ATOM 4959 O O . VAL B 1 145 ? 4.918 -33.844 -7.52 1 98.62 145 VAL B O 1
ATOM 4962 N N . LEU B 1 146 ? 4.344 -31.844 -6.73 1 98.62 146 LEU B N 1
ATOM 4963 C CA . LEU B 1 146 ? 3.449 -31.547 -7.844 1 98.62 146 LEU B CA 1
ATOM 4964 C C . LEU B 1 146 ? 4.156 -30.703 -8.898 1 98.62 146 LEU B C 1
ATOM 4966 O O . LEU B 1 146 ? 4.68 -29.625 -8.586 1 98.62 146 LEU B O 1
ATOM 4970 N N . VAL B 1 147 ? 4.203 -31.188 -10.117 1 97.88 147 VAL B N 1
ATOM 4971 C CA . VAL B 1 147 ? 4.777 -30.422 -11.219 1 97.88 147 VAL B CA 1
ATOM 4972 C C . VAL B 1 147 ? 3.664 -29.906 -12.125 1 97.88 147 VAL B C 1
ATOM 4974 O O . VAL B 1 147 ? 2.867 -30.672 -12.648 1 97.88 147 VAL B O 1
ATOM 4977 N N . ILE B 1 148 ? 3.623 -28.547 -12.211 1 96.12 148 ILE B N 1
ATOM 4978 C CA . ILE B 1 148 ? 2.621 -27.875 -13.039 1 96.12 148 ILE B CA 1
ATOM 4979 C C . ILE B 1 148 ? 3.289 -27.266 -14.266 1 96.12 148 ILE B C 1
ATOM 4981 O O . ILE B 1 148 ? 4.289 -26.562 -14.141 1 96.12 148 ILE B O 1
ATOM 4985 N N . ARG B 1 149 ? 2.826 -27.547 -15.383 1 91.44 149 ARG B N 1
ATOM 4986 C CA . ARG B 1 149 ? 3.299 -26.922 -16.609 1 91.44 149 ARG B CA 1
ATOM 4987 C C . ARG B 1 149 ? 2.131 -26.406 -17.453 1 91.44 149 ARG B C 1
ATOM 4989 O O . ARG B 1 149 ? 1.022 -26.938 -17.375 1 91.44 149 ARG B O 1
ATOM 4996 N N . LYS B 1 150 ? 2.406 -25.328 -18.172 1 82 150 LYS B N 1
ATOM 4997 C CA . LYS B 1 150 ? 1.418 -24.859 -19.141 1 82 150 LYS B CA 1
ATOM 4998 C C . LYS B 1 150 ? 1.167 -25.891 -20.219 1 82 150 LYS B C 1
ATOM 5000 O O . LYS B 1 150 ? 2.109 -26.391 -20.828 1 82 150 LYS B O 1
ATOM 5005 N N . ILE B 1 151 ? -0.092 -26.062 -20.5 1 75.75 151 ILE B N 1
ATOM 5006 C CA . ILE B 1 151 ? -0.447 -27.109 -21.453 1 75.75 151 ILE B CA 1
ATOM 5007 C C . ILE B 1 151 ? -0.276 -26.594 -22.875 1 75.75 151 ILE B C 1
ATOM 5009 O O . ILE B 1 151 ? -0.399 -25.406 -23.125 1 75.75 151 ILE B O 1
ATOM 5013 N N . ARG B 1 152 ? 0.091 -27.359 -23.797 1 73.94 152 ARG B N 1
ATOM 5014 C CA . ARG B 1 152 ? 0.131 -27.125 -25.234 1 73.94 152 ARG B CA 1
ATOM 5015 C C . ARG B 1 152 ? 1.343 -26.281 -25.625 1 73.94 152 ARG B C 1
ATOM 5017 O O . ARG B 1 152 ? 1.366 -25.672 -26.688 1 73.94 152 ARG B O 1
ATOM 5024 N N . ASP B 1 153 ? 2.115 -26.031 -24.703 1 81.56 153 ASP B N 1
ATOM 5025 C CA . ASP B 1 153 ? 3.377 -25.375 -25.031 1 81.56 153 ASP B CA 1
ATOM 5026 C C . ASP B 1 153 ? 4.484 -26.406 -25.266 1 81.56 153 ASP B C 1
ATOM 5028 O O . ASP B 1 153 ? 5.059 -26.922 -24.312 1 81.56 153 ASP B O 1
ATOM 5032 N N . GLU B 1 154 ? 4.805 -26.609 -26.438 1 83 154 GLU B N 1
ATOM 5033 C CA . GLU B 1 154 ? 5.766 -27.641 -26.828 1 83 154 GLU B CA 1
ATOM 5034 C C . GLU B 1 154 ? 7.16 -27.312 -26.297 1 83 154 GLU B C 1
ATOM 5036 O O . GLU B 1 154 ? 7.957 -28.219 -26.047 1 83 154 GLU B O 1
ATOM 5041 N N . SER B 1 155 ? 7.383 -26.078 -26.094 1 86.81 155 SER B N 1
ATOM 5042 C CA . SER B 1 155 ? 8.711 -25.672 -25.641 1 86.81 155 SER B CA 1
ATOM 5043 C C . SER B 1 155 ? 8.961 -26.125 -24.203 1 86.81 155 SER B C 1
ATOM 5045 O O . SER B 1 155 ? 10.109 -26.156 -23.75 1 86.81 155 SER B O 1
ATOM 5047 N N . LEU B 1 156 ? 7.941 -26.516 -23.578 1 91.06 156 LEU B N 1
ATOM 5048 C CA . LEU B 1 156 ? 8.07 -26.875 -22.156 1 91.06 156 LEU B CA 1
ATOM 5049 C C . LEU B 1 156 ? 8.18 -28.375 -21.984 1 91.06 156 LEU B C 1
ATOM 5051 O O . LEU B 1 156 ? 8.422 -28.859 -20.875 1 91.06 156 LEU B O 1
ATOM 5055 N N . VAL B 1 157 ? 8.109 -29.125 -23.062 1 90.19 157 VAL B N 1
ATOM 5056 C CA . VAL B 1 157 ? 8.078 -30.578 -22.969 1 90.19 157 VAL B CA 1
ATOM 5057 C C . VAL B 1 157 ? 9.438 -31.094 -22.5 1 90.19 157 VAL B C 1
ATOM 5059 O O . VAL B 1 157 ? 9.516 -31.906 -21.578 1 90.19 157 VAL B O 1
ATOM 5062 N N . GLU B 1 158 ? 10.461 -30.594 -23.094 1 92.19 158 GLU B N 1
ATOM 5063 C CA . GLU B 1 158 ? 11.789 -31.094 -22.766 1 92.19 158 GLU B CA 1
ATOM 5064 C C . GLU B 1 158 ? 12.172 -30.734 -21.328 1 92.19 158 GLU B C 1
ATOM 5066 O O . GLU B 1 158 ? 12.625 -31.594 -20.562 1 92.19 158 GLU B O 1
ATOM 5071 N N . PRO B 1 159 ? 12.008 -29.406 -20.969 1 94.44 159 PRO B N 1
ATOM 5072 C CA . PRO B 1 159 ? 12.281 -29.062 -19.578 1 94.44 159 PRO B CA 1
ATOM 5073 C C . PRO B 1 159 ? 11.461 -29.906 -18.594 1 94.44 159 PRO B C 1
ATOM 5075 O O . PRO B 1 159 ? 11.953 -30.281 -17.531 1 94.44 159 PRO B O 1
ATOM 5078 N N . PHE B 1 160 ? 10.328 -30.203 -18.953 1 95.19 160 PHE B N 1
ATOM 5079 C CA . PHE B 1 160 ? 9.445 -31.016 -18.125 1 95.19 160 PHE B CA 1
ATOM 5080 C C . PHE B 1 160 ? 10.008 -32.438 -17.953 1 95.19 160 PHE B C 1
ATOM 5082 O O . PHE B 1 160 ? 10.07 -32.938 -16.828 1 95.19 160 PHE B O 1
ATOM 5089 N N . LYS B 1 161 ? 10.414 -33 -19 1 94.44 161 LYS B N 1
ATOM 5090 C CA . LYS B 1 161 ? 11 -34.344 -18.953 1 94.44 161 LYS B CA 1
ATOM 5091 C C . LYS B 1 161 ? 12.266 -34.375 -18.109 1 94.44 161 LYS B C 1
ATOM 5093 O O . LYS B 1 161 ? 12.461 -35.281 -17.312 1 94.44 161 LYS B O 1
ATOM 5098 N N . GLU B 1 162 ? 13.039 -33.375 -18.312 1 95.62 162 GLU B N 1
ATOM 5099 C CA . GLU B 1 162 ? 14.297 -33.281 -17.578 1 95.62 162 GLU B CA 1
ATOM 5100 C C . GLU B 1 162 ? 14.039 -33.188 -16.078 1 95.62 162 GLU B C 1
ATOM 5102 O O . GLU B 1 162 ? 14.68 -33.875 -15.281 1 95.62 162 GLU B O 1
ATOM 5107 N N . LEU B 1 163 ? 13.125 -32.312 -15.734 1 97.38 163 LEU B N 1
ATOM 5108 C CA . LEU B 1 163 ? 12.805 -32.125 -14.328 1 97.38 163 LEU B CA 1
ATOM 5109 C C . LEU B 1 163 ? 12.242 -33.406 -13.719 1 97.38 163 LEU B C 1
ATOM 5111 O O . LEU B 1 163 ? 12.648 -33.812 -12.617 1 97.38 163 LEU B O 1
ATOM 5115 N N . CYS B 1 164 ? 11.344 -34.094 -14.422 1 96.38 164 CYS B N 1
ATOM 5116 C CA . CYS B 1 164 ? 10.742 -35.312 -13.914 1 96.38 164 CYS B CA 1
ATOM 5117 C C . CYS B 1 164 ? 11.789 -36.406 -13.734 1 96.38 164 CYS B C 1
ATOM 5119 O O . CYS B 1 164 ? 11.766 -37.125 -12.734 1 96.38 164 CYS B O 1
ATOM 5121 N N . ARG B 1 165 ? 12.688 -36.5 -14.688 1 96 165 ARG B N 1
ATOM 5122 C CA . ARG B 1 165 ? 13.766 -37.469 -14.578 1 96 165 ARG B CA 1
ATOM 5123 C C . ARG B 1 165 ? 14.617 -37.219 -13.344 1 96 165 ARG B C 1
ATOM 5125 O O . ARG B 1 165 ? 14.922 -38.125 -12.586 1 96 165 ARG B O 1
ATOM 5132 N N . PHE B 1 166 ? 14.977 -36.031 -13.203 1 97.62 166 PHE B N 1
ATOM 5133 C CA . PHE B 1 166 ? 15.789 -35.625 -12.062 1 97.62 166 PHE B CA 1
ATOM 5134 C C . PHE B 1 166 ? 15.086 -35.938 -10.75 1 97.62 166 PHE B C 1
ATOM 5136 O O . PHE B 1 166 ? 15.688 -36.531 -9.844 1 97.62 166 PHE B O 1
ATOM 5143 N N . LEU B 1 167 ? 13.781 -35.562 -10.625 1 98.19 167 LEU B N 1
ATOM 5144 C CA . LEU B 1 167 ? 13.008 -35.75 -9.398 1 98.19 167 LEU B CA 1
ATOM 5145 C C . LEU B 1 167 ? 12.789 -37.219 -9.102 1 98.19 167 LEU B C 1
ATOM 5147 O O . LEU B 1 167 ? 12.938 -37.656 -7.961 1 98.19 167 LEU B O 1
ATOM 5151 N N . VAL B 1 168 ? 12.5 -38.094 -10.133 1 96.94 168 VAL B N 1
ATOM 5152 C CA . VAL B 1 168 ? 12.141 -39.469 -9.953 1 96.94 168 VAL B CA 1
ATOM 5153 C C . VAL B 1 168 ? 13.406 -40.312 -9.766 1 96.94 168 VAL B C 1
ATOM 5155 O O . VAL B 1 168 ? 13.508 -41.094 -8.805 1 96.94 168 VAL B O 1
ATOM 5158 N N . GLU B 1 169 ? 14.352 -40.094 -10.578 1 95.69 169 GLU B N 1
ATOM 5159 C CA . GLU B 1 169 ? 15.508 -40.969 -10.617 1 95.69 169 GLU B CA 1
ATOM 5160 C C . GLU B 1 169 ? 16.594 -40.531 -9.641 1 95.69 169 GLU B C 1
ATOM 5162 O O . GLU B 1 169 ? 17.172 -41.344 -8.93 1 95.69 169 GLU B O 1
ATOM 5167 N N . GLU B 1 170 ? 16.875 -39.281 -9.617 1 95.88 170 GLU B N 1
ATOM 5168 C CA . GLU B 1 170 ? 18 -38.812 -8.812 1 95.88 170 GLU B CA 1
ATOM 5169 C C . GLU B 1 170 ? 17.547 -38.469 -7.387 1 95.88 170 GLU B C 1
ATOM 5171 O O . GLU B 1 170 ? 18.266 -38.781 -6.426 1 95.88 170 GLU B O 1
ATOM 5176 N N . LYS B 1 171 ? 16.391 -37.906 -7.199 1 96.75 171 LYS B N 1
ATOM 5177 C CA . LYS B 1 171 ? 15.961 -37.438 -5.875 1 96.75 171 LYS B CA 1
ATOM 5178 C C . LYS B 1 171 ? 14.953 -38.438 -5.273 1 96.75 171 LYS B C 1
ATOM 5180 O O . LYS B 1 171 ? 14.594 -38.312 -4.102 1 96.75 171 LYS B O 1
ATOM 5185 N N . GLN B 1 172 ? 14.461 -39.406 -6.035 1 96.19 172 GLN B N 1
ATOM 5186 C CA . GLN B 1 172 ? 13.547 -40.469 -5.602 1 96.19 172 GLN B CA 1
ATOM 5187 C C . GLN B 1 172 ? 12.266 -39.875 -5.016 1 96.19 172 GLN B C 1
ATOM 5189 O O . GLN B 1 172 ? 11.836 -40.25 -3.926 1 96.19 172 GLN B O 1
ATOM 5194 N N . MET B 1 173 ? 11.758 -38.875 -5.684 1 97.56 173 MET B N 1
ATOM 5195 C CA . MET B 1 173 ? 10.516 -38.219 -5.277 1 97.56 173 MET B CA 1
ATOM 5196 C C . MET B 1 173 ? 9.312 -38.844 -5.965 1 97.56 173 MET B C 1
ATOM 5198 O O . MET B 1 173 ? 9.453 -39.469 -7.02 1 97.56 173 MET B O 1
ATOM 5202 N N . MET B 1 174 ? 8.148 -38.812 -5.297 1 97.88 174 MET B N 1
ATOM 5203 C CA . MET B 1 174 ? 6.867 -39.062 -5.953 1 97.88 174 MET B CA 1
ATOM 5204 C C . MET B 1 174 ? 6.371 -37.812 -6.688 1 97.88 174 MET B C 1
ATOM 5206 O O . MET B 1 174 ? 6.113 -36.781 -6.07 1 97.88 174 MET B O 1
ATOM 5210 N N . VAL B 1 175 ? 6.184 -37.938 -8 1 98.06 175 VAL B N 1
ATOM 5211 C CA . VAL B 1 175 ? 5.859 -36.781 -8.82 1 98.06 175 VAL B CA 1
ATOM 5212 C C . VAL B 1 175 ? 4.398 -36.844 -9.258 1 98.06 175 VAL B C 1
ATOM 5214 O O . VAL B 1 175 ? 3.965 -37.844 -9.844 1 98.06 175 VAL B O 1
ATOM 5217 N N . TYR B 1 176 ? 3.645 -35.844 -8.891 1 97.5 176 TYR B N 1
ATOM 5218 C CA . TYR B 1 176 ? 2.246 -35.688 -9.281 1 97.5 176 TYR B CA 1
ATOM 5219 C C . TYR B 1 176 ? 2.109 -34.75 -10.477 1 97.5 176 TYR B C 1
ATOM 5221 O O . TYR B 1 176 ? 2.779 -33.719 -10.555 1 97.5 176 TYR B O 1
ATOM 5229 N N . VAL B 1 177 ? 1.285 -35.125 -11.492 1 95.56 177 VAL B N 1
ATOM 5230 C CA . VAL B 1 177 ? 0.994 -34.312 -12.664 1 95.56 177 VAL B CA 1
ATOM 5231 C C . VAL B 1 177 ? -0.487 -34.438 -13.016 1 95.56 177 VAL B C 1
ATOM 5233 O O . VAL B 1 177 ? -1.141 -35.406 -12.672 1 95.56 177 VAL B O 1
ATOM 5236 N N . GLU B 1 178 ? -0.977 -33.375 -13.633 1 93.81 178 GLU B N 1
ATOM 5237 C CA . GLU B 1 178 ? -2.346 -33.469 -14.133 1 93.81 178 GLU B CA 1
ATOM 5238 C C . GLU B 1 178 ? -2.467 -34.531 -15.219 1 93.81 178 GLU B C 1
ATOM 5240 O O . GLU B 1 178 ? -1.593 -34.656 -16.078 1 93.81 178 GLU B O 1
ATOM 5245 N N . ARG B 1 179 ? -3.533 -35.219 -15.258 1 91.38 179 ARG B N 1
ATOM 5246 C CA . ARG B 1 179 ? -3.738 -36.312 -16.188 1 91.38 179 ARG B CA 1
ATOM 5247 C C . ARG B 1 179 ? -3.572 -35.875 -17.625 1 91.38 179 ARG B C 1
ATOM 5249 O O . ARG B 1 179 ? -2.973 -36.562 -18.438 1 91.38 179 ARG B O 1
ATOM 5256 N N . ARG B 1 180 ? -4.059 -34.719 -17.891 1 87.69 180 ARG B N 1
ATOM 5257 C CA . ARG B 1 180 ? -3.994 -34.219 -19.266 1 87.69 180 ARG B CA 1
ATOM 5258 C C . ARG B 1 180 ? -2.549 -34 -19.703 1 87.69 180 ARG B C 1
ATOM 5260 O O . ARG B 1 180 ? -2.23 -34.125 -20.891 1 87.69 180 ARG B O 1
ATOM 5267 N N . VAL B 1 181 ? -1.746 -33.688 -18.781 1 87.12 181 VAL B N 1
ATOM 5268 C CA . VAL B 1 181 ? -0.332 -33.469 -19.062 1 87.12 181 VAL B CA 1
ATOM 5269 C C . VAL B 1 181 ? 0.354 -34.812 -19.312 1 87.12 181 VAL B C 1
ATOM 5271 O O . VAL B 1 181 ? 1.17 -34.938 -20.234 1 87.12 181 VAL B O 1
ATOM 5274 N N . ALA B 1 182 ? 0.032 -35.781 -18.578 1 84.19 182 ALA B N 1
ATOM 5275 C CA . ALA B 1 182 ? 0.604 -37.125 -18.734 1 84.19 182 ALA B CA 1
ATOM 5276 C C . ALA B 1 182 ? 0.163 -37.75 -20.047 1 84.19 182 ALA B C 1
ATOM 5278 O O . ALA B 1 182 ? 0.909 -38.531 -20.656 1 84.19 182 ALA B O 1
ATOM 5279 N N . ASP B 1 183 ? -1.049 -37.375 -20.469 1 81.75 183 ASP B N 1
ATOM 5280 C CA . ASP B 1 183 ? -1.615 -37.969 -21.672 1 81.75 183 ASP B CA 1
ATOM 5281 C C . ASP B 1 183 ? -1.182 -37.188 -22.922 1 81.75 183 ASP B C 1
ATOM 5283 O O . ASP B 1 183 ? -1.562 -37.562 -24.047 1 81.75 183 ASP B O 1
ATOM 5287 N N . ASP B 1 184 ? -0.493 -36.25 -22.656 1 80.75 184 ASP B N 1
ATOM 5288 C CA . ASP B 1 184 ? 0.005 -35.469 -23.781 1 80.75 184 ASP B CA 1
ATOM 5289 C C . ASP B 1 184 ? 0.714 -36.375 -24.797 1 80.75 184 ASP B C 1
ATOM 5291 O O . ASP B 1 184 ? 1.629 -37.125 -24.438 1 80.75 184 ASP B O 1
ATOM 5295 N N . ALA B 1 185 ? 0.399 -36.375 -25.984 1 69.81 185 ALA B N 1
ATOM 5296 C CA . ALA B 1 185 ? 0.854 -37.219 -27.078 1 69.81 185 ALA B CA 1
ATOM 5297 C C . ALA B 1 185 ? 2.367 -37.125 -27.25 1 69.81 185 ALA B C 1
ATOM 5299 O O . ALA B 1 185 ? 3.023 -38.156 -27.531 1 69.81 185 ALA B O 1
ATOM 5300 N N . THR B 1 186 ? 2.82 -36 -27.094 1 75.88 186 THR B N 1
ATOM 5301 C CA . THR B 1 186 ? 4.254 -35.781 -27.25 1 75.88 186 THR B CA 1
ATOM 5302 C C . THR B 1 186 ? 5.035 -36.594 -26.203 1 75.88 186 THR B C 1
ATOM 5304 O O . THR B 1 186 ? 6.105 -37.125 -26.484 1 75.88 186 THR B O 1
ATOM 5307 N N . LEU B 1 187 ? 4.512 -36.719 -25.125 1 79.88 187 LEU B N 1
ATOM 5308 C CA . LEU B 1 187 ? 5.164 -37.438 -24.031 1 79.88 187 LEU B CA 1
ATOM 5309 C C . LEU B 1 187 ? 5.02 -38.938 -24.219 1 79.88 187 LEU B C 1
ATOM 5311 O O . LEU B 1 187 ? 5.941 -39.688 -23.922 1 79.88 187 LEU B O 1
ATOM 5315 N N . SER B 1 188 ? 3.879 -39.281 -24.844 1 76.88 188 SER B N 1
ATOM 5316 C CA . SER B 1 188 ? 3.592 -40.688 -25.016 1 76.88 188 SER B CA 1
ATOM 5317 C C . SER B 1 188 ? 4.461 -41.312 -26.109 1 76.88 188 SER B C 1
ATOM 5319 O O . SER B 1 188 ? 4.742 -42.5 -26.078 1 76.88 188 SER B O 1
ATOM 5321 N N . LYS B 1 189 ? 4.84 -40.469 -26.938 1 78.81 189 LYS B N 1
ATOM 5322 C CA . LYS B 1 189 ? 5.605 -40.969 -28.078 1 78.81 189 LYS B CA 1
ATOM 5323 C C . LYS B 1 189 ? 7.086 -41.125 -27.734 1 78.81 189 LYS B C 1
ATOM 5325 O O . LYS B 1 189 ? 7.844 -41.75 -28.469 1 78.81 189 LYS B O 1
ATOM 5330 N N . ASP B 1 190 ? 7.414 -40.531 -26.688 1 82.5 190 ASP B N 1
ATOM 5331 C CA . ASP B 1 190 ? 8.82 -40.594 -26.297 1 82.5 190 ASP B CA 1
ATOM 5332 C C . ASP B 1 190 ? 9.102 -41.844 -25.469 1 82.5 190 ASP B C 1
ATOM 5334 O O . ASP B 1 190 ? 8.812 -41.906 -24.281 1 82.5 190 ASP B O 1
ATOM 5338 N N . GLU B 1 191 ? 9.719 -42.812 -26.047 1 81.56 191 GLU B N 1
ATOM 5339 C CA . GLU B 1 191 ? 9.984 -44.094 -25.422 1 81.56 191 GLU B CA 1
ATOM 5340 C C . GLU B 1 191 ? 10.938 -43.969 -24.25 1 81.56 191 GLU B C 1
ATOM 5342 O O . GLU B 1 191 ? 10.805 -44.656 -23.25 1 81.56 191 GLU B O 1
ATOM 5347 N N . ALA B 1 192 ? 11.812 -43 -24.422 1 80.31 192 ALA B N 1
ATOM 5348 C CA . ALA B 1 192 ? 12.797 -42.781 -23.359 1 80.31 192 ALA B CA 1
ATOM 5349 C C . ALA B 1 192 ? 12.133 -42.25 -22.094 1 80.31 192 ALA B C 1
ATOM 5351 O O . ALA B 1 192 ? 12.625 -42.5 -20.984 1 80.31 192 ALA B O 1
ATOM 5352 N N . PHE B 1 193 ? 11.039 -41.625 -22.266 1 88.5 193 PHE B N 1
ATOM 5353 C CA . PHE B 1 193 ? 10.328 -41.031 -21.141 1 88.5 193 PHE B CA 1
ATOM 5354 C C . PHE B 1 193 ? 9.266 -42 -20.609 1 88.5 193 PHE B C 1
ATOM 5356 O O . PHE B 1 193 ? 8.68 -41.75 -19.547 1 88.5 193 PHE B O 1
ATOM 5363 N N . GLY B 1 194 ? 9.078 -43.062 -21.328 1 85.44 194 GLY B N 1
ATOM 5364 C CA . GLY B 1 194 ? 8.031 -44.031 -20.984 1 85.44 194 GLY B CA 1
ATOM 5365 C C . GLY B 1 194 ? 8.18 -44.594 -19.594 1 85.44 194 GLY B C 1
ATOM 5366 O O . GLY B 1 194 ? 7.199 -44.719 -18.859 1 85.44 194 GLY B O 1
ATOM 5367 N N . SER B 1 195 ? 9.398 -44.938 -19.312 1 88.06 195 SER B N 1
ATOM 5368 C CA . SER B 1 195 ? 9.656 -45.5 -17.984 1 88.06 195 SER B CA 1
ATOM 5369 C C . SER B 1 195 ? 9.305 -44.531 -16.875 1 88.06 195 SER B C 1
ATOM 5371 O O . SER B 1 195 ? 8.75 -44.906 -15.852 1 88.06 195 SER B O 1
ATOM 5373 N N . ILE B 1 196 ? 9.648 -43.281 -17.078 1 91.5 196 ILE B N 1
ATOM 5374 C CA . ILE B 1 196 ? 9.359 -42.25 -16.094 1 91.5 196 ILE B CA 1
ATOM 5375 C C . ILE B 1 196 ? 7.863 -41.969 -16.062 1 91.5 196 ILE B C 1
ATOM 5377 O O . ILE B 1 196 ? 7.277 -41.781 -14.992 1 91.5 196 ILE B O 1
ATOM 5381 N N . ARG B 1 197 ? 7.262 -41.938 -17.203 1 90.44 197 ARG B N 1
ATOM 5382 C CA . ARG B 1 197 ? 5.836 -41.656 -17.312 1 90.44 197 ARG B CA 1
ATOM 5383 C C . ARG B 1 197 ? 5.012 -42.625 -16.484 1 90.44 197 ARG B C 1
ATOM 5385 O O . ARG B 1 197 ? 4.031 -42.219 -15.844 1 90.44 197 ARG B O 1
ATOM 5392 N N . ASN B 1 198 ? 5.465 -43.844 -16.469 1 89.44 198 ASN B N 1
ATOM 5393 C CA . ASN B 1 198 ? 4.754 -44.875 -15.742 1 89.44 198 ASN B CA 1
ATOM 5394 C C . ASN B 1 198 ? 4.895 -44.719 -14.227 1 89.44 198 ASN B C 1
ATOM 5396 O O . ASN B 1 198 ? 4.129 -45.312 -13.461 1 89.44 198 ASN B O 1
ATOM 5400 N N . GLN B 1 199 ? 5.832 -43.906 -13.852 1 93.19 199 GLN B N 1
ATOM 5401 C CA . GLN B 1 199 ? 6.086 -43.688 -12.43 1 93.19 199 GLN B CA 1
ATOM 5402 C C . GLN B 1 199 ? 5.406 -42.406 -11.922 1 93.19 199 GLN B C 1
ATOM 5404 O O . GLN B 1 199 ? 5.418 -42.125 -10.727 1 93.19 199 GLN B O 1
ATOM 5409 N N . LEU B 1 200 ? 4.836 -41.656 -12.773 1 94.62 200 LEU B N 1
ATOM 5410 C CA . LEU B 1 200 ? 4.176 -40.406 -12.406 1 94.62 200 LEU B CA 1
ATOM 5411 C C . LEU B 1 200 ? 2.803 -40.688 -11.805 1 94.62 200 LEU B C 1
ATOM 5413 O O . LEU B 1 200 ? 2.088 -41.562 -12.25 1 94.62 200 LEU B O 1
ATOM 5417 N N . CYS B 1 201 ? 2.5 -39.969 -10.719 1 95.56 201 CYS B N 1
ATOM 5418 C CA . CYS B 1 201 ? 1.147 -39.969 -10.172 1 95.56 201 CYS B CA 1
ATOM 5419 C C . CYS B 1 201 ? 0.276 -38.938 -10.859 1 95.56 201 CYS B C 1
ATOM 5421 O O . CYS B 1 201 ? 0.679 -37.781 -11.008 1 95.56 201 CYS B O 1
ATOM 5423 N N . THR B 1 202 ? -0.894 -39.312 -11.32 1 94.5 202 THR B N 1
ATOM 5424 C CA . THR B 1 202 ? -1.752 -38.375 -12.047 1 94.5 202 THR B CA 1
ATOM 5425 C C . THR B 1 202 ? -2.979 -38 -11.219 1 94.5 202 THR B C 1
ATOM 5427 O O . THR B 1 202 ? -3.402 -38.781 -10.352 1 94.5 202 THR B O 1
ATOM 5430 N N . PHE B 1 203 ? -3.434 -36.812 -11.406 1 94.69 203 PHE B N 1
ATOM 5431 C CA . PHE B 1 203 ? -4.664 -36.344 -10.766 1 94.69 203 PHE B CA 1
ATOM 5432 C C . PHE B 1 203 ? -5.527 -35.562 -11.75 1 94.69 203 PHE B C 1
ATOM 5434 O O . PHE B 1 203 ? -5.055 -35.156 -12.805 1 94.69 203 PHE B O 1
ATOM 5441 N N . ARG B 1 204 ? -6.836 -35.531 -11.469 1 93.12 204 ARG B N 1
ATOM 5442 C CA . ARG B 1 204 ? -7.789 -34.75 -12.242 1 93.12 204 ARG B CA 1
ATOM 5443 C C . ARG B 1 204 ? -8.375 -33.625 -11.398 1 93.12 204 ARG B C 1
ATOM 5445 O O . ARG B 1 204 ? -8.922 -33.875 -10.32 1 93.12 204 ARG B O 1
ATOM 5452 N N . GLU B 1 205 ? -8.219 -32.406 -11.922 1 88.44 205 GLU B N 1
ATOM 5453 C CA . GLU B 1 205 ? -8.766 -31.234 -11.234 1 88.44 205 GLU B CA 1
ATOM 5454 C C . GLU B 1 205 ? -10.266 -31.406 -10.992 1 88.44 205 GLU B C 1
ATOM 5456 O O . GLU B 1 205 ? -11 -31.812 -11.891 1 88.44 205 GLU B O 1
ATOM 5461 N N . GLY B 1 206 ? -10.734 -31.047 -9.844 1 84.94 206 GLY B N 1
ATOM 5462 C CA . GLY B 1 206 ? -12.148 -31.109 -9.508 1 84.94 206 GLY B CA 1
ATOM 5463 C C . GLY B 1 206 ? -12.594 -32.5 -9.055 1 84.94 206 GLY B C 1
ATOM 5464 O O . GLY B 1 206 ? -13.664 -32.625 -8.469 1 84.94 206 GLY B O 1
ATOM 5465 N N . TYR B 1 207 ? -11.773 -33.531 -9.359 1 85.69 207 TYR B N 1
ATOM 5466 C CA . TYR B 1 207 ? -12.148 -34.906 -9.031 1 85.69 207 TYR B CA 1
ATOM 5467 C C . TYR B 1 207 ? -11.289 -35.438 -7.891 1 85.69 207 TYR B C 1
ATOM 5469 O O . TYR B 1 207 ? -11.797 -36.094 -6.973 1 85.69 207 TYR B O 1
ATOM 5477 N N . ASP B 1 208 ? -10.086 -35.156 -7.977 1 91.25 208 ASP B N 1
ATOM 5478 C CA . ASP B 1 208 ? -9.141 -35.625 -6.977 1 91.25 208 ASP B CA 1
ATOM 5479 C C . ASP B 1 208 ? -8.703 -34.531 -6.039 1 91.25 208 ASP B C 1
ATOM 5481 O O . ASP B 1 208 ? -8.336 -33.438 -6.488 1 91.25 208 ASP B O 1
ATOM 5485 N N . ASP B 1 209 ? -8.789 -34.781 -4.734 1 91.94 209 ASP B N 1
ATOM 5486 C CA . ASP B 1 209 ? -8.297 -33.812 -3.746 1 91.94 209 ASP B CA 1
ATOM 5487 C C . ASP B 1 209 ? -6.844 -34.125 -3.365 1 91.94 209 ASP B C 1
ATOM 5489 O O . ASP B 1 209 ? -6.566 -35.125 -2.719 1 91.94 209 ASP B O 1
ATOM 5493 N N . ILE B 1 210 ? -5.969 -33.25 -3.711 1 93.56 210 ILE B N 1
ATOM 5494 C CA . ILE B 1 210 ? -4.547 -33.469 -3.467 1 93.56 210 ILE B CA 1
ATOM 5495 C C . ILE B 1 210 ? -4.055 -32.531 -2.377 1 93.56 210 ILE B C 1
ATOM 5497 O O . ILE B 1 210 ? -2.85 -32.375 -2.188 1 93.56 210 ILE B O 1
ATOM 5501 N N . SER B 1 211 ? -4.855 -31.875 -1.571 1 91.25 211 SER B N 1
ATOM 5502 C CA . SER B 1 211 ? -4.539 -30.797 -0.64 1 91.25 211 SER B CA 1
ATOM 5503 C C . SER B 1 211 ? -3.633 -31.281 0.485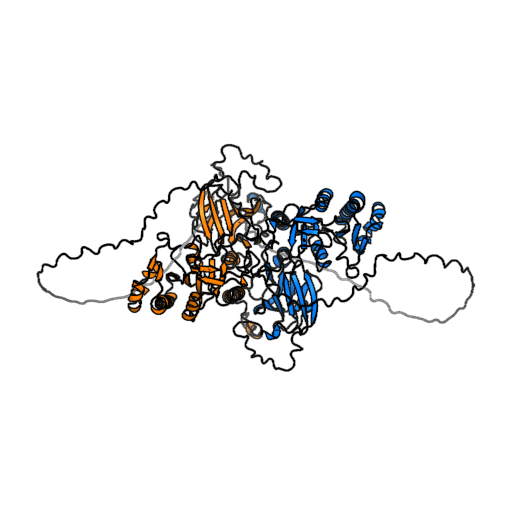 1 91.25 211 SER B C 1
ATOM 5505 O O . SER B 1 211 ? -2.758 -30.547 0.949 1 91.25 211 SER B O 1
ATOM 5507 N N . ASP B 1 212 ? -3.762 -32.5 0.871 1 92.12 212 ASP B N 1
ATOM 5508 C CA . ASP B 1 212 ? -2.986 -33 2.006 1 92.12 212 ASP B CA 1
ATOM 5509 C C . ASP B 1 212 ? -1.891 -33.938 1.545 1 92.12 212 ASP B C 1
ATOM 5511 O O . ASP B 1 212 ? -1.276 -34.625 2.363 1 92.12 212 ASP B O 1
ATOM 5515 N N . CYS B 1 213 ? -1.638 -33.969 0.258 1 94.81 213 CYS B N 1
ATOM 5516 C CA . CYS B 1 213 ? -0.704 -34.969 -0.28 1 94.81 213 CYS B CA 1
ATOM 5517 C C . CYS B 1 213 ? 0.566 -34.281 -0.786 1 94.81 213 CYS B C 1
ATOM 5519 O O . CYS B 1 213 ? 1.651 -34.875 -0.718 1 94.81 213 CYS B O 1
ATOM 5521 N N . ILE B 1 214 ? 0.465 -33.094 -1.188 1 98.31 214 ILE B N 1
ATOM 5522 C CA . ILE B 1 214 ? 1.555 -32.438 -1.912 1 98.31 214 ILE B CA 1
ATOM 5523 C C . ILE B 1 214 ? 2.438 -31.656 -0.936 1 98.31 214 ILE B C 1
ATOM 5525 O O . ILE B 1 214 ? 1.938 -30.859 -0.133 1 98.31 214 ILE B O 1
ATOM 5529 N N . ASP B 1 215 ? 3.734 -31.859 -1.032 1 98.19 215 ASP B N 1
ATOM 5530 C CA . ASP B 1 215 ? 4.68 -31.172 -0.155 1 98.19 215 ASP B CA 1
ATOM 5531 C C . ASP B 1 215 ? 5.266 -29.938 -0.832 1 98.19 215 ASP B C 1
ATOM 5533 O O . ASP B 1 215 ? 5.57 -28.938 -0.167 1 98.19 215 ASP B O 1
ATOM 5537 N N . LEU B 1 216 ? 5.461 -30.047 -2.02 1 98.44 216 LEU B N 1
ATOM 5538 C CA . LEU B 1 216 ? 6.109 -29 -2.803 1 98.44 216 LEU B CA 1
ATOM 5539 C C . LEU B 1 216 ? 5.492 -28.891 -4.191 1 98.44 216 LEU B C 1
ATOM 5541 O O . LEU B 1 216 ? 5.16 -29.922 -4.805 1 98.44 216 LEU B O 1
ATOM 5545 N N . ILE B 1 217 ? 5.352 -27.703 -4.641 1 98.69 217 ILE B N 1
ATOM 5546 C CA . ILE B 1 217 ? 4.871 -27.453 -5.996 1 98.69 217 ILE B CA 1
ATOM 5547 C C . ILE B 1 217 ? 5.988 -26.844 -6.836 1 98.69 217 ILE B C 1
ATOM 5549 O O . ILE B 1 217 ? 6.641 -25.891 -6.406 1 98.69 217 ILE B O 1
ATOM 5553 N N . ILE B 1 218 ? 6.219 -27.375 -7.984 1 98.44 218 ILE B N 1
ATOM 5554 C CA . ILE B 1 218 ? 7.148 -26.797 -8.945 1 98.44 218 ILE B CA 1
ATOM 5555 C C . ILE B 1 218 ? 6.395 -26.391 -10.211 1 98.44 218 ILE B C 1
ATOM 5557 O O . ILE B 1 218 ? 5.777 -27.234 -10.867 1 98.44 218 ILE B O 1
ATOM 5561 N N . CYS B 1 219 ? 6.48 -25.109 -10.516 1 96.56 219 CYS B N 1
ATOM 5562 C CA . CYS B 1 219 ? 5.805 -24.578 -11.688 1 96.56 219 CYS B CA 1
ATOM 5563 C C . CYS B 1 219 ? 6.793 -24.344 -12.828 1 96.56 219 CYS B C 1
ATOM 5565 O O . CYS B 1 219 ? 7.863 -23.781 -12.625 1 96.56 219 CYS B O 1
ATOM 5567 N N . LEU B 1 220 ? 6.402 -24.844 -14 1 95.19 220 LEU B N 1
ATOM 5568 C CA . LEU B 1 220 ? 7.145 -24.609 -15.234 1 95.19 220 LEU B CA 1
ATOM 5569 C C . LEU B 1 220 ? 6.332 -23.766 -16.203 1 95.19 220 LEU B C 1
ATOM 5571 O O . LEU B 1 220 ? 5.41 -24.25 -16.844 1 95.19 220 LEU B O 1
ATOM 5575 N N . GLY B 1 221 ? 6.664 -22.516 -16.312 1 92.31 221 GLY B N 1
ATOM 5576 C CA . GLY B 1 221 ? 5.934 -21.625 -17.188 1 92.31 221 GLY B CA 1
ATOM 5577 C C . GLY B 1 221 ? 5.875 -20.203 -16.688 1 92.31 221 GLY B C 1
ATOM 5578 O O . GLY B 1 221 ? 6.84 -19.703 -16.094 1 92.31 221 GLY B O 1
ATOM 5579 N N . GLY B 1 222 ? 4.773 -19.5 -17.016 1 91.19 222 GLY B N 1
ATOM 5580 C CA . GLY B 1 222 ? 4.59 -18.125 -16.594 1 91.19 222 GLY B CA 1
ATOM 5581 C C . GLY B 1 222 ? 3.721 -17.984 -15.359 1 91.19 222 GLY B C 1
ATOM 5582 O O . GLY B 1 222 ? 3.516 -18.953 -14.633 1 91.19 222 GLY B O 1
ATOM 5583 N N . ASP B 1 223 ? 3.221 -16.734 -15.141 1 92.69 223 ASP B N 1
ATOM 5584 C CA . ASP B 1 223 ? 2.438 -16.406 -13.953 1 92.69 223 ASP B CA 1
ATOM 5585 C C . ASP B 1 223 ? 1.176 -17.266 -13.875 1 92.69 223 ASP B C 1
ATOM 5587 O O . ASP B 1 223 ? 0.713 -17.609 -12.781 1 92.69 223 ASP B O 1
ATOM 5591 N N . GLY B 1 224 ? 0.694 -17.656 -15.023 1 92.75 224 GLY B N 1
ATOM 5592 C CA . GLY B 1 224 ? -0.517 -18.453 -15.062 1 92.75 224 GLY B CA 1
ATOM 5593 C C . GLY B 1 224 ? -0.384 -19.766 -14.312 1 92.75 224 GLY B C 1
ATOM 5594 O O . GLY B 1 224 ? -1.365 -20.281 -13.773 1 92.75 224 GLY B O 1
ATOM 5595 N N . THR B 1 225 ? 0.768 -20.375 -14.273 1 93.56 225 THR B N 1
ATOM 5596 C CA . THR B 1 225 ? 0.981 -21.641 -13.586 1 93.56 225 THR B CA 1
ATOM 5597 C C . THR B 1 225 ? 0.843 -21.469 -12.078 1 93.56 225 THR B C 1
ATOM 5599 O O . THR B 1 225 ? 0.336 -22.359 -11.391 1 93.56 225 THR B O 1
ATOM 5602 N N . LEU B 1 226 ? 1.301 -20.344 -11.586 1 94.88 226 LEU B N 1
ATOM 5603 C CA . LEU B 1 226 ? 1.145 -20.094 -10.164 1 94.88 226 LEU B CA 1
ATOM 5604 C C . LEU B 1 226 ? -0.314 -19.812 -9.812 1 94.88 226 LEU B C 1
ATOM 5606 O O . LEU B 1 226 ? -0.788 -20.203 -8.742 1 94.88 226 LEU B O 1
ATOM 5610 N N . LEU B 1 227 ? -0.982 -19.094 -10.711 1 96.06 227 LEU B N 1
ATOM 5611 C CA . LEU B 1 227 ? -2.41 -18.875 -10.508 1 96.06 227 LEU B CA 1
ATOM 5612 C C . LEU B 1 227 ? -3.164 -20.188 -10.453 1 96.06 227 LEU B C 1
ATOM 5614 O O . LEU B 1 227 ? -4.055 -20.375 -9.617 1 96.06 227 LEU B O 1
ATOM 5618 N N . TYR B 1 228 ? -2.777 -21.062 -11.312 1 95.19 228 TYR B N 1
ATOM 5619 C CA . TYR B 1 228 ? -3.393 -22.391 -11.32 1 95.19 228 TYR B CA 1
ATOM 5620 C C . TYR B 1 228 ? -3.084 -23.141 -10.031 1 95.19 228 TYR B C 1
ATOM 5622 O O . TYR B 1 228 ? -3.975 -23.75 -9.43 1 95.19 228 TYR B O 1
ATOM 5630 N N . ALA B 1 229 ? -1.833 -23.109 -9.602 1 95.94 229 ALA B N 1
ATOM 5631 C CA . ALA B 1 229 ? -1.455 -23.75 -8.344 1 95.94 229 ALA B CA 1
ATOM 5632 C C . ALA B 1 229 ? -2.311 -23.219 -7.191 1 95.94 229 ALA B C 1
ATOM 5634 O O . ALA B 1 229 ? -2.818 -24 -6.383 1 95.94 229 ALA B O 1
ATOM 5635 N N . SER B 1 230 ? -2.428 -21.875 -7.137 1 96.94 230 SER B N 1
ATOM 5636 C CA . SER B 1 230 ? -3.244 -21.266 -6.098 1 96.94 230 SER B CA 1
ATOM 5637 C C . SER B 1 230 ? -4.68 -21.766 -6.148 1 96.94 230 SER B C 1
ATOM 5639 O O . SER B 1 230 ? -5.309 -21.969 -5.105 1 96.94 230 SER B O 1
ATOM 5641 N N . SER B 1 231 ? -5.203 -22 -7.328 1 95.5 231 SER B N 1
ATOM 5642 C CA . SER B 1 231 ? -6.59 -22.438 -7.496 1 95.5 231 SER B CA 1
ATOM 5643 C C . SER B 1 231 ? -6.781 -23.875 -7.043 1 95.5 231 SER B C 1
ATOM 5645 O O . SER B 1 231 ? -7.879 -24.266 -6.633 1 95.5 231 SER B O 1
ATOM 5647 N N . LEU B 1 232 ? -5.805 -24.703 -7.098 1 95.5 232 LEU B N 1
ATOM 5648 C CA . LEU B 1 232 ? -5.891 -26.109 -6.73 1 95.5 232 LEU B CA 1
ATOM 5649 C C . LEU B 1 232 ? -5.957 -26.281 -5.219 1 95.5 232 LEU B C 1
ATOM 5651 O O . LEU B 1 232 ? -6.508 -27.266 -4.719 1 95.5 232 LEU B O 1
ATOM 5655 N N . PHE B 1 233 ? -5.398 -25.312 -4.492 1 96.81 233 PHE B N 1
ATOM 5656 C CA . PHE B 1 233 ? -5.32 -25.391 -3.037 1 96.81 233 PHE B CA 1
ATOM 5657 C C . PHE B 1 233 ? -6.082 -24.25 -2.387 1 96.81 233 PHE B C 1
ATOM 5659 O O . PHE B 1 233 ? -5.586 -23.109 -2.34 1 96.81 233 PHE B O 1
ATOM 5666 N N . GLN B 1 234 ? -7.168 -24.484 -1.77 1 94.88 234 GLN B N 1
ATOM 5667 C CA . GLN B 1 234 ? -8.047 -23.438 -1.275 1 94.88 234 GLN B CA 1
ATOM 5668 C C . GLN B 1 234 ? -7.914 -23.266 0.236 1 94.88 234 GLN B C 1
ATOM 5670 O O . GLN B 1 234 ? -8.648 -22.484 0.848 1 94.88 234 GLN B O 1
ATOM 5675 N N . GLY B 1 235 ? -7.027 -23.875 0.871 1 95.44 235 GLY B N 1
ATOM 5676 C CA . GLY B 1 235 ? -6.508 -23.703 2.217 1 95.44 235 GLY B CA 1
ATOM 5677 C C . GLY B 1 235 ? -5.016 -23.438 2.25 1 95.44 235 GLY B C 1
ATOM 5678 O O . GLY B 1 235 ? -4.52 -22.531 1.575 1 95.44 235 GLY B O 1
ATOM 5679 N N . SER B 1 236 ? -4.438 -24.281 2.977 1 96.12 236 SER B N 1
ATOM 5680 C CA . SER B 1 236 ? -2.982 -24.203 3.021 1 96.12 236 SER B CA 1
ATOM 5681 C C . SER B 1 236 ? -2.363 -24.578 1.682 1 96.12 236 SER B C 1
ATOM 5683 O O . SER B 1 236 ? -2.734 -25.594 1.087 1 96.12 236 SER B O 1
ATOM 5685 N N . VAL B 1 237 ? -1.501 -23.734 1.238 1 98 237 VAL B N 1
ATOM 5686 C CA . VAL B 1 237 ? -0.813 -23.984 -0.023 1 98 237 VAL B CA 1
ATOM 5687 C C . VAL B 1 237 ? 0.606 -24.469 0.252 1 98 237 VAL B C 1
ATOM 5689 O O . VAL B 1 237 ? 1.337 -23.875 1.04 1 98 237 VAL B O 1
ATOM 5692 N N . PRO B 1 238 ? 1.005 -25.641 -0.361 1 98.38 238 PRO B N 1
ATOM 5693 C CA . PRO B 1 238 ? 2.418 -26.016 -0.266 1 98.38 238 PRO B CA 1
ATOM 5694 C C . PRO B 1 238 ? 3.35 -24.969 -0.865 1 98.38 238 PRO B C 1
ATOM 5696 O O . PRO B 1 238 ? 2.918 -24.141 -1.679 1 98.38 238 PRO B O 1
ATOM 5699 N N . PRO B 1 239 ? 4.652 -24.969 -0.42 1 98.19 239 PRO B N 1
ATOM 5700 C CA . PRO B 1 239 ? 5.594 -24.031 -1.029 1 98.19 239 PRO B CA 1
ATOM 5701 C C . PRO B 1 239 ? 5.676 -24.172 -2.547 1 98.19 239 PRO B C 1
ATOM 5703 O O . PRO B 1 239 ? 5.621 -25.297 -3.066 1 98.19 239 PRO B O 1
ATOM 5706 N N . VAL B 1 240 ? 5.84 -23.047 -3.197 1 98.5 240 VAL B N 1
ATOM 5707 C CA . VAL B 1 240 ? 5.836 -23.047 -4.656 1 98.5 240 VAL B CA 1
ATOM 5708 C C . VAL B 1 240 ? 7.18 -22.562 -5.18 1 98.5 240 VAL B C 1
ATOM 5710 O O . VAL B 1 240 ? 7.637 -21.469 -4.809 1 98.5 240 VAL B O 1
ATOM 5713 N N . MET B 1 241 ? 7.797 -23.344 -5.906 1 98.06 241 MET B N 1
ATOM 5714 C CA . MET B 1 241 ? 8.969 -22.953 -6.684 1 98.06 241 MET B CA 1
ATOM 5715 C C . MET B 1 241 ? 8.609 -22.75 -8.148 1 98.06 241 MET B C 1
ATOM 5717 O O . MET B 1 241 ? 8.094 -23.672 -8.797 1 98.06 241 MET B O 1
ATOM 5721 N N . ALA B 1 242 ? 8.898 -21.594 -8.711 1 96.62 242 ALA B N 1
ATOM 5722 C CA . ALA B 1 242 ? 8.414 -21.281 -10.055 1 96.62 242 ALA B CA 1
ATOM 5723 C C . ALA B 1 242 ? 9.578 -20.953 -10.992 1 96.62 242 ALA B C 1
ATOM 5725 O O . ALA B 1 242 ? 10.312 -19.984 -10.766 1 96.62 242 ALA B O 1
ATOM 5726 N N . PHE B 1 243 ? 9.719 -21.75 -12.031 1 95.38 243 PHE B N 1
ATOM 5727 C CA . PHE B 1 243 ? 10.727 -21.547 -13.062 1 95.38 243 PHE B CA 1
ATOM 5728 C C . PHE B 1 243 ? 10.141 -20.812 -14.258 1 95.38 243 PHE B C 1
ATOM 5730 O O . PHE B 1 243 ? 9.086 -21.188 -14.766 1 95.38 243 PHE B O 1
ATOM 5737 N N . HIS B 1 244 ? 10.852 -19.797 -14.57 1 90.75 244 HIS B N 1
ATOM 5738 C CA . HIS B 1 244 ? 10.43 -19.031 -15.742 1 90.75 244 HIS B CA 1
ATOM 5739 C C . HIS B 1 244 ? 10.82 -19.75 -17.031 1 90.75 244 HIS B C 1
ATOM 5741 O O . HIS B 1 244 ? 12 -19.938 -17.312 1 90.75 244 HIS B O 1
ATOM 5747 N N . LEU B 1 245 ? 9.867 -20.234 -17.719 1 87.69 245 LEU B N 1
ATOM 5748 C CA . LEU B 1 245 ? 10.039 -20.812 -19.047 1 87.69 245 LEU B CA 1
ATOM 5749 C C . LEU B 1 245 ? 9.094 -20.156 -20.047 1 87.69 245 LEU B C 1
ATOM 5751 O O . LEU B 1 245 ? 7.883 -20.125 -19.828 1 87.69 245 LEU B O 1
ATOM 5755 N N . GLY B 1 246 ? 9.617 -19.516 -21.078 1 73.81 246 GLY B N 1
ATOM 5756 C CA . GLY B 1 246 ? 8.82 -18.797 -22.047 1 73.81 246 GLY B CA 1
ATOM 5757 C C . GLY B 1 246 ? 8.812 -17.297 -21.812 1 73.81 246 GLY B C 1
ATOM 5758 O O . GLY B 1 246 ? 9.867 -16.672 -21.703 1 73.81 246 GLY B O 1
ATOM 5759 N N . SER B 1 247 ? 7.566 -16.859 -21.672 1 68.88 247 SER B N 1
ATOM 5760 C CA . SER B 1 247 ? 7.438 -15.406 -21.516 1 68.88 247 SER B CA 1
ATOM 5761 C C . SER B 1 247 ? 7.77 -14.977 -20.094 1 68.88 247 SER B C 1
ATOM 5763 O O . SER B 1 247 ? 7.523 -15.719 -19.141 1 68.88 247 SER B O 1
ATOM 5765 N N . LEU B 1 248 ? 8.375 -13.82 -19.969 1 71.75 248 LEU B N 1
ATOM 5766 C CA . LEU B 1 248 ? 8.781 -13.258 -18.688 1 71.75 248 LEU B CA 1
ATOM 5767 C C . LEU B 1 248 ? 7.578 -13.008 -17.797 1 71.75 248 LEU B C 1
ATOM 5769 O O . LEU B 1 248 ? 6.531 -12.562 -18.266 1 71.75 248 LEU B O 1
ATOM 5773 N N . GLY B 1 249 ? 7.711 -13.523 -16.516 1 82.81 249 GLY B N 1
ATOM 5774 C CA . GLY B 1 249 ? 6.637 -13.328 -15.555 1 82.81 249 GLY B CA 1
ATOM 5775 C C . GLY B 1 249 ? 7.09 -12.641 -14.289 1 82.81 249 GLY B C 1
ATOM 5776 O O . GLY B 1 249 ? 8.289 -12.562 -14.008 1 82.81 249 GLY B O 1
ATOM 5777 N N . PHE B 1 250 ? 6.172 -12.094 -13.555 1 87.75 250 PHE B N 1
ATOM 5778 C CA . PHE B 1 250 ? 6.434 -11.406 -12.297 1 87.75 250 PHE B CA 1
ATOM 5779 C C . PHE B 1 250 ? 6.559 -12.406 -11.148 1 87.75 250 PHE B C 1
ATOM 5781 O O . PHE B 1 250 ? 7.16 -12.109 -10.117 1 87.75 250 PHE B O 1
ATOM 5788 N N . LEU B 1 251 ? 6.031 -13.602 -11.391 1 94 251 LEU B N 1
ATOM 5789 C CA . LEU B 1 251 ? 5.902 -14.531 -10.273 1 94 251 LEU B CA 1
ATOM 5790 C C . LEU B 1 251 ? 6.895 -15.688 -10.406 1 94 251 LEU B C 1
ATOM 5792 O O . LEU B 1 251 ? 6.895 -16.609 -9.586 1 94 251 LEU B O 1
ATOM 5796 N N . THR B 1 252 ? 7.75 -15.695 -11.414 1 93.88 252 THR B N 1
ATOM 5797 C CA . THR B 1 252 ? 8.609 -16.844 -11.695 1 93.88 252 THR B CA 1
ATOM 5798 C C . THR B 1 252 ? 10.078 -16.438 -11.641 1 93.88 252 THR B C 1
ATOM 5800 O O . THR B 1 252 ? 10.711 -16.219 -12.68 1 93.88 252 THR B O 1
ATOM 5803 N N . PRO B 1 253 ? 10.688 -16.422 -10.492 1 93.38 253 PRO B N 1
ATOM 5804 C CA . PRO B 1 253 ? 12.023 -15.828 -10.328 1 93.38 253 PRO B CA 1
ATOM 5805 C C . PRO B 1 253 ? 13.141 -16.781 -10.742 1 93.38 253 PRO B C 1
ATOM 5807 O O . PRO B 1 253 ? 14.273 -16.344 -10.969 1 93.38 253 PRO B O 1
ATOM 5810 N N . PHE B 1 254 ? 12.914 -18.094 -10.914 1 95.31 254 PHE B N 1
ATOM 5811 C CA . PHE B 1 254 ? 13.992 -19.047 -11.156 1 95.31 254 PHE B CA 1
ATOM 5812 C C . PHE B 1 254 ? 14.211 -19.25 -12.648 1 95.31 254 PHE B C 1
ATOM 5814 O O . PHE B 1 254 ? 13.258 -19.297 -13.422 1 95.31 254 PHE B O 1
ATOM 5821 N N . LYS B 1 255 ? 15.469 -19.359 -12.922 1 93.06 255 LYS B N 1
ATOM 5822 C CA . LYS B 1 255 ? 15.852 -19.812 -14.258 1 93.06 255 LYS B CA 1
ATOM 5823 C C . LYS B 1 255 ? 15.977 -21.328 -14.32 1 93.06 255 LYS B C 1
ATOM 5825 O O . LYS B 1 255 ? 16.516 -21.938 -13.391 1 93.06 255 LYS B O 1
ATOM 5830 N N . PHE B 1 256 ? 15.602 -21.906 -15.383 1 94.88 256 PHE B N 1
ATOM 5831 C CA . PHE B 1 256 ? 15.562 -23.359 -15.461 1 94.88 256 PHE B CA 1
ATOM 5832 C C . PHE B 1 256 ? 16.953 -23.938 -15.641 1 94.88 256 PHE B C 1
ATOM 5834 O O . PHE B 1 256 ? 17.188 -25.109 -15.352 1 94.88 256 PHE B O 1
ATOM 5841 N N . GLU B 1 257 ? 17.906 -23.188 -16.047 1 94.38 257 GLU B N 1
ATOM 5842 C CA . GLU B 1 257 ? 19.266 -23.656 -16.281 1 94.38 257 GLU B CA 1
ATOM 5843 C C . GLU B 1 257 ? 19.891 -24.203 -15 1 94.38 257 GLU B C 1
ATOM 5845 O O . GLU B 1 257 ? 20.719 -25.125 -15.055 1 94.38 257 GLU B O 1
ATOM 5850 N N . SER B 1 258 ? 19.453 -23.656 -13.938 1 94.38 258 SER B N 1
ATOM 5851 C CA . SER B 1 258 ? 20.031 -24.062 -12.656 1 94.38 258 SER B CA 1
ATOM 5852 C C . SER B 1 258 ? 19.031 -24.844 -11.82 1 94.38 258 SER B C 1
ATOM 5854 O O . SER B 1 258 ? 19.094 -24.828 -10.586 1 94.38 258 SER B O 1
ATOM 5856 N N . TYR B 1 259 ? 18.125 -25.562 -12.461 1 96.62 259 TYR B N 1
ATOM 5857 C CA . TYR B 1 259 ? 17 -26.156 -11.742 1 96.62 259 TYR B CA 1
ATOM 5858 C C . TYR B 1 259 ? 17.484 -27.234 -10.773 1 96.62 259 TYR B C 1
ATOM 5860 O O . TYR B 1 259 ? 16.953 -27.359 -9.664 1 96.62 259 TYR B O 1
ATOM 5868 N N . LYS B 1 260 ? 18.516 -28.062 -11.117 1 97.5 260 LYS B N 1
ATOM 5869 C CA . LYS B 1 260 ? 18.984 -29.141 -10.25 1 97.5 260 LYS B CA 1
ATOM 5870 C C . LYS B 1 260 ? 19.5 -28.594 -8.922 1 97.5 260 LYS B C 1
ATOM 5872 O O . LYS B 1 260 ? 19.109 -29.062 -7.852 1 97.5 260 LYS B O 1
ATOM 5877 N N . THR B 1 261 ? 20.297 -27.562 -9.07 1 96.19 261 THR B N 1
ATOM 5878 C CA . THR B 1 261 ? 20.891 -26.969 -7.887 1 96.19 261 THR B CA 1
ATOM 5879 C C . THR B 1 261 ? 19.828 -26.266 -7.039 1 96.19 261 THR B C 1
ATOM 5881 O O . THR B 1 261 ? 19.828 -26.406 -5.812 1 96.19 261 THR B O 1
ATOM 5884 N N . GLU B 1 262 ? 18.984 -25.547 -7.691 1 96.31 262 GLU B N 1
ATOM 5885 C CA . GLU B 1 262 ? 17.969 -24.766 -6.984 1 96.31 262 GLU B CA 1
ATOM 5886 C C . GLU B 1 262 ? 16.984 -25.688 -6.266 1 96.31 262 GLU B C 1
ATOM 5888 O O . GLU B 1 262 ? 16.609 -25.422 -5.125 1 96.31 262 GLU B O 1
ATOM 5893 N N . VAL B 1 263 ? 16.578 -26.703 -6.91 1 97.44 263 VAL B N 1
ATOM 5894 C CA . VAL B 1 263 ? 15.625 -27.641 -6.316 1 97.44 263 VAL B CA 1
ATOM 5895 C C . VAL B 1 263 ? 16.266 -28.359 -5.129 1 97.44 263 VAL B C 1
ATOM 5897 O O . VAL B 1 263 ? 15.633 -28.531 -4.086 1 97.44 263 VAL B O 1
ATOM 5900 N N . ALA B 1 264 ? 17.469 -28.75 -5.266 1 96 264 ALA B N 1
ATOM 5901 C CA . ALA B 1 264 ? 18.188 -29.422 -4.18 1 96 264 ALA B CA 1
ATOM 5902 C C . ALA B 1 264 ? 18.281 -28.516 -2.951 1 96 264 ALA B C 1
ATOM 5904 O O . ALA B 1 264 ? 18.109 -28.984 -1.822 1 96 264 ALA B O 1
ATOM 5905 N N . LYS B 1 265 ? 18.516 -27.281 -3.186 1 95.06 265 LYS B N 1
ATOM 5906 C CA . LYS B 1 265 ? 18.594 -26.312 -2.094 1 95.06 265 LYS B CA 1
ATOM 5907 C C . LYS B 1 265 ? 17.266 -26.219 -1.343 1 95.06 265 LYS B C 1
ATOM 5909 O O . LYS B 1 265 ? 17.25 -26.125 -0.114 1 95.06 265 LYS B O 1
ATOM 5914 N N . VAL B 1 266 ? 16.219 -26.234 -2.086 1 96.44 266 VAL B N 1
ATOM 5915 C CA . VAL B 1 266 ? 14.898 -26.125 -1.479 1 96.44 266 VAL B CA 1
ATOM 5916 C C . VAL B 1 266 ? 14.617 -27.344 -0.623 1 96.44 266 VAL B C 1
ATOM 5918 O O . VAL B 1 266 ? 14.016 -27.234 0.449 1 96.44 266 VAL B O 1
ATOM 5921 N N . PHE B 1 267 ? 15.078 -28.547 -1.038 1 96.31 267 PHE B N 1
ATOM 5922 C CA . PHE B 1 267 ? 14.867 -29.781 -0.296 1 96.31 267 PHE B CA 1
ATOM 5923 C C . PHE B 1 267 ? 15.609 -29.75 1.033 1 96.31 267 PHE B C 1
ATOM 5925 O O . PHE B 1 267 ? 15.18 -30.375 2.006 1 96.31 267 PHE B O 1
ATOM 5932 N N . GLU B 1 268 ? 16.656 -28.984 1.09 1 93.44 268 GLU B N 1
ATOM 5933 C CA . GLU B 1 268 ? 17.453 -28.875 2.314 1 93.44 268 GLU B CA 1
ATOM 5934 C C . GLU B 1 268 ? 16.766 -27.969 3.332 1 93.44 268 GLU B C 1
ATOM 5936 O O . GLU B 1 268 ? 17.062 -28.031 4.527 1 93.44 268 GLU B O 1
ATOM 5941 N N . GLY B 1 269 ? 15.938 -27.109 2.818 1 92.31 269 GLY B N 1
ATOM 5942 C CA . GLY B 1 269 ? 15.25 -26.172 3.689 1 92.31 269 GLY B CA 1
ATOM 5943 C C . GLY B 1 269 ? 15.977 -24.844 3.812 1 92.31 269 GLY B C 1
ATOM 5944 O O . GLY B 1 269 ? 16.828 -24.5 2.979 1 92.31 269 GLY B O 1
ATOM 5945 N N . ASN B 1 270 ? 15.453 -23.953 4.668 1 90.5 270 ASN B N 1
ATOM 5946 C CA . ASN B 1 270 ? 16.016 -22.641 4.973 1 90.5 270 ASN B CA 1
ATOM 5947 C C . ASN B 1 270 ? 15.953 -21.703 3.762 1 90.5 270 ASN B C 1
ATOM 5949 O O . ASN B 1 270 ? 16.891 -20.938 3.521 1 90.5 270 ASN B O 1
ATOM 5953 N N . ALA B 1 271 ? 15.016 -21.969 2.969 1 92.69 271 ALA B N 1
ATOM 5954 C CA . ALA B 1 271 ? 14.836 -21.141 1.783 1 92.69 271 ALA B CA 1
ATOM 5955 C C . ALA B 1 271 ? 14.016 -19.891 2.109 1 92.69 271 ALA B C 1
ATOM 5957 O O . ALA B 1 271 ? 13.047 -19.953 2.871 1 92.69 271 ALA B O 1
ATOM 5958 N N . ALA B 1 272 ? 14.508 -18.703 1.542 1 93.25 272 ALA B N 1
ATOM 5959 C CA . ALA B 1 272 ? 13.703 -17.484 1.671 1 93.25 272 ALA B CA 1
ATOM 5960 C C . ALA B 1 272 ? 12.359 -17.641 0.967 1 93.25 272 ALA B C 1
ATOM 5962 O O . ALA B 1 272 ? 12.281 -18.219 -0.121 1 93.25 272 ALA B O 1
ATOM 5963 N N . ILE B 1 273 ? 11.336 -17.172 1.62 1 94.38 273 ILE B N 1
ATOM 5964 C CA . ILE B 1 273 ? 10.008 -17.297 1.042 1 94.38 273 ILE B CA 1
ATOM 5965 C C . ILE B 1 273 ? 9.281 -15.953 1.101 1 94.38 273 ILE B C 1
ATOM 5967 O O . ILE B 1 273 ? 9.523 -15.156 2.008 1 94.38 273 ILE B O 1
ATOM 5971 N N . THR B 1 274 ? 8.523 -15.656 0.146 1 94.69 274 THR B N 1
ATOM 5972 C CA . THR B 1 274 ? 7.566 -14.555 0.134 1 94.69 274 THR B CA 1
ATOM 5973 C C . THR B 1 274 ? 6.145 -15.078 0.31 1 94.69 274 THR B C 1
ATOM 5975 O O . THR B 1 274 ? 5.684 -15.922 -0.468 1 94.69 274 THR B O 1
ATOM 5978 N N . LEU B 1 275 ? 5.492 -14.633 1.363 1 95.12 275 LEU B N 1
ATOM 5979 C CA . LEU B 1 275 ? 4.086 -14.977 1.55 1 95.12 275 LEU B CA 1
ATOM 5980 C C . LEU B 1 275 ? 3.188 -14.055 0.738 1 95.12 275 LEU B C 1
ATOM 5982 O O . LEU B 1 275 ? 2.938 -12.914 1.14 1 95.12 275 LEU B O 1
ATOM 5986 N N . ARG B 1 276 ? 2.727 -14.523 -0.386 1 97.25 276 ARG B N 1
ATOM 5987 C CA . ARG B 1 276 ? 1.845 -13.734 -1.244 1 97.25 276 ARG B CA 1
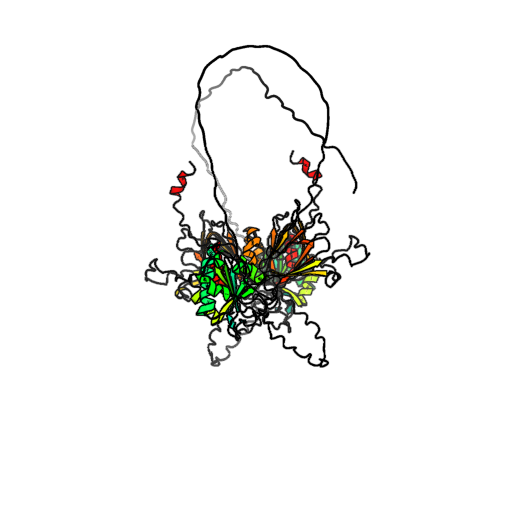ATOM 5988 C C . ARG B 1 276 ? 0.396 -13.836 -0.776 1 97.25 276 ARG B C 1
ATOM 5990 O O . ARG B 1 276 ? -0.186 -14.922 -0.763 1 97.25 276 ARG B O 1
ATOM 5997 N N . SER B 1 277 ? -0.136 -12.664 -0.424 1 97.25 277 SER B N 1
ATOM 5998 C CA . SER B 1 277 ? -1.496 -12.641 0.104 1 97.25 277 SER B CA 1
ATOM 5999 C C . SER B 1 277 ? -2.51 -13.062 -0.955 1 97.25 277 SER B C 1
ATOM 6001 O O . SER B 1 277 ? -2.262 -12.914 -2.152 1 97.25 277 SER B O 1
ATOM 6003 N N . ARG B 1 278 ? -3.588 -13.633 -0.479 1 98.62 278 ARG B N 1
ATOM 6004 C CA . ARG B 1 278 ? -4.75 -13.945 -1.304 1 98.62 278 ARG B CA 1
ATOM 6005 C C . ARG B 1 278 ? -5.996 -13.234 -0.782 1 98.62 278 ARG B C 1
ATOM 6007 O O . ARG B 1 278 ? -6.012 -12.75 0.351 1 98.62 278 ARG B O 1
ATOM 6014 N N . LEU B 1 279 ? -6.941 -13.125 -1.627 1 98.62 279 LEU B N 1
ATOM 6015 C CA . LEU B 1 279 ? -8.25 -12.633 -1.204 1 98.62 279 LEU B CA 1
ATOM 6016 C C . LEU B 1 279 ? -9.195 -13.789 -0.909 1 98.62 279 LEU B C 1
ATOM 6018 O O . LEU B 1 279 ? -9.227 -14.773 -1.651 1 98.62 279 LEU B O 1
ATOM 6022 N N . LYS B 1 280 ? -9.812 -13.773 0.222 1 98.44 280 LYS B N 1
ATOM 6023 C CA . LYS B 1 280 ? -10.953 -14.633 0.513 1 98.44 280 LYS B CA 1
ATOM 6024 C C . LYS B 1 280 ? -12.25 -14 0.019 1 98.44 280 LYS B C 1
ATOM 6026 O O . LYS B 1 280 ? -12.625 -12.914 0.457 1 98.44 280 LYS B O 1
ATOM 6031 N N . VAL B 1 281 ? -12.961 -14.703 -0.83 1 98.31 281 VAL B N 1
ATOM 6032 C CA . VAL B 1 281 ? -14.125 -14.125 -1.49 1 98.31 281 VAL B CA 1
ATOM 6033 C C . VAL B 1 281 ? -15.359 -14.992 -1.209 1 98.31 281 VAL B C 1
ATOM 6035 O O . VAL B 1 281 ? -15.289 -16.219 -1.266 1 98.31 281 VAL B O 1
ATOM 6038 N N . LYS B 1 282 ? -16.422 -14.359 -0.887 1 97.31 282 LYS B N 1
ATOM 6039 C CA . LYS B 1 282 ? -17.719 -15 -0.704 1 97.31 282 LYS B CA 1
ATOM 6040 C C . LYS B 1 282 ? -18.781 -14.352 -1.577 1 97.31 282 LYS B C 1
ATOM 6042 O O . LYS B 1 282 ? -18.938 -13.125 -1.562 1 97.31 282 LYS B O 1
ATOM 6047 N N . VAL B 1 283 ? -19.438 -15.148 -2.346 1 96.56 283 VAL B N 1
ATOM 6048 C CA . VAL B 1 283 ? -20.594 -14.672 -3.098 1 96.56 283 VAL B CA 1
ATOM 6049 C C . VAL B 1 283 ? -21.875 -15.062 -2.375 1 96.56 283 VAL B C 1
ATOM 6051 O O . VAL B 1 283 ? -22.109 -16.25 -2.127 1 96.56 283 VAL B O 1
ATOM 6054 N N . VAL B 1 284 ? -22.625 -14.047 -2.029 1 94.94 284 VAL B N 1
ATOM 6055 C CA . VAL B 1 284 ? -23.875 -14.258 -1.302 1 94.94 284 VAL B CA 1
ATOM 6056 C C . VAL B 1 284 ? -25.062 -13.906 -2.197 1 94.94 284 VAL B C 1
ATOM 6058 O O . VAL B 1 284 ? -25.125 -12.805 -2.754 1 94.94 284 VAL B O 1
ATOM 6061 N N . LYS B 1 285 ? -26 -14.828 -2.299 1 91.19 285 LYS B N 1
ATOM 6062 C CA . LYS B 1 285 ? -27.172 -14.594 -3.127 1 91.19 285 LYS B CA 1
ATOM 6063 C C . LYS B 1 285 ? -28.406 -14.344 -2.264 1 91.19 285 LYS B C 1
ATOM 6065 O O . LYS B 1 285 ? -28.516 -14.875 -1.157 1 91.19 285 LYS B O 1
ATOM 6070 N N . ASP B 1 286 ? -29.438 -13.508 -2.773 1 77.44 286 ASP B N 1
ATOM 6071 C CA . ASP B 1 286 ? -30.766 -13.227 -2.256 1 77.44 286 ASP B CA 1
ATOM 6072 C C . ASP B 1 286 ? -30.703 -12.586 -0.873 1 77.44 286 ASP B C 1
ATOM 6074 O O . ASP B 1 286 ? -31.375 -13.031 0.06 1 77.44 286 ASP B O 1
ATOM 6078 N N . MET B 1 287 ? -29.844 -11.703 -0.695 1 64.25 287 MET B N 1
ATOM 6079 C CA . MET B 1 287 ? -29.766 -11.031 0.597 1 64.25 287 MET B CA 1
ATOM 6080 C C . MET B 1 287 ? -31.047 -10.258 0.895 1 64.25 287 MET B C 1
ATOM 6082 O O . MET B 1 287 ? -31.422 -10.109 2.055 1 64.25 287 MET B O 1
ATOM 6086 N N . LEU B 1 288 ? -31.812 -9.641 -0.087 1 54.78 288 LEU B N 1
ATOM 6087 C CA . LEU B 1 288 ? -33.031 -8.859 0.118 1 54.78 288 LEU B CA 1
ATOM 6088 C C . LEU B 1 288 ? -34.25 -9.773 0.312 1 54.78 288 LEU B C 1
ATOM 6090 O O . LEU B 1 288 ? -35.281 -9.344 0.839 1 54.78 288 LEU B O 1
ATOM 6094 N N . GLN B 1 289 ? -34.312 -10.93 -0.403 1 46.12 289 GLN B N 1
ATOM 6095 C CA . GLN B 1 289 ? -35.625 -11.617 -0.403 1 46.12 289 GLN B CA 1
ATOM 6096 C C . GLN B 1 289 ? -36.062 -11.93 1.02 1 46.12 289 GLN B C 1
ATOM 6098 O O . GLN B 1 289 ? -37.25 -12.18 1.255 1 46.12 289 GLN B O 1
ATOM 6103 N N . ARG B 1 290 ? -35.312 -12.547 1.854 1 36.88 290 ARG B N 1
ATOM 6104 C CA . ARG B 1 290 ? -36.031 -12.969 3.053 1 36.88 290 ARG B CA 1
ATOM 6105 C C . ARG B 1 290 ? -36.375 -11.781 3.938 1 36.88 290 ARG B C 1
ATOM 6107 O O . ARG B 1 290 ? -36.812 -11.953 5.078 1 36.88 290 ARG B O 1
ATOM 6114 N N . THR B 1 291 ? -35.812 -10.633 3.723 1 36.47 291 THR B N 1
ATOM 6115 C CA . THR B 1 291 ? -36.5 -9.609 4.5 1 36.47 291 THR B CA 1
ATOM 6116 C C . THR B 1 291 ? -37.938 -9.406 3.988 1 36.47 291 THR B C 1
ATOM 6118 O O . THR B 1 291 ? -38.125 -9.109 2.811 1 36.47 291 THR B O 1
ATOM 6121 N N . GLY B 1 292 ? -39.031 -10.148 4.312 1 33.41 292 GLY B N 1
ATOM 6122 C CA . GLY B 1 292 ? -40.406 -9.875 4.047 1 33.41 292 GLY B CA 1
ATOM 6123 C C . GLY B 1 292 ? -40.656 -8.469 3.533 1 33.41 292 GLY B C 1
ATOM 6124 O O . GLY B 1 292 ? -39.75 -7.664 3.443 1 33.41 292 GLY B O 1
ATOM 6125 N N . GLN B 1 293 ? -42.188 -8.016 3.617 1 32.5 293 GLN B N 1
ATOM 6126 C CA . GLN B 1 293 ? -43.062 -6.891 3.309 1 32.5 293 GLN B CA 1
ATOM 6127 C C . GLN B 1 293 ? -42.438 -5.574 3.771 1 32.5 293 GLN B C 1
ATOM 6129 O O . GLN B 1 293 ? -43.094 -4.52 3.691 1 32.5 293 GLN B O 1
ATOM 6134 N N . GLN B 1 294 ? -41.719 -5.473 4.777 1 32.44 294 GLN B N 1
ATOM 6135 C CA . GLN B 1 294 ? -41.656 -4.055 5.121 1 32.44 294 GLN B CA 1
ATOM 6136 C C . GLN B 1 294 ? -41 -3.24 3.994 1 32.44 294 GLN B C 1
ATOM 6138 O O . GLN B 1 294 ? -40 -3.643 3.432 1 32.44 294 GLN B O 1
ATOM 6143 N N . SER B 1 295 ? -41.844 -2.512 3.17 1 31.7 295 SER B N 1
ATOM 6144 C CA . SER B 1 295 ? -41.656 -1.384 2.264 1 31.7 295 SER B CA 1
ATOM 6145 C C . SER B 1 295 ? -40.375 -0.64 2.574 1 31.7 295 SER B C 1
ATOM 6147 O O . SER B 1 295 ? -40.219 -0.046 3.646 1 31.7 295 SER B O 1
ATOM 6149 N N . TYR B 1 296 ? -39.344 -1.18 2.303 1 31.05 296 TYR B N 1
ATOM 6150 C CA . TYR B 1 296 ? -38.188 -0.27 2.299 1 31.05 296 TYR B CA 1
ATOM 6151 C C . TYR B 1 296 ? -38.562 1.07 1.676 1 31.05 296 TYR B C 1
ATOM 6153 O O . TYR B 1 296 ? -38.656 1.191 0.451 1 31.05 296 TYR B O 1
ATOM 6161 N N . SER B 1 297 ? -39.625 1.742 2.123 1 30.11 297 SER B N 1
ATOM 6162 C CA . SER B 1 297 ? -39.781 3.145 1.747 1 30.11 297 SER B CA 1
ATOM 6163 C C . SER B 1 297 ? -38.438 3.807 1.545 1 30.11 297 SER B C 1
ATOM 6165 O O . SER B 1 297 ? -37.469 3.535 2.287 1 30.11 297 SER B O 1
ATOM 6167 N N . ARG B 1 298 ? -38.156 4.203 0.34 1 33.09 298 ARG B N 1
ATOM 6168 C CA . ARG B 1 298 ? -37.094 5.074 -0.191 1 33.09 298 ARG B CA 1
ATOM 6169 C C . ARG B 1 298 ? -36.5 5.957 0.906 1 33.09 298 ARG B C 1
ATOM 6171 O O . ARG B 1 298 ? -35.531 6.664 0.68 1 33.09 298 ARG B O 1
ATOM 6178 N N . GLU B 1 299 ? -37.344 6.277 1.854 1 30.89 299 GLU B N 1
ATOM 6179 C CA . GLU B 1 299 ? -36.906 7.23 2.859 1 30.89 299 GLU B CA 1
ATOM 6180 C C . GLU B 1 299 ? -35.875 6.602 3.793 1 30.89 299 GLU B C 1
ATOM 6182 O O . GLU B 1 299 ? -35.656 7.078 4.91 1 30.89 299 GLU B O 1
ATOM 6187 N N . GLN B 1 300 ? -35.688 5.301 3.725 1 32.81 300 GLN B N 1
ATOM 6188 C CA . GLN B 1 300 ? -34.812 4.914 4.82 1 32.81 300 GLN B CA 1
ATOM 6189 C C . GLN B 1 300 ? -33.5 5.707 4.781 1 32.81 300 GLN B C 1
ATOM 6191 O O . GLN B 1 300 ? -32.75 5.652 3.795 1 32.81 300 GLN B O 1
ATOM 6196 N N . GLN B 1 301 ? -33.469 6.684 5.488 1 31 301 GLN B N 1
ATOM 6197 C CA . GLN B 1 301 ? -32.438 7.648 5.828 1 31 301 GLN B CA 1
ATOM 6198 C C . GLN B 1 301 ? -31.078 6.961 6.008 1 31 301 GLN B C 1
ATOM 6200 O O . GLN B 1 301 ? -30.938 6.051 6.828 1 31 301 GLN B O 1
ATOM 6205 N N . HIS B 1 302 ? -30.344 6.555 4.91 1 33.5 302 HIS B N 1
ATOM 6206 C CA . HIS B 1 302 ? -28.922 6.441 5.242 1 33.5 302 HIS B CA 1
ATOM 6207 C C . HIS B 1 302 ? -28.625 7.059 6.605 1 33.5 302 HIS B C 1
ATOM 6209 O O . HIS B 1 302 ? -29.016 8.195 6.875 1 33.5 302 HIS B O 1
ATOM 6215 N N . GLU B 1 303 ? -28.766 6.242 7.559 1 37.5 303 GLU B N 1
ATOM 6216 C CA . GLU B 1 303 ? -28.312 6.949 8.75 1 37.5 303 GLU B CA 1
ATOM 6217 C C . GLU B 1 303 ? -27.188 7.93 8.414 1 37.5 303 GLU B C 1
ATOM 6219 O O . GLU B 1 303 ? -26.484 7.754 7.426 1 37.5 303 GLU B O 1
ATOM 6224 N N . GLN B 1 304 ? -27.328 9.109 8.875 1 37.59 304 GLN B N 1
ATOM 6225 C CA . GLN B 1 304 ? -26.375 10.203 8.664 1 37.59 304 GLN B CA 1
ATOM 6226 C C . GLN B 1 304 ? -24.969 9.672 8.445 1 37.59 304 GLN B C 1
ATOM 6228 O O . GLN B 1 304 ? -24.156 10.312 7.777 1 37.59 304 GLN B O 1
ATOM 6233 N N . ASN B 1 305 ? -24.578 8.523 9.133 1 40.22 305 ASN B N 1
ATOM 6234 C CA . ASN B 1 305 ? -23.156 8.25 9.133 1 40.22 305 ASN B CA 1
ATOM 6235 C C . ASN B 1 305 ? -22.781 7.199 8.086 1 40.22 305 ASN B C 1
ATOM 6237 O O . ASN B 1 305 ? -21.703 6.617 8.141 1 40.22 305 ASN B O 1
ATOM 6241 N N . GLY B 1 306 ? -23.609 6.977 6.969 1 44.16 306 GLY B N 1
ATOM 6242 C CA . GLY B 1 306 ? -23.25 6.117 5.852 1 44.16 306 GLY B CA 1
ATOM 6243 C C . GLY B 1 306 ? -23.234 4.645 6.211 1 44.16 306 GLY B C 1
ATOM 6244 O O . GLY B 1 306 ? -22.797 3.811 5.414 1 44.16 306 GLY B O 1
ATOM 6245 N N . LEU B 1 307 ? -23.375 4.336 7.465 1 42.75 307 LEU B N 1
ATOM 6246 C CA . LEU B 1 307 ? -23.312 2.936 7.875 1 42.75 307 LEU B CA 1
ATOM 6247 C C . LEU B 1 307 ? -24.562 2.186 7.418 1 42.75 307 LEU B C 1
ATOM 6249 O O . LEU B 1 307 ? -25.656 2.752 7.383 1 42.75 307 LEU B O 1
ATOM 6253 N N . LEU B 1 308 ? -24.359 1.156 6.68 1 46.53 308 LEU B N 1
ATOM 6254 C CA . LEU B 1 308 ? -25.5 0.276 6.391 1 46.53 308 LEU B CA 1
ATOM 6255 C C . LEU B 1 308 ? -26.25 -0.083 7.664 1 46.53 308 LEU B C 1
ATOM 6257 O O . LEU B 1 308 ? -25.641 -0.196 8.734 1 46.53 308 LEU B O 1
ATOM 6261 N N . PRO B 1 309 ? -27.5 0.219 7.832 1 39.81 309 PRO B N 1
ATOM 6262 C CA . PRO B 1 309 ? -28.219 -0.257 9.016 1 39.81 309 PRO B CA 1
ATOM 6263 C C . PRO B 1 309 ? -27.797 -1.667 9.43 1 39.81 309 PRO B C 1
ATOM 6265 O O . PRO B 1 309 ? -27.422 -2.48 8.578 1 39.81 309 PRO B O 1
ATOM 6268 N N . HIS B 1 310 ? -27.125 -1.769 10.711 1 37.66 310 HIS B N 1
ATOM 6269 C CA . HIS B 1 310 ? -26.703 -3.004 11.359 1 37.66 310 HIS B CA 1
ATOM 6270 C C . HIS B 1 310 ? -27.578 -4.176 10.945 1 37.66 310 HIS B C 1
ATOM 6272 O O . HIS B 1 310 ? -27.312 -5.324 11.312 1 37.66 310 HIS B O 1
ATOM 6278 N N . GLY B 1 311 ? -28.844 -3.949 10.609 1 37.88 311 GLY B N 1
ATOM 6279 C CA . GLY B 1 311 ? -29.656 -5.129 10.344 1 37.88 311 GLY B CA 1
ATOM 6280 C C . GLY B 1 311 ? -29.125 -5.98 9.211 1 37.88 311 GLY B C 1
ATOM 6281 O O . GLY B 1 311 ? -29.641 -7.07 8.953 1 37.88 311 GLY B O 1
ATOM 6282 N N . HIS B 1 312 ? -28.344 -5.348 8.289 1 37.97 312 HIS B N 1
ATOM 6283 C CA . HIS B 1 312 ? -27.953 -6.074 7.082 1 37.97 312 HIS B CA 1
ATOM 6284 C C . HIS B 1 312 ? -26.656 -6.852 7.309 1 37.97 312 HIS B C 1
ATOM 6286 O O . HIS B 1 312 ? -26.172 -7.523 6.398 1 37.97 312 HIS B O 1
ATOM 6292 N N . THR B 1 313 ? -25.844 -6.559 8.25 1 37.84 313 THR B N 1
ATOM 6293 C CA . THR B 1 313 ? -24.578 -7.273 8.445 1 37.84 313 THR B CA 1
ATOM 6294 C C . THR B 1 313 ? -24.844 -8.711 8.875 1 37.84 313 THR B C 1
ATOM 6296 O O . THR B 1 313 ? -24.062 -9.609 8.555 1 37.84 313 THR B O 1
ATOM 6299 N N . ASN B 1 314 ? -25.5 -8.906 10.023 1 36.66 314 ASN B N 1
ATOM 6300 C CA . ASN B 1 314 ? -25.719 -10.242 10.562 1 36.66 314 ASN B CA 1
ATOM 6301 C C . ASN B 1 314 ? -26.656 -11.055 9.672 1 36.66 314 ASN B C 1
ATOM 6303 O O . ASN B 1 314 ? -27.25 -12.031 10.125 1 36.66 314 ASN B O 1
ATOM 6307 N N . SER B 1 315 ? -27.469 -10.422 8.828 1 38.53 315 SER B N 1
ATOM 6308 C CA . SER B 1 315 ? -28.469 -11.305 8.258 1 38.53 315 SER B CA 1
ATOM 6309 C C . SER B 1 315 ? -27.828 -12.43 7.453 1 38.53 315 SER B C 1
ATOM 6311 O O . SER B 1 315 ? -27.297 -12.195 6.371 1 38.53 315 SER B O 1
ATOM 6313 N N . GLU B 1 316 ? -27.234 -13.352 7.973 1 45.81 316 GLU B N 1
ATOM 6314 C CA . GLU B 1 316 ? -27.188 -14.773 7.637 1 45.81 316 GLU B CA 1
ATOM 6315 C C . GLU B 1 316 ? -28.266 -15.133 6.625 1 45.81 316 GLU B C 1
ATOM 6317 O O . GLU B 1 316 ? -28.531 -16.312 6.383 1 45.81 316 GLU B O 1
ATOM 6322 N N . ALA B 1 317 ? -28.969 -14.117 6.145 1 55.97 317 ALA B N 1
ATOM 6323 C CA . ALA B 1 317 ? -30.156 -14.547 5.434 1 55.97 317 ALA B CA 1
ATOM 6324 C C . ALA B 1 317 ? -29.828 -14.992 4.016 1 55.97 317 ALA B C 1
ATOM 6326 O O . ALA B 1 317 ? -30.5 -15.859 3.453 1 55.97 317 ALA B O 1
ATOM 6327 N N . GLY B 1 318 ? -28.578 -14.359 3.443 1 73.25 318 GLY B N 1
ATOM 6328 C CA . GLY B 1 318 ? -28.359 -14.875 2.102 1 73.25 318 GLY B CA 1
ATOM 6329 C C . GLY B 1 318 ? -27.547 -16.156 2.086 1 73.25 318 GLY B C 1
ATOM 6330 O O . GLY B 1 318 ? -27.062 -16.609 3.127 1 73.25 318 GLY B O 1
ATOM 6331 N N . LYS B 1 319 ? -27.781 -16.906 1.077 1 87.12 319 LYS B N 1
ATOM 6332 C CA . LYS B 1 319 ? -27.078 -18.172 0.881 1 87.12 319 LYS B CA 1
ATOM 6333 C C . LYS B 1 319 ? -25.719 -17.953 0.219 1 87.12 319 LYS B C 1
ATOM 6335 O O . LYS B 1 319 ? -25.641 -17.359 -0.852 1 87.12 319 LYS B O 1
ATOM 6340 N N . VAL B 1 320 ? -24.703 -18.328 0.948 1 89.25 320 VAL B N 1
ATOM 6341 C CA . VAL B 1 320 ? -23.391 -18.328 0.333 1 89.25 320 VAL B CA 1
ATOM 6342 C C . VAL B 1 320 ? -23.312 -19.375 -0.766 1 89.25 320 VAL B C 1
ATOM 6344 O O . VAL B 1 320 ? -23.453 -20.578 -0.493 1 89.25 320 VAL B O 1
ATOM 6347 N N . THR B 1 321 ? -23.141 -18.953 -1.968 1 90.56 321 THR B N 1
ATOM 6348 C CA . THR B 1 321 ? -23.156 -19.875 -3.098 1 90.56 321 THR B CA 1
ATOM 6349 C C . THR B 1 321 ? -21.734 -20.219 -3.535 1 90.56 321 THR B C 1
ATOM 6351 O O . THR B 1 321 ? -21.516 -21.234 -4.199 1 90.56 321 THR B O 1
ATOM 6354 N N . LEU B 1 322 ? -20.828 -19.344 -3.209 1 93.06 322 LEU B N 1
ATOM 6355 C CA . LEU B 1 322 ? -19.453 -19.578 -3.619 1 93.06 322 LEU B CA 1
ATOM 6356 C C . LEU B 1 322 ? -18.469 -18.969 -2.613 1 93.06 322 LEU B C 1
ATOM 6358 O O . LEU B 1 322 ? -18.703 -17.859 -2.123 1 93.06 322 LEU B O 1
ATOM 6362 N N . GLN B 1 323 ? -17.484 -19.703 -2.201 1 95.44 323 GLN B N 1
ATOM 6363 C CA . GLN B 1 323 ? -16.375 -19.234 -1.378 1 95.44 323 GLN B CA 1
ATOM 6364 C C . GLN B 1 323 ? -15.047 -19.734 -1.913 1 95.44 323 GLN B C 1
ATOM 6366 O O . GLN B 1 323 ? -14.875 -20.938 -2.143 1 95.44 323 GLN B O 1
ATOM 6371 N N . LEU B 1 324 ? -14.141 -18.875 -2.189 1 96.62 324 LEU B N 1
ATOM 6372 C CA . LEU B 1 324 ? -12.852 -19.297 -2.711 1 96.62 324 LEU B CA 1
ATOM 6373 C C . LEU B 1 324 ? -11.766 -18.281 -2.383 1 96.62 324 LEU B C 1
ATOM 6375 O O . LEU B 1 324 ? -12.062 -17.156 -1.961 1 96.62 324 LEU B O 1
ATOM 6379 N N . GLN B 1 325 ? -10.508 -18.656 -2.488 1 97.81 325 GLN B N 1
ATOM 6380 C CA . GLN B 1 325 ? -9.328 -17.797 -2.379 1 97.81 325 GLN B CA 1
ATOM 6381 C C . GLN B 1 325 ? -8.758 -17.469 -3.756 1 97.81 325 GLN B C 1
ATOM 6383 O O . GLN B 1 325 ? -8.719 -18.328 -4.641 1 97.81 325 GLN B O 1
ATOM 6388 N N . VAL B 1 326 ? -8.414 -16.219 -3.928 1 98.12 326 VAL B N 1
ATOM 6389 C CA . VAL B 1 326 ? -7.84 -15.82 -5.207 1 98.12 326 VAL B CA 1
ATOM 6390 C C . VAL B 1 326 ? -6.492 -15.141 -4.98 1 98.12 326 VAL B C 1
ATOM 6392 O O . VAL B 1 326 ? -6.316 -14.406 -4.008 1 98.12 326 VAL B O 1
ATOM 6395 N N . LEU B 1 327 ? -5.574 -15.344 -5.895 1 98.62 327 LEU B N 1
ATOM 6396 C CA . LEU B 1 327 ? -4.215 -14.836 -5.75 1 98.62 327 LEU B CA 1
ATOM 6397 C C . LEU B 1 327 ? -4.094 -13.438 -6.352 1 98.62 327 LEU B C 1
ATOM 6399 O O . LEU B 1 327 ? -3.443 -12.562 -5.773 1 98.62 327 LEU B O 1
ATOM 6403 N N . ASN B 1 328 ? -4.715 -13.211 -7.492 1 98.31 328 ASN B N 1
ATOM 6404 C CA . ASN B 1 328 ? -4.566 -11.938 -8.18 1 98.31 328 ASN B CA 1
ATOM 6405 C C . ASN B 1 328 ? -5.719 -10.992 -7.855 1 98.31 328 ASN B C 1
ATOM 6407 O O . ASN B 1 328 ? -5.531 -9.977 -7.176 1 98.31 328 ASN B O 1
ATOM 6411 N N . GLU B 1 329 ? -6.914 -11.367 -8.367 1 98.75 329 GLU B N 1
ATOM 6412 C CA . GLU B 1 329 ? -7.93 -10.32 -8.258 1 98.75 329 GLU B CA 1
ATOM 6413 C C . GLU B 1 329 ? -9.336 -10.898 -8.414 1 98.75 329 GLU B C 1
ATOM 6415 O O . GLU B 1 329 ? -9.5 -12.016 -8.906 1 98.75 329 GLU B O 1
ATOM 6420 N N . VAL B 1 330 ? -10.273 -10.164 -7.906 1 98.75 330 VAL B N 1
ATOM 6421 C CA . VAL B 1 330 ? -11.703 -10.258 -8.203 1 98.75 330 VAL B CA 1
ATOM 6422 C C . VAL B 1 330 ? -12.102 -9.125 -9.148 1 98.75 330 VAL B C 1
ATOM 6424 O O . VAL B 1 330 ? -11.812 -7.953 -8.891 1 98.75 330 VAL B O 1
ATOM 6427 N N . VAL B 1 331 ? -12.734 -9.508 -10.273 1 98.69 331 VAL B N 1
ATOM 6428 C CA . VAL B 1 331 ? -13.156 -8.492 -11.242 1 98.69 331 VAL B CA 1
ATOM 6429 C C . VAL B 1 331 ? -14.672 -8.508 -11.375 1 98.69 331 VAL B C 1
ATOM 6431 O O . VAL B 1 331 ? -15.273 -9.555 -11.625 1 98.69 331 VAL B O 1
ATOM 6434 N N . VAL B 1 332 ? -15.297 -7.41 -11.133 1 98.31 332 VAL B N 1
ATOM 6435 C CA . VAL B 1 332 ? -16.703 -7.207 -11.43 1 98.31 332 VAL B CA 1
ATOM 6436 C C . VAL B 1 332 ? -16.859 -6.305 -12.656 1 98.31 332 VAL B C 1
ATOM 6438 O O . VAL B 1 332 ? -16.359 -5.176 -12.664 1 98.31 332 VAL B O 1
ATOM 6441 N N . ASP B 1 333 ? -17.5 -6.797 -13.656 1 97.31 333 ASP B N 1
ATOM 6442 C CA . ASP B 1 333 ? -17.594 -6.023 -14.891 1 97.31 333 ASP B CA 1
ATOM 6443 C C . ASP B 1 333 ? -18.984 -6.148 -15.508 1 97.31 333 ASP B C 1
ATOM 6445 O O . ASP B 1 333 ? -19.875 -6.801 -14.938 1 97.31 333 ASP B O 1
ATOM 6449 N N . ARG B 1 334 ? -19.219 -5.531 -16.609 1 95.12 334 ARG B N 1
ATOM 6450 C CA . ARG B 1 334 ? -20.531 -5.418 -17.234 1 95.12 334 ARG B CA 1
ATOM 6451 C C . ARG B 1 334 ? -20.875 -6.68 -18.031 1 95.12 334 ARG B C 1
ATOM 6453 O O . ARG B 1 334 ? -22.016 -6.844 -18.469 1 95.12 334 ARG B O 1
ATOM 6460 N N . GLY B 1 335 ? -19.969 -7.551 -18.219 1 94.44 335 GLY B N 1
ATOM 6461 C CA . GLY B 1 335 ? -20.234 -8.742 -19.016 1 94.44 335 GLY B CA 1
ATOM 6462 C C . GLY B 1 335 ? -20.609 -8.438 -20.453 1 94.44 335 GLY B C 1
ATOM 6463 O O . GLY B 1 335 ? -19.906 -7.676 -21.125 1 94.44 335 GLY B O 1
ATOM 6464 N N . PRO B 1 336 ? -21.6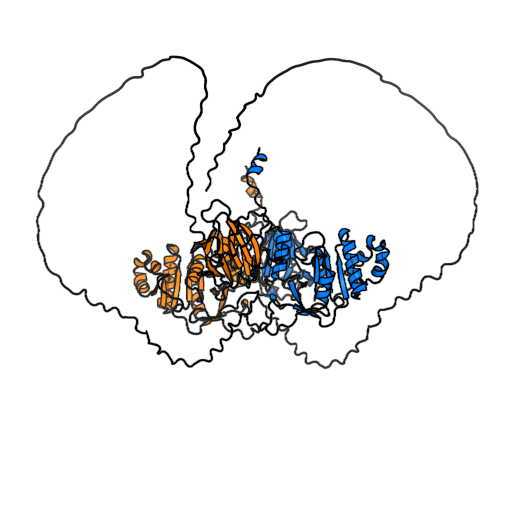72 -9.117 -20.828 1 90.19 336 PRO B N 1
ATOM 6465 C CA . PRO B 1 336 ? -22.062 -8.938 -22.234 1 90.19 336 PRO B CA 1
ATOM 6466 C C . PRO B 1 336 ? -22.828 -7.641 -22.469 1 90.19 336 PRO B C 1
ATOM 6468 O O . PRO B 1 336 ? -23.109 -7.289 -23.625 1 90.19 336 PRO B O 1
ATOM 6471 N N . SER B 1 337 ? -23.062 -6.957 -21.469 1 89.69 337 SER B N 1
ATOM 6472 C CA . SER B 1 337 ? -23.859 -5.742 -21.594 1 89.69 337 SER B CA 1
ATOM 6473 C C . SER B 1 337 ? -23.109 -4.656 -22.359 1 89.69 337 SER B C 1
ATOM 6475 O O . SER B 1 337 ? -21.891 -4.484 -22.172 1 89.69 337 SER B O 1
ATOM 6477 N N . SER B 1 338 ? -23.781 -3.873 -23.203 1 88.62 338 SER B N 1
ATOM 6478 C CA . SER B 1 338 ? -23.188 -2.746 -23.922 1 88.62 338 SER B CA 1
ATOM 6479 C C . SER B 1 338 ? -23.203 -1.484 -23.062 1 88.62 338 SER B C 1
ATOM 6481 O O . SER B 1 338 ? -22.656 -0.453 -23.469 1 88.62 338 SER B O 1
ATOM 6483 N N . TYR B 1 339 ? -23.812 -1.569 -22 1 88.5 339 TYR B N 1
ATOM 6484 C CA . TYR B 1 339 ? -23.969 -0.406 -21.125 1 88.5 339 TYR B CA 1
ATOM 6485 C C . TYR B 1 339 ? -23 -0.48 -19.938 1 88.5 339 TYR B C 1
ATOM 6487 O O . TYR B 1 339 ? -22.422 -1.534 -19.672 1 88.5 339 TYR B O 1
ATOM 6495 N N . LEU B 1 340 ? -22.859 0.62 -19.25 1 91.25 340 LEU B N 1
ATOM 6496 C CA . LEU B 1 340 ? -21.984 0.709 -18.094 1 91.25 340 LEU B CA 1
ATOM 6497 C C . LEU B 1 340 ? -22.516 -0.143 -16.938 1 91.25 340 LEU B C 1
ATOM 6499 O O . LEU B 1 340 ? -23.719 -0.283 -16.766 1 91.25 340 LEU B O 1
ATOM 6503 N N . SER B 1 341 ? -21.547 -0.716 -16.203 1 93.69 341 SER B N 1
ATOM 6504 C CA . SER B 1 341 ? -21.906 -1.321 -14.922 1 93.69 341 SER B CA 1
ATOM 6505 C C . SER B 1 341 ? -22.047 -0.267 -13.828 1 93.69 341 SER B C 1
ATOM 6507 O O . SER B 1 341 ? -21.391 0.771 -13.875 1 93.69 341 SER B O 1
ATOM 6509 N N . ASN B 1 342 ? -23.016 -0.484 -12.969 1 95 342 ASN B N 1
ATOM 6510 C CA . ASN B 1 342 ? -23.234 0.355 -11.797 1 95 342 ASN B CA 1
ATOM 6511 C C . ASN B 1 342 ? -23.203 -0.465 -10.508 1 95 342 ASN B C 1
ATOM 6513 O O . ASN B 1 342 ? -24.188 -1.124 -10.172 1 95 342 ASN B O 1
ATOM 6517 N N . VAL B 1 343 ? -22.094 -0.338 -9.805 1 95.44 343 VAL B N 1
ATOM 6518 C CA . VAL B 1 343 ? -21.938 -1.163 -8.609 1 95.44 343 VAL B CA 1
ATOM 6519 C C . VAL B 1 343 ? -21.594 -0.281 -7.41 1 95.44 343 VAL B C 1
ATOM 6521 O O . VAL B 1 343 ? -20.953 0.761 -7.566 1 95.44 343 VAL B O 1
ATOM 6524 N N . ASP B 1 344 ? -22.078 -0.739 -6.281 1 94.31 344 ASP B N 1
ATOM 6525 C CA . ASP B 1 344 ? -21.75 -0.073 -5.023 1 94.31 344 ASP B CA 1
ATOM 6526 C C . ASP B 1 344 ? -20.609 -0.785 -4.309 1 94.31 344 ASP B C 1
ATOM 6528 O O . ASP B 1 344 ? -20.578 -2.016 -4.246 1 94.31 344 ASP B O 1
ATOM 6532 N N . LEU B 1 345 ? -19.703 0.02 -3.881 1 94.44 345 LEU B N 1
ATOM 6533 C CA . LEU B 1 345 ? -18.562 -0.475 -3.113 1 94.44 345 LEU B CA 1
ATOM 6534 C C . LEU B 1 345 ? -18.672 -0.063 -1.648 1 94.44 345 LEU B C 1
ATOM 6536 O O . LEU B 1 345 ? -18.812 1.124 -1.342 1 94.44 345 LEU B O 1
ATOM 6540 N N . TYR B 1 346 ? -18.625 -1.074 -0.803 1 93.12 346 TYR B N 1
ATOM 6541 C CA . TYR B 1 346 ? -18.688 -0.851 0.637 1 93.12 346 TYR B CA 1
ATOM 6542 C C . TYR B 1 346 ? -17.375 -1.249 1.3 1 93.12 346 TYR B C 1
ATOM 6544 O O . TYR B 1 346 ? -16.703 -2.188 0.857 1 93.12 346 TYR B O 1
ATOM 6552 N N . LEU B 1 347 ? -17.016 -0.551 2.271 1 91.75 347 LEU B N 1
ATOM 6553 C CA . LEU B 1 347 ? -15.883 -0.881 3.125 1 91.75 347 LEU B CA 1
ATOM 6554 C C . LEU B 1 347 ? -16.297 -0.93 4.59 1 91.75 347 LEU B C 1
ATOM 6556 O O . LEU B 1 347 ? -16.766 0.071 5.145 1 91.75 347 LEU B O 1
ATOM 6560 N N . ASP B 1 348 ? -16.094 -2.094 5.168 1 88.12 348 ASP B N 1
ATOM 6561 C CA . ASP B 1 348 ? -16.484 -2.316 6.559 1 88.12 348 ASP B CA 1
ATOM 6562 C C . ASP B 1 348 ? -17.906 -1.845 6.812 1 88.12 348 ASP B C 1
ATOM 6564 O O . ASP B 1 348 ? -18.172 -1.114 7.773 1 88.12 348 ASP B O 1
ATOM 6568 N N . GLY B 1 349 ? -18.766 -2.152 5.867 1 86.25 349 GLY B N 1
ATOM 6569 C CA . GLY B 1 349 ? -20.203 -1.921 6.023 1 86.25 349 GLY B CA 1
ATOM 6570 C C . GLY B 1 349 ? -20.625 -0.529 5.598 1 86.25 349 GLY B C 1
ATOM 6571 O O . GLY B 1 349 ? -21.812 -0.224 5.562 1 86.25 349 GLY B O 1
ATOM 6572 N N . ARG B 1 350 ? -19.688 0.254 5.234 1 86.69 350 ARG B N 1
ATOM 6573 C CA . ARG B 1 350 ? -20 1.625 4.848 1 86.69 350 ARG B CA 1
ATOM 6574 C C . ARG B 1 350 ? -19.875 1.813 3.342 1 86.69 350 ARG B C 1
ATOM 6576 O O . ARG B 1 350 ? -18.906 1.361 2.734 1 86.69 350 ARG B O 1
ATOM 6583 N N . LEU B 1 351 ? -20.875 2.496 2.803 1 88.5 351 LEU B N 1
ATOM 6584 C CA . LEU B 1 351 ? -20.812 2.801 1.376 1 88.5 351 LEU B CA 1
ATOM 6585 C C . LEU B 1 351 ? -19.719 3.82 1.084 1 88.5 351 LEU B C 1
ATOM 6587 O O . LEU B 1 351 ? -19.734 4.93 1.626 1 88.5 351 LEU B O 1
ATOM 6591 N N . ILE B 1 352 ? -18.844 3.439 0.293 1 86.69 352 ILE B N 1
ATOM 6592 C CA . ILE B 1 352 ? -17.734 4.312 -0.067 1 86.69 352 ILE B CA 1
ATOM 6593 C C . ILE B 1 352 ? -18.062 5.07 -1.349 1 86.69 352 ILE B C 1
ATOM 6595 O O . ILE B 1 352 ? -17.891 6.289 -1.42 1 86.69 352 ILE B O 1
ATOM 6599 N N . THR B 1 353 ? -18.422 4.301 -2.32 1 87 353 THR B N 1
ATOM 6600 C CA . THR B 1 353 ? -18.734 4.926 -3.6 1 87 353 THR B CA 1
ATOM 6601 C C . THR B 1 353 ? -19.547 3.979 -4.477 1 87 353 THR B C 1
ATOM 6603 O O . THR B 1 353 ? -19.703 2.799 -4.148 1 87 353 THR B O 1
ATOM 6606 N N . SER B 1 354 ? -20.141 4.609 -5.484 1 90.12 354 SER B N 1
ATOM 6607 C CA . SER B 1 354 ? -20.734 3.854 -6.582 1 90.12 354 SER B CA 1
ATOM 6608 C C . SER B 1 354 ? -19.906 3.961 -7.848 1 90.12 354 SER B C 1
ATOM 6610 O O . SER B 1 354 ? -19.578 5.066 -8.289 1 90.12 354 SER B O 1
ATOM 6612 N N . VAL B 1 355 ? -19.562 2.832 -8.359 1 91.31 355 VAL B N 1
ATOM 6613 C CA . VAL B 1 355 ? -18.688 2.807 -9.523 1 91.31 355 VAL B CA 1
ATOM 6614 C C . VAL B 1 355 ? -19.516 2.598 -10.789 1 91.31 355 VAL B C 1
ATOM 6616 O O . VAL B 1 355 ? -20.156 1.554 -10.953 1 91.31 355 VAL B O 1
ATOM 6619 N N . GLN B 1 356 ? -19.516 3.588 -11.578 1 91.88 356 GLN B N 1
ATOM 6620 C CA . GLN B 1 356 ? -20.109 3.494 -12.906 1 91.88 356 GLN B CA 1
ATOM 6621 C C . GLN B 1 356 ? -19.047 3.438 -13.984 1 91.88 356 GLN B C 1
ATOM 6623 O O . GLN B 1 356 ? -18.203 4.344 -14.094 1 91.88 356 GLN B O 1
ATOM 6628 N N . GLY B 1 357 ? -18.984 2.424 -14.711 1 94 357 GLY B N 1
ATOM 6629 C CA . GLY B 1 357 ? -17.984 2.201 -15.742 1 94 357 GLY B CA 1
ATOM 6630 C C . GLY B 1 357 ? -18 0.788 -16.297 1 94 357 GLY B C 1
ATOM 6631 O O . GLY B 1 357 ? -19.047 0.124 -16.281 1 94 357 GLY B O 1
ATOM 6632 N N . ASP B 1 358 ? -16.875 0.377 -16.844 1 95.69 358 ASP B N 1
ATOM 6633 C CA . ASP B 1 358 ? -16.766 -0.991 -17.344 1 95.69 358 ASP B CA 1
ATOM 6634 C C . ASP B 1 358 ? -16.719 -1.992 -16.188 1 95.69 358 ASP B C 1
ATOM 6636 O O . ASP B 1 358 ? -17.078 -3.158 -16.359 1 95.69 358 ASP B O 1
ATOM 6640 N N . GLY B 1 359 ? -16.203 -1.525 -15.102 1 96.62 359 GLY B N 1
ATOM 6641 C CA . GLY B 1 359 ? -16.172 -2.4 -13.938 1 96.62 359 GLY B CA 1
ATOM 6642 C C . GLY B 1 359 ? -15.195 -1.939 -12.867 1 96.62 359 GLY B C 1
ATOM 6643 O O . GLY B 1 359 ? -14.812 -0.77 -12.836 1 96.62 359 GLY B O 1
ATOM 6644 N N . VAL B 1 360 ? -14.898 -2.891 -11.953 1 97.81 360 VAL B N 1
ATOM 6645 C CA . VAL B 1 360 ? -13.977 -2.619 -10.852 1 97.81 360 VAL B CA 1
ATOM 6646 C C . VAL B 1 360 ? -13.148 -3.867 -10.547 1 97.81 360 VAL B C 1
ATOM 6648 O O . VAL B 1 360 ? -13.664 -4.988 -10.594 1 97.81 360 VAL B O 1
ATOM 6651 N N . ILE B 1 361 ? -11.891 -3.641 -10.289 1 98.69 361 ILE B N 1
ATOM 6652 C CA . ILE B 1 361 ? -10.961 -4.711 -9.93 1 98.69 361 ILE B CA 1
ATOM 6653 C C . ILE B 1 361 ? -10.586 -4.59 -8.453 1 98.69 361 ILE B C 1
ATOM 6655 O O . ILE B 1 361 ? -10.219 -3.512 -7.988 1 98.69 361 ILE B O 1
ATOM 6659 N N . VAL B 1 362 ? -10.742 -5.605 -7.656 1 98.81 362 VAL B N 1
ATOM 6660 C CA . VAL B 1 362 ? -10.164 -5.719 -6.324 1 98.81 362 VAL B CA 1
ATOM 6661 C C . VAL B 1 362 ? -8.992 -6.703 -6.352 1 98.81 362 VAL B C 1
ATOM 6663 O O . VAL B 1 362 ? -9.188 -7.898 -6.594 1 98.81 362 VAL B O 1
ATOM 6666 N N . SER B 1 363 ? -7.816 -6.195 -6.09 1 98.81 363 SER B N 1
ATOM 6667 C CA . SER B 1 363 ? -6.656 -7.051 -6.312 1 98.81 363 SER B CA 1
ATOM 6668 C C . SER B 1 363 ? -5.746 -7.07 -5.09 1 98.81 363 SER B C 1
ATOM 6670 O O . SER B 1 363 ? -5.801 -6.168 -4.25 1 98.81 363 SER B O 1
ATOM 6672 N N . THR B 1 364 ? -5.016 -8.164 -4.949 1 98.69 364 THR B N 1
ATOM 6673 C CA . THR B 1 364 ? -3.908 -8.266 -4.004 1 98.69 364 THR B CA 1
ATOM 6674 C C . THR B 1 364 ? -2.705 -7.469 -4.5 1 98.69 364 THR B C 1
ATOM 6676 O O . THR B 1 364 ? -2.691 -6.992 -5.637 1 98.69 364 THR B O 1
ATOM 6679 N N . PRO B 1 365 ? -1.668 -7.316 -3.619 1 98.19 365 PRO B N 1
ATOM 6680 C CA . PRO B 1 365 ? -0.415 -6.746 -4.117 1 98.19 365 PRO B CA 1
ATOM 6681 C C . PRO B 1 365 ? 0.171 -7.539 -5.285 1 98.19 365 PRO B C 1
ATOM 6683 O O . PRO B 1 365 ? 0.635 -6.953 -6.266 1 98.19 365 PRO B O 1
ATOM 6686 N N . THR B 1 366 ? 0.09 -8.828 -5.199 1 98.06 366 THR B N 1
ATOM 6687 C CA . THR B 1 366 ? 0.551 -9.664 -6.305 1 98.06 366 THR B CA 1
ATOM 6688 C C . THR B 1 366 ? -0.229 -9.352 -7.578 1 98.06 366 THR B C 1
ATOM 6690 O O . THR B 1 366 ? 0.36 -9.172 -8.648 1 98.06 366 THR B O 1
ATOM 6693 N N . GLY B 1 367 ? -1.516 -9.234 -7.449 1 98.19 367 GLY B N 1
ATOM 6694 C CA . GLY B 1 367 ? -2.379 -8.969 -8.586 1 98.19 367 GLY B CA 1
ATOM 6695 C C . GLY B 1 367 ? -2.227 -7.555 -9.133 1 98.19 367 G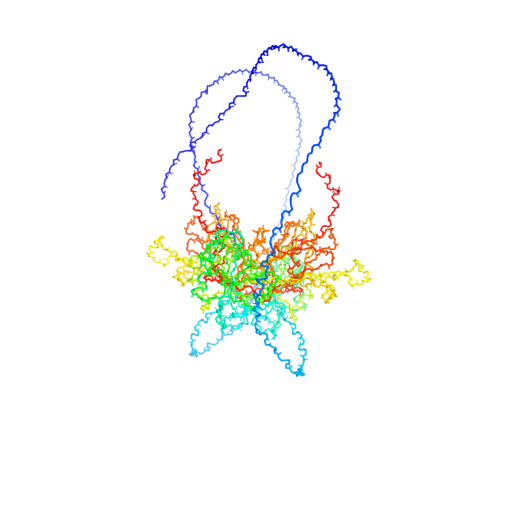LY B C 1
ATOM 6696 O O . GLY B 1 367 ? -2.682 -7.258 -10.234 1 98.19 367 GLY B O 1
ATOM 6697 N N . SER B 1 368 ? -1.603 -6.672 -8.391 1 97.81 368 SER B N 1
ATOM 6698 C CA . SER B 1 368 ? -1.439 -5.285 -8.82 1 97.81 368 SER B CA 1
ATOM 6699 C C . SER B 1 368 ? -0.591 -5.191 -10.078 1 97.81 368 SER B C 1
ATOM 6701 O O . SER B 1 368 ? -0.617 -4.172 -10.773 1 97.81 368 SER B O 1
ATOM 6703 N N . THR B 1 369 ? 0.191 -6.203 -10.445 1 94.81 369 THR B N 1
ATOM 6704 C CA . THR B 1 369 ? 1.054 -6.191 -11.625 1 94.81 369 THR B CA 1
ATOM 6705 C C . THR B 1 369 ? 0.348 -6.824 -12.82 1 94.81 369 THR B C 1
ATOM 6707 O O . THR B 1 369 ? 0.916 -6.906 -13.906 1 94.81 369 THR B O 1
ATOM 6710 N N . ALA B 1 370 ? -0.817 -7.211 -12.648 1 95.62 370 ALA B N 1
ATOM 6711 C CA . ALA B 1 370 ? -1.571 -7.887 -13.695 1 95.62 370 ALA B CA 1
ATOM 6712 C C . ALA B 1 370 ? -2.635 -6.965 -14.289 1 95.62 370 ALA B C 1
ATOM 6714 O O . ALA B 1 370 ? -2.318 -5.887 -14.797 1 95.62 370 ALA B O 1
ATOM 6715 N N . TYR B 1 371 ? -3.979 -7.328 -14.195 1 97 371 TYR B N 1
ATOM 6716 C CA . TYR B 1 371 ? -5.055 -6.562 -14.812 1 97 371 TYR B CA 1
ATOM 6717 C C . TYR B 1 371 ? -5.141 -5.164 -14.211 1 97 371 TYR B C 1
ATOM 6719 O O . TYR B 1 371 ? -5.418 -4.191 -14.922 1 97 371 TYR B O 1
ATOM 6727 N N . ALA B 1 372 ? -4.898 -5.051 -12.906 1 97.44 372 ALA B N 1
ATOM 6728 C CA . ALA B 1 372 ? -4.941 -3.748 -12.25 1 97.44 372 ALA B CA 1
ATOM 6729 C C . ALA B 1 372 ? -3.941 -2.781 -12.875 1 97.44 372 ALA B C 1
ATOM 6731 O O . ALA B 1 372 ? -4.258 -1.611 -13.102 1 97.44 372 ALA B O 1
ATOM 6732 N N . ALA B 1 373 ? -2.766 -3.283 -13.086 1 94.88 373 ALA B N 1
ATOM 6733 C CA . ALA B 1 373 ? -1.748 -2.447 -13.711 1 94.88 373 ALA B CA 1
ATOM 6734 C C . ALA B 1 373 ? -2.199 -1.979 -15.094 1 94.88 373 ALA B C 1
ATOM 6736 O O . ALA B 1 373 ? -2.004 -0.818 -15.461 1 94.88 373 ALA B O 1
ATOM 6737 N N . ALA B 1 374 ? -2.764 -2.857 -15.867 1 93.81 374 ALA B N 1
ATOM 6738 C CA . ALA B 1 374 ? -3.26 -2.541 -17.203 1 93.81 374 ALA B CA 1
ATOM 6739 C C . ALA B 1 374 ? -4.367 -1.494 -17.156 1 93.81 374 ALA B C 1
ATOM 6741 O O . ALA B 1 374 ? -4.535 -0.707 -18.078 1 93.81 374 ALA B O 1
ATOM 6742 N N . ALA B 1 375 ? -5.059 -1.497 -16.031 1 95.56 375 ALA B N 1
ATOM 6743 C CA . ALA B 1 375 ? -6.16 -0.554 -15.852 1 95.56 375 ALA B CA 1
ATOM 6744 C C . ALA B 1 375 ? -5.668 0.753 -15.242 1 95.56 375 ALA B C 1
ATOM 6746 O O . ALA B 1 375 ? -6.469 1.624 -14.891 1 95.56 375 ALA B O 1
ATOM 6747 N N . GLY B 1 376 ? -4.398 0.897 -14.984 1 93.25 376 GLY B N 1
ATOM 6748 C CA . GLY B 1 376 ? -3.84 2.186 -14.609 1 93.25 376 GLY B CA 1
ATOM 6749 C C . GLY B 1 376 ? -3.424 2.254 -13.156 1 93.25 376 GLY B C 1
ATOM 6750 O O . GLY B 1 376 ? -3.041 3.316 -12.656 1 93.25 376 GLY B O 1
ATOM 6751 N N . ALA B 1 377 ? -3.465 1.212 -12.453 1 97.06 377 ALA B N 1
ATOM 6752 C CA . ALA B 1 377 ? -3.105 1.216 -11.039 1 97.06 377 ALA B CA 1
ATOM 6753 C C . ALA B 1 377 ? -1.594 1.129 -10.852 1 97.06 377 ALA B C 1
ATOM 6755 O O . ALA B 1 377 ? -0.88 0.666 -11.742 1 97.06 377 ALA B O 1
ATOM 6756 N N . SER B 1 378 ? -1.125 1.606 -9.695 1 97.44 378 SER B N 1
ATOM 6757 C CA . SER B 1 378 ? 0.262 1.421 -9.281 1 97.44 378 SER B CA 1
ATOM 6758 C C . SER B 1 378 ? 0.556 -0.043 -8.969 1 97.44 378 SER B C 1
ATOM 6760 O O . SER B 1 378 ? -0.358 -0.814 -8.672 1 97.44 378 SER B O 1
ATOM 6762 N N . MET B 1 379 ? 1.789 -0.38 -9.109 1 97 379 MET B N 1
ATOM 6763 C CA . MET B 1 379 ? 2.195 -1.738 -8.766 1 97 379 MET B CA 1
ATOM 6764 C C . MET B 1 379 ? 2.664 -1.811 -7.312 1 97 379 MET B C 1
ATOM 6766 O O . MET B 1 379 ? 3.412 -0.945 -6.855 1 97 379 MET B O 1
ATOM 6770 N N . ILE B 1 380 ? 2.252 -2.852 -6.594 1 98.06 380 ILE B N 1
ATOM 6771 C CA . ILE B 1 380 ? 2.5 -2.949 -5.16 1 98.06 380 ILE B CA 1
ATOM 6772 C C . ILE B 1 380 ? 3.375 -4.164 -4.871 1 98.06 380 ILE B C 1
ATOM 6774 O O . ILE B 1 380 ? 3.076 -5.273 -5.316 1 98.06 380 ILE B O 1
ATOM 6778 N N . HIS B 1 381 ? 4.414 -3.93 -4.156 1 96.62 381 HIS B N 1
ATOM 6779 C CA . HIS B 1 381 ? 5.23 -5.043 -3.684 1 96.62 381 HIS B CA 1
ATOM 6780 C C . HIS B 1 381 ? 4.402 -6.02 -2.854 1 96.62 381 HIS B C 1
ATOM 6782 O O . HIS B 1 381 ? 3.566 -5.602 -2.049 1 96.62 381 HIS B O 1
ATOM 6788 N N . PRO B 1 382 ? 4.676 -7.332 -2.936 1 96.12 382 PRO B N 1
ATOM 6789 C CA . PRO B 1 382 ? 3.84 -8.344 -2.287 1 96.12 382 PRO B CA 1
ATOM 6790 C C . PRO B 1 382 ? 3.846 -8.227 -0.765 1 96.12 382 PRO B C 1
ATOM 6792 O O . PRO B 1 382 ? 2.93 -8.719 -0.101 1 96.12 382 PRO B O 1
ATOM 6795 N N . ASN B 1 383 ? 4.797 -7.617 -0.19 1 93.31 383 ASN B N 1
ATOM 6796 C CA . ASN B 1 383 ? 4.898 -7.555 1.265 1 93.31 383 ASN B CA 1
ATOM 6797 C C . ASN B 1 383 ? 4.25 -6.289 1.817 1 93.31 383 ASN B C 1
ATOM 6799 O O . ASN B 1 383 ? 4.344 -6.008 3.014 1 93.31 383 ASN B O 1
ATOM 6803 N N . VAL B 1 384 ? 3.678 -5.488 1.05 1 95.31 384 VAL B N 1
ATOM 6804 C CA . VAL B 1 384 ? 2.826 -4.402 1.519 1 95.31 384 VAL B CA 1
ATOM 6805 C C . VAL B 1 384 ? 1.438 -4.938 1.854 1 95.31 384 VAL B C 1
ATOM 6807 O O . VAL B 1 384 ? 0.739 -5.461 0.981 1 95.31 384 VAL B O 1
ATOM 6810 N N . PRO B 1 385 ? 1.046 -4.91 3.117 1 94.31 385 PRO B N 1
ATOM 6811 C CA . PRO B 1 385 ? -0.273 -5.426 3.49 1 94.31 385 PRO B CA 1
ATOM 6812 C C . PRO B 1 385 ? -1.414 -4.523 3.027 1 94.31 385 PRO B C 1
ATOM 6814 O O . PRO B 1 385 ? -1.836 -3.629 3.766 1 94.31 385 PRO B O 1
ATOM 6817 N N . ALA B 1 386 ? -1.917 -4.836 1.884 1 97.38 386 ALA B N 1
ATOM 6818 C CA . ALA B 1 386 ? -2.883 -3.916 1.288 1 97.38 386 ALA B CA 1
ATOM 6819 C C . ALA B 1 386 ? -3.82 -4.648 0.333 1 97.38 386 ALA B C 1
ATOM 6821 O O . ALA B 1 386 ? -3.568 -5.801 -0.032 1 97.38 386 ALA B O 1
ATOM 6822 N N . ILE B 1 387 ? -4.945 -4.031 0.05 1 98.25 387 ILE B N 1
ATOM 6823 C CA . ILE B 1 387 ? -5.863 -4.363 -1.034 1 98.25 387 ILE B CA 1
ATOM 6824 C C . ILE B 1 387 ? -5.984 -3.18 -1.989 1 98.25 387 ILE B C 1
ATOM 6826 O O . ILE B 1 387 ? -6.086 -2.029 -1.553 1 98.25 387 ILE B O 1
ATOM 6830 N N . MET B 1 388 ? -5.902 -3.467 -3.246 1 98.5 388 MET B N 1
ATOM 6831 C CA . MET B 1 388 ? -6.012 -2.422 -4.262 1 98.5 388 MET B CA 1
ATOM 6832 C C . MET B 1 388 ? -7.371 -2.471 -4.949 1 98.5 388 MET B C 1
ATOM 6834 O O . MET B 1 388 ? -7.832 -3.541 -5.348 1 98.5 388 MET B O 1
ATOM 6838 N N . VAL B 1 389 ? -8.07 -1.334 -5 1 98 389 VAL B N 1
ATOM 6839 C CA . VAL B 1 389 ? -9.312 -1.181 -5.738 1 98 389 VAL B CA 1
ATOM 6840 C C . VAL B 1 389 ? -9.086 -0.31 -6.973 1 98 389 VAL B C 1
ATOM 6842 O O . VAL B 1 389 ? -8.656 0.841 -6.855 1 98 389 VAL B O 1
ATOM 6845 N N . THR B 1 390 ? -9.375 -0.851 -8.164 1 98 390 THR B N 1
ATOM 6846 C CA . THR B 1 390 ? -9.086 -0.174 -9.422 1 98 390 THR B CA 1
ATOM 6847 C C . THR B 1 390 ? -10.328 -0.115 -10.305 1 98 390 THR B C 1
ATOM 6849 O O . THR B 1 390 ? -10.812 -1.148 -10.766 1 98 390 THR B O 1
ATOM 6852 N N . PRO B 1 391 ? -10.852 1.066 -10.57 1 96.12 391 PRO B N 1
ATOM 6853 C CA . PRO B 1 391 ? -11.945 1.173 -11.547 1 96.12 391 PRO B CA 1
ATOM 6854 C C . PRO B 1 391 ? -11.492 0.898 -12.977 1 96.12 391 PRO B C 1
ATOM 6856 O O . PRO B 1 391 ? -10.359 1.226 -13.344 1 96.12 391 PRO B O 1
ATOM 6859 N N . ILE B 1 392 ? -12.336 0.281 -13.711 1 96.44 392 ILE B N 1
ATOM 6860 C CA . ILE B 1 392 ? -12.078 0.054 -15.133 1 96.44 392 ILE B CA 1
ATOM 6861 C C . ILE B 1 392 ? -12.859 1.062 -15.969 1 96.44 392 ILE B C 1
ATOM 6863 O O . ILE B 1 392 ? -14.086 0.982 -16.062 1 96.44 392 ILE B O 1
ATOM 6867 N N . CYS B 1 393 ? -12.203 2.041 -16.578 1 93.19 393 CYS B N 1
ATOM 6868 C CA . CYS B 1 393 ? -12.797 3.066 -17.422 1 93.19 393 CYS B CA 1
ATOM 6869 C C . CYS B 1 393 ? -14 3.709 -16.75 1 93.19 393 CYS B C 1
ATOM 6871 O O . CYS B 1 393 ? -15.102 3.707 -17.297 1 93.19 393 CYS B O 1
ATOM 6873 N N . PRO B 1 394 ? -13.758 4.281 -15.609 1 92.06 394 PRO B N 1
ATOM 6874 C CA . PRO B 1 394 ? -14.875 4.895 -14.891 1 92.06 394 PRO B CA 1
ATOM 6875 C C . PRO B 1 394 ? -15.453 6.109 -15.625 1 92.06 394 PRO B C 1
ATOM 6877 O O . PRO B 1 394 ? -14.719 6.812 -16.328 1 92.06 394 PRO B O 1
ATOM 6880 N N . HIS B 1 395 ? -16.656 6.273 -15.398 1 87.12 395 HIS B N 1
ATOM 6881 C CA . HIS B 1 395 ? -17.328 7.449 -15.945 1 87.12 395 HIS B CA 1
ATOM 6882 C C . HIS B 1 395 ? -16.828 8.727 -15.273 1 87.12 395 HIS B C 1
ATOM 6884 O O . HIS B 1 395 ? -16.719 9.766 -15.914 1 87.12 395 HIS B O 1
ATOM 6890 N N . SER B 1 396 ? -16.672 8.625 -13.992 1 80.88 396 SER B N 1
ATOM 6891 C CA . SER B 1 396 ? -16.078 9.758 -13.281 1 80.88 396 SER B CA 1
ATOM 6892 C C . SER B 1 396 ? -14.594 9.875 -13.578 1 80.88 396 SER B C 1
ATOM 6894 O O . SER B 1 396 ? -13.82 8.945 -13.328 1 80.88 396 SER B O 1
ATOM 6896 N N . LEU B 1 397 ? -14.227 11.008 -13.93 1 70.56 397 LEU B N 1
ATOM 6897 C CA . LEU B 1 397 ? -12.836 11.234 -14.32 1 70.56 397 LEU B CA 1
ATOM 6898 C C . LEU B 1 397 ? -11.93 11.289 -13.094 1 70.56 397 LEU B C 1
ATOM 6900 O O . LEU B 1 397 ? -10.719 11.117 -13.203 1 70.56 397 LEU B O 1
ATOM 6904 N N . SER B 1 398 ? -12.555 11.414 -12.016 1 77.56 398 SER B N 1
ATOM 6905 C CA . SER B 1 398 ? -11.719 11.625 -10.828 1 77.56 398 SER B CA 1
ATOM 6906 C C . SER B 1 398 ? -11.57 10.328 -10.031 1 77.56 398 SER B C 1
ATOM 6908 O O . SER B 1 398 ? -10.812 10.281 -9.062 1 77.56 398 SER B O 1
ATOM 6910 N N . PHE B 1 399 ? -12.234 9.367 -10.539 1 83.19 399 PHE B N 1
ATOM 6911 C CA . PHE B 1 399 ? -12.094 8.117 -9.812 1 83.19 399 PHE B CA 1
ATOM 6912 C C . PHE B 1 399 ? -10.75 7.457 -10.125 1 83.19 399 PHE B C 1
ATOM 6914 O O . PHE B 1 399 ? -10.516 7.02 -11.25 1 83.19 399 PHE B O 1
ATOM 6921 N N . ARG B 1 400 ? -9.93 7.375 -9.078 1 90.75 400 ARG B N 1
ATOM 6922 C CA . ARG B 1 400 ? -8.586 6.812 -9.188 1 90.75 400 ARG B CA 1
ATOM 6923 C C . ARG B 1 400 ? -8.477 5.512 -8.398 1 90.75 400 ARG B C 1
ATOM 6925 O O . ARG B 1 400 ? -9.273 5.254 -7.496 1 90.75 400 ARG B O 1
ATOM 6932 N N . PRO B 1 401 ? -7.48 4.691 -8.844 1 96.44 401 PRO B N 1
ATOM 6933 C CA . PRO B 1 401 ? -7.223 3.518 -8.008 1 96.44 401 PRO B CA 1
ATOM 6934 C C . PRO B 1 401 ? -6.832 3.885 -6.578 1 96.44 401 PRO B C 1
ATOM 6936 O O . PRO B 1 401 ? -6.105 4.859 -6.363 1 96.44 401 PRO B O 1
ATOM 6939 N N . ILE B 1 402 ? -7.32 3.092 -5.672 1 96.62 402 ILE B N 1
ATOM 6940 C CA . ILE B 1 402 ? -7.012 3.352 -4.27 1 96.62 402 ILE B CA 1
ATOM 6941 C C . ILE B 1 402 ? -6.434 2.094 -3.627 1 96.62 402 ILE B C 1
ATOM 6943 O O . ILE B 1 402 ? -6.773 0.976 -4.02 1 96.62 402 ILE B O 1
ATOM 6947 N N . VAL B 1 403 ? -5.555 2.291 -2.682 1 98.06 403 VAL B N 1
ATOM 6948 C CA . VAL B 1 403 ? -4.957 1.228 -1.882 1 98.06 403 VAL B CA 1
ATOM 6949 C C . VAL B 1 403 ? -5.441 1.331 -0.438 1 98.06 403 VAL B C 1
ATOM 6951 O O . VAL B 1 403 ? -5.277 2.371 0.205 1 98.06 403 VAL B O 1
ATOM 6954 N N . VAL B 1 404 ? -6.039 0.271 0.065 1 96.88 404 VAL B N 1
ATOM 6955 C CA . VAL B 1 404 ? -6.566 0.25 1.425 1 96.88 404 VAL B CA 1
ATOM 6956 C C . VAL B 1 404 ? -5.859 -0.833 2.236 1 96.88 404 VAL B C 1
ATOM 6958 O O . VAL B 1 404 ? -5.215 -1.72 1.671 1 96.88 404 VAL B O 1
ATOM 6961 N N . PRO B 1 405 ? -5.938 -0.721 3.564 1 94.81 405 PRO B N 1
ATOM 6962 C CA . PRO B 1 405 ? -5.277 -1.73 4.398 1 94.81 405 PRO B CA 1
ATOM 6963 C C . PRO B 1 405 ? -5.809 -3.141 4.145 1 94.81 405 PRO B C 1
ATOM 6965 O O . PRO B 1 405 ? -6.988 -3.312 3.832 1 94.81 405 PRO B O 1
ATOM 6968 N N . ALA B 1 406 ? -4.973 -4.09 4.363 1 94.88 406 ALA B N 1
ATOM 6969 C CA . ALA B 1 406 ? -5.297 -5.488 4.09 1 94.88 406 ALA B CA 1
ATOM 6970 C C . ALA B 1 406 ? -6.395 -5.988 5.023 1 94.88 406 ALA B C 1
ATOM 6972 O O . ALA B 1 406 ? -7.102 -6.945 4.703 1 94.88 406 ALA B O 1
ATOM 6973 N N . GLY B 1 407 ? -6.605 -5.371 6.133 1 92.25 407 GLY B N 1
ATOM 6974 C CA . GLY B 1 407 ? -7.516 -5.875 7.148 1 92.25 407 GLY B CA 1
ATOM 6975 C C . GLY B 1 407 ? -8.953 -5.445 6.93 1 92.25 407 GLY B C 1
ATOM 6976 O O . GLY B 1 407 ? -9.844 -5.832 7.688 1 92.25 407 GLY B O 1
ATOM 6977 N N . VAL B 1 408 ? -9.211 -4.754 5.922 1 93.12 408 VAL B N 1
ATOM 6978 C CA . VAL B 1 408 ? -10.562 -4.25 5.691 1 93.12 408 VAL B CA 1
ATOM 6979 C C . VAL B 1 408 ? -11.414 -5.34 5.047 1 93.12 408 VAL B C 1
ATOM 6981 O O . VAL B 1 408 ? -10.883 -6.32 4.516 1 93.12 408 VAL B O 1
ATOM 6984 N N . GLU B 1 409 ? -12.703 -5.168 5.16 1 94.88 409 GLU B N 1
ATOM 6985 C CA . GLU B 1 409 ? -13.664 -5.984 4.426 1 94.88 409 GLU B CA 1
ATOM 6986 C C . GLU B 1 409 ? -14.383 -5.168 3.361 1 94.88 409 GLU B C 1
ATOM 6988 O O . GLU B 1 409 ? -15.031 -4.164 3.672 1 94.88 409 GLU B O 1
ATOM 6993 N N . LEU B 1 410 ? -14.281 -5.609 2.156 1 97 410 LEU B N 1
ATOM 6994 C CA . LEU B 1 410 ? -14.961 -4.957 1.04 1 97 410 LEU B CA 1
ATOM 6995 C C . LEU B 1 410 ? -16.203 -5.734 0.632 1 97 410 LEU B C 1
ATOM 6997 O O . LEU B 1 410 ? -16.266 -6.957 0.793 1 97 410 LEU B O 1
ATOM 7001 N N . MET B 1 411 ? -17.141 -5.016 0.187 1 97.12 411 MET B N 1
ATOM 7002 C CA . MET B 1 411 ? -18.359 -5.621 -0.346 1 97.12 411 MET B CA 1
ATOM 7003 C C . MET B 1 411 ? -18.812 -4.898 -1.609 1 97.12 411 MET B C 1
ATOM 7005 O O . MET B 1 411 ? -18.797 -3.666 -1.668 1 97.12 411 MET B O 1
ATOM 7009 N N . ILE B 1 412 ? -19.141 -5.656 -2.598 1 97.56 412 ILE B N 1
ATOM 7010 C CA . ILE B 1 412 ? -19.625 -5.102 -3.854 1 97.56 412 ILE B CA 1
ATOM 7011 C C . ILE B 1 412 ? -21.047 -5.609 -4.125 1 97.56 412 ILE B C 1
ATOM 7013 O O . ILE B 1 412 ? -21.312 -6.809 -4.004 1 97.56 412 ILE B O 1
ATOM 7017 N N . THR B 1 413 ? -21.938 -4.73 -4.422 1 96.56 413 THR B N 1
ATOM 7018 C CA . THR B 1 413 ? -23.297 -5.047 -4.824 1 96.56 413 THR B CA 1
ATOM 7019 C C . THR B 1 413 ? -23.719 -4.215 -6.039 1 96.56 413 THR B C 1
ATOM 7021 O O . THR B 1 413 ? -23.047 -3.236 -6.379 1 96.56 413 THR B O 1
ATOM 7024 N N . LEU B 1 414 ? -24.766 -4.738 -6.66 1 95.88 414 LEU B N 1
ATOM 7025 C CA . LEU B 1 414 ? -25.359 -3.857 -7.652 1 95.88 414 LEU B CA 1
ATOM 7026 C C . LEU B 1 414 ? -26.016 -2.646 -6.988 1 95.88 414 LEU B C 1
ATOM 7028 O O . LEU B 1 414 ? -26.641 -2.773 -5.938 1 95.88 414 LEU B O 1
ATOM 7032 N N . SER B 1 415 ? -25.703 -1.493 -7.617 1 93.88 415 SER B N 1
ATOM 7033 C CA . SER B 1 415 ? -26.422 -0.317 -7.137 1 93.88 415 SER B CA 1
ATOM 7034 C C . SER B 1 415 ? -27.922 -0.489 -7.285 1 93.88 415 SER B C 1
ATOM 7036 O O . SER B 1 415 ? -28.391 -1.127 -8.227 1 93.88 415 SER B O 1
ATOM 7038 N N . PRO B 1 416 ? -28.719 0.077 -6.414 1 90.44 416 PRO B N 1
ATOM 7039 C CA . PRO B 1 416 ? -30.172 -0.028 -6.543 1 90.44 416 PRO B CA 1
ATOM 7040 C C . PRO B 1 416 ? -30.688 0.523 -7.867 1 90.44 416 PRO B C 1
ATOM 7042 O O . PRO B 1 416 ? -31.688 0.037 -8.391 1 90.44 416 PRO B O 1
ATOM 7045 N N . ASP B 1 417 ? -30.016 1.443 -8.414 1 89.12 417 ASP B N 1
ATOM 7046 C CA . ASP B 1 417 ? -30.453 2.094 -9.648 1 89.12 417 ASP B CA 1
ATOM 7047 C C . ASP B 1 417 ? -29.812 1.433 -10.875 1 89.12 417 ASP B C 1
ATOM 7049 O O . ASP B 1 417 ? -29.969 1.921 -11.992 1 89.12 417 ASP B O 1
ATOM 7053 N N . ALA B 1 418 ? -29.172 0.367 -10.609 1 92.44 418 ALA B N 1
ATOM 7054 C CA . ALA B 1 418 ? -28.531 -0.301 -11.742 1 92.44 418 ALA B CA 1
ATOM 7055 C C . ALA B 1 418 ? -29.562 -0.868 -12.711 1 92.44 418 ALA B C 1
ATOM 7057 O O . ALA B 1 418 ? -30.484 -1.571 -12.297 1 92.44 418 ALA B O 1
ATOM 7058 N N . ARG B 1 419 ? -29.406 -0.607 -13.922 1 90.31 419 ARG B N 1
ATOM 7059 C CA . ARG B 1 419 ? -30.344 -1.066 -14.945 1 90.31 419 ARG B CA 1
ATOM 7060 C C . ARG B 1 419 ? -29.969 -2.457 -15.445 1 90.31 419 ARG B C 1
ATOM 7062 O O . ARG B 1 419 ? -30.828 -3.199 -15.938 1 90.31 419 ARG B O 1
ATOM 7069 N N . ASN B 1 420 ? -28.734 -2.693 -15.414 1 92.62 420 ASN B N 1
ATOM 7070 C CA . ASN B 1 420 ? -28.219 -3.975 -15.891 1 92.62 420 ASN B CA 1
ATOM 7071 C C . ASN B 1 420 ? -27.516 -4.746 -14.773 1 92.62 420 ASN B C 1
ATOM 7073 O O . ASN B 1 420 ? -27.125 -4.164 -13.758 1 92.62 420 ASN B O 1
ATOM 7077 N N . THR B 1 421 ? -27.406 -6.023 -15.023 1 95.12 421 THR B N 1
ATOM 7078 C CA . THR B 1 421 ? -26.656 -6.863 -14.102 1 95.12 421 THR B CA 1
ATOM 7079 C C . THR B 1 421 ? -25.156 -6.723 -14.336 1 95.12 421 THR B C 1
ATOM 7081 O O . THR B 1 421 ? -24.734 -5.984 -15.227 1 95.12 421 THR B O 1
ATOM 7084 N N . ALA B 1 422 ? -24.375 -7.348 -13.453 1 96.62 422 ALA B N 1
ATOM 7085 C CA . ALA B 1 422 ? -22.922 -7.387 -13.578 1 96.62 422 ALA B CA 1
ATOM 7086 C C . ALA B 1 422 ? -22.406 -8.828 -13.523 1 96.62 422 ALA B C 1
ATOM 7088 O O . ALA B 1 422 ? -23.172 -9.758 -13.312 1 96.62 422 ALA B O 1
ATOM 7089 N N . TRP B 1 423 ? -21.203 -8.945 -13.852 1 97.81 423 TRP B N 1
ATOM 7090 C CA . TRP B 1 423 ? -20.547 -10.242 -13.812 1 97.81 423 TRP B CA 1
ATOM 7091 C C . TRP B 1 423 ? -19.297 -10.195 -12.953 1 97.81 423 TRP B C 1
ATOM 7093 O O . TRP B 1 423 ? -18.609 -9.172 -12.898 1 97.81 423 TRP B O 1
ATOM 7103 N N . VAL B 1 424 ? -19.016 -11.312 -12.312 1 98 424 VAL B N 1
ATOM 7104 C CA . VAL B 1 424 ? -17.828 -11.391 -11.461 1 98 424 VAL B CA 1
ATOM 7105 C C . VAL B 1 424 ? -16.953 -12.547 -11.914 1 98 424 VAL B C 1
ATOM 7107 O O . VAL B 1 424 ? -17.453 -13.586 -12.352 1 98 424 VAL B O 1
ATOM 7110 N N . SER B 1 425 ? -15.656 -12.352 -11.891 1 98.06 425 SER B N 1
ATOM 7111 C CA . SER B 1 425 ? -14.664 -13.383 -12.18 1 98.06 425 SER B CA 1
ATOM 7112 C C . SER B 1 425 ? -13.578 -13.414 -11.117 1 98.06 425 SER B C 1
ATOM 7114 O O . SER B 1 425 ? -13.359 -12.422 -10.414 1 98.06 425 SER B O 1
ATOM 7116 N N . PHE B 1 426 ? -12.93 -14.539 -10.938 1 98.06 426 PHE B N 1
ATOM 7117 C CA . PHE B 1 426 ? -11.922 -14.805 -9.914 1 98.06 426 PHE B CA 1
ATOM 7118 C C . PHE B 1 426 ? -10.633 -15.312 -10.531 1 98.06 426 PHE B C 1
ATOM 7120 O O . PHE B 1 426 ? -10.562 -16.453 -10.984 1 98.06 426 PHE B O 1
ATOM 7127 N N . ASP B 1 427 ? -9.617 -14.469 -10.531 1 97.5 427 ASP B N 1
ATOM 7128 C CA . ASP B 1 427 ? -8.383 -14.742 -11.25 1 97.5 427 ASP B CA 1
ATOM 7129 C C . ASP B 1 427 ? -8.664 -15.141 -12.695 1 97.5 427 ASP B C 1
ATOM 7131 O O . ASP B 1 427 ? -8.047 -16.062 -13.227 1 97.5 427 ASP B O 1
ATOM 7135 N N . GLY B 1 428 ? -9.633 -14.492 -13.227 1 94.94 428 GLY B N 1
ATOM 7136 C CA . GLY B 1 428 ? -9.969 -14.711 -14.617 1 94.94 428 GLY B CA 1
ATOM 7137 C C . GLY B 1 428 ? -10.758 -15.992 -14.844 1 94.94 428 GLY B C 1
ATOM 7138 O O . GLY B 1 428 ? -11 -16.391 -15.992 1 94.94 428 GLY B O 1
ATOM 7139 N N . ARG B 1 429 ? -11.125 -16.625 -13.812 1 92.31 429 ARG B N 1
ATOM 7140 C CA . ARG B 1 429 ? -11.844 -17.891 -13.898 1 92.31 429 ARG B CA 1
ATOM 7141 C C . ARG B 1 429 ? -13.195 -17.797 -13.195 1 92.31 429 ARG B C 1
ATOM 7143 O O . ARG B 1 429 ? -13.516 -16.781 -12.57 1 92.31 429 ARG B O 1
ATOM 7150 N N . LYS B 1 430 ? -14.055 -18.812 -13.406 1 93.25 430 LYS B N 1
ATOM 7151 C CA . LYS B 1 430 ? -15.312 -19.031 -12.711 1 93.25 430 LYS B CA 1
ATOM 7152 C C . LYS B 1 430 ? -16.234 -17.812 -12.82 1 93.25 430 LYS B C 1
ATOM 7154 O O . LYS B 1 430 ? -16.75 -17.328 -11.812 1 93.25 430 LYS B O 1
ATOM 7159 N N . ARG B 1 431 ? -16.438 -17.391 -13.914 1 95.19 431 ARG B N 1
ATOM 7160 C CA . ARG B 1 431 ? -17.266 -16.219 -14.172 1 95.19 431 ARG B CA 1
ATOM 7161 C C . ARG B 1 431 ? -18.734 -16.5 -13.867 1 95.19 431 ARG B C 1
ATOM 7163 O O . ARG B 1 431 ? -19.234 -17.578 -14.172 1 95.19 431 ARG B O 1
ATOM 7170 N N . GLN B 1 432 ? -19.406 -15.594 -13.219 1 95.38 432 GLN B N 1
ATOM 7171 C CA . GLN B 1 432 ? -20.828 -15.75 -12.938 1 95.38 432 GLN B CA 1
ATOM 7172 C C . GLN B 1 432 ? -21.531 -14.398 -12.875 1 95.38 432 GLN B C 1
ATOM 7174 O O . GLN B 1 432 ? -20.906 -13.383 -12.57 1 95.38 432 GLN B O 1
ATOM 7179 N N . GLU B 1 433 ? -22.781 -14.445 -13.086 1 95.88 433 GLU B N 1
ATOM 7180 C CA . GLU B 1 433 ? -23.609 -13.242 -13.094 1 95.88 433 GLU B CA 1
ATOM 7181 C C . GLU B 1 433 ? -24.047 -12.859 -11.68 1 95.88 433 GLU B C 1
ATOM 7183 O O . GLU B 1 433 ? -24.312 -13.727 -10.852 1 95.88 433 GLU B O 1
ATOM 7188 N N . ILE B 1 434 ? -24.047 -11.578 -11.453 1 94.5 434 ILE B N 1
ATOM 7189 C CA . ILE B 1 434 ? -24.516 -11.016 -10.188 1 94.5 434 ILE B CA 1
ATOM 7190 C C . ILE B 1 434 ? -25.781 -10.203 -10.414 1 94.5 434 ILE B C 1
ATOM 7192 O O . ILE B 1 434 ? -25.797 -9.312 -11.266 1 94.5 434 ILE B O 1
ATOM 7196 N N . GLN B 1 435 ? -26.781 -10.5 -9.586 1 94.31 435 GLN B N 1
ATOM 7197 C CA . GLN B 1 435 ? -28.078 -9.836 -9.688 1 94.31 435 GLN B CA 1
ATOM 7198 C C . GLN B 1 435 ? -28.344 -8.961 -8.461 1 94.31 435 GLN B C 1
ATOM 7200 O O . GLN B 1 435 ? -27.578 -8.977 -7.504 1 94.31 435 GLN B O 1
ATOM 7205 N N . HIS B 1 436 ? -29.438 -8.133 -8.648 1 93.69 436 HIS B N 1
ATOM 7206 C CA . HIS B 1 436 ? -29.844 -7.344 -7.492 1 93.69 436 HIS B CA 1
ATOM 7207 C C . HIS B 1 436 ? -30.047 -8.234 -6.27 1 93.69 436 HIS B C 1
ATOM 7209 O O . HIS B 1 436 ? -30.656 -9.305 -6.375 1 93.69 436 HIS B O 1
ATOM 7215 N N . GLY B 1 437 ? -29.516 -7.805 -5.168 1 91.56 437 GLY B N 1
ATOM 7216 C CA . GLY B 1 437 ? -29.641 -8.594 -3.955 1 91.56 437 GLY B CA 1
ATOM 7217 C C . GLY B 1 437 ? -28.422 -9.453 -3.676 1 91.56 437 GLY B C 1
ATOM 7218 O O . GLY B 1 437 ? -28.234 -9.93 -2.553 1 91.56 437 GLY B O 1
ATOM 7219 N N . ASP B 1 438 ? -27.656 -9.75 -4.734 1 94.88 438 ASP B N 1
ATOM 7220 C CA . ASP B 1 438 ? -26.422 -10.492 -4.539 1 94.88 438 ASP B CA 1
ATOM 7221 C C . ASP B 1 438 ? -25.328 -9.594 -3.953 1 94.88 438 ASP B C 1
ATOM 7223 O O . ASP B 1 438 ? -25.359 -8.375 -4.113 1 94.88 438 ASP B O 1
ATOM 7227 N N . CYS B 1 439 ? -24.422 -10.242 -3.26 1 95 439 CYS B N 1
ATOM 7228 C CA . CYS B 1 439 ? -23.297 -9.5 -2.678 1 95 439 CYS B CA 1
ATOM 7229 C C . CYS B 1 439 ? -22.016 -10.305 -2.773 1 95 439 CYS B C 1
ATOM 7231 O O . CYS B 1 439 ? -22.016 -11.531 -2.629 1 95 439 CYS B O 1
ATOM 7233 N N . ILE B 1 440 ? -20.984 -9.586 -3.07 1 97.75 440 ILE B N 1
ATOM 7234 C CA . ILE B 1 440 ? -19.641 -10.18 -3.086 1 97.75 440 ILE B CA 1
ATOM 7235 C C . ILE B 1 440 ? -18.828 -9.633 -1.923 1 97.75 440 ILE B C 1
ATOM 7237 O O . ILE B 1 440 ? -18.531 -8.438 -1.876 1 97.75 440 ILE B O 1
ATOM 7241 N N . LYS B 1 441 ? -18.438 -10.43 -0.999 1 97.69 441 LYS B N 1
ATOM 7242 C CA . LYS B 1 441 ? -17.625 -10.039 0.14 1 97.69 441 LYS B CA 1
ATOM 7243 C C . LYS B 1 441 ? -16.156 -10.43 -0.074 1 97.69 441 LYS B C 1
ATOM 7245 O O . LYS B 1 441 ? -15.867 -11.562 -0.474 1 97.69 441 LYS B O 1
ATOM 7250 N N . ILE B 1 442 ? -15.297 -9.5 0.117 1 98.44 442 ILE B N 1
ATOM 7251 C CA . ILE B 1 442 ? -13.883 -9.703 -0.176 1 98.44 442 ILE B CA 1
ATOM 7252 C C . ILE B 1 442 ? -13.039 -9.266 1.02 1 98.44 442 ILE B C 1
ATOM 7254 O O . ILE B 1 442 ? -13.203 -8.156 1.533 1 98.44 442 ILE B O 1
ATOM 7258 N N . THR B 1 443 ? -12.164 -10.07 1.493 1 97.06 443 THR B N 1
ATOM 7259 C CA . THR B 1 443 ? -11.203 -9.75 2.537 1 97.06 443 THR B CA 1
ATOM 7260 C C . THR B 1 443 ? -9.883 -10.492 2.299 1 97.06 443 THR B C 1
ATOM 7262 O O . THR B 1 443 ? -9.781 -11.297 1.367 1 97.06 443 THR B O 1
ATOM 7265 N N . THR B 1 444 ? -8.875 -10.102 3.023 1 97.25 444 THR B N 1
ATOM 7266 C CA . THR B 1 444 ? -7.605 -10.805 2.918 1 97.25 444 THR B CA 1
ATOM 7267 C C . THR B 1 444 ? -7.688 -12.18 3.578 1 97.25 444 THR B C 1
ATOM 7269 O O . THR B 1 444 ? -8.242 -12.32 4.668 1 97.25 444 THR B O 1
ATOM 7272 N N . SER B 1 445 ? -7.191 -13.164 2.908 1 97.38 445 SER B N 1
ATOM 7273 C CA . SER B 1 445 ? -7.207 -14.531 3.418 1 97.38 445 SER B CA 1
ATOM 7274 C C . SER B 1 445 ? -6.098 -14.75 4.438 1 97.38 445 SER B C 1
ATOM 7276 O O . SER B 1 445 ? -5.047 -14.109 4.375 1 97.38 445 SER B O 1
ATOM 7278 N N . CYS B 1 446 ? -6.348 -15.664 5.367 1 95.06 446 CYS B N 1
ATOM 7279 C CA . CYS B 1 446 ? -5.289 -16.062 6.289 1 95.06 446 CYS B CA 1
ATOM 7280 C C . CYS B 1 446 ? -4.34 -17.062 5.629 1 95.06 446 CYS B C 1
ATOM 7282 O O . CYS B 1 446 ? -3.291 -17.391 6.184 1 95.06 446 CYS B O 1
ATOM 7284 N N . TYR B 1 447 ? -4.672 -17.562 4.398 1 96.81 447 TYR B N 1
ATOM 7285 C CA . TYR B 1 447 ? -3.85 -18.547 3.695 1 96.81 447 TYR B CA 1
ATOM 7286 C C . TYR B 1 447 ? -3.102 -17.906 2.537 1 96.81 447 TYR B C 1
ATOM 7288 O O . TYR B 1 447 ? -3.629 -17.797 1.427 1 96.81 447 TYR B O 1
ATOM 7296 N N . PRO B 1 448 ? -1.892 -17.516 2.752 1 96.94 448 PRO B N 1
ATOM 7297 C CA . PRO B 1 448 ? -1.095 -16.984 1.647 1 96.94 448 PRO B CA 1
ATOM 7298 C C . PRO B 1 448 ? -0.518 -18.078 0.749 1 96.94 448 PRO B C 1
ATOM 7300 O O . PRO B 1 448 ? -0.637 -19.266 1.06 1 96.94 448 PRO B O 1
ATOM 7303 N N . VAL B 1 449 ? -0.006 -17.672 -0.402 1 98.06 449 VAL B N 1
ATOM 7304 C CA . VAL B 1 449 ? 0.794 -18.562 -1.242 1 98.06 449 VAL B CA 1
ATOM 7305 C C . VAL B 1 449 ? 2.275 -18.375 -0.922 1 98.06 449 VAL B C 1
ATOM 7307 O O . VAL B 1 449 ? 2.848 -17.312 -1.19 1 98.06 449 VAL B O 1
ATOM 7310 N N . PRO B 1 450 ? 2.889 -19.406 -0.332 1 97.44 450 PRO B N 1
ATOM 7311 C CA . PRO B 1 450 ? 4.324 -19.312 -0.068 1 97.44 450 PRO B CA 1
ATOM 7312 C C . PRO B 1 450 ? 5.172 -19.5 -1.324 1 97.44 450 PRO B C 1
ATOM 7314 O O . PRO B 1 450 ? 5.316 -20.625 -1.81 1 97.44 450 PRO B O 1
ATOM 7317 N N . SER B 1 451 ? 5.727 -18.453 -1.778 1 97.31 451 SER B N 1
ATOM 7318 C CA . SER B 1 451 ? 6.566 -18.484 -2.973 1 97.31 451 SER B CA 1
ATOM 7319 C C . SER B 1 451 ? 8.047 -18.453 -2.611 1 97.31 451 SER B C 1
ATOM 7321 O O . SER B 1 451 ? 8.508 -17.531 -1.94 1 97.31 451 SER B O 1
ATOM 7323 N N . ILE B 1 452 ? 8.75 -19.438 -3.084 1 97.12 452 ILE B N 1
ATOM 7324 C CA . ILE B 1 452 ? 10.172 -19.516 -2.781 1 97.12 452 ILE B CA 1
ATOM 7325 C C . ILE B 1 452 ? 10.938 -18.453 -3.57 1 97.12 452 ILE B C 1
ATOM 7327 O O . ILE B 1 452 ? 10.688 -18.266 -4.758 1 97.12 452 ILE B O 1
ATOM 7331 N N . CYS B 1 453 ? 11.812 -17.797 -2.883 1 95.75 453 CYS B N 1
ATOM 7332 C CA . CYS B 1 453 ? 12.609 -16.75 -3.502 1 95.75 453 CYS B CA 1
ATOM 7333 C C . CYS B 1 453 ? 13.875 -17.312 -4.125 1 95.75 453 CYS B C 1
ATOM 7335 O O . CYS B 1 453 ? 14.422 -18.312 -3.635 1 95.75 453 CYS B O 1
ATOM 7337 N N . CYS B 1 454 ? 14.281 -16.703 -5.184 1 93.81 454 CYS B N 1
ATOM 7338 C CA . CYS B 1 454 ? 15.57 -17.062 -5.777 1 93.81 454 CYS B CA 1
ATOM 7339 C C . CYS B 1 454 ? 16.719 -16.391 -5.035 1 93.81 454 CYS B C 1
ATOM 7341 O O . CYS B 1 454 ? 17.656 -17.047 -4.602 1 93.81 454 CYS B O 1
ATOM 7343 N N . HIS B 1 455 ? 16.672 -15.086 -4.812 1 89.12 455 HIS B N 1
ATOM 7344 C CA . HIS B 1 455 ? 17.672 -14.328 -4.059 1 89.12 455 HIS B CA 1
ATOM 7345 C C . HIS B 1 455 ? 17.078 -13.805 -2.752 1 89.12 455 HIS B C 1
ATOM 7347 O O . HIS B 1 455 ? 17.5 -14.219 -1.669 1 89.12 455 HIS B O 1
ATOM 7353 N N . ASP B 1 456 ? 16.203 -12.961 -2.826 1 87.31 456 ASP B N 1
ATOM 7354 C CA . ASP B 1 456 ? 15.43 -12.469 -1.688 1 87.31 456 ASP B CA 1
ATOM 7355 C C . ASP B 1 456 ? 14.133 -11.812 -2.146 1 87.31 456 ASP B C 1
ATOM 7357 O O . ASP B 1 456 ? 13.883 -11.695 -3.348 1 87.31 456 ASP B O 1
ATOM 7361 N N . LEU B 1 457 ? 13.359 -11.484 -1.177 1 85.38 457 LEU B N 1
ATOM 7362 C CA . LEU B 1 457 ? 11.992 -11.039 -1.449 1 85.38 457 LEU B CA 1
ATOM 7363 C C . LEU B 1 457 ? 12 -9.703 -2.186 1 85.38 457 LEU B C 1
ATOM 7365 O O . LEU B 1 457 ? 11.156 -9.461 -3.049 1 85.38 457 LEU B O 1
ATOM 7369 N N . VAL B 1 458 ? 12.906 -8.836 -1.891 1 83.88 458 VAL B N 1
ATOM 7370 C CA . VAL B 1 458 ? 12.938 -7.5 -2.48 1 83.88 458 VAL B CA 1
ATOM 7371 C C . VAL B 1 458 ? 13.609 -7.555 -3.85 1 83.88 458 VAL B C 1
ATOM 7373 O O . VAL B 1 458 ? 13.031 -7.113 -4.848 1 83.88 458 VAL B O 1
ATOM 7376 N N . TYR B 1 459 ? 14.664 -8.211 -3.939 1 85.88 459 TYR B N 1
ATOM 7377 C CA . TYR B 1 459 ? 15.438 -8.258 -5.176 1 85.88 459 TYR B CA 1
ATOM 7378 C C . TYR B 1 459 ? 14.688 -9.023 -6.258 1 85.88 459 TYR B C 1
ATOM 7380 O O . TYR B 1 459 ? 14.664 -8.602 -7.418 1 85.88 459 TYR B O 1
ATOM 7388 N N . ASP B 1 460 ? 14.125 -10.117 -5.902 1 92.19 460 ASP B N 1
ATOM 7389 C CA . ASP B 1 460 ? 13.398 -10.922 -6.887 1 92.19 460 ASP B CA 1
ATOM 7390 C C . ASP B 1 460 ? 12.281 -10.109 -7.539 1 92.19 460 ASP B C 1
ATOM 7392 O O . ASP B 1 460 ? 12.07 -10.195 -8.75 1 92.19 460 ASP B O 1
ATOM 7396 N N . TRP B 1 461 ? 11.602 -9.359 -6.781 1 93 461 TRP B N 1
ATOM 7397 C CA . TRP B 1 461 ? 10.492 -8.578 -7.312 1 93 461 TRP B CA 1
ATOM 7398 C C . TRP B 1 461 ? 10.992 -7.5 -8.266 1 93 461 TRP B C 1
ATOM 7400 O O . TRP B 1 461 ? 10.422 -7.301 -9.344 1 93 461 TRP B O 1
ATOM 7410 N N . PHE B 1 462 ? 12.047 -6.867 -7.961 1 90 462 PHE B N 1
ATOM 7411 C CA . PHE B 1 462 ? 12.555 -5.789 -8.797 1 90 462 PHE B CA 1
ATOM 7412 C C . PHE B 1 462 ? 13.203 -6.344 -10.055 1 90 462 PHE B C 1
ATOM 7414 O O . PHE B 1 462 ? 13.148 -5.719 -11.117 1 90 462 PHE B O 1
ATOM 7421 N N . GLU B 1 463 ? 13.805 -7.465 -9.898 1 88.62 463 GLU B N 1
ATOM 7422 C CA . GLU B 1 463 ? 14.328 -8.117 -11.094 1 88.62 463 GLU B CA 1
ATOM 7423 C C . GLU B 1 463 ? 13.203 -8.445 -12.078 1 88.62 463 GLU B C 1
ATOM 7425 O O . GLU B 1 463 ? 13.367 -8.273 -13.289 1 88.62 463 GLU B O 1
ATOM 7430 N N . SER B 1 464 ? 12.148 -8.906 -11.516 1 90.25 464 SER B N 1
ATOM 7431 C CA . SER B 1 464 ? 10.992 -9.195 -12.367 1 90.25 464 SER B CA 1
ATOM 7432 C C . SER B 1 464 ? 10.453 -7.926 -13.016 1 90.25 464 SER B C 1
ATOM 7434 O O . SER B 1 464 ? 10.055 -7.938 -14.18 1 90.25 464 SER B O 1
ATOM 7436 N N . LEU B 1 465 ? 10.414 -6.875 -12.266 1 87.81 465 LEU B N 1
ATOM 7437 C CA . LEU B 1 465 ? 9.961 -5.594 -12.805 1 87.81 465 LEU B CA 1
ATOM 7438 C C . LEU B 1 465 ? 10.867 -5.133 -13.938 1 87.81 465 LEU B C 1
ATOM 7440 O O . LEU B 1 465 ? 10.391 -4.695 -14.984 1 87.81 465 LEU B O 1
ATOM 7444 N N . ALA B 1 466 ? 12.164 -5.223 -13.703 1 84.44 466 ALA B N 1
ATOM 7445 C CA . ALA B 1 466 ? 13.141 -4.797 -14.703 1 84.44 466 ALA B CA 1
ATOM 7446 C C . ALA B 1 466 ? 13.008 -5.617 -15.977 1 84.44 466 ALA B C 1
ATOM 7448 O O . ALA B 1 466 ? 13.055 -5.07 -17.078 1 84.44 466 ALA B O 1
ATOM 7449 N N . GLN B 1 467 ? 12.789 -6.824 -15.812 1 83.25 467 GLN B N 1
ATOM 7450 C CA . GLN B 1 467 ? 12.711 -7.727 -16.953 1 83.25 467 GLN B CA 1
ATOM 7451 C C . GLN B 1 467 ? 11.391 -7.543 -17.719 1 83.25 467 GLN B C 1
ATOM 7453 O O . GLN B 1 467 ? 11.375 -7.512 -18.953 1 83.25 467 GLN B O 1
ATOM 7458 N N . CYS B 1 468 ? 10.375 -7.371 -16.953 1 80 468 CYS B N 1
ATOM 7459 C CA . CYS B 1 468 ? 9.055 -7.324 -17.578 1 80 468 CYS B CA 1
ATOM 7460 C C . CYS B 1 468 ? 8.766 -5.941 -18.156 1 80 468 CYS B C 1
ATOM 7462 O O . CYS B 1 468 ? 8.086 -5.816 -19.172 1 80 468 CYS B O 1
ATOM 7464 N N . LEU B 1 469 ? 9.297 -4.938 -17.484 1 76.5 469 LEU B N 1
ATOM 7465 C CA . LEU B 1 469 ? 8.953 -3.582 -17.891 1 76.5 469 LEU B CA 1
ATOM 7466 C C . LEU B 1 469 ? 10.141 -2.891 -18.547 1 76.5 469 LEU B C 1
ATOM 7468 O O . LEU B 1 469 ? 10.047 -1.73 -18.953 1 76.5 469 LEU B O 1
ATOM 7472 N N . HIS B 1 470 ? 11.242 -3.545 -18.719 1 68.5 470 HIS B N 1
ATOM 7473 C CA . HIS B 1 470 ? 12.453 -3.023 -19.344 1 68.5 470 HIS B CA 1
ATOM 7474 C C . HIS B 1 470 ? 12.883 -1.714 -18.688 1 68.5 470 HIS B C 1
ATOM 7476 O O . HIS B 1 470 ? 13.219 -0.751 -19.375 1 68.5 470 HIS B O 1
ATOM 7482 N N . TRP B 1 471 ? 12.719 -1.503 -17.422 1 63.34 471 TRP B N 1
ATOM 7483 C CA . TRP B 1 471 ? 13.078 -0.294 -16.688 1 63.34 471 TRP B CA 1
ATOM 7484 C C . TRP B 1 471 ? 14.562 0.001 -16.812 1 63.34 471 TRP B C 1
ATOM 7486 O O . TRP B 1 471 ? 14.977 1.164 -16.859 1 63.34 471 TRP B O 1
ATOM 7496 N N . ASN B 1 472 ? 15.516 -0.883 -16.719 1 55 472 ASN B N 1
ATOM 7497 C CA . ASN B 1 472 ? 16.953 -0.64 -16.625 1 55 472 ASN B CA 1
ATOM 7498 C C . ASN B 1 472 ? 17.594 -0.613 -18 1 55 472 ASN B C 1
ATOM 7500 O O . ASN B 1 472 ? 18.828 -0.648 -18.125 1 55 472 ASN B O 1
ATOM 7504 N N . VAL B 1 473 ? 16.828 -0.75 -19.031 1 47.28 473 VAL B N 1
ATOM 7505 C CA . VAL B 1 473 ? 17.594 -0.822 -20.266 1 47.28 473 VAL B CA 1
ATOM 7506 C C . VAL B 1 473 ? 18.078 0.574 -20.656 1 47.28 473 VAL B C 1
ATOM 7508 O O . VAL B 1 473 ? 17.266 1.455 -20.953 1 47.28 473 VAL B O 1
ATOM 7511 N N . ARG B 1 474 ? 19.219 0.854 -20.094 1 41.78 474 ARG B N 1
ATOM 7512 C CA . ARG B 1 474 ? 19.938 2.037 -20.562 1 41.78 474 ARG B CA 1
ATOM 7513 C C . ARG B 1 474 ? 19.859 2.148 -22.078 1 41.78 474 ARG B C 1
ATOM 7515 O O . ARG B 1 474 ? 20.453 1.334 -22.797 1 41.78 474 ARG B O 1
ATOM 7522 N N . LYS B 1 475 ? 18.688 2.527 -22.672 1 39.88 475 LYS B N 1
ATOM 7523 C CA . LYS B 1 475 ? 18.922 2.818 -24.078 1 39.88 475 LYS B CA 1
ATOM 7524 C C . LYS B 1 475 ? 19.938 3.936 -24.25 1 39.88 475 LYS B C 1
ATOM 7526 O O . LYS B 1 475 ? 19.75 5.043 -23.75 1 39.88 475 LYS B O 1
ATOM 7531 N N . SER B 1 476 ? 21.141 3.674 -24.344 1 35.75 476 SER B N 1
ATOM 7532 C CA . SER B 1 476 ? 22.078 4.688 -24.812 1 35.75 476 SER B CA 1
ATOM 7533 C C . SER B 1 476 ? 21.469 5.574 -25.875 1 35.75 476 SER B C 1
ATOM 7535 O O . SER B 1 476 ? 20.938 5.074 -26.875 1 35.75 476 SER B O 1
ATOM 7537 N N . CYS B 1 477 ? 20.875 6.637 -25.516 1 34.81 477 CYS B N 1
ATOM 7538 C CA . CYS B 1 477 ? 20.469 7.629 -26.5 1 34.81 477 CYS B CA 1
ATOM 7539 C C . CYS B 1 477 ? 21.422 7.672 -27.672 1 34.81 477 CYS B C 1
ATOM 7541 O O . CYS B 1 477 ? 22.625 7.934 -27.5 1 34.81 477 CYS B O 1
ATOM 7543 N N . LEU B 1 478 ? 21.172 7.02 -28.719 1 33.38 478 LEU B N 1
ATOM 7544 C CA . LEU B 1 478 ? 21.859 7.344 -29.953 1 33.38 478 LEU B CA 1
ATOM 7545 C C . LEU B 1 478 ? 21.859 8.852 -30.203 1 33.38 478 LEU B C 1
ATOM 7547 O O . LEU B 1 478 ? 20.891 9.539 -29.844 1 33.38 478 LEU B O 1
ATOM 7551 N N . PRO B 1 479 ? 22.953 9.523 -30.422 1 32.81 479 PRO B N 1
ATOM 7552 C CA . PRO B 1 479 ? 22.953 10.922 -30.828 1 32.81 479 PRO B CA 1
ATOM 7553 C C . PRO B 1 479 ? 21.828 11.25 -31.812 1 32.81 479 PRO B C 1
ATOM 7555 O O . PRO B 1 479 ? 21.453 10.414 -32.625 1 32.81 479 PRO B O 1
ATOM 7558 N N . ILE B 1 480 ? 20.969 12.172 -31.516 1 35.5 480 ILE B N 1
ATOM 7559 C CA . ILE B 1 480 ? 19.906 12.766 -32.312 1 35.5 480 ILE B CA 1
ATOM 7560 C C . ILE B 1 480 ? 20.359 12.852 -33.781 1 35.5 480 ILE B C 1
ATOM 7562 O O . ILE B 1 480 ? 19.547 13.148 -34.656 1 35.5 480 ILE B O 1
ATOM 7566 N N . ASN B 1 481 ? 21.609 12.781 -34.125 1 33.06 481 ASN B N 1
ATOM 7567 C CA . ASN B 1 481 ? 21.922 12.969 -35.562 1 33.06 481 ASN B CA 1
ATOM 7568 C C . ASN B 1 481 ? 21.219 11.938 -36.406 1 33.06 481 ASN B C 1
ATOM 7570 O O . ASN B 1 481 ? 21.109 12.117 -37.625 1 33.06 481 ASN B O 1
ATOM 7574 N N . GLN B 1 482 ? 21.016 10.758 -36 1 32.28 482 GLN B N 1
ATOM 7575 C CA . GLN B 1 482 ? 20.562 9.859 -37.062 1 32.28 482 GLN B CA 1
ATOM 7576 C C . GLN B 1 482 ? 19.031 9.922 -37.219 1 32.28 482 GLN B C 1
ATOM 7578 O O . GLN B 1 482 ? 18.484 9.352 -38.188 1 32.28 482 GLN B O 1
ATOM 7583 N N . PHE B 1 483 ? 18.234 10.375 -36.344 1 30.83 483 PHE B N 1
ATOM 7584 C CA . PHE B 1 483 ? 16.812 10.336 -36.656 1 30.83 483 PHE B CA 1
ATOM 7585 C C . PHE B 1 483 ? 16.406 11.539 -37.5 1 30.83 483 PHE B C 1
ATOM 7587 O O . PHE B 1 483 ? 15.227 11.75 -37.781 1 30.83 483 PHE B O 1
ATOM 7594 N N . VAL B 1 484 ? 17.297 12.359 -38.062 1 28.94 484 VAL B N 1
ATOM 7595 C CA . VAL B 1 484 ? 16.891 13.344 -39.062 1 28.94 484 VAL B CA 1
ATOM 7596 C C . VAL B 1 484 ? 16.25 12.641 -40.25 1 28.94 484 VAL B C 1
ATOM 7598 O O . VAL B 1 484 ? 15.469 13.242 -41 1 28.94 484 VAL B O 1
ATOM 7601 N N . ASN B 1 485 ? 16.562 11.391 -40.625 1 27.19 485 ASN B N 1
ATOM 7602 C CA . ASN B 1 485 ? 16.094 10.984 -41.938 1 27.19 485 ASN B CA 1
ATOM 7603 C C . ASN B 1 485 ? 14.633 10.539 -41.906 1 27.19 485 ASN B C 1
ATOM 7605 O O . ASN B 1 485 ? 14.07 10.148 -42.938 1 27.19 485 ASN B O 1
ATOM 7609 N N . LEU B 1 486 ? 14.07 10.109 -40.812 1 25.2 486 LEU B N 1
ATOM 7610 C CA . LEU B 1 486 ? 12.781 9.508 -41.156 1 25.2 486 LEU B CA 1
ATOM 7611 C C . LEU B 1 486 ? 11.703 10.57 -41.312 1 25.2 486 LEU B C 1
ATOM 7613 O O . LEU B 1 486 ? 10.578 10.266 -41.688 1 25.2 486 LEU B O 1
ATOM 7617 N N . TYR B 1 487 ? 11.859 11.859 -40.812 1 22.86 487 TYR B N 1
ATOM 7618 C CA . TYR B 1 487 ? 10.742 12.734 -41.188 1 22.86 487 TYR B CA 1
ATOM 7619 C C . TYR B 1 487 ? 10.914 13.25 -42.594 1 22.86 487 TYR B C 1
ATOM 7621 O O . TYR B 1 487 ? 10.117 14.078 -43.062 1 22.86 487 TYR B O 1
ATOM 7629 N N . ILE B 1 488 ? 11.898 12.797 -43.406 1 19.89 488 ILE B N 1
ATOM 7630 C CA . ILE B 1 488 ? 11.609 13.18 -44.781 1 19.89 488 ILE B CA 1
ATOM 7631 C C . ILE B 1 488 ? 10.625 12.195 -45.406 1 19.89 488 ILE B C 1
ATOM 7633 O O . ILE B 1 488 ? 10.781 10.977 -45.25 1 19.89 488 ILE B O 1
#

Organism: Amphiprion ocellaris (NCBI:txid80972)

Nearest PDB structures (foldseek):
  8kgc-assembly1_C  TM=9.547E-01  e=4.122E-51  Homo sapiens
  3pfn-assembly1_A  TM=9.282E-01  e=3.250E-51  Homo sapiens
  8kgc-assembly1_A  TM=9.441E-01  e=1.933E-50  Homo sapiens
  8kgc-assembly1_D  TM=9.508E-01  e=1.548E-49  Homo sapiens
  3pfn-assembly1_D  TM=9.380E-01  e=5.980E-50  Homo sapiens

Foldseek 3Di:
DDDDDDDDDDDDDDDDDPDDDDDDDDDDDDDDDDDDDDDDYDDDDYDDDDDDDDDDDDDDDDDPDPDPDPPPPPDPDPPPPPPPDDPPPPCPVPPPPPQPQDLQADAADQDAAAWKGWDDDPVCPDPHDDLQQTWIDGNDFFAEEEEFEDPPPPQCVVLVLVVLCCCCPVVVHAYEYAPCRLPPPVQVPDPVSVVSSVRHHYDHQPPDQCRRPHQEYEYEEEPVRVQVQQQSHQFHHHEYAAEHDDDFYLQHLHHSVCVSVVVVVVSRIGFRKFFFWKKKKWKWAQLPVPVPPPPPPPPPPCPPVQAQPPVSPPCPVTDGPDIGIFRFKKKKFQPPDPAWAWKFKDKQRGTDDIWTGRTKIKTALSNCPPVVVVQPGDHHQRPRQWIKMQHRGTPDPPDGIDIGRQSMKMKMAGDPPTPGWIWMAGNNDDIDIGDHNMMMI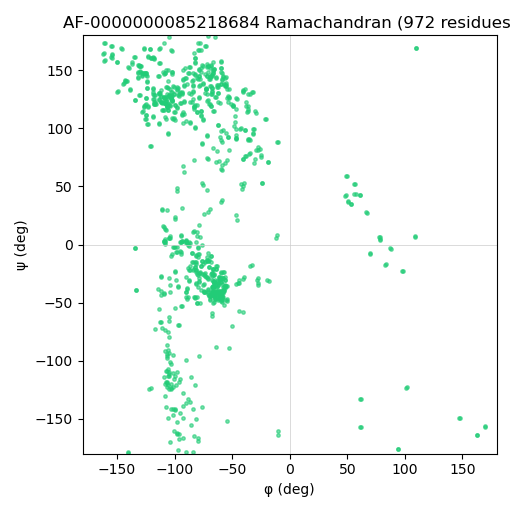IGIDSHTHIYGDPPGSVVSSVVSVCRNVVVPPPPVPDPPVPVVPPVD/DFDDPDDDDDDDDDDDDDDDDDDDDYDDDDDDDDDDDDYYDDDDDDDDDYDDDDDDDDDDDDDDDPPDDPDPPPPPDPPPPPPPDDPPPPCPVPPPPPQPQDLQADAADQDAAAWKGWDDDPVCPDPHDDLQQTWIDGNDFFAEEEEFEDPPDPQCVVLVLVVLCCCCPVVVHAYEYAPCRLPPPVQVPDPVSVVSSVRHHYDHQPPDQCRRPHQEYEYEEEPVRVQVQQQSHQFHHHEYAAEHDDDFYLQHLHHSVCVSVVVVVVSRIGFRKFFFWKKKKWKWAQLPPVPPPDPPPPPPPCPPVQAQPPVSPPCPVTDTPDIGIFRFKKKKFQHPDPAWAWKFKDKQRGTDDIWTGRTKIKTALSNCPPVVVVQPGDHHQRPRQWIKMQHRGTPDPPDGIDIGRQSMKMKMAGDPPTPGWIWMAGNNDDIDIGDHNMMMIIHIDSHTHIYGDPPGSVVSSVVSVCRNVVVPPPPVPDPPVPVVPPVD

Radius of gyration: 40.21 Å; Cα contacts (8 Å, |Δi|>4): 1802; chains: 2; bounding box: 89×165×128 Å

InterPro domains:
  IPR002504 NAD kinase [MF_00361] (143-471)
  IPR002504 NAD kinase [PF01513] (145-270)
  IPR016064 NAD kinase/diacylglycerol kinase-like domain superfamily [SSF111331] (144-474)
  IPR017437 ATP-NAD kinase, PpnK-type, C-terminal [G3DSA:2.60.200.30] (278-447)
  IPR017438 Inorganic polyphosphate/ATP-NAD kinase, N-terminal [G3DSA:3.40.50.10330] (133-472)

pLDDT: mean 71.18, std 31.83, range [12.2, 98.81]

Secondary structure (DSSP, 8-state):
-----------------------------------------------------------------GGG----------------------------------TT-PPPP-EETTTEEEPP-TT--SSS--GGG-EEEESS---EEEEEE-TT-GGGHHHHHHHHHIIIIIS--EEEEEHHHHT-HHHHT-HHHHHHHTT-EEE-TTT---TTT-SEEEEEESHHHHHHHHHH-SSSPPPEEEEE-SS--SS--EEGGGHHHHHHHHHH--EEEEEE--EEEEEEE-TTTTS-S----TT----TT-B--GGGTS-TTSEEEEEEEESSEEEEE-TT-SSPEEEEEEETTEEEEEEEESEEEEE-TGGGGTHHHHTTPPEE-TTS-EEEEEEES-SSTT---EEEETT-EEEEEE-TT-SS-EEEEETTEEEEEE-TT-EEEEEE-S--EEEEPSS-HHHHHHHHHHHHH-TT-------TTSGGGT--/------------------------------------------------------------------------------------------------------TT-PPPP-EETTTEEEPP-TT--SSS--GGG-EEEESS---EEEEEE-TT-GGGHHHHHHHHHIIIIIS--EEEEEHHHHT-HHHHT-HHHHHHHTT-EEE-TTT---TTT-SEEEEEESHHHHHHHHHH-SSSPPPEEEEE-SS--SS--EEGGGHHHHHHHHHH--EEEEEE--EEEEEEE-TTTTS-S----TT----TT-B--TTTTS-TTSEEEEEEEESSEEEEE-TT-SSPEEEEEEETTEEEEEEEESEEEEE-TGGGGTHHHHTTPPEE-TTS-EEEEEEES-SSTT---EEEETT--EEEEE-TT-SS-EEEEETTEEEEEE-TT-EEEEEE-S--EEEEPSS-HHHHHHHHHHHHH-TT-------GGGGGGTT-

Solvent-accessible surface area (backbone atoms only — not comparable to full-atom values): 56560 Å² total; per-residue (Å²): 136,87,77,89,78,87,87,81,84,75,86,91,82,89,80,88,81,84,75,87,80,88,84,86,84,91,80,85,91,82,88,85,88,86,84,86,93,85,88,89,90,91,89,95,85,89,88,92,86,86,86,87,87,82,89,79,89,78,86,93,86,78,95,80,77,78,82,76,71,82,77,80,81,71,86,74,80,73,72,78,76,74,78,73,78,76,69,81,63,81,66,71,69,65,63,76,68,73,73,75,85,29,45,64,25,58,75,60,60,56,53,17,28,70,31,30,29,57,48,86,57,83,82,41,80,41,89,66,61,43,62,88,70,36,22,34,31,59,83,44,80,76,49,30,34,34,50,42,62,61,80,94,42,72,82,49,49,60,61,49,51,52,51,50,47,45,39,43,70,73,65,64,34,48,42,34,32,47,43,70,66,68,63,29,61,74,56,67,68,32,68,85,44,43,68,56,58,72,64,48,42,67,41,46,90,95,75,52,85,58,56,76,60,33,31,33,35,40,30,46,19,39,46,65,42,54,53,49,54,46,63,73,28,77,50,50,24,32,41,32,42,32,25,38,45,84,60,84,32,75,66,22,69,32,56,60,90,50,41,72,63,54,51,52,46,53,71,74,29,71,34,43,36,38,64,34,49,18,34,31,36,37,36,28,40,50,48,54,68,75,60,65,81,75,74,75,52,87,69,67,63,60,46,93,79,43,42,53,65,73,75,66,71,73,52,75,67,30,49,74,78,43,74,51,52,29,52,30,31,40,38,40,27,18,66,90,51,92,55,69,18,37,32,29,36,26,49,74,61,21,67,66,34,55,50,42,14,51,26,40,34,42,21,24,24,62,15,15,70,44,69,40,31,76,55,56,31,36,31,36,38,50,78,29,49,37,33,35,41,29,49,32,72,46,69,54,85,57,68,65,27,36,35,38,36,15,32,48,40,38,35,41,30,55,32,90,81,38,87,60,58,34,23,36,28,47,59,86,34,83,68,45,80,42,48,83,45,25,34,39,40,39,31,50,32,39,44,32,45,35,32,53,41,73,80,32,69,66,59,40,48,50,51,23,46,32,66,67,43,53,49,57,62,74,67,72,75,68,69,71,76,68,66,65,63,70,80,105,16,86,58,66,39,70,77,89,79,81,82,79,89,68,87,84,80,90,78,85,80,86,83,83,93,82,84,89,82,89,83,85,88,78,86,86,86,87,87,89,85,88,90,86,91,88,94,86,89,92,87,88,81,86,94,85,92,88,84,93,91,81,94,92,82,84,80,75,76,86,78,80,82,68,85,73,81,70,70,77,75,72,78,74,78,78,69,81,62,81,66,69,70,65,63,76,69,73,74,76,83,30,46,63,25,58,74,60,60,56,54,16,29,70,31,30,30,57,47,85,56,84,81,41,79,40,90,65,62,43,64,87,69,36,22,36,31,57,82,44,81,75,49,30,32,33,50,43,63,60,79,93,43,73,83,50,50,60,60,47,51,51,51,51,46,44,38,43,70,73,66,64,35,46,39,34,33,48,43,70,63,67,63,30,61,76,54,66,67,33,68,86,45,42,69,57,58,73,63,47,42,68,42,44,89,94,74,52,86,56,57,77,60,32,30,32,34,38,28,46,19,41,46,65,41,54,55,50,54,47,63,73,28,78,49,48,26,33,39,32,40,34,26,38,44,84,59,84,32,74,67,22,69,32,57,58,91,50,43,70,63,53,52,52,46,53,71,74,29,70,34,42,38,37,66,34,49,18,34,32,36,37,36,29,38,48,49,55,66,76,57,67,80,75,72,76,53,88,69,66,62,62,46,93,80,44,44,54,64,75,74,65,72,72,51,74,67,30,48,74,78,43,74,50,53,31,52,30,29,41,35,40,27,19,50,51,51,95,56,67,17,37,32,29,36,26,49,72,60,21,68,66,37,56,49,42,13,50,27,40,35,43,22,23,24,62,15,16,70,44,70,39,31,76,55,57,30,36,31,34,40,49,79,28,48,37,32,35,42,29,50,31,72,47,70,53,85,58,68,66,27,36,34,37,37,16,32,49,40,37,36,39,29,54,32,91,82,39,88,58,58,34,23,35,10,47,62,66,33,83,40,44,79,42,45,82,43,23,36,39,39,37,30,49,32,40,44,30,43,34,32,52,40,73,82,32,70,66,57,38,48,50,51,23,46,32,67,66,43,53,50,56,62,75,68,73,74,68,70,72,75,66,67,65,63,69,80,105

Sequence (976 aa):
MENSETSPSVRPLAVPDRGMVQPSGSTGQLSESTRSSKHREQPSKSPRRRREGKRSQRRGDGHEQLLWEIVRRRLPGQHEHLEPSGSTSDTAESSPKRRAHFLHGPYPATHFGPKACILPNPTSVMHIQDPASQRLTWNKPPVNVLVIRKIRDESLVEPFKELCRFLVEEKQMMVYVERRVADDATLSKDEAFGSIRNQLCTFREGYDDISDCIDLIICLGGDGTLLYASSLFQGSVPPVMAFHLGSLGFLTPFKFESYKTEVAKVFEGNAAITLRSRLKVKVVKDMLQRTGQQSYSREQQHEQNGLLPHGHTNSEAGKVTLQLQVLNEVVVDRGPSSYLSNVDLYLDGRLITSVQGDGVIVSTPTGSTAYAAAAGASMIHPNVPAIMVTPICPHSLSFRPIVVPAGVELMITLSPDARNTAWVSFDGRKRQEIQHGDCIKITTSCYPVPSICCHDLVYDWFESLAQCLHWNVRKSCLPINQFVNLYIMENSETSPSVRPLAVPDRGMVQPSGSTGQLSESTRSSKHREQPSKSPRRRREGKRSQRRGDGHEQLLWEIVRRRLPGQHEHLEPSGSTSDTAESSPKRRAHFLHGPYPATHFGPKACILPNPTSVMHIQDPASQRLTWNKPPVNVLVIRKIRDESLVEPFKELCRFLVEEKQMMVYVERRVADDATLSKDEAFGSIRNQLCTFREGYDDISDCIDLIICLGGDGTLLYASSLFQGSVPPVMAFHLGSLGFLTPFKFESYKTEVAKVFEGNAAITLRSRLKVKVVKDMLQRTGQQSYSREQQHEQNGLLPHGHTNSEAGKVTLQLQVLNEVVVDRGPSSYLSNVDLYLDGRLITSVQGDGVIVSTPTGSTAYAAAAGASMIHPNVPAIMVTPICPHSLSFRPIVVPAGVELMITLSPDARNTAWVSFDGRKRQEIQHGDCIKITTSCYPVPSICCHDLVYDWFESLAQCLHWNVRKSCLPINQFVNLYI